Protein 8INH (pdb70)

Secondary structure (DSSP, 8-state):
--EEEEE--SSHHHHHHHHHHHHHHHTTT-EEEEE-BHHHHHHHHHHSS--SS--EEETTEEEEE--B--S--TT-GGGT-HHHHHHHHHHHHHHHHHHHHHHHHHTT--EEEEEE-TT-THHHHHHHHHT--EEEEE-S-HHHHHHHHHHHTT-SPPP-SS-TT--B--TTS--B-TTTS-GGGSTT-TTHHHHHHHHGGGGTGGG-SEEEESS-TTTSHHHHHHTTTT--EEE---TTS------HHHHHHTTS-TT-EEEEE-TTT----HHHHHHHHHHHHHHT-EEEEE-PPPPTTS-PPPP-PPTTHHHHS-TTEEEES---HHHHHHSTTEEEEEE---HHHHHHHHHHT--EEE---STTHHHHHHHHHHTSS-EEE----GGG--PPPHHHHHHHHHHHHSSHHHHHHHHHHHHHHHHHHHHHSTTSHHHHHHHHHHHHHHTT--/--EEEEE--SSHHHHHHHHHHHHHHHTTT-EEEEEEEHHHHHHHHHHTT-SSSPPEEETTEEEEEEEE--S--TT-GGGG-HHHHHHHHHHHHHTTHHHHHHHHHHTT--EEEEEE-TT-THHHHHHHHHT--EEEEE-S-HHHHHHHHHHHTTSS----SS--S--B--TTS--B-TTTS-GGGSTT-TTHHHHHHHHTTTTSGGG-SEEEESS-TTTSHHHHHHTTTT--EEE---SSS------HHHHHHTTSPTT-EEEEE-TTT----HHHHHHHHHHHHHHT-EEEEE-PPPPTTS-PPPP-PPTTHHHHS-TTEEEES---HHHHHT-TTEEEEEE---HHHHHHHHHHT--EEE---STTHHHHHHHHHHTSS-EEE----GGG--PPPHHHHHHHHHHTTSSHHHHHHHHHHHHHHHHHHHHHSTT-HHHHHHHHHHHHHHHH--

InterPro domains:
  IPR002213 UDP-glucuronosyl/UDP-glucosyltransferase [PF00201] (274-397)
  IPR002213 UDP-glucuronosyl/UDP-glucosyltransferase [cd03784] (8-465)
  IPR035595 UDP-glycosyltransferase family, conserved site [PS00375] (342-385)
  IPR058980 Glycosyltransferase, N-terminal domain [PF26168] (9-52)

CATH classification: 3.40.50.2000 (+1 more: 3.40.50.2000)

Sequence (908 aa):
PIHLFLVCFPAQGHINPMLRLAKRLAAKGLLITFSTTEHAGKDIRQANNIIDDQLTPVGNGFIRFEFFEDDCIEDDPKRRDLDFYVPQLELKGKEFLPETIKRHEKEGRPVFCFVNNPFIPWVCDVAEDLGIPCATLWIQSCAVFSCYYHYFHKTVPFPSELDPSVDVQLPNLPLLEYDEIPSFLHPSSPYKILGTAILGQFKNLSKSFCVLADTFDELEHEIIEGMSKFCKVKTVGPLFKNPKKADDCLDWLDSKSPGSVVYISFGTIAYIKQEQVEEIAYGLLNSGVSFLWVMKPPDVAFGYDLHVLPDGFMEKIGTRGKIVQWCPQEQVLAHPSVACFLTHCGWNSTVEALTSGVPVLAYPQWGDQVTNAKFLVDVYGVGVRLCRGEAENKVIPRDVIGKALVEATVGKRAVELKENATRWKKAAEEAVAEGGSSDRNIQDFVEEIRKRSGPIHLFLVCFPAQGHINPMLRLAKRLAAKGLLITFSTTEHAGKDIRQANNIIDDQLTPVGNGFIRFEFFEDDCIEDDPKRRDLDFYVPQLELKGKEFLPETIKRHEKEGRPVFCFVNNPFIPWVCDVAEDLGIPCATLWIQSCAVFSCYYHYFHKTVPFPSELDPSVDVQLPNLPLLEYDEIPSFLHPSSPYKILGTAILGQFKNLSKSFCVLADTFDELEHEIIEGMSKFCKVKTVGPLFKNPKKADDCLDWLDSKSPGSVVYISFGTIAYIKQEQVEEIAYGLLNSGVSFLWVMKPPDVAFGYDLHVLPDGFMEKIGTRGKIVQWCPQEQVLAHPSVACFLTHCGWNSTVEALTSGVPVLAYPQWGDQVTNAKFLVDVYGVGVRLCRGEAENKVIPRDVIGKALVEATVGKRAVELKENATRWKKAAEEAVAEGGSSDRNIQDFVEEIRKRSG

Foldseek 3Di:
DAEAEEEWELDPVTQVLVVLVQLLLFQVQYEYEYEYAPLSVVVVCVVDPHDAQDWDHRHNGTYGYDHWHLPAPNPHPVCVDLVPVLVSCLVRVLVPVVVVQVVCVVVVHHHLEYEYELLNLCVLVSCVVVVHAYEYEAAFDLVLVQLLLCLLVVVDDAQDPVRQFDWDDTFLDPIGTSLQHFQCPGPPHPNVVVSVSNSSNNVRVVSHQAYEYADFCVLRVRSQVVCVVVHHYAYQHPSVDAQVAADVLVVLLVPADFQFEEEEDADQADDDDLLLLALLLLLCLVLVTAYEHAQADHDVVDPDDRRDYDDCSVVSVDSRYHYHNDDPLLVNLLRRRYNAYAYLQDSNNLRSNLLNLHAYEHDHAGGNSLNSSCCSVPNLPQYHYQDNHNVVVDRRGNVSSNVRVCCCRDDDSVVVNSVSSVVSNVLRSQQSYDPHRNSVSSVVVVVVSVVSVD/DAEAEEEWEQDPVIQVLSVLVQLLLFLVQYEYEYEYADLSVVVVCVVDPDDAQDWDHRRNGTYGYDYHYLPDDSDDPCCVVLVPNLVSCVVRVLVPPVVVQVVCVVVVRHHLEYEYELLHLCVLVSCVVVVHAYEYEAEFDLVLVQLLLCVLVVVDDAQDPVRQFDWDDGPLDDIATSLQHFQCPGPPDPNVVVSVSNSVNVVRQVSHQAYEYADFCVQRVSSQVVCVVVGHYAYQDPSVDDLVDDDVLVVLLVPADFQFEEEEDEDQADDDDLLLLAQLLLLCLVLVTAYEYAQAAHDPVDPDDGRDYDPCSCVSVPPSYYYHNDDPVLVNLLRRRHNAYAYLQDRNNLRSQLQSLHAYEHNHAGGNSLNSQCCSPPPLNQYHYQDNHNVVVDRRGSNNSNVVVCVCRDDDSVVVSSVSSVVSNVLRSQQNHPPHRSNVSSVVVVVVSVVSVD

Radius of gyration: 33.77 Å; Cα contacts (8 Å, |Δi|>4): 1747; chains: 2; bounding box: 60×60×116 Å

Solvent-accessible surface area: 39544 Å² total; per-residue (Å²): 149,18,0,0,0,0,1,3,15,15,32,91,43,45,15,65,1,0,32,37,0,0,105,21,0,0,49,69,20,2,30,0,0,0,0,0,0,68,55,8,0,101,80,10,72,136,78,89,141,3,136,76,74,77,90,51,96,34,71,124,1,89,10,20,15,28,27,11,124,5,100,22,115,145,125,14,78,104,30,156,76,26,109,66,4,37,69,29,1,66,98,31,0,86,93,22,0,41,88,1,13,144,96,13,128,160,106,63,33,48,11,54,0,0,0,0,2,12,16,2,25,6,0,0,38,4,1,107,117,58,66,22,36,2,0,1,0,6,25,39,3,0,0,0,4,1,0,1,23,0,69,62,87,167,75,36,105,21,5,53,136,177,73,56,72,39,68,1,97,1,69,71,12,42,94,0,80,82,27,11,0,0,21,18,8,19,25,92,12,105,62,98,65,54,1,94,14,13,28,17,4,10,161,14,19,112,66,8,43,0,1,1,1,2,0,1,37,98,12,4,111,79,11,24,62,27,3,69,102,95,13,107,6,6,0,0,0,0,5,30,60,85,63,193,213,84,65,75,0,24,108,41,0,99,84,40,72,108,41,36,0,0,3,0,9,19,21,54,112,12,51,9,101,61,100,2,1,55,18,1,0,55,1,0,27,107,33,48,20,17,0,0,3,12,32,61,56,24,74,143,43,88,81,110,129,119,36,99,40,20,143,26,3,73,153,126,3,44,120,61,8,41,55,16,116,148,5,27,32,64,62,0,2,66,28,97,4,6,13,0,0,0,0,16,0,10,10,47,9,0,4,12,0,3,3,17,1,6,4,0,0,0,10,2,24,43,1,13,6,10,1,4,6,30,7,0,28,74,67,9,15,1,7,17,88,14,7,69,5,70,92,50,107,130,39,15,56,95,99,66,1,14,150,7,1,63,61,6,38,98,48,177,98,10,106,84,0,94,110,53,0,38,117,17,72,104,13,0,62,116,5,4,36,155,32,11,40,0,24,101,28,4,91,72,1,8,50,39,0,138,44,87,67,73,142,22,4,0,0,0,0,3,17,12,31,141,50,41,14,65,1,0,30,51,0,0,101,29,1,0,45,83,13,9,27,0,0,0,0,0,0,45,56,13,0,109,80,15,57,142,83,71,152,10,127,73,77,77,99,54,94,33,67,124,1,85,6,20,13,27,30,13,116,6,114,30,107,149,120,20,80,110,30,163,74,28,105,62,4,36,70,34,2,70,94,54,0,71,99,24,0,44,94,2,5,109,124,16,97,168,103,64,26,47,10,52,0,0,0,0,2,10,24,2,25,5,0,0,28,4,1,106,108,47,65,24,28,2,0,1,0,8,27,43,4,0,0,0,3,1,0,2,25,1,71,59,89,170,67,39,107,22,6,53,145,175,74,34,23,41,72,0,92,1,58,54,12,44,72,0,65,49,22,11,1,0,20,20,9,23,22,98,11,106,58,104,80,61,2,97,20,10,27,16,2,9,159,17,15,112,77,8,45,2,0,0,1,5,0,0,35,86,11,5,102,115,10,15,96,4,4,49,161,77,13,118,17,34,0,4,0,1,1,27,68,97,50,211,216,97,54,76,0,33,100,41,0,95,84,43,70,109,41,31,0,0,3,0,6,18,25,62,104,9,44,9,79,53,90,1,1,63,32,2,0,66,0,0,52,110,26,52,19,15,0,0,4,14,30,63,55,27,69,145,48,87,81,113,123,118,29,98,40,16,155,56,9,63,83,160,1,48,114,49,9,40,57,18,116,163,5,24,34,63,65,0,3,64,30,102,4,6,11,0,0,0,0,19,0,10,11,59,7,0,5,13,0,1,3,19,1,5,2,0,0,0,10,2,21,54,1,16,6,8,0,3,4,33,7,0,17,75,71,10,20,1,0,6,86,12,7,51,6,71,93,50,111,94,56,14,48,92,80,47,2,10,148,7,0,68,60,4,36,102,53,127,93,7,97,81,6,86,128,56,1,58,108,22,69,104,13,0,52,124,6,11,34,157,42,12,21,1,23,140,23,9,84,61,1,15,89,51,1,134,149,127,63,105

Nearest PDB structures (foldseek):
  8inh-assembly2_A  TM=9.993E-01  e=7.523E-83  Ziziphus jujuba var. spinosa
  8ie4-assembly1_A  TM=9.679E-01  e=2.941E-59  Gentiana crassicaulis
  8ie4-assembly3_C  TM=9.718E-01  e=1.087E-58  Gentiana crassicaulis
  8i90-assembly1_A  TM=9.571E-01  e=5.474E-56  Nemophila menziesii
  8i90-assembly2_B  TM=9.514E-01  e=1.406E-56  Nemophila menziesii

Structure (mmCIF, N/CA/C/O backbone):
data_8INH
#
_entry.id   8INH
#
_cell.length_a   61.730
_cell.length_b   84.810
_cell.length_c   103.630
_cell.angle_alpha   90.00
_cell.angle_beta   93.33
_cell.angle_gamma   90.00
#
_symmetry.space_group_name_H-M   'P 1 21 1'
#
loop_
_entity.id
_entity.type
_entity.pdbx_description
1 polymer Glycosyltransferase
2 non-polymer "URIDINE-5'-DIPHOSPHATE"
3 water water
#
loop_
_atom_site.group_PDB
_atom_site.id
_atom_site.type_symbol
_atom_site.label_atom_id
_atom_site.label_alt_id
_atom_site.label_comp_id
_atom_site.label_asym_id
_atom_site.label_entity_id
_atom_site.label_seq_id
_atom_site.pdbx_PDB_ins_code
_atom_site.Cartn_x
_atom_site.Cartn_y
_atom_site.Cartn_z
_atom_site.occupancy
_atom_site.B_iso_or_equiv
_atom_site.auth_seq_id
_atom_site.auth_comp_id
_atom_site.auth_asym_id
_atom_site.auth_atom_id
_atom_site.pdbx_PDB_model_num
ATOM 1 N N . PRO A 1 6 ? 29.379 -8.375 55.663 1.00 70.11 6 PRO B N 1
ATOM 2 C CA . PRO A 1 6 ? 29.333 -9.810 55.959 1.00 69.66 6 PRO B CA 1
ATOM 3 C C . PRO A 1 6 ? 27.904 -10.345 56.031 1.00 63.00 6 PRO B C 1
ATOM 4 O O . PRO A 1 6 ? 27.686 -11.548 55.879 1.00 58.63 6 PRO B O 1
ATOM 8 N N . ILE A 1 7 ? 26.944 -9.449 56.261 1.00 60.53 7 ILE B N 1
ATOM 9 C CA . ILE A 1 7 ? 25.544 -9.847 56.359 1.00 54.49 7 ILE B CA 1
ATOM 10 C C . ILE A 1 7 ? 25.013 -10.185 54.973 1.00 52.04 7 ILE B C 1
ATOM 11 O O . ILE A 1 7 ? 25.147 -9.395 54.029 1.00 48.81 7 ILE B O 1
ATOM 16 N N . HIS A 1 8 ? 24.400 -11.360 54.848 1.00 50.41 8 HIS B N 1
ATOM 17 C CA . HIS A 1 8 ? 23.906 -11.870 53.574 1.00 47.89 8 HIS B CA 1
ATOM 18 C C . HIS A 1 8 ? 22.385 -11.947 53.617 1.00 45.51 8 HIS B C 1
ATOM 19 O O . HIS A 1 8 ? 21.817 -12.593 54.504 1.00 43.29 8 HIS B O 1
ATOM 26 N N . LEU A 1 9 ? 21.733 -11.296 52.657 1.00 44.11 9 LEU B N 1
ATOM 27 C CA . LEU A 1 9 ? 20.281 -11.262 52.558 1.00 42.84 9 LEU B CA 1
ATOM 28 C C . LEU A 1 9 ? 19.838 -11.957 51.278 1.00 40.81 9 LEU B C 1
ATOM 29 O O . LEU A 1 9 ? 20.418 -11.740 50.210 1.00 40.50 9 LEU B O 1
ATOM 34 N N . PHE A 1 10 ? 18.804 -12.788 51.390 1.00 38.32 10 PHE B N 1
ATOM 35 C CA . PHE A 1 10 ? 18.286 -13.566 50.269 1.00 38.69 10 PHE B CA 1
ATOM 36 C C . PHE A 1 10 ? 16.939 -12.988 49.858 1.00 38.67 10 PHE B C 1
ATOM 37 O O . PHE A 1 10 ? 15.942 -13.148 50.572 1.00 38.00 10 PHE B O 1
ATOM 45 N N . LEU A 1 11 ? 16.910 -12.325 48.707 1.00 37.36 11 LEU B N 1
ATOM 46 C CA . LEU A 1 11 ? 15.706 -11.684 48.194 1.00 36.97 11 LEU B CA 1
ATOM 47 C C . LEU A 1 11 ? 15.078 -12.584 47.137 1.00 38.38 11 LEU B C 1
ATOM 48 O O . LEU A 1 11 ? 15.747 -12.977 46.174 1.00 36.40 11 LEU B O 1
ATOM 53 N N . VAL A 1 12 ? 13.802 -12.912 47.319 1.00 38.19 12 VAL B N 1
ATOM 54 C CA . VAL A 1 12 ? 13.052 -13.739 46.381 1.00 41.02 12 VAL B CA 1
ATOM 55 C C . VAL A 1 12 ? 11.936 -12.895 45.786 1.00 37.39 12 VAL B C 1
ATOM 56 O O . VAL A 1 12 ? 11.275 -12.129 46.496 1.00 35.65 12 VAL B O 1
ATOM 60 N N . CYS A 1 13 ? 11.719 -13.046 44.483 1.00 36.71 13 CYS B N 1
ATOM 61 C CA . CYS A 1 13 ? 10.841 -12.151 43.749 1.00 38.34 13 CYS B CA 1
ATOM 62 C C . CYS A 1 13 ? 9.961 -12.936 42.789 1.00 37.73 13 CYS B C 1
ATOM 63 O O . CYS A 1 13 ? 10.385 -13.935 42.203 1.00 38.01 13 CYS B O 1
ATOM 66 N N . PHE A 1 14 ? 8.728 -12.459 42.633 1.00 39.45 14 PHE B N 1
ATOM 67 C CA . PHE A 1 14 ? 7.812 -13.039 41.661 1.00 38.33 14 PHE B CA 1
ATOM 68 C C . PHE A 1 14 ? 8.280 -12.719 40.242 1.00 38.38 14 PHE B C 1
ATOM 69 O O . PHE A 1 14 ? 8.714 -11.596 39.968 1.00 40.16 14 PHE B O 1
ATOM 77 N N . PRO A 1 15 ? 8.203 -13.677 39.323 1.00 41.97 15 PRO B N 1
ATOM 78 C CA . PRO A 1 15 ? 8.701 -13.440 37.960 1.00 39.75 15 PRO B CA 1
ATOM 79 C C . PRO A 1 15 ? 7.816 -12.530 37.120 1.00 39.35 15 PRO B C 1
ATOM 80 O O . PRO A 1 15 ? 7.136 -12.992 36.199 1.00 41.73 15 PRO B O 1
ATOM 84 N N . ALA A 1 16 ? 7.830 -11.234 37.416 1.00 41.63 16 ALA B N 1
ATOM 85 C CA . ALA A 1 16 ? 7.144 -10.244 36.601 1.00 36.21 16 ALA B CA 1
ATOM 86 C C . ALA A 1 16 ? 7.978 -8.974 36.571 1.00 38.18 16 ALA B C 1
ATOM 87 O O . ALA A 1 16 ? 8.683 -8.657 37.533 1.00 40.28 16 ALA B O 1
ATOM 89 N N . GLN A 1 17 ? 7.897 -8.254 35.450 1.00 36.15 17 GLN B N 1
ATOM 90 C CA . GLN A 1 17 ? 8.671 -7.026 35.303 1.00 38.50 17 GLN B CA 1
ATOM 91 C C . GLN A 1 17 ? 8.307 -6.011 36.381 1.00 41.58 17 GLN B C 1
ATOM 92 O O . GLN A 1 17 ? 9.191 -5.408 37.001 1.00 41.67 17 GLN B O 1
ATOM 98 N N . GLY A 1 18 ? 7.009 -5.818 36.625 1.00 40.96 18 GLY B N 1
ATOM 99 C CA . GLY A 1 18 ? 6.574 -4.888 37.652 1.00 37.23 18 GLY B CA 1
ATOM 100 C C . GLY A 1 18 ? 6.972 -5.285 39.058 1.00 41.55 18 GLY B C 1
ATOM 101 O O . GLY A 1 18 ? 6.942 -4.440 39.960 1.00 42.02 18 GLY B O 1
ATOM 102 N N . HIS A 1 19 ? 7.334 -6.551 39.267 1.00 37.53 19 HIS B N 1
ATOM 103 C CA . HIS A 1 19 ? 7.823 -7.019 40.558 1.00 36.07 19 HIS B CA 1
ATOM 104 C C . HIS A 1 19 ? 9.340 -7.082 40.634 1.00 36.69 19 HIS B C 1
ATOM 105 O O . HIS A 1 19 ? 9.904 -6.883 41.716 1.00 33.38 19 HIS B O 1
ATOM 112 N N . ILE A 1 20 ? 10.010 -7.345 39.510 1.00 39.52 20 ILE B N 1
ATOM 113 C CA . ILE A 1 20 ? 11.458 -7.527 39.526 1.00 39.46 20 ILE B CA 1
ATOM 114 C C . ILE A 1 20 ? 12.171 -6.190 39.689 1.00 37.13 20 ILE B C 1
ATOM 115 O O . ILE A 1 20 ? 13.128 -6.073 40.465 1.00 37.97 20 ILE B O 1
ATOM 120 N N . ASN A 1 21 ? 11.725 -5.165 38.967 1.00 37.87 21 ASN B N 1
ATOM 121 C CA . ASN A 1 21 ? 12.416 -3.878 39.007 1.00 38.48 21 ASN B CA 1
ATOM 122 C C . ASN A 1 21 ? 12.379 -3.223 40.384 1.00 35.57 21 ASN B C 1
ATOM 123 O O . ASN A 1 21 ? 13.436 -2.758 40.845 1.00 36.02 21 ASN B O 1
ATOM 128 N N . PRO A 1 22 ? 11.243 -3.144 41.089 1.00 35.56 22 PRO B N 1
ATOM 129 C CA . PRO A 1 22 ? 11.290 -2.544 42.434 1.00 36.14 22 PRO B CA 1
ATOM 130 C C . PRO A 1 22 ? 12.121 -3.346 43.420 1.00 38.64 22 PRO B C 1
ATOM 131 O O . PRO A 1 22 ? 12.851 -2.756 44.227 1.00 40.68 22 PRO B O 1
ATOM 135 N N . MET A 1 23 ? 12.032 -4.679 43.383 1.00 34.77 23 MET B N 1
ATOM 136 C CA . MET A 1 23 ? 12.862 -5.493 44.266 1.00 37.00 23 MET B CA 1
ATOM 137 C C . MET A 1 23 ? 14.342 -5.335 43.936 1.00 38.68 23 MET B C 1
ATOM 138 O O . MET A 1 23 ? 15.189 -5.422 44.833 1.00 38.52 23 MET B O 1
ATOM 143 N N . LEU A 1 24 ? 14.669 -5.094 42.662 1.00 36.08 24 LEU B N 1
ATOM 144 C CA . LEU A 1 24 ? 16.046 -4.773 42.297 1.00 38.28 24 LEU B CA 1
ATOM 145 C C . LEU A 1 24 ? 16.499 -3.474 42.956 1.00 38.06 24 LEU B C 1
ATOM 146 O O . LEU A 1 24 ? 17.649 -3.358 43.398 1.00 36.60 24 LEU B O 1
ATOM 151 N N . ARG A 1 25 ? 15.607 -2.484 43.034 1.00 38.33 25 ARG B N 1
ATOM 152 C CA . ARG A 1 25 ? 15.950 -1.238 43.711 1.00 39.25 25 ARG B CA 1
ATOM 153 C C . ARG A 1 25 ? 16.172 -1.468 45.199 1.00 40.07 25 ARG B C 1
ATOM 154 O O . ARG A 1 25 ? 17.055 -0.846 45.803 1.00 43.04 25 ARG B O 1
ATOM 162 N N . LEU A 1 26 ? 15.385 -2.356 45.809 1.00 37.59 26 LEU B N 1
ATOM 163 C CA . LEU A 1 26 ? 15.635 -2.710 47.202 1.00 39.22 26 LEU B CA 1
ATOM 164 C C . LEU A 1 26 ? 16.994 -3.378 47.353 1.00 38.51 26 LEU B C 1
ATOM 165 O O . LEU A 1 26 ? 17.708 -3.138 48.334 1.00 38.46 26 LEU B O 1
ATOM 170 N N . ALA A 1 27 ? 17.373 -4.214 46.384 1.00 38.62 27 ALA B N 1
ATOM 171 C CA . ALA A 1 27 ? 18.678 -4.863 46.440 1.00 40.26 27 ALA B CA 1
ATOM 172 C C . ALA A 1 27 ? 19.805 -3.841 46.364 1.00 40.76 27 ALA B C 1
ATOM 173 O O . ALA A 1 27 ? 20.802 -3.956 47.088 1.00 40.36 27 ALA B O 1
ATOM 175 N N . LYS A 1 28 ? 19.659 -2.826 45.506 1.00 40.35 28 LYS B N 1
ATOM 176 C CA . LYS A 1 28 ? 20.702 -1.812 45.380 1.00 40.36 28 LYS B CA 1
ATOM 177 C C . LYS A 1 28 ? 20.793 -0.945 46.632 1.00 40.97 28 LYS B C 1
ATOM 178 O O . LYS A 1 28 ? 21.894 -0.583 47.065 1.00 40.48 28 LYS B O 1
ATOM 184 N N . ARG A 1 29 ? 19.649 -0.602 47.231 1.00 38.24 29 ARG B N 1
ATOM 185 C CA . ARG A 1 29 ? 19.672 0.198 48.451 1.00 43.41 29 ARG B CA 1
ATOM 186 C C . ARG A 1 29 ? 20.210 -0.596 49.635 1.00 42.60 29 ARG B C 1
ATOM 187 O O . ARG A 1 29 ? 20.863 -0.026 50.517 1.00 42.20 29 ARG B O 1
ATOM 195 N N . LEU A 1 30 ? 19.949 -1.905 49.672 1.00 43.77 30 LEU B N 1
ATOM 196 C CA . LEU A 1 30 ? 20.436 -2.733 50.770 1.00 42.94 30 LEU B CA 1
ATOM 197 C C . LEU A 1 30 ? 21.913 -3.069 50.607 1.00 42.89 30 LEU B C 1
ATOM 198 O O . LEU A 1 30 ? 22.659 -3.084 51.592 1.00 44.63 30 LEU B O 1
ATOM 203 N N . ALA A 1 31 ? 22.350 -3.343 49.376 1.00 43.82 31 ALA B N 1
ATOM 204 C CA . ALA A 1 31 ? 23.750 -3.687 49.152 1.00 46.18 31 ALA B CA 1
ATOM 205 C C . ALA A 1 31 ? 24.669 -2.505 49.420 1.00 45.59 31 ALA B C 1
ATOM 206 O O . ALA A 1 31 ? 25.810 -2.697 49.855 1.00 48.16 31 ALA B O 1
ATOM 208 N N . ALA A 1 32 ? 24.190 -1.281 49.185 1.00 43.62 32 ALA B N 1
ATOM 209 C CA . ALA A 1 32 ? 25.026 -0.101 49.371 1.00 43.11 32 ALA B CA 1
ATOM 210 C C . ALA A 1 32 ? 25.441 0.097 50.824 1.00 45.72 32 ALA B C 1
ATOM 211 O O . ALA A 1 32 ? 26.379 0.857 51.089 1.00 46.78 32 ALA B O 1
ATOM 213 N N . LYS A 1 33 ? 24.770 -0.566 51.767 1.00 42.82 33 LYS B N 1
ATOM 214 C CA . LYS A 1 33 ? 25.096 -0.462 53.181 1.00 43.21 33 LYS B CA 1
ATOM 215 C C . LYS A 1 33 ? 26.090 -1.527 53.635 1.00 46.49 33 LYS B C 1
ATOM 216 O O . LYS A 1 33 ? 26.152 -1.834 54.831 1.00 44.97 33 LYS B O 1
ATOM 222 N N . GLY A 1 34 ? 26.864 -2.094 52.714 1.00 48.48 34 GLY B N 1
ATOM 223 C CA . GLY A 1 34 ? 27.830 -3.116 53.074 1.00 49.37 34 GLY B CA 1
ATOM 224 C C . GLY A 1 34 ? 27.238 -4.494 53.272 1.00 50.33 34 GLY B C 1
ATOM 225 O O . GLY A 1 34 ? 27.657 -5.221 54.182 1.00 53.98 34 GLY B O 1
ATOM 226 N N . LEU A 1 35 ? 26.273 -4.877 52.441 1.00 48.87 35 LEU B N 1
ATOM 227 C CA . LEU A 1 35 ? 25.565 -6.139 52.575 1.00 47.26 35 LEU B CA 1
ATOM 228 C C . LEU A 1 35 ? 25.728 -6.969 51.309 1.00 48.49 35 LEU B C 1
ATOM 229 O O . LEU A 1 35 ? 25.869 -6.429 50.207 1.00 47.42 35 LEU B O 1
ATOM 234 N N . LEU A 1 36 ? 25.705 -8.290 51.474 1.00 46.41 36 LEU B N 1
ATOM 235 C CA . LEU A 1 36 ? 25.676 -9.209 50.342 1.00 46.49 36 LEU B CA 1
ATOM 236 C C . LEU A 1 36 ? 24.224 -9.565 50.051 1.00 43.94 36 LEU B C 1
ATOM 237 O O . LEU A 1 36 ? 23.542 -10.152 50.897 1.00 46.50 36 LEU B O 1
ATOM 242 N N . ILE A 1 37 ? 23.749 -9.201 48.865 1.00 44.11 37 ILE B N 1
ATOM 243 C CA . ILE A 1 37 ? 22.352 -9.377 48.489 1.00 42.87 37 ILE B CA 1
ATOM 244 C C . ILE A 1 37 ? 22.281 -10.399 47.366 1.00 42.11 37 ILE B C 1
ATOM 245 O O . ILE A 1 37 ? 22.902 -10.220 46.311 1.00 45.07 37 ILE B O 1
ATOM 250 N N . THR A 1 38 ? 21.528 -11.471 47.593 1.00 39.13 38 THR B N 1
ATOM 251 C CA . THR A 1 38 ? 21.232 -12.459 46.564 1.00 42.33 38 THR B CA 1
ATOM 252 C C . THR A 1 38 ? 19.823 -12.207 46.041 1.00 41.24 38 THR B C 1
ATOM 253 O O . THR A 1 38 ? 18.857 -12.235 46.813 1.00 39.79 38 THR B O 1
ATOM 257 N N . PHE A 1 39 ? 19.709 -11.952 44.740 1.00 39.97 39 PHE B N 1
ATOM 258 C CA . PHE A 1 39 ? 18.423 -11.743 44.088 1.00 39.05 39 PHE B CA 1
ATOM 259 C C . PHE A 1 39 ? 18.000 -13.037 43.408 1.00 37.65 39 PHE B C 1
ATOM 260 O O . PHE A 1 39 ? 18.745 -13.583 42.588 1.00 39.44 39 PHE B O 1
ATOM 268 N N . SER A 1 40 ? 16.805 -13.519 43.742 1.00 40.36 40 SER B N 1
ATOM 269 C CA . SER A 1 40 ? 16.338 -14.821 43.288 1.00 42.70 40 SER B CA 1
ATOM 270 C C . SER A 1 40 ? 14.979 -14.712 42.613 1.00 42.60 40 SER B C 1
ATOM 271 O O . SER A 1 40 ? 14.073 -14.040 43.114 1.00 42.10 40 SER B O 1
ATOM 274 N N . THR A 1 41 ? 14.851 -15.393 41.478 1.00 43.61 41 THR B N 1
ATOM 275 C CA . THR A 1 41 ? 13.591 -15.542 40.762 1.00 41.54 41 THR B CA 1
ATOM 276 C C . THR A 1 41 ? 13.751 -16.726 39.816 1.00 45.95 41 THR B C 1
ATOM 277 O O . THR A 1 41 ? 14.803 -17.369 39.776 1.00 46.71 41 THR B O 1
ATOM 281 N N . THR A 1 42 ? 12.699 -17.020 39.056 1.00 43.65 42 THR B N 1
ATOM 282 C CA . THR A 1 42 ? 12.758 -18.156 38.151 1.00 46.84 42 THR B CA 1
ATOM 283 C C . THR A 1 42 ? 13.726 -17.877 37.000 1.00 47.92 42 THR B C 1
ATOM 284 O O . THR A 1 42 ? 14.123 -16.737 36.742 1.00 43.24 42 THR B O 1
ATOM 288 N N . GLU A 1 43 ? 14.104 -18.949 36.298 1.00 47.95 43 GLU B N 1
ATOM 289 C CA . GLU A 1 43 ? 15.086 -18.824 35.226 1.00 48.96 43 GLU B CA 1
ATOM 290 C C . GLU A 1 43 ? 14.517 -18.076 34.027 1.00 45.08 43 GLU B C 1
ATOM 2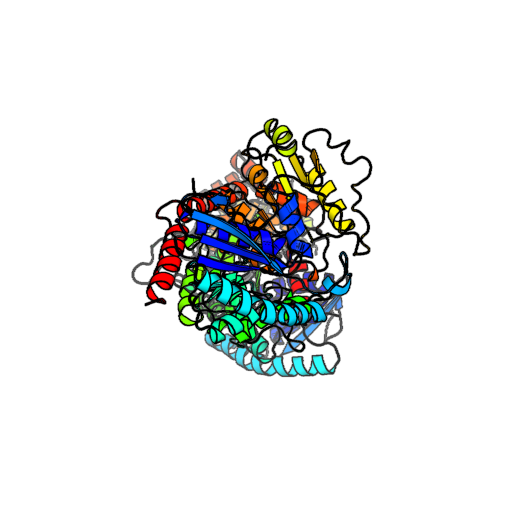91 O O . GLU A 1 43 ? 15.236 -17.320 33.365 1.00 48.67 43 GLU B O 1
ATOM 297 N N . HIS A 1 44 ? 13.231 -18.277 33.727 1.00 43.34 44 HIS B N 1
ATOM 298 C CA . HIS A 1 44 ? 12.637 -17.607 32.574 1.00 46.73 44 HIS B CA 1
ATOM 299 C C . HIS A 1 44 ? 12.596 -16.096 32.767 1.00 48.71 44 HIS B C 1
ATOM 300 O O . HIS A 1 44 ? 12.691 -15.346 31.790 1.00 50.20 44 HIS B O 1
ATOM 307 N N . ALA A 1 45 ? 12.475 -15.631 34.010 1.00 49.92 45 ALA B N 1
ATOM 308 C CA . ALA A 1 45 ? 12.545 -14.203 34.290 1.00 47.58 45 ALA B CA 1
ATOM 309 C C . ALA A 1 45 ? 13.961 -13.737 34.588 1.00 48.46 45 ALA B C 1
ATOM 310 O O . ALA A 1 45 ? 14.302 -12.587 34.290 1.00 54.46 45 ALA B O 1
ATOM 312 N N . GLY A 1 46 ? 14.794 -14.604 35.165 1.00 48.65 46 GLY B N 1
ATOM 313 C CA . GLY A 1 46 ? 16.152 -14.209 35.489 1.00 49.28 46 GLY B CA 1
ATOM 314 C C . GLY A 1 46 ? 17.038 -14.041 34.273 1.00 57.50 46 GLY B C 1
ATOM 315 O O . GLY A 1 46 ? 17.991 -13.256 34.303 1.00 59.50 46 GLY B O 1
ATOM 316 N N . LYS A 1 47 ? 16.747 -14.770 33.191 1.00 55.45 47 LYS B N 1
ATOM 317 C CA . LYS A 1 47 ? 17.543 -14.624 31.977 1.00 56.42 47 LYS B CA 1
ATOM 318 C C . LYS A 1 47 ? 17.399 -13.229 31.383 1.00 63.60 47 LYS B C 1
ATOM 319 O O . LYS A 1 47 ? 18.315 -12.749 30.704 1.00 68.47 47 LYS B O 1
ATOM 325 N N . ASP A 1 48 ? 16.268 -12.563 31.626 1.00 60.12 48 ASP B N 1
ATOM 326 C CA . ASP A 1 48 ? 16.126 -11.176 31.197 1.00 63.16 48 ASP B CA 1
ATOM 327 C C . ASP A 1 48 ? 17.110 -10.275 31.934 1.00 64.47 48 ASP B C 1
ATOM 328 O O . ASP A 1 48 ? 17.641 -9.320 31.355 1.00 65.48 48 ASP B O 1
ATOM 333 N N . ILE A 1 49 ? 17.367 -10.569 33.211 1.00 60.36 49 ILE B N 1
ATOM 334 C CA . ILE A 1 49 ? 18.323 -9.778 33.978 1.00 60.30 49 ILE B CA 1
ATOM 335 C C . ILE A 1 49 ? 19.749 -10.098 33.554 1.00 61.32 49 ILE B C 1
ATOM 336 O O . ILE A 1 49 ? 20.640 -9.245 33.653 1.00 61.78 49 ILE B O 1
ATOM 341 N N . ARG A 1 50 ? 19.992 -11.321 33.078 1.00 64.09 50 ARG B N 1
ATOM 342 C CA . ARG A 1 50 ? 21.339 -11.711 32.674 1.00 66.93 50 ARG B CA 1
ATOM 343 C C . ARG A 1 50 ? 21.796 -10.925 31.451 1.00 69.44 50 ARG B C 1
ATOM 344 O O . ARG A 1 50 ? 22.873 -10.317 31.457 1.00 71.79 50 ARG B O 1
ATOM 352 N N . GLN A 1 51 ? 20.986 -10.921 30.390 1.00 65.03 51 GLN B N 1
ATOM 353 C CA . GLN A 1 51 ? 21.342 -10.199 29.176 1.00 69.32 51 GLN B CA 1
ATOM 354 C C . GLN A 1 51 ? 21.160 -8.692 29.310 1.00 74.71 51 GLN B C 1
ATOM 355 O O . GLN A 1 51 ? 21.743 -7.941 28.520 1.00 76.98 51 GLN B O 1
ATOM 361 N N . ALA A 1 52 ? 20.370 -8.229 30.282 1.00 71.11 52 ALA B N 1
ATOM 362 C CA . ALA A 1 52 ? 20.271 -6.791 30.512 1.00 70.89 52 ALA B CA 1
ATOM 363 C C . ALA A 1 52 ? 21.588 -6.235 31.036 1.00 71.38 52 ALA B C 1
ATOM 364 O O . ALA A 1 52 ? 22.045 -5.177 30.589 1.00 75.69 52 ALA B O 1
ATOM 366 N N . ASN A 1 53 ? 22.212 -6.938 31.979 1.00 71.12 53 ASN B N 1
ATOM 367 C CA . ASN A 1 53 ? 23.528 -6.559 32.474 1.00 72.55 53 ASN B CA 1
ATOM 368 C C . ASN A 1 53 ? 24.592 -7.460 31.859 1.00 75.81 53 ASN B C 1
ATOM 369 O O . ASN A 1 53 ? 24.446 -7.907 30.717 1.00 76.33 53 ASN B O 1
ATOM 374 N N . ASN A 1 54 ? 25.657 -7.736 32.605 1.00 75.54 54 ASN B N 1
ATOM 375 C CA . ASN A 1 54 ? 26.757 -8.565 32.125 1.00 78.05 54 ASN B CA 1
ATOM 376 C C . ASN A 1 54 ? 27.050 -9.691 33.101 1.00 77.31 54 ASN B C 1
ATOM 377 O O . ASN A 1 54 ? 28.208 -10.003 33.391 1.00 77.59 54 ASN B O 1
ATOM 382 N N . ILE A 1 55 ? 26.004 -10.324 33.621 1.00 74.66 55 ILE B N 1
ATOM 383 C CA . ILE A 1 55 ? 26.140 -11.441 34.546 1.00 72.70 55 ILE B CA 1
ATOM 384 C C . ILE A 1 55 ? 25.550 -12.680 33.886 1.00 70.99 55 ILE B C 1
ATOM 385 O O . ILE A 1 55 ? 24.434 -12.637 33.356 1.00 72.22 55 ILE B O 1
ATOM 390 N N . ILE A 1 56 ? 26.313 -13.772 33.890 1.00 71.61 56 ILE B N 1
ATOM 391 C CA . ILE A 1 56 ? 25.868 -15.017 33.271 1.00 73.03 56 ILE B CA 1
ATOM 392 C C . ILE A 1 56 ? 25.954 -16.150 34.283 1.00 70.84 56 ILE B C 1
ATOM 393 O O . ILE A 1 56 ? 25.542 -17.281 34.002 1.00 71.56 56 ILE B O 1
ATOM 398 N N . ASP A 1 57 ? 26.495 -15.857 35.464 1.00 68.75 57 ASP B N 1
ATOM 399 C CA . ASP A 1 57 ? 26.530 -16.831 36.548 1.00 73.58 57 ASP B CA 1
ATOM 400 C C . ASP A 1 57 ? 26.182 -16.155 37.867 1.00 72.18 57 ASP B C 1
ATOM 401 O O . ASP A 1 57 ? 25.285 -15.307 37.917 1.00 69.61 57 ASP B O 1
ATOM 406 N N . ASP A 1 58 ? 26.880 -16.522 38.941 1.00 68.23 58 ASP B N 1
ATOM 407 C CA . ASP A 1 58 ? 26.681 -15.909 40.247 1.00 63.61 58 ASP B CA 1
ATOM 408 C C . ASP A 1 58 ? 27.852 -15.012 40.632 1.00 65.16 58 ASP B C 1
ATOM 409 O O . ASP A 1 58 ? 28.191 -14.894 41.812 1.00 64.98 58 ASP B O 1
ATOM 414 N N . GLN A 1 59 ? 28.486 -14.384 39.643 1.00 65.44 59 GLN B N 1
ATOM 415 C CA . GLN A 1 59 ? 29.606 -13.498 39.927 1.00 62.03 59 GLN B CA 1
ATOM 416 C C . GLN A 1 59 ? 29.133 -12.294 40.730 1.00 60.19 59 GLN B C 1
ATOM 417 O O . GLN A 1 59 ? 28.073 -11.722 40.462 1.00 60.20 59 GLN B O 1
ATOM 423 N N . LEU A 1 60 ? 29.922 -11.921 41.732 1.00 61.81 60 LEU B N 1
ATOM 424 C CA . LEU A 1 60 ? 29.562 -10.813 42.607 1.00 56.34 60 LEU B CA 1
ATOM 425 C C . LEU A 1 60 ? 29.663 -9.497 41.847 1.00 52.57 60 LEU B C 1
ATOM 426 O O . LEU A 1 60 ? 30.736 -9.136 41.353 1.00 55.11 60 LEU B O 1
ATOM 431 N N . THR A 1 61 ? 28.540 -8.786 41.745 1.00 52.91 61 THR B N 1
ATOM 432 C CA . THR A 1 61 ? 28.514 -7.466 41.134 1.00 50.88 61 THR B CA 1
ATOM 433 C C . THR A 1 61 ? 28.570 -6.419 42.233 1.00 50.93 61 THR B C 1
ATOM 434 O O . THR A 1 61 ? 27.641 -6.351 43.055 1.00 49.73 61 THR B O 1
ATOM 438 N N . PRO A 1 62 ? 29.620 -5.601 42.303 1.00 51.57 62 PRO B N 1
ATOM 439 C CA . PRO A 1 62 ? 29.744 -4.654 43.421 1.00 51.52 62 PRO B CA 1
ATOM 440 C C . PRO A 1 62 ? 28.744 -3.514 43.294 1.00 48.63 62 PRO B C 1
ATOM 441 O O . PRO A 1 62 ? 28.575 -2.931 42.220 1.00 46.59 62 PRO B O 1
ATOM 445 N N . VAL A 1 63 ? 28.076 -3.205 44.403 1.00 47.57 63 VAL B N 1
ATOM 446 C CA . VAL A 1 63 ? 27.117 -2.103 44.476 1.00 44.65 63 VAL B CA 1
ATOM 447 C C . VAL A 1 63 ? 27.467 -1.308 45.732 1.00 46.14 63 VAL B C 1
ATOM 448 O O . VAL A 1 63 ? 26.994 -1.611 46.833 1.00 45.57 63 VAL B O 1
ATOM 452 N N . GLY A 1 64 ? 28.306 -0.290 45.574 1.00 43.81 64 GLY B N 1
ATOM 453 C CA . GLY A 1 64 ? 28.678 0.536 46.712 1.00 44.25 64 GLY B CA 1
ATOM 454 C C . GLY A 1 64 ? 29.577 -0.225 47.663 1.00 44.73 64 GLY B C 1
ATOM 455 O O . GLY A 1 64 ? 30.586 -0.814 47.263 1.00 47.79 64 GLY B O 1
ATOM 456 N N . ASN A 1 65 ? 29.211 -0.216 48.943 1.00 45.77 65 ASN B N 1
ATOM 457 C CA . ASN A 1 65 ? 29.955 -0.940 49.964 1.00 47.54 65 ASN B CA 1
ATOM 458 C C . ASN A 1 65 ? 29.607 -2.423 50.013 1.00 50.26 65 ASN B C 1
ATOM 459 O O . ASN A 1 65 ? 30.139 -3.139 50.869 1.00 50.47 65 ASN B O 1
ATOM 464 N N . GLY A 1 66 ? 28.736 -2.898 49.126 1.00 49.05 66 GLY B N 1
ATOM 465 C CA . GLY A 1 66 ? 28.355 -4.296 49.119 1.00 47.15 66 GLY B CA 1
ATOM 466 C C . GLY A 1 66 ? 28.311 -4.896 47.731 1.00 45.61 66 GLY B C 1
ATOM 467 O O . GLY A 1 66 ? 28.858 -4.325 46.783 1.00 47.14 66 GLY B O 1
ATOM 468 N N . PHE A 1 67 ? 27.656 -6.048 47.598 1.00 48.10 67 PHE B N 1
ATOM 469 C CA . PHE A 1 67 ? 27.640 -6.790 46.346 1.00 52.64 67 PHE B CA 1
ATOM 470 C C . PHE A 1 67 ? 26.242 -7.330 46.085 1.00 48.63 67 PHE B C 1
ATOM 471 O O . PHE A 1 67 ? 25.410 -7.430 46.990 1.00 43.88 67 PHE B O 1
ATOM 479 N N . ILE A 1 68 ? 26.001 -7.694 44.827 1.00 49.68 68 ILE B N 1
ATOM 480 C CA . ILE A 1 68 ? 24.727 -8.264 44.408 1.00 48.64 68 ILE B CA 1
ATOM 481 C C . ILE A 1 68 ? 25.014 -9.439 43.485 1.00 48.41 68 ILE B C 1
ATOM 482 O O . ILE A 1 68 ? 25.689 -9.278 42.462 1.00 47.47 68 ILE B O 1
ATOM 487 N N . ARG A 1 69 ? 24.516 -10.618 43.851 1.00 50.17 69 ARG B N 1
ATOM 488 C CA . ARG A 1 69 ? 24.640 -11.822 43.046 1.00 47.60 69 ARG B CA 1
ATOM 489 C C . ARG A 1 69 ? 23.255 -12.388 42.764 1.00 45.16 69 ARG B C 1
ATOM 490 O O . ARG A 1 69 ? 22.296 -12.131 43.497 1.00 44.42 69 ARG B O 1
ATOM 498 N N . PHE A 1 70 ? 23.160 -13.170 41.691 1.00 48.32 70 PHE B N 1
ATOM 499 C CA . PHE A 1 70 ? 21.890 -13.695 41.214 1.00 46.03 70 PHE B CA 1
ATOM 500 C C . PHE A 1 70 ? 21.861 -15.215 41.313 1.00 48.99 70 PHE B C 1
ATOM 501 O O . PHE A 1 70 ? 22.893 -15.886 41.210 1.00 48.53 70 PHE B O 1
ATOM 509 N N . GLU A 1 71 ? 20.657 -15.751 41.502 1.00 46.54 71 GLU B N 1
ATOM 510 C CA . GLU A 1 71 ? 20.467 -17.185 41.707 1.00 46.98 71 GLU B CA 1
ATOM 511 C C . GLU A 1 71 ? 19.055 -17.531 41.253 1.00 47.24 71 GLU B C 1
ATOM 512 O O . GLU A 1 71 ? 18.083 -17.088 41.871 1.00 46.31 71 GLU B O 1
ATOM 518 N N . PHE A 1 72 ? 18.939 -18.319 40.186 1.00 47.90 72 PHE B N 1
ATOM 519 C CA . PHE A 1 72 ? 17.655 -18.602 39.562 1.00 47.43 72 PHE B CA 1
ATOM 520 C C . PHE A 1 72 ? 17.333 -20.089 39.634 1.00 52.35 72 PHE B C 1
ATOM 521 O O . PHE A 1 72 ? 18.214 -20.936 39.459 1.00 57.61 72 PHE B O 1
ATOM 529 N N . PHE A 1 73 ? 16.063 -20.395 39.892 1.00 47.98 73 PHE B N 1
ATOM 530 C CA . PHE A 1 73 ? 15.583 -21.763 40.008 1.00 45.29 73 PHE B CA 1
ATOM 531 C C . PHE A 1 73 ? 14.526 -22.031 38.946 1.00 46.90 73 PHE B C 1
ATOM 532 O O . PHE A 1 73 ? 13.732 -21.152 38.602 1.00 47.40 73 PHE B O 1
ATOM 540 N N . GLU A 1 74 ? 14.518 -23.257 38.431 1.00 48.03 74 GLU B N 1
ATOM 541 C CA . GLU A 1 74 ? 13.590 -23.620 37.373 1.00 48.86 74 GLU B CA 1
ATOM 542 C C . GLU A 1 74 ? 12.179 -23.808 37.925 1.00 47.32 74 GLU B C 1
ATOM 543 O O . GLU A 1 74 ? 11.973 -24.061 39.115 1.00 46.58 74 GLU B O 1
ATOM 549 N N . ASP A 1 75 ? 11.197 -23.677 37.032 1.00 48.44 75 ASP B N 1
ATOM 550 C CA . ASP A 1 75 ? 9.794 -23.870 37.382 1.00 47.49 75 ASP B CA 1
ATOM 551 C C . ASP A 1 75 ? 9.157 -25.024 36.619 1.00 48.03 75 ASP B C 1
ATOM 552 O O . ASP A 1 75 ? 7.928 -25.157 36.635 1.00 50.80 75 ASP B O 1
ATOM 557 N N . ASP A 1 76 ? 9.957 -25.847 35.942 1.00 48.16 76 ASP B N 1
ATOM 558 C CA . ASP A 1 76 ? 9.515 -27.021 35.193 1.00 49.95 76 ASP B CA 1
ATOM 559 C C . ASP A 1 76 ? 8.597 -26.680 34.023 1.00 47.62 76 ASP B C 1
ATOM 560 O O . ASP A 1 76 ? 7.955 -27.578 33.466 1.00 53.36 76 ASP B O 1
ATOM 565 N N . CYS A 1 77 ? 8.517 -25.415 33.631 1.00 47.42 77 CYS B N 1
ATOM 566 C CA . CYS A 1 77 ? 7.760 -25.013 32.455 1.00 45.52 77 CYS B CA 1
ATOM 567 C C . CYS A 1 77 ? 8.703 -24.843 31.270 1.00 44.23 77 CYS B C 1
ATOM 568 O O . CYS A 1 77 ? 9.903 -24.610 31.431 1.00 46.44 77 CYS B O 1
ATOM 571 N N . ILE A 1 78 ? 8.145 -24.966 30.065 1.00 44.27 78 ILE B N 1
ATOM 572 C CA . ILE A 1 78 ? 8.940 -24.808 28.851 1.00 48.74 78 ILE B CA 1
ATOM 573 C C . ILE A 1 78 ? 9.302 -23.335 28.708 1.00 51.55 78 ILE B C 1
ATOM 574 O O . ILE A 1 78 ? 8.820 -22.494 29.476 1.00 47.62 78 ILE B O 1
ATOM 579 N N . GLU A 1 79 ? 10.149 -23.014 27.724 1.00 50.48 79 GLU B N 1
ATOM 580 C CA . GLU A 1 79 ? 10.755 -21.685 27.664 1.00 54.41 79 GLU B CA 1
ATOM 581 C C . GLU A 1 79 ? 9.700 -20.585 27.581 1.00 54.26 79 GLU B C 1
ATOM 582 O O . GLU A 1 79 ? 9.731 -19.621 28.356 1.00 53.11 79 GLU B O 1
ATOM 588 N N . ASP A 1 80 ? 8.751 -20.713 26.655 1.00 52.61 80 ASP B N 1
ATOM 589 C CA . ASP A 1 80 ? 7.684 -19.724 26.552 1.00 50.26 80 ASP B CA 1
ATOM 590 C C . ASP A 1 80 ? 6.336 -20.359 26.862 1.00 47.16 80 ASP B C 1
ATOM 591 O O . ASP A 1 80 ? 5.411 -20.298 26.046 1.00 47.27 80 ASP B O 1
ATOM 596 N N . ASP A 1 81 ? 6.216 -20.956 28.040 1.00 49.90 81 ASP B N 1
ATOM 597 C CA . ASP A 1 81 ? 5.024 -21.719 28.396 1.00 46.28 81 ASP B CA 1
ATOM 598 C C . ASP A 1 81 ? 3.820 -20.808 28.588 1.00 45.27 81 ASP B C 1
ATOM 599 O O . ASP A 1 81 ? 3.867 -19.901 29.431 1.00 43.30 81 ASP B O 1
ATOM 604 N N . PRO A 1 82 ? 2.727 -21.008 27.844 1.00 46.08 82 PRO B N 1
ATOM 605 C CA . PRO A 1 82 ? 1.496 -20.253 28.125 1.00 44.37 82 PRO B CA 1
ATOM 606 C C . PRO A 1 82 ? 0.895 -20.560 29.486 1.00 44.28 82 PRO B C 1
ATOM 607 O O . PRO A 1 82 ? 0.012 -19.816 29.932 1.00 44.28 82 PRO B O 1
ATOM 611 N N . LYS A 1 83 ? 1.345 -21.624 30.157 1.00 39.11 83 LYS B N 1
ATOM 612 C CA . LYS A 1 83 ? 0.799 -21.960 31.467 1.00 39.89 83 LYS B CA 1
ATOM 613 C C . LYS A 1 83 ? 1.102 -20.878 32.494 1.00 38.41 83 LYS B C 1
ATOM 614 O O . LYS A 1 83 ? 0.339 -20.699 33.450 1.00 37.66 83 LYS B O 1
ATOM 620 N N . ARG A 1 84 ? 2.207 -20.148 32.315 1.00 39.51 84 ARG B N 1
ATOM 621 C CA . ARG A 1 84 ? 2.588 -19.110 33.266 1.00 41.52 84 ARG B CA 1
ATOM 622 C C . ARG A 1 84 ? 1.600 -17.951 33.296 1.00 40.22 84 ARG B C 1
ATOM 623 O O . ARG A 1 84 ? 1.559 -17.218 34.290 1.00 40.08 84 ARG B O 1
ATOM 631 N N . ARG A 1 85 ? 0.804 -17.771 32.239 1.00 40.90 85 ARG B N 1
ATOM 632 C CA . ARG A 1 85 ? -0.131 -16.651 32.188 1.00 38.42 85 ARG B CA 1
ATOM 633 C C . ARG A 1 85 ? -1.326 -16.844 33.114 1.00 40.34 85 ARG B C 1
ATOM 634 O O . ARG A 1 85 ? -2.023 -15.867 33.412 1.00 40.83 85 ARG B O 1
ATOM 642 N N . ASP A 1 86 ? -1.578 -18.069 33.573 1.00 39.03 86 ASP B N 1
ATOM 643 C CA . ASP A 1 86 ? -2.701 -18.370 34.452 1.00 41.77 86 ASP B CA 1
ATOM 644 C C . ASP A 1 86 ? -2.198 -18.493 35.886 1.00 42.75 86 ASP B C 1
ATOM 645 O O . ASP A 1 86 ? -1.448 -19.424 36.207 1.00 40.87 86 ASP B O 1
ATOM 650 N N . LEU A 1 87 ? -2.626 -17.564 36.747 1.00 39.80 87 LEU B N 1
ATOM 651 C CA . LEU A 1 87 ? -2.118 -17.535 38.115 1.00 40.11 87 LEU B CA 1
ATOM 652 C C . LEU A 1 87 ? -2.661 -18.684 38.953 1.00 40.85 87 LEU B C 1
ATOM 653 O O . LEU A 1 87 ? -1.996 -19.124 39.898 1.00 37.63 87 LEU B O 1
ATOM 658 N N . ASP A 1 88 ? -3.861 -19.176 38.633 1.00 43.30 88 ASP B N 1
ATOM 659 C CA . ASP A 1 88 ? -4.421 -20.299 39.379 1.00 42.43 88 ASP B CA 1
ATOM 660 C C . ASP A 1 88 ? -3.508 -21.517 39.325 1.00 41.41 88 ASP B C 1
ATOM 661 O O . ASP A 1 88 ? -3.492 -22.326 40.261 1.00 43.02 88 ASP B O 1
ATOM 666 N N . PHE A 1 89 ? -2.741 -21.663 38.246 1.00 40.85 89 PHE B N 1
ATOM 667 C CA . PHE A 1 89 ? -1.769 -22.742 38.163 1.00 39.45 89 PHE B CA 1
ATOM 668 C C . PHE A 1 89 ? -0.378 -22.300 38.608 1.00 39.39 89 PHE B C 1
ATOM 669 O O . PHE A 1 89 ? 0.292 -23.024 39.352 1.00 39.47 89 PHE B O 1
ATOM 677 N N . TYR A 1 90 ? 0.068 -21.120 38.167 1.00 39.94 90 TYR B N 1
ATOM 678 C CA . TYR A 1 90 ? 1.467 -20.749 38.340 1.00 39.52 90 TYR B CA 1
ATOM 679 C C . TYR A 1 90 ? 1.800 -20.361 39.775 1.00 40.10 90 TYR B C 1
ATOM 680 O O . TYR A 1 90 ? 2.941 -20.553 40.210 1.00 40.15 90 TYR B O 1
ATOM 689 N N . VAL A 1 91 ? 0.842 -19.820 40.521 1.00 37.50 91 VAL B N 1
ATOM 690 C CA . VAL A 1 91 ? 1.094 -19.439 41.909 1.00 37.42 91 VAL B CA 1
ATOM 691 C C . VAL A 1 91 ? 1.377 -20.692 42.738 1.00 39.35 91 VAL B C 1
ATOM 692 O O . VAL A 1 91 ? 2.380 -20.715 43.467 1.00 41.43 91 VAL B O 1
ATOM 696 N N . PRO A 1 92 ? 0.563 -21.756 42.671 1.00 39.36 92 PRO B N 1
ATOM 697 C CA . PRO A 1 92 ? 0.959 -22.988 43.375 1.00 39.34 92 PRO B CA 1
ATOM 698 C C . PRO A 1 92 ? 2.145 -23.689 42.735 1.00 38.28 92 PRO B C 1
ATOM 699 O O . PRO A 1 92 ? 2.893 -24.377 43.440 1.00 41.98 92 PRO B O 1
ATOM 703 N N . GLN A 1 93 ? 2.343 -23.538 41.423 1.00 38.80 93 GLN B N 1
ATOM 704 C CA . GLN A 1 93 ? 3.507 -24.137 40.776 1.00 38.08 93 GLN B CA 1
ATOM 705 C C . GLN A 1 93 ? 4.799 -23.505 41.277 1.00 40.12 93 GLN B C 1
ATOM 706 O O . GLN A 1 93 ? 5.804 -24.200 41.468 1.00 40.48 93 GLN B O 1
ATOM 712 N N . LEU A 1 94 ? 4.792 -22.187 41.489 1.00 41.45 94 LEU B N 1
ATOM 713 C CA . LEU A 1 94 ? 5.961 -21.521 42.054 1.00 38.84 94 LEU B CA 1
ATOM 714 C C . LEU A 1 94 ? 6.209 -21.980 43.483 1.00 39.53 94 LEU B C 1
ATOM 715 O O . LEU A 1 94 ? 7.359 -22.180 43.890 1.00 41.88 94 LEU B O 1
ATOM 720 N N . GLU A 1 95 ? 5.136 -22.143 44.260 1.00 38.61 95 GLU B N 1
ATOM 721 C CA . GLU A 1 95 ? 5.269 -22.662 45.616 1.00 39.25 95 GLU B CA 1
ATOM 722 C C . GLU A 1 95 ? 5.849 -24.070 45.607 1.00 41.64 95 GLU B C 1
ATOM 723 O O . GLU A 1 95 ? 6.664 -24.420 46.469 1.00 41.97 95 GLU B O 1
ATOM 729 N N . LEU A 1 96 ? 5.452 -24.890 44.631 1.00 42.70 96 LEU B N 1
ATOM 730 C CA . LEU A 1 96 ? 5.992 -26.242 44.536 1.00 43.94 96 LEU B CA 1
ATOM 731 C C . LEU A 1 96 ? 7.483 -26.209 44.216 1.00 45.17 96 LEU B C 1
ATOM 732 O O . LEU A 1 96 ? 8.287 -26.862 44.892 1.00 48.42 96 LEU B O 1
ATOM 737 N N . LYS A 1 97 ? 7.875 -25.436 43.203 1.00 42.78 97 LYS B N 1
ATOM 738 C CA . LYS A 1 97 ? 9.277 -25.382 42.807 1.00 44.76 97 LYS B CA 1
ATOM 739 C C . LYS A 1 97 ? 10.114 -24.479 43.703 1.00 45.52 97 LYS B C 1
ATOM 740 O O . LYS A 1 97 ? 11.344 -24.608 43.713 1.00 45.34 97 LYS B O 1
ATOM 746 N N . GLY A 1 98 ? 9.487 -23.574 44.449 1.00 44.07 98 GLY B N 1
ATOM 747 C CA . GLY A 1 98 ? 10.225 -22.695 45.334 1.00 41.30 98 GLY B CA 1
ATOM 748 C C . GLY A 1 98 ? 10.516 -23.330 46.676 1.00 41.97 98 GLY B C 1
ATOM 749 O O . GLY A 1 98 ? 11.586 -23.120 47.255 1.00 41.82 98 GLY B O 1
ATOM 750 N N . LYS A 1 99 ? 9.565 -24.121 47.178 1.00 43.32 99 LYS B N 1
ATOM 751 C CA . LYS A 1 99 ? 9.747 -24.788 48.461 1.00 42.14 99 LYS B CA 1
ATOM 752 C C . LYS A 1 99 ? 10.810 -25.879 48.408 1.00 46.15 99 LYS B C 1
ATOM 753 O O . LYS A 1 99 ? 11.319 -26.278 49.460 1.00 49.93 99 LYS B O 1
ATOM 759 N N . GLU A 1 100 ? 11.156 -26.370 47.220 1.00 42.18 100 GLU B N 1
ATOM 760 C CA . GLU A 1 100 ? 12.188 -27.388 47.082 1.00 44.86 100 GLU B CA 1
ATOM 761 C C . GLU A 1 100 ? 13.531 -26.818 46.644 1.00 46.67 100 GLU B C 1
ATOM 762 O O . GLU A 1 100 ? 14.513 -27.562 46.577 1.00 49.74 100 GLU B O 1
ATOM 768 N N . PHE A 1 101 ? 13.600 -25.522 46.351 1.00 50.32 101 PHE B N 1
ATOM 769 C CA . PHE A 1 101 ? 14.854 -24.868 46.000 1.00 47.91 101 PHE B CA 1
ATOM 770 C C . PHE A 1 101 ? 15.438 -24.058 47.147 1.00 46.21 101 PHE B C 1
ATOM 771 O O . PHE A 1 101 ? 16.662 -24.009 47.306 1.00 46.89 101 PHE B O 1
ATOM 779 N N . LEU A 1 102 ? 14.585 -23.422 47.956 1.00 46.39 102 LEU B N 1
ATOM 780 C CA . LEU A 1 102 ? 15.093 -22.548 49.013 1.00 43.76 102 LEU B CA 1
ATOM 781 C C . LEU A 1 102 ? 15.880 -23.306 50.075 1.00 47.00 102 LEU B C 1
ATOM 782 O O . LEU A 1 102 ? 17.011 -22.890 50.383 1.00 45.22 102 LEU B O 1
ATOM 787 N N . PRO A 1 103 ? 15.378 -24.395 50.672 1.00 45.36 103 PRO B N 1
ATOM 788 C CA . PRO A 1 103 ? 16.151 -25.042 51.746 1.00 45.07 103 PRO B CA 1
ATOM 789 C C . PRO A 1 103 ? 17.496 -25.588 51.296 1.00 49.91 103 PRO B C 1
ATOM 790 O O . PRO A 1 103 ? 18.450 -25.578 52.084 1.00 53.33 103 PRO B O 1
ATOM 794 N N . GLU A 1 104 ? 17.610 -26.066 50.056 1.00 48.80 104 GLU B N 1
ATOM 795 C CA . GLU A 1 104 ? 18.870 -26.652 49.620 1.00 52.92 104 GLU B CA 1
ATOM 796 C C . GLU A 1 104 ? 19.934 -25.599 49.342 1.00 49.01 104 GLU B C 1
ATOM 797 O O . GLU A 1 104 ? 21.126 -25.920 49.363 1.00 49.65 104 GLU B O 1
ATOM 803 N N . THR A 1 105 ? 19.539 -24.354 49.085 1.00 50.87 105 THR B N 1
ATOM 804 C CA . THR A 1 105 ? 20.524 -23.304 48.879 1.00 50.52 105 THR B CA 1
ATOM 805 C C . THR A 1 105 ? 20.855 -22.554 50.161 1.00 50.32 105 THR B C 1
ATOM 806 O O . THR A 1 105 ? 21.902 -21.902 50.227 1.00 51.54 105 THR B O 1
ATOM 810 N N . ILE A 1 106 ? 20.005 -22.645 51.186 1.00 47.54 106 ILE B N 1
ATOM 811 C CA . ILE A 1 106 ? 20.358 -22.065 52.476 1.00 50.86 106 ILE B CA 1
ATOM 812 C C . ILE A 1 106 ? 21.393 -22.930 53.180 1.00 52.76 106 ILE B C 1
ATOM 813 O O . ILE A 1 106 ? 22.360 -22.417 53.756 1.00 53.80 106 ILE B O 1
ATOM 818 N N . LYS A 1 107 ? 21.218 -24.253 53.132 1.00 55.11 107 LYS B N 1
ATOM 819 C CA . LYS A 1 107 ? 22.177 -25.154 53.762 1.00 52.73 107 LYS B CA 1
ATOM 820 C C . LYS A 1 107 ? 23.539 -25.091 53.084 1.00 54.06 107 LYS B C 1
ATOM 821 O O . LYS A 1 107 ? 24.570 -25.237 53.751 1.00 58.84 107 LYS B O 1
ATOM 827 N N . ARG A 1 108 ? 23.569 -24.872 51.769 1.00 53.03 108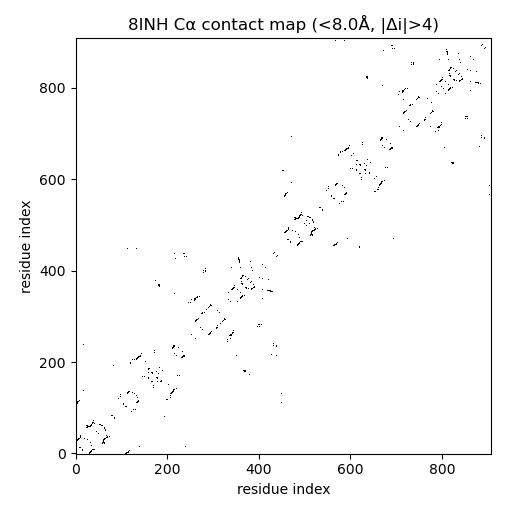 ARG B N 1
ATOM 828 C CA . ARG A 1 108 ? 24.846 -24.769 51.072 1.00 55.34 108 ARG B CA 1
ATOM 829 C C . ARG A 1 108 ? 25.526 -23.432 51.345 1.00 57.68 108 ARG B C 1
ATOM 830 O O . ARG A 1 108 ? 26.755 -23.370 51.455 1.00 59.92 108 ARG B O 1
ATOM 838 N N . HIS A 1 109 ? 24.747 -22.353 51.458 1.00 56.98 109 HIS B N 1
ATOM 839 C CA . HIS A 1 109 ? 25.337 -21.056 51.773 1.00 54.37 109 HIS B CA 1
ATOM 840 C C . HIS A 1 109 ? 25.941 -21.053 53.171 1.00 55.75 109 HIS B C 1
ATOM 841 O O . HIS A 1 109 ? 26.982 -20.429 53.403 1.00 56.57 109 HIS B O 1
ATOM 848 N N . GLU A 1 110 ? 25.301 -21.745 54.117 1.00 57.62 110 GLU B N 1
ATOM 849 C CA . GLU A 1 110 ? 25.905 -21.912 55.433 1.00 55.59 110 GLU B CA 1
ATOM 850 C C . GLU A 1 110 ? 27.150 -22.784 55.362 1.00 55.22 110 GLU B C 1
ATOM 851 O O . GLU A 1 110 ? 28.077 -22.606 56.158 1.00 57.09 110 GLU B O 1
ATOM 857 N N . LYS A 1 111 ? 27.189 -23.726 54.417 1.00 56.50 111 LYS B N 1
ATOM 858 C CA . LYS A 1 111 ? 28.375 -24.558 54.245 1.00 56.85 111 LYS B CA 1
ATOM 859 C C . LYS A 1 111 ? 29.543 -23.748 53.695 1.00 57.99 111 LYS B C 1
ATOM 860 O O . LYS A 1 111 ? 30.695 -23.966 54.086 1.00 56.83 111 LYS B O 1
ATOM 866 N N . GLU A 1 112 ? 29.265 -22.804 52.796 1.00 61.10 112 GLU B N 1
ATOM 867 C CA . GLU A 1 112 ? 30.310 -22.015 52.154 1.00 58.20 112 GLU B CA 1
ATOM 868 C C . GLU A 1 112 ? 30.743 -20.806 52.974 1.00 56.41 112 GLU B C 1
ATOM 869 O O . GLU A 1 112 ? 31.559 -20.013 52.491 1.00 53.55 112 GLU B O 1
ATOM 875 N N . GLY A 1 113 ? 30.222 -20.640 54.189 1.00 53.17 113 GLY B N 1
ATOM 876 C CA . GLY A 1 113 ? 30.649 -19.569 55.063 1.00 54.07 113 GLY B CA 1
ATOM 877 C C . GLY A 1 113 ? 29.889 -18.267 54.932 1.00 52.68 113 GLY B C 1
ATOM 878 O O . GLY A 1 113 ? 30.194 -17.318 55.665 1.00 47.80 113 GLY B O 1
ATOM 879 N N . ARG A 1 114 ? 28.911 -18.184 54.030 1.00 56.21 114 ARG B N 1
ATOM 880 C CA . ARG A 1 114 ? 28.101 -16.983 53.839 1.00 53.76 114 ARG B CA 1
ATOM 881 C C . ARG A 1 114 ? 26.634 -17.324 54.086 1.00 54.23 114 ARG B C 1
ATOM 882 O O . ARG A 1 114 ? 25.835 -17.403 53.142 1.00 54.52 114 ARG B O 1
ATOM 884 N N . PRO A 1 115 ? 26.245 -17.525 55.343 1.00 53.64 115 PRO B N 1
ATOM 885 C CA . PRO A 1 115 ? 24.859 -17.902 55.633 1.00 52.30 115 PRO B CA 1
ATOM 886 C C . PRO A 1 115 ? 23.912 -16.722 55.469 1.00 52.24 115 PRO B C 1
ATOM 887 O O . PRO A 1 115 ? 24.305 -15.555 55.523 1.00 53.42 115 PRO B O 1
ATOM 891 N N . VAL A 1 116 ? 22.640 -17.051 55.271 1.00 48.80 116 VAL B N 1
ATOM 892 C CA . VAL A 1 116 ? 21.602 -16.054 55.035 1.00 45.70 116 VAL B CA 1
ATOM 893 C C . VAL A 1 116 ? 21.080 -15.550 56.375 1.00 46.38 116 VAL B C 1
ATOM 894 O O . VAL A 1 116 ? 20.745 -16.344 57.262 1.00 51.43 116 VAL B O 1
ATOM 898 N N . PHE A 1 117 ? 21.008 -14.227 56.521 1.00 44.16 117 PHE B N 1
ATOM 899 C CA . PHE A 1 117 ? 20.562 -13.598 57.759 1.00 45.10 117 PHE B CA 1
ATOM 900 C C . PHE A 1 117 ? 19.089 -13.216 57.754 1.00 45.48 117 PHE B C 1
ATOM 901 O O . PHE A 1 117 ? 18.489 -13.099 58.827 1.00 44.51 117 PHE B O 1
ATOM 909 N N . CYS A 1 118 ? 18.492 -13.007 56.582 1.00 42.27 118 CYS B N 1
ATOM 910 C CA . CYS A 1 118 ? 17.105 -12.572 56.507 1.00 39.38 118 CYS B CA 1
ATOM 911 C C . CYS A 1 118 ? 16.569 -12.852 55.113 1.00 39.20 118 CYS B C 1
ATOM 912 O O . CYS A 1 118 ? 17.321 -12.869 54.135 1.00 39.92 118 CYS B O 1
ATOM 915 N N . PHE A 1 119 ? 15.261 -13.080 55.041 1.00 42.40 119 PHE B N 1
ATOM 916 C CA . PHE A 1 119 ? 14.554 -13.255 53.781 1.00 38.22 119 PHE B CA 1
ATOM 917 C C . PHE A 1 119 ? 13.744 -12.007 53.470 1.00 36.85 119 PHE B C 1
ATOM 918 O O . PHE A 1 119 ? 13.200 -11.365 54.373 1.00 39.18 119 PHE B O 1
ATOM 926 N N . VAL A 1 120 ? 13.672 -11.667 52.188 1.00 37.23 120 VAL B N 1
ATOM 927 C CA . VAL A 1 120 ? 12.787 -10.622 51.693 1.00 34.83 120 VAL B CA 1
ATOM 928 C C . VAL A 1 120 ? 12.047 -11.199 50.497 1.00 39.51 120 VAL B C 1
ATOM 929 O O . VAL A 1 120 ? 12.679 -11.647 49.533 1.00 41.92 120 VAL B O 1
ATOM 933 N N . ASN A 1 121 ? 10.721 -11.213 50.565 1.00 37.21 121 ASN B N 1
ATOM 934 C CA . ASN A 1 121 ? 9.906 -11.845 49.540 1.00 40.76 121 ASN B CA 1
ATOM 935 C C . ASN A 1 121 ? 8.937 -10.841 48.921 1.00 41.80 121 ASN B C 1
ATOM 936 O O . ASN A 1 121 ? 9.055 -9.628 49.093 1.00 41.10 121 ASN B O 1
ATOM 941 N N . ASN A 1 122 ? 7.957 -11.386 48.207 1.00 43.37 122 ASN B N 1
ATOM 942 C CA . ASN A 1 122 ? 6.911 -10.708 47.474 1.00 42.60 122 ASN B CA 1
ATOM 943 C C . ASN A 1 122 ? 5.556 -11.231 47.932 1.00 41.59 122 ASN B C 1
ATOM 944 O O . ASN A 1 122 ? 5.435 -12.412 48.272 1.00 42.14 122 ASN B O 1
ATOM 949 N N . PRO A 1 123 ? 4.522 -10.385 47.959 1.00 41.22 123 PRO B N 1
ATOM 950 C CA . PRO A 1 123 ? 3.198 -10.880 48.374 1.00 37.34 123 PRO B CA 1
ATOM 951 C C . PRO A 1 123 ? 2.664 -11.992 47.485 1.00 41.60 123 PRO B C 1
ATOM 952 O O . PRO A 1 123 ? 1.859 -12.810 47.948 1.00 42.93 123 PRO B O 1
ATOM 956 N N . PHE A 1 124 ? 3.094 -12.051 46.223 1.00 41.89 124 PHE B N 1
ATOM 957 C CA . PHE A 1 124 ? 2.660 -13.097 45.306 1.00 37.00 124 PHE B CA 1
ATOM 958 C C . PHE A 1 124 ? 3.345 -14.432 45.560 1.00 43.06 124 PHE B C 1
ATOM 959 O O . PHE A 1 124 ? 2.955 -15.435 44.949 1.00 43.35 124 PHE B O 1
ATOM 967 N N . ILE A 1 125 ? 4.353 -14.473 46.427 1.00 40.70 125 ILE B N 1
ATOM 968 C CA . ILE A 1 125 ? 5.015 -15.729 46.773 1.00 38.49 125 ILE B CA 1
ATOM 969 C C . ILE A 1 125 ? 5.127 -15.820 48.291 1.00 39.53 125 ILE B C 1
ATOM 970 O O . ILE A 1 125 ? 6.244 -15.823 48.832 1.00 37.63 125 ILE B O 1
ATOM 975 N N . PRO A 1 126 ? 4.009 -15.908 49.020 1.00 39.06 126 PRO B N 1
ATOM 976 C CA . PRO A 1 126 ? 4.087 -15.928 50.488 1.00 36.07 126 PRO B CA 1
ATOM 977 C C . PRO A 1 126 ? 4.675 -17.209 51.059 1.00 39.87 126 PRO B C 1
ATOM 978 O O . PRO A 1 126 ? 4.888 -17.275 52.277 1.00 40.20 126 PRO B O 1
ATOM 982 N N . TRP A 1 127 ? 4.936 -18.226 50.231 1.00 39.51 127 TRP B N 1
ATOM 983 C CA . TRP A 1 127 ? 5.558 -19.446 50.732 1.00 41.79 127 TRP B CA 1
ATOM 984 C C . TRP A 1 127 ? 6.980 -19.210 51.224 1.00 40.64 127 TRP B C 1
ATOM 985 O O . TRP A 1 127 ? 7.512 -20.046 51.962 1.00 43.03 127 TRP B O 1
ATOM 996 N N . VAL A 1 128 ? 7.606 -18.096 50.834 1.00 36.07 128 VAL B N 1
ATOM 997 C CA . VAL A 1 128 ? 8.935 -17.776 51.345 1.00 40.53 128 VAL B CA 1
ATOM 998 C C . VAL A 1 128 ? 8.884 -17.545 52.849 1.00 40.77 128 VAL B C 1
ATOM 999 O O . VAL A 1 128 ? 9.796 -17.943 53.584 1.00 43.95 128 VAL B O 1
ATOM 1003 N N . CYS A 1 129 ? 7.819 -16.899 53.334 1.00 39.35 129 CYS B N 1
ATOM 1004 C CA . CYS A 1 129 ? 7.654 -16.736 54.775 1.00 38.76 129 CYS B CA 1
ATOM 1005 C C . CYS A 1 129 ? 7.445 -18.078 55.461 1.00 42.91 129 CYS B C 1
ATOM 1006 O O . CYS A 1 129 ? 7.873 -18.264 56.607 1.00 41.64 129 CYS B O 1
ATOM 1009 N N . ASP A 1 130 ? 6.787 -19.020 54.780 1.00 44.03 130 ASP B N 1
ATOM 1010 C CA . ASP A 1 130 ? 6.624 -20.361 55.330 1.00 42.20 130 ASP B CA 1
ATOM 1011 C C . ASP A 1 130 ? 7.960 -21.089 55.401 1.00 42.92 130 ASP B C 1
ATOM 1012 O O . ASP A 1 130 ? 8.222 -21.827 56.359 1.00 43.75 130 ASP B O 1
ATOM 1017 N N . VAL A 1 131 ? 8.815 -20.896 54.396 1.00 41.36 131 VAL B N 1
ATOM 1018 C CA . VAL A 1 131 ? 10.125 -21.537 54.398 1.00 42.00 131 VAL B CA 1
ATOM 1019 C C . VAL A 1 131 ? 11.042 -20.869 55.414 1.00 43.78 131 VAL B C 1
ATOM 1020 O O . VAL A 1 131 ? 11.810 -21.541 56.115 1.00 43.15 131 VAL B O 1
ATOM 1024 N N . ALA A 1 132 ? 10.969 -19.539 55.518 1.00 43.14 132 ALA B N 1
ATOM 1025 C CA . ALA A 1 132 ? 11.805 -18.812 56.468 1.00 42.37 132 ALA B CA 1
ATOM 1026 C C . ALA A 1 132 ? 11.547 -19.267 57.899 1.00 44.19 132 ALA B C 1
ATOM 1027 O O . ALA A 1 132 ? 12.478 -19.354 58.709 1.00 43.97 132 ALA B O 1
ATOM 1029 N N . GLU A 1 133 ? 10.288 -19.557 58.231 1.00 44.54 133 GLU B N 1
ATOM 1030 C CA . GLU A 1 133 ? 9.974 -20.067 59.560 1.00 42.38 133 GLU B CA 1
ATOM 1031 C C . GLU A 1 133 ? 10.569 -21.452 59.776 1.00 47.55 133 GLU B C 1
ATOM 1032 O O . GLU A 1 133 ? 11.003 -21.774 60.887 1.00 52.19 133 GLU B O 1
ATOM 1038 N N . ASP A 1 134 ? 10.616 -22.273 58.727 1.00 45.19 134 ASP B N 1
ATOM 1039 C CA . ASP A 1 134 ? 11.155 -23.623 58.856 1.00 48.14 134 ASP B CA 1
ATOM 1040 C C . ASP A 1 134 ? 12.639 -23.595 59.197 1.00 48.82 134 ASP B C 1
ATOM 1041 O O . ASP A 1 134 ? 13.092 -24.300 60.107 1.00 46.41 134 ASP B O 1
ATOM 1046 N N . LEU A 1 135 ? 13.412 -22.783 58.478 1.00 46.24 135 LEU B N 1
ATOM 1047 C CA . LEU A 1 135 ? 14.851 -22.713 58.693 1.00 48.88 135 LEU B CA 1
ATOM 1048 C C . LEU A 1 135 ? 15.240 -21.819 59.864 1.00 47.59 135 LEU B C 1
ATOM 1049 O O . LEU A 1 135 ? 16.429 -21.736 60.188 1.00 47.65 135 LEU B O 1
ATOM 1054 N N . GLY A 1 136 ? 14.279 -21.157 60.504 1.00 44.47 136 GLY B N 1
ATOM 1055 C CA . GLY A 1 136 ? 14.599 -20.267 61.604 1.00 43.46 136 GLY B CA 1
ATOM 1056 C C . GLY A 1 136 ? 15.243 -18.963 61.187 1.00 42.12 136 GLY B C 1
ATOM 1057 O O . GLY A 1 136 ? 15.980 -18.364 61.976 1.00 40.03 136 GLY B O 1
ATOM 1058 N N . ILE A 1 137 ? 14.983 -18.507 59.971 1.00 42.44 137 ILE B N 1
ATOM 1059 C CA . ILE A 1 137 ? 15.555 -17.274 59.432 1.00 43.53 137 ILE B CA 1
ATOM 1060 C C . ILE A 1 137 ? 14.449 -16.230 59.359 1.00 42.47 137 ILE B C 1
ATOM 1061 O O . ILE A 1 137 ? 13.362 -16.533 58.855 1.00 42.30 137 ILE B O 1
ATOM 1066 N N . PRO A 1 138 ? 14.671 -15.010 59.852 1.00 41.46 138 PRO B N 1
ATOM 1067 C CA . PRO A 1 138 ? 13.618 -13.989 59.782 1.00 40.18 138 PRO B CA 1
ATOM 1068 C C . PRO A 1 138 ? 13.284 -13.629 58.341 1.00 40.32 138 PRO B C 1
ATOM 1069 O O . PRO A 1 138 ? 14.113 -13.754 57.436 1.00 40.06 138 PRO B O 1
ATOM 1073 N N . CYS A 1 139 ? 12.046 -13.182 58.135 1.00 36.82 139 CYS B N 1
ATOM 1074 C CA . CYS A 1 139 ? 11.556 -12.819 56.814 1.00 38.24 139 CYS B CA 1
ATOM 1075 C C . CYS A 1 139 ? 10.883 -11.454 56.858 1.00 39.68 139 CYS B C 1
ATOM 1076 O O . CYS A 1 139 ? 10.305 -11.057 57.873 1.00 40.29 139 CYS B O 1
ATOM 1079 N N . ALA A 1 140 ? 10.974 -10.736 55.741 1.00 36.34 140 ALA B N 1
ATOM 1080 C CA . ALA A 1 140 ? 10.276 -9.477 55.538 1.00 38.23 140 ALA B CA 1
ATOM 1081 C C . ALA A 1 140 ? 9.645 -9.495 54.153 1.00 37.14 140 ALA B C 1
ATOM 1082 O O . ALA A 1 140 ? 10.074 -10.239 53.268 1.00 36.81 140 ALA B O 1
ATOM 1084 N N . THR A 1 141 ? 8.611 -8.677 53.971 1.00 39.11 141 THR B N 1
ATOM 1085 C CA . THR A 1 141 ? 7.848 -8.647 52.728 1.00 41.31 141 THR B CA 1
ATOM 1086 C C . THR A 1 141 ? 7.944 -7.268 52.091 1.00 35.56 141 THR B C 1
ATOM 1087 O O . THR A 1 141 ? 7.701 -6.255 52.754 1.00 33.57 141 THR B O 1
ATOM 1091 N N . LEU A 1 142 ? 8.291 -7.235 50.807 1.00 36.60 142 LEU B N 1
ATOM 1092 C CA . LEU A 1 142 ? 8.332 -5.994 50.046 1.00 39.04 142 LEU B CA 1
ATOM 1093 C C . LEU A 1 142 ? 6.956 -5.713 49.455 1.00 37.74 142 LEU B C 1
ATOM 1094 O O . LEU A 1 142 ? 6.336 -6.599 48.860 1.00 41.02 142 LEU B O 1
ATOM 1099 N N . TRP A 1 143 ? 6.487 -4.478 49.617 1.00 37.51 143 TRP B N 1
ATOM 1100 C CA . TRP A 1 143 ? 5.149 -4.070 49.197 1.00 38.11 143 TRP B CA 1
ATOM 1101 C C . TRP A 1 143 ? 5.284 -2.837 48.313 1.00 40.05 143 TRP B C 1
ATOM 1102 O O . TRP A 1 143 ? 5.565 -1.741 48.812 1.00 43.59 143 TRP B O 1
ATOM 1113 N N . ILE A 1 144 ? 5.086 -3.010 47.005 1.00 44.78 144 ILE B N 1
ATOM 1114 C CA . ILE A 1 144 ? 5.247 -1.916 46.049 1.00 45.43 144 ILE B CA 1
ATOM 1115 C C . ILE A 1 144 ? 3.887 -1.312 45.729 1.00 41.67 144 ILE B C 1
ATOM 1116 O O . ILE A 1 144 ? 3.538 -1.100 44.563 1.00 45.42 144 ILE B O 1
ATOM 1121 N N . GLN A 1 145 ? 3.098 -1.057 46.767 1.00 41.03 145 GLN B N 1
ATOM 1122 C CA . GLN A 1 145 ? 1.899 -0.244 46.658 1.00 39.87 145 GLN B CA 1
ATOM 1123 C C . GLN A 1 145 ? 1.891 0.709 47.843 1.00 39.46 145 GLN B C 1
ATOM 1124 O O . GLN A 1 145 ? 2.709 0.594 48.760 1.00 40.60 145 GLN B O 1
ATOM 1130 N N . SER A 1 146 ? 0.977 1.672 47.816 1.00 38.34 146 SER B N 1
ATOM 1131 C CA . SER A 1 146 ? 0.885 2.607 48.925 1.00 37.31 146 SER B CA 1
ATOM 1132 C C . SER A 1 146 ? 0.462 1.880 50.195 1.00 38.44 146 SER B C 1
ATOM 1133 O O . SER A 1 146 ? -0.177 0.825 50.153 1.00 35.88 146 SER B O 1
ATOM 1136 N N . CYS A 1 147 ? 0.847 2.447 51.339 1.00 40.15 147 CYS B N 1
ATOM 1137 C CA . CYS A 1 147 ? 0.383 1.906 52.610 1.00 37.16 147 CYS B CA 1
ATOM 1138 C C . CYS A 1 147 ? -1.121 2.073 52.756 1.00 36.22 147 CYS B C 1
ATOM 1139 O O . CYS A 1 147 ? -1.772 1.281 53.448 1.00 38.09 147 CYS B O 1
ATOM 1142 N N . ALA A 1 148 ? -1.687 3.098 52.114 1.00 34.73 148 ALA B N 1
ATOM 1143 C CA . ALA A 1 148 ? -3.136 3.256 52.084 1.00 35.03 148 ALA B CA 1
ATOM 1144 C C . ALA A 1 148 ? -3.802 2.076 51.389 1.00 35.24 148 ALA B C 1
ATOM 1145 O O . ALA A 1 148 ? -4.886 1.640 51.793 1.00 34.53 148 ALA B O 1
ATOM 1147 N N . VAL A 1 149 ? -3.171 1.548 50.339 1.00 32.12 149 VAL B N 1
ATOM 1148 C CA . VAL A 1 149 ? -3.702 0.359 49.681 1.00 36.71 149 VAL B CA 1
ATOM 1149 C C . VAL A 1 149 ? -3.423 -0.886 50.515 1.00 36.11 149 VAL B C 1
ATOM 1150 O O . VAL A 1 149 ? -4.249 -1.805 50.573 1.00 36.62 149 VAL B O 1
ATOM 1154 N N . PHE A 1 150 ? -2.262 -0.935 51.176 1.00 36.91 150 PHE B N 1
ATOM 1155 C CA . PHE A 1 150 ? -1.985 -2.026 52.106 1.00 34.84 150 PHE B CA 1
ATOM 1156 C C . PHE A 1 150 ? -3.043 -2.089 53.199 1.00 36.65 150 PHE B C 1
ATOM 1157 O O . PHE A 1 150 ? -3.487 -3.177 53.585 1.00 38.96 150 PHE B O 1
ATOM 1165 N N . SER A 1 151 ? -3.465 -0.927 53.703 1.00 36.57 151 SER B N 1
ATOM 1166 C CA . SER A 1 151 ? -4.555 -0.880 54.670 1.00 35.72 151 SER B CA 1
ATOM 1167 C C . SER A 1 151 ? -5.860 -1.391 54.071 1.00 37.16 151 SER B C 1
ATOM 1168 O O . SER A 1 151 ? -6.649 -2.036 54.770 1.00 40.43 151 SER B O 1
ATOM 1171 N N . CYS A 1 152 ? -6.103 -1.119 52.788 1.00 36.63 152 CYS B N 1
ATOM 1172 C CA . CYS A 1 152 ? -7.326 -1.593 52.149 1.00 36.55 152 CYS B CA 1
ATOM 1173 C C . CYS A 1 152 ? -7.379 -3.115 52.131 1.00 38.35 152 CYS B C 1
ATOM 1174 O O . CYS A 1 152 ? -8.380 -3.718 52.534 1.00 38.74 152 CYS B O 1
ATOM 1177 N N . TYR A 1 153 ? -6.301 -3.754 51.669 1.00 36.69 153 TYR B N 1
ATOM 1178 C CA . TYR A 1 153 ? -6.281 -5.211 51.585 1.00 37.50 153 TYR B CA 1
ATOM 1179 C C . TYR A 1 153 ? -6.321 -5.847 52.969 1.00 36.61 153 TYR B C 1
ATOM 1180 O O . TYR A 1 153 ? -6.993 -6.865 53.170 1.00 36.86 153 TYR B O 1
ATOM 1189 N N . TYR A 1 154 ? -5.609 -5.262 53.935 1.00 37.17 154 TYR B N 1
ATOM 1190 C CA . TYR A 1 154 ? -5.578 -5.824 55.281 1.00 37.42 154 TYR B CA 1
ATOM 1191 C C . TYR A 1 154 ? -6.966 -5.826 55.909 1.00 38.38 154 TYR B C 1
ATOM 1192 O O . TYR A 1 154 ? -7.414 -6.842 56.453 1.00 38.64 154 TYR B O 1
ATOM 1201 N N . HIS A 1 155 ? -7.665 -4.692 55.844 1.00 35.16 155 HIS B N 1
ATOM 1202 C CA . HIS A 1 155 ? -8.984 -4.615 56.458 1.00 39.91 155 HIS B CA 1
ATOM 1203 C C . HIS A 1 155 ? -10.031 -5.390 55.672 1.00 38.97 155 HIS B C 1
ATOM 1204 O O . HIS A 1 155 ? -11.044 -5.797 56.252 1.00 38.91 155 HIS B O 1
ATOM 1211 N N . TYR A 1 156 ? -9.810 -5.608 54.374 1.00 38.27 156 TYR B N 1
ATOM 1212 C CA . TYR A 1 156 ? -10.703 -6.480 53.619 1.00 40.29 156 TYR B CA 1
ATOM 1213 C C . TYR A 1 156 ? -10.533 -7.934 54.044 1.00 38.87 156 TYR B C 1
ATOM 1214 O O . TYR A 1 156 ? -11.521 -8.663 54.195 1.00 38.85 156 TYR B O 1
ATOM 1223 N N . PHE A 1 157 ? -9.287 -8.370 54.242 1.00 36.61 157 PHE B N 1
ATOM 1224 C CA . PHE A 1 157 ? -9.036 -9.755 54.627 1.00 40.99 157 PHE B CA 1
ATOM 1225 C C . PHE A 1 157 ? -9.539 -10.039 56.038 1.00 41.49 157 PHE B C 1
ATOM 1226 O O . PHE A 1 157 ? -10.027 -11.140 56.317 1.00 44.14 157 PHE B O 1
ATOM 1234 N N . HIS A 1 158 ? -9.433 -9.061 56.935 1.00 39.77 158 HIS B N 1
ATOM 1235 C CA . HIS A 1 158 ? -9.838 -9.229 58.324 1.00 36.90 158 HIS B CA 1
ATOM 1236 C C . HIS A 1 158 ? -11.258 -8.752 58.595 1.00 40.02 158 HIS B C 1
ATOM 1237 O O . HIS A 1 158 ? -11.713 -8.836 59.741 1.00 46.14 158 HIS B O 1
ATOM 1244 N N . LYS A 1 159 ? -11.960 -8.250 57.576 1.00 39.00 159 LYS B N 1
ATOM 1245 C CA . LYS A 1 159 ? -13.371 -7.876 57.689 1.00 38.19 159 LYS B CA 1
ATOM 1246 C C . LYS A 1 159 ? -13.592 -6.833 58.784 1.00 38.91 159 LYS B C 1
ATOM 1247 O O . LYS A 1 159 ? -14.587 -6.870 59.510 1.00 37.68 159 LYS B O 1
ATOM 1253 N N . THR A 1 160 ? -12.653 -5.891 58.901 1.00 39.35 160 THR B N 1
ATOM 1254 C CA . THR A 1 160 ? -12.771 -4.845 59.913 1.00 39.30 160 THR B CA 1
ATOM 1255 C C . THR A 1 160 ? -14.021 -4.000 59.693 1.00 41.74 160 THR B C 1
ATOM 1256 O O . THR A 1 160 ? -14.719 -3.649 60.652 1.00 44.64 160 THR B O 1
ATOM 1260 N N . VAL A 1 161 ? -14.314 -3.662 58.442 1.00 40.97 161 VAL B N 1
ATOM 1261 C CA . VAL A 1 161 ? -15.518 -2.907 58.097 1.00 38.25 161 VAL B CA 1
ATOM 1262 C C . VAL A 1 161 ? -16.201 -3.610 56.931 1.00 37.94 161 VAL B C 1
ATOM 1263 O O . VAL A 1 161 ? -15.576 -4.413 56.219 1.00 38.21 161 VAL B O 1
ATOM 1267 N N . PRO A 1 162 ? -17.491 -3.348 56.722 1.00 35.75 162 PRO B N 1
ATOM 1268 C CA . PRO A 1 162 ? -18.168 -3.907 55.543 1.00 34.38 162 PRO B CA 1
ATOM 1269 C C . PRO A 1 162 ? -17.573 -3.360 54.253 1.00 36.10 162 PRO B C 1
ATOM 1270 O O . PRO A 1 162 ? -17.337 -2.157 54.115 1.00 39.13 162 PRO B O 1
ATOM 1274 N N . PHE A 1 163 ? -17.325 -4.258 53.311 1.00 37.53 163 PHE B N 1
ATOM 1275 C CA . PHE A 1 163 ? -16.777 -3.940 52.003 1.00 37.99 163 PHE B CA 1
ATOM 1276 C C . PHE A 1 163 ? -17.811 -4.212 50.917 1.00 37.66 163 PHE B C 1
ATOM 1277 O O . PHE A 1 163 ? -18.816 -4.889 51.162 1.00 37.85 163 PHE B O 1
ATOM 1285 N N . PRO A 1 164 ? -17.616 -3.672 49.701 1.00 43.55 164 PRO B N 1
ATOM 1286 C CA . PRO A 1 164 ? -18.551 -3.981 48.609 1.00 42.33 164 PRO B CA 1
ATOM 1287 C C . PRO A 1 164 ? -18.713 -5.478 48.396 1.00 45.79 164 PRO B C 1
ATOM 1288 O O . PRO A 1 164 ? -17.745 -6.184 48.096 1.00 45.06 164 PRO B O 1
ATOM 1292 N N . SER A 1 165 ? -19.934 -5.969 48.579 1.00 45.56 165 SER B N 1
ATOM 1293 C CA . SER A 1 165 ? -20.278 -7.371 48.404 1.00 43.46 165 SER B CA 1
ATOM 1294 C C . SER A 1 165 ? -21.250 -7.515 47.237 1.00 44.86 165 SER B C 1
ATOM 1295 O O . SER A 1 165 ? -21.689 -6.531 46.636 1.00 45.68 165 SER B O 1
ATOM 1298 N N . GLU A 1 166 ? -21.581 -8.768 46.912 1.00 46.25 166 GLU B N 1
ATOM 1299 C CA . GLU A 1 166 ? -22.501 -9.024 45.808 1.00 43.97 166 GLU B CA 1
ATOM 1300 C C . GLU A 1 166 ? -23.883 -8.447 46.087 1.00 46.96 166 GLU B C 1
ATOM 1301 O O . GLU A 1 166 ? -24.565 -7.991 45.162 1.00 45.70 166 GLU B O 1
ATOM 1307 N N . LEU A 1 167 ? -24.310 -8.446 47.351 1.00 48.05 167 LEU B N 1
ATOM 1308 C CA . LEU A 1 167 ? -25.609 -7.879 47.692 1.00 45.99 167 LEU B CA 1
ATOM 1309 C C . LEU A 1 167 ? -25.529 -6.370 47.876 1.00 46.93 167 LEU B C 1
ATOM 1310 O O . LEU A 1 167 ? -26.450 -5.646 47.482 1.00 51.76 167 LEU B O 1
ATOM 1315 N N . ASP A 1 168 ? -24.441 -5.874 48.469 1.00 45.62 168 ASP B N 1
ATOM 1316 C CA . ASP A 1 168 ? -24.230 -4.444 48.688 1.00 46.02 168 ASP B CA 1
ATOM 1317 C C . ASP A 1 168 ? -22.965 -4.025 47.946 1.00 45.46 168 ASP B C 1
ATOM 1318 O O . ASP A 1 168 ? -21.884 -3.929 48.546 1.00 47.42 168 ASP B O 1
ATOM 1323 N N . PRO A 1 169 ? -23.059 -3.766 46.639 1.00 43.44 169 PRO B N 1
ATOM 1324 C CA . PRO A 1 169 ? -21.867 -3.412 45.862 1.00 41.32 169 PRO B CA 1
ATOM 1325 C C . PRO A 1 169 ? -21.530 -1.930 45.825 1.00 40.23 169 PRO B C 1
ATOM 1326 O O . PRO A 1 169 ? -20.464 -1.581 45.299 1.00 38.75 169 PRO B O 1
ATOM 1330 N N . SER A 1 170 ? -22.387 -1.056 46.354 1.00 43.47 170 SER B N 1
ATOM 1331 C CA . SER A 1 170 ? -22.183 0.386 46.276 1.00 38.88 170 SER B CA 1
ATOM 1332 C C . SER A 1 170 ? -21.855 1.015 47.623 1.00 39.95 170 SER B C 1
ATOM 1333 O O . SER A 1 170 ? -21.842 2.245 47.732 1.00 43.13 170 SER B O 1
ATOM 1336 N N . VAL A 1 171 ? -21.589 0.208 48.649 1.00 42.04 171 VAL B N 1
ATOM 1337 C CA . VAL A 1 171 ? -21.357 0.753 49.980 1.00 44.48 171 VAL B CA 1
ATOM 1338 C C . VAL A 1 171 ? -19.997 1.440 50.032 1.00 44.92 171 VAL B C 1
ATOM 1339 O O . VAL A 1 171 ? -19.038 1.024 49.365 1.00 44.28 171 VAL B O 1
ATOM 1343 N N . ASP A 1 172 ? -19.915 2.517 50.808 1.00 40.91 172 ASP B N 1
ATOM 1344 C CA . ASP A 1 172 ? -18.639 3.174 51.033 1.00 43.77 172 ASP B CA 1
ATOM 1345 C C . ASP A 1 172 ? -17.779 2.345 51.982 1.00 42.72 172 ASP B C 1
ATOM 1346 O O . ASP A 1 172 ? -18.252 1.425 52.658 1.00 37.58 172 ASP B O 1
ATOM 1351 N N . VAL A 1 173 ? -16.493 2.679 52.023 1.00 42.75 173 VAL B N 1
ATOM 1352 C CA . VAL A 1 173 ? -15.540 2.037 52.921 1.00 42.14 173 VAL B CA 1
ATOM 1353 C C . VAL A 1 173 ? -14.794 3.133 53.666 1.00 42.72 173 VAL B C 1
ATOM 1354 O O . VAL A 1 173 ? -14.105 3.952 53.045 1.00 40.22 173 VAL B O 1
ATOM 1358 N N . GLN A 1 174 ? -14.935 3.154 54.989 1.00 43.63 174 GLN B N 1
ATOM 1359 C CA . GLN A 1 174 ? -14.253 4.118 55.844 1.00 41.63 174 GLN B CA 1
ATOM 1360 C C . GLN A 1 174 ? -13.220 3.370 56.675 1.00 41.41 174 GLN B C 1
ATOM 1361 O O . GLN A 1 174 ? -13.574 2.628 57.598 1.00 42.12 174 GLN B O 1
ATOM 1367 N N . LEU A 1 175 ? -11.950 3.558 56.341 1.00 40.51 175 LEU B N 1
ATOM 1368 C CA . LEU A 1 175 ? -10.845 2.947 57.055 1.00 39.93 175 LEU B CA 1
ATOM 1369 C C . LEU A 1 175 ? -10.110 3.999 57.883 1.00 41.80 175 LEU B C 1
ATOM 1370 O O . LEU A 1 175 ? -10.144 5.189 57.551 1.00 41.64 175 LEU B O 1
ATOM 1375 N N . PRO A 1 176 ? -9.446 3.602 58.969 1.00 37.82 176 PRO B N 1
ATOM 1376 C CA . PRO A 1 176 ? -8.785 4.598 59.823 1.00 38.16 176 PRO B CA 1
ATOM 1377 C C . PRO A 1 176 ? -7.664 5.322 59.089 1.00 39.51 176 PRO B C 1
ATOM 1378 O O . PRO A 1 176 ? -6.896 4.719 58.338 1.00 44.63 176 PRO B O 1
ATOM 1382 N N . ASN A 1 177 ? -7.587 6.634 59.314 1.00 41.41 177 ASN B N 1
ATOM 1383 C CA . ASN A 1 177 ? -6.555 7.503 58.748 1.00 44.40 177 ASN B CA 1
ATOM 1384 C C . ASN A 1 177 ? -6.620 7.581 57.227 1.00 42.45 177 ASN B C 1
ATOM 1385 O O . ASN A 1 177 ? -5.636 7.947 56.578 1.00 41.91 177 ASN B O 1
ATOM 1390 N N . LEU A 1 178 ? -7.769 7.257 56.646 1.00 45.77 178 LEU B N 1
ATOM 1391 C CA . LEU A 1 178 ? -7.980 7.333 55.211 1.00 40.21 178 LEU B CA 1
ATOM 1392 C C . LEU A 1 178 ? -9.224 8.151 54.903 1.00 39.00 178 LEU B C 1
ATOM 1393 O O . LEU A 1 178 ? -10.162 8.196 55.706 1.00 40.55 178 LEU B O 1
ATOM 1398 N N . PRO A 1 179 ? -9.250 8.825 53.757 1.00 37.44 179 PRO B N 1
ATOM 1399 C CA . PRO A 1 179 ? -10.479 9.495 53.330 1.00 37.06 179 PRO B CA 1
ATOM 1400 C C . PRO A 1 179 ? -11.564 8.480 53.014 1.00 38.80 179 PRO B C 1
ATOM 1401 O O . PRO A 1 179 ? -11.312 7.286 52.842 1.00 40.58 179 PRO B O 1
ATOM 1405 N N . LEU A 1 180 ? -12.796 8.975 52.959 1.00 43.98 180 LEU B N 1
ATOM 1406 C CA . LEU A 1 180 ? -13.932 8.125 52.632 1.00 41.41 180 LEU B CA 1
ATOM 1407 C C . LEU A 1 180 ? -13.810 7.645 51.193 1.00 43.58 180 LEU B C 1
ATOM 1408 O O . LEU A 1 180 ? -13.730 8.456 50.263 1.00 40.20 180 LEU B O 1
ATOM 1413 N N . LEU A 1 181 ? -13.788 6.329 51.012 1.00 41.27 181 LEU B N 1
ATOM 1414 C CA . LEU A 1 181 ? -13.641 5.718 49.701 1.00 41.13 181 LEU B CA 1
ATOM 1415 C C . LEU A 1 181 ? -14.984 5.173 49.239 1.00 40.77 181 LEU B C 1
ATOM 1416 O O . LEU A 1 181 ? -15.652 4.443 49.979 1.00 43.53 181 LEU B O 1
ATOM 1421 N N . GLU A 1 182 ? -15.377 5.535 48.022 1.00 39.80 182 GLU B N 1
ATOM 1422 C CA . GLU A 1 182 ? -16.569 4.968 47.417 1.00 42.94 182 GLU B CA 1
ATOM 1423 C C . GLU A 1 182 ? -16.271 3.550 46.935 1.00 38.19 182 GLU B C 1
ATOM 1424 O O . GLU A 1 182 ? -15.135 3.070 46.995 1.00 35.65 182 GLU B O 1
ATOM 1430 N N . TYR A 1 183 ? -17.309 2.868 46.446 1.00 38.40 183 TYR B N 1
ATOM 1431 C CA . TYR A 1 183 ? -17.164 1.463 46.077 1.00 37.49 183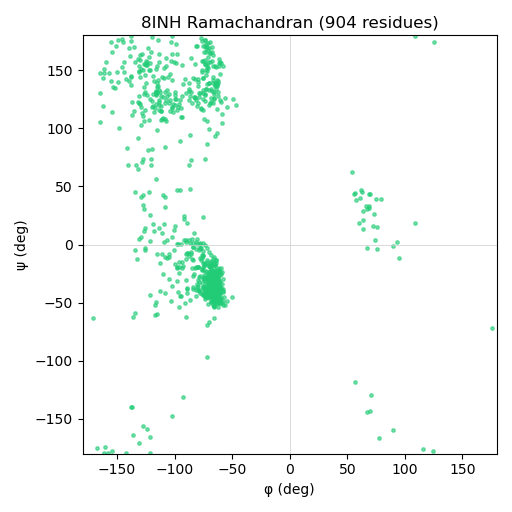 TYR B CA 1
ATOM 1432 C C . TYR A 1 183 ? -16.144 1.268 44.961 1.00 38.46 183 TYR B C 1
ATOM 1433 O O . TYR A 1 183 ? -15.456 0.241 44.926 1.00 34.13 183 TYR B O 1
ATOM 1442 N N . ASP A 1 184 ? -16.028 2.227 44.048 1.00 37.02 184 ASP B N 1
ATOM 1443 C CA . ASP A 1 184 ? -15.083 2.115 42.946 1.00 33.87 184 ASP B CA 1
ATOM 1444 C C . ASP A 1 184 ? -13.732 2.742 43.258 1.00 33.78 184 ASP B C 1
ATOM 1445 O O . ASP A 1 184 ? -12.860 2.766 42.385 1.00 34.97 184 ASP B O 1
ATOM 1450 N N . GLU A 1 185 ? -13.532 3.236 44.479 1.00 35.00 185 GLU B N 1
ATOM 1451 C CA . GLU A 1 185 ? -12.269 3.852 44.856 1.00 35.52 185 GLU B CA 1
ATOM 1452 C C . GLU A 1 185 ? -11.340 2.909 45.612 1.00 35.66 185 GLU B C 1
ATOM 1453 O O . GLU A 1 185 ? -10.130 3.157 45.651 1.00 35.81 185 GLU B O 1
ATOM 1459 N N . ILE A 1 186 ? -11.866 1.839 46.201 1.00 31.43 186 ILE B N 1
ATOM 1460 C CA . ILE A 1 186 ? -11.032 0.813 46.823 1.00 35.73 186 ILE B CA 1
ATOM 1461 C C . ILE A 1 186 ? -10.341 0.053 45.697 1.00 36.90 186 ILE B C 1
ATOM 1462 O O . ILE A 1 186 ? -10.779 0.153 44.541 1.00 38.34 186 ILE B O 1
ATOM 1467 N N . PRO A 1 187 ? -9.244 -0.688 45.963 1.00 34.59 187 PRO B N 1
ATOM 1468 C CA . PRO A 1 187 ? -8.595 -1.454 44.887 1.00 35.14 187 PRO B CA 1
ATOM 1469 C C . PRO A 1 187 ? -9.586 -2.286 44.087 1.00 32.87 187 PRO B C 1
ATOM 1470 O O . PRO A 1 187 ? -10.345 -3.078 44.654 1.00 34.29 187 PRO B O 1
ATOM 1474 N N . SER A 1 188 ? -9.594 -2.092 42.764 1.00 34.10 188 SER B N 1
ATOM 1475 C CA . SER A 1 188 ? -10.668 -2.639 41.940 1.00 32.99 188 SER B CA 1
ATOM 1476 C C . SER A 1 188 ? -10.709 -4.159 41.994 1.00 34.59 188 SER B C 1
ATOM 1477 O O . SER A 1 188 ? -11.781 -4.753 41.838 1.00 35.28 188 SER B O 1
ATOM 1480 N N . PHE A 1 189 ? -9.566 -4.805 42.235 1.00 33.80 189 PHE B N 1
ATOM 1481 C CA . PHE A 1 189 ? -9.538 -6.261 42.320 1.00 36.87 189 PHE B CA 1
ATOM 1482 C C . PHE A 1 189 ? -10.392 -6.789 43.466 1.00 34.75 189 PHE B C 1
ATOM 1483 O O . PHE A 1 189 ? -10.778 -7.963 43.448 1.00 34.76 189 PHE B O 1
ATOM 1491 N N . LEU A 1 190 ? -10.705 -5.951 44.453 1.00 35.51 190 LEU B N 1
ATOM 1492 C CA . LEU A 1 190 ? -11.533 -6.345 45.584 1.00 37.12 190 LEU B CA 1
ATOM 1493 C C . LEU A 1 190 ? -13.019 -6.105 45.350 1.00 37.46 190 LEU B C 1
ATOM 1494 O O . LEU A 1 190 ? -13.822 -6.362 46.254 1.00 39.13 190 LEU B O 1
ATOM 1499 N N . HIS A 1 191 ? -13.405 -5.615 44.171 1.00 36.50 191 HIS B N 1
ATOM 1500 C CA . HIS A 1 191 ? -14.837 -5.438 43.968 1.00 37.72 191 HIS B CA 1
ATOM 1501 C C . HIS A 1 191 ? -15.457 -6.724 43.422 1.00 35.81 191 HIS B C 1
ATOM 1502 O O . HIS A 1 191 ? -14.862 -7.383 42.563 1.00 33.92 191 HIS B O 1
ATOM 1509 N N . PRO A 1 192 ? -16.643 -7.101 43.910 1.00 37.77 192 PRO B N 1
ATOM 1510 C CA . PRO A 1 192 ? -17.244 -8.375 43.473 1.00 41.86 192 PRO B CA 1
ATOM 1511 C C . PRO A 1 192 ? -17.622 -8.414 42.002 1.00 40.91 192 PRO B C 1
ATOM 1512 O O . PRO A 1 192 ? -17.850 -9.510 41.477 1.00 45.93 192 PRO B O 1
ATOM 1516 N N . SER A 1 193 ? -17.704 -7.274 41.319 1.00 35.66 193 SER B N 1
ATOM 1517 C CA . SER A 1 193 ? -17.990 -7.258 39.891 1.00 38.68 193 SER B CA 1
ATOM 1518 C C . SER A 1 193 ? -16.738 -7.065 39.046 1.00 37.44 193 SER B C 1
ATOM 1519 O O . SER A 1 193 ? -16.847 -6.794 37.847 1.00 39.35 193 SER B O 1
ATOM 1522 N N . SER A 1 194 ? -15.558 -7.198 39.643 1.00 34.12 194 SER B N 1
ATOM 1523 C CA . SER A 1 194 ? -14.310 -7.003 38.922 1.00 30.39 194 SER B CA 1
ATOM 1524 C C . SER A 1 194 ? -13.969 -8.242 38.101 1.00 35.74 194 SER B C 1
ATOM 1525 O O . SER A 1 194 ? -14.199 -9.368 38.550 1.00 39.79 194 SER B O 1
ATOM 1528 N N . PRO A 1 195 ? -13.408 -8.064 36.903 1.00 33.09 195 PRO B N 1
ATOM 1529 C CA . PRO A 1 195 ? -12.964 -9.216 36.113 1.00 33.20 195 PRO B CA 1
ATOM 1530 C C . PRO A 1 195 ? -11.578 -9.723 36.477 1.00 32.34 195 PRO B C 1
ATOM 1531 O O . PRO A 1 195 ? -11.104 -10.673 35.844 1.00 36.16 195 PRO B O 1
ATOM 1535 N N . TYR A 1 196 ? -10.914 -9.126 37.466 1.00 32.71 196 TYR B N 1
ATOM 1536 C CA . TYR A 1 196 ? -9.590 -9.583 37.871 1.00 32.02 196 TYR B CA 1
ATOM 1537 C C . TYR A 1 196 ? -9.569 -9.972 39.344 1.00 32.03 196 TYR B C 1
ATOM 1538 O O . TYR A 1 196 ? -8.646 -9.601 40.075 1.00 34.74 196 TYR B O 1
ATOM 1547 N N . LYS A 1 197 ? -10.584 -10.717 39.787 1.00 34.81 197 LYS B N 1
ATOM 1548 C CA . LYS A 1 197 ? -10.622 -11.172 41.174 1.00 33.32 197 LYS B CA 1
ATOM 1549 C C . LYS A 1 197 ? -9.418 -12.040 41.514 1.00 36.34 197 LYS B C 1
ATOM 1550 O O . LYS A 1 197 ? -8.943 -12.022 42.655 1.00 38.80 197 LYS B O 1
ATOM 1556 N N . ILE A 1 198 ? -8.910 -12.800 40.540 1.00 38.92 198 ILE B N 1
ATOM 1557 C CA . ILE A 1 198 ? -7.790 -13.700 40.802 1.00 40.27 198 ILE B CA 1
ATOM 1558 C C . ILE A 1 198 ? -6.554 -12.921 41.232 1.00 38.14 198 ILE B C 1
ATOM 1559 O O . ILE A 1 198 ? -5.771 -13.395 42.065 1.00 37.82 198 ILE B O 1
ATOM 1564 N N . LEU A 1 199 ? -6.367 -11.711 40.699 1.00 38.44 199 LEU B N 1
ATOM 1565 C CA . LEU A 1 199 ? -5.254 -10.879 41.140 1.00 38.00 199 LEU B CA 1
ATOM 1566 C C . LEU A 1 199 ? -5.439 -10.447 42.589 1.00 38.53 199 LEU B C 1
ATOM 1567 O O . LEU A 1 199 ? -4.464 -10.361 43.347 1.00 37.39 199 LEU B O 1
ATOM 1572 N N . GLY A 1 200 ? -6.680 -10.171 42.993 1.00 34.74 200 GLY B N 1
ATOM 1573 C CA . GLY A 1 200 ? -6.934 -9.851 44.388 1.00 35.17 200 GLY B CA 1
ATOM 1574 C C . GLY A 1 200 ? -6.672 -11.033 45.301 1.00 37.27 200 GLY B C 1
ATOM 1575 O O . GLY A 1 200 ? -6.067 -10.885 46.367 1.00 36.82 200 GLY B O 1
ATOM 1576 N N . THR A 1 201 ? -7.114 -12.224 44.892 1.00 34.50 201 THR B N 1
ATOM 1577 C CA . THR A 1 201 ? -6.842 -13.428 45.666 1.00 35.13 201 THR B CA 1
ATOM 1578 C C . THR A 1 201 ? -5.345 -13.696 45.773 1.00 36.94 201 THR B C 1
ATOM 1579 O O . THR A 1 201 ? -4.878 -14.215 46.794 1.00 34.73 201 THR B O 1
ATOM 1583 N N . ALA A 1 202 ? -4.577 -13.333 44.742 1.00 35.63 202 ALA B N 1
ATOM 1584 C CA . ALA A 1 202 ? -3.133 -13.541 44.785 1.00 34.83 202 ALA B CA 1
ATOM 1585 C C . ALA A 1 202 ? -2.470 -12.621 45.802 1.00 39.03 202 ALA B C 1
ATOM 1586 O O . ALA A 1 202 ? -1.528 -13.028 46.492 1.00 43.11 202 ALA B O 1
ATOM 1588 N N . ILE A 1 203 ? -2.943 -11.379 45.907 1.00 36.05 203 ILE B N 1
ATOM 1589 C CA . ILE A 1 203 ? -2.387 -10.465 46.898 1.00 37.98 203 ILE B CA 1
ATOM 1590 C C . ILE A 1 203 ? -2.833 -10.864 48.299 1.00 37.77 203 ILE B C 1
ATOM 1591 O O . ILE A 1 203 ? -2.049 -10.807 49.255 1.00 38.53 203 ILE B O 1
ATOM 1596 N N . LEU A 1 204 ? -4.091 -11.288 48.444 1.00 40.42 204 LEU B N 1
ATOM 1597 C CA . LEU A 1 204 ? -4.630 -11.631 49.756 1.00 38.39 204 LEU B CA 1
ATOM 1598 C C . LEU A 1 204 ? -3.995 -12.881 50.353 1.00 37.05 204 LEU B C 1
ATOM 1599 O O . LEU A 1 204 ? -4.160 -13.123 51.553 1.00 38.37 204 LEU B O 1
ATOM 1604 N N . GLY A 1 205 ? -3.279 -13.676 49.554 1.00 37.85 205 GLY B N 1
ATOM 1605 C CA . GLY A 1 205 ? -2.601 -14.839 50.098 1.00 37.51 205 GLY B CA 1
ATOM 1606 C C . GLY A 1 205 ? -1.498 -14.486 51.075 1.00 35.62 205 GLY B C 1
ATOM 1607 O O . GLY A 1 205 ? -1.184 -15.273 51.972 1.00 38.44 205 GLY B O 1
ATOM 1608 N N . GLN A 1 206 ? -0.898 -13.304 50.922 1.00 36.94 206 GLN B N 1
ATOM 1609 C CA . GLN A 1 206 ? 0.138 -12.867 51.851 1.00 37.04 206 GLN B CA 1
ATOM 1610 C C . GLN A 1 206 ? -0.428 -12.529 53.225 1.00 37.32 206 GLN B C 1
ATOM 1611 O O . GLN A 1 206 ? 0.308 -12.584 54.216 1.00 39.03 206 GLN B O 1
ATOM 1617 N N . PHE A 1 207 ? -1.717 -12.200 53.311 1.00 36.90 207 PHE B N 1
ATOM 1618 C CA . PHE A 1 207 ? -2.313 -11.832 54.588 1.00 37.43 207 PHE B CA 1
ATOM 1619 C C . PHE A 1 207 ? -2.694 -13.041 55.431 1.00 42.03 207 PHE B C 1
ATOM 1620 O O . PHE A 1 207 ? -2.861 -12.903 56.648 1.00 42.19 207 PHE B O 1
ATOM 1628 N N . LYS A 1 208 ? -2.835 -14.218 54.820 1.00 39.61 208 LYS B N 1
ATOM 1629 C CA . LYS A 1 208 ? -2.931 -15.440 55.607 1.00 39.76 208 LYS B CA 1
ATOM 1630 C C . LYS A 1 208 ? -1.609 -15.778 56.276 1.00 39.23 208 LYS B C 1
ATOM 1631 O O . LYS A 1 208 ? -1.585 -16.585 57.211 1.00 38.44 208 LYS B O 1
ATOM 1637 N N . ASN A 1 209 ? -0.518 -15.162 55.828 1.00 42.25 209 ASN B N 1
ATOM 1638 C CA . ASN A 1 209 ? 0.828 -15.528 56.246 1.00 40.62 209 ASN B CA 1
ATOM 1639 C C . ASN A 1 209 ? 1.586 -14.380 56.893 1.00 40.43 209 ASN B C 1
ATOM 1640 O O . ASN A 1 209 ? 2.759 -14.551 57.244 1.00 39.73 209 ASN B O 1
ATOM 1645 N N . LEU A 1 210 ? 0.946 -13.222 57.066 1.00 39.60 210 LEU B N 1
ATOM 1646 C CA . LEU A 1 210 ? 1.662 -12.002 57.416 1.00 37.03 210 LEU B CA 1
ATOM 1647 C C . LEU A 1 210 ? 2.389 -12.096 58.750 1.00 38.23 210 LEU B C 1
ATOM 1648 O O . LEU A 1 210 ? 3.351 -11.351 58.967 1.00 39.78 210 LEU B O 1
ATOM 1653 N N . SER A 1 211 ? 1.960 -12.989 59.645 1.00 40.43 211 SER B N 1
ATOM 1654 C CA . SER A 1 211 ? 2.597 -13.069 60.956 1.00 36.79 211 SER B CA 1
ATOM 1655 C C . SER A 1 211 ? 4.043 -13.537 60.853 1.00 37.68 211 SER B C 1
ATOM 1656 O O . SER A 1 211 ? 4.863 -13.199 61.713 1.00 39.78 211 SER B O 1
ATOM 1659 N N . LYS A 1 212 ? 4.378 -14.294 59.810 1.00 36.38 212 LYS B N 1
ATOM 1660 C CA . LYS A 1 212 ? 5.721 -14.835 59.651 1.00 38.88 212 LYS B CA 1
ATOM 1661 C C . LYS A 1 212 ? 6.710 -13.823 59.079 1.00 40.38 212 LYS B C 1
ATOM 1662 O O . LYS A 1 212 ? 7.861 -14.185 58.811 1.00 40.37 212 LYS B O 1
ATOM 1668 N N . SER A 1 213 ? 6.296 -12.573 58.888 1.00 40.38 213 SER B N 1
ATOM 1669 C CA . SER A 1 213 ? 7.188 -11.502 58.465 1.00 39.99 213 SER B CA 1
ATOM 1670 C C . SER A 1 213 ? 7.182 -10.429 59.543 1.00 39.16 213 SER B C 1
ATOM 1671 O O . SER A 1 213 ? 6.131 -9.847 59.834 1.00 40.62 213 SER B O 1
ATOM 1674 N N . PHE A 1 214 ? 8.351 -10.177 60.140 1.00 41.05 214 PHE B N 1
ATOM 1675 C CA . PHE A 1 214 ? 8.418 -9.247 61.262 1.00 42.68 214 PHE B CA 1
ATOM 1676 C C . PHE A 1 214 ? 8.201 -7.803 60.836 1.00 42.08 214 PHE B C 1
ATOM 1677 O O . PHE A 1 214 ? 7.907 -6.957 61.688 1.00 46.75 214 PHE B O 1
ATOM 1685 N N . CYS A 1 215 ? 8.333 -7.499 59.548 1.00 38.61 215 CYS B N 1
ATOM 1686 C CA . CYS A 1 215 ? 8.057 -6.154 59.068 1.00 41.86 215 CYS B CA 1
ATOM 1687 C C . CYS A 1 215 ? 7.798 -6.206 57.571 1.00 41.40 215 CYS B C 1
ATOM 1688 O O . CYS A 1 215 ? 8.222 -7.134 56.877 1.00 42.69 215 CYS B O 1
ATOM 1691 N N . VAL A 1 216 ? 7.090 -5.191 57.088 1.00 40.09 216 VAL B N 1
ATOM 1692 C CA . VAL A 1 216 ? 6.786 -5.031 55.673 1.00 38.35 216 VAL B CA 1
ATOM 1693 C C . VAL A 1 216 ? 7.468 -3.759 55.190 1.00 36.02 216 VAL B C 1
ATOM 1694 O O . VAL A 1 216 ? 7.335 -2.703 55.820 1.00 39.13 216 VAL B O 1
ATOM 1698 N N . LEU A 1 217 ? 8.216 -3.869 54.096 1.00 33.71 217 LEU B N 1
ATOM 1699 C CA . LEU A 1 217 ? 8.895 -2.727 53.499 1.00 35.77 217 LEU B CA 1
ATOM 1700 C C . LEU A 1 217 ? 8.022 -2.163 52.386 1.00 37.11 217 LEU B C 1
ATOM 1701 O O . LEU A 1 217 ? 7.638 -2.890 51.465 1.00 37.95 217 LEU B O 1
ATOM 1706 N N . ALA A 1 218 ? 7.703 -0.876 52.472 1.00 38.24 218 ALA B N 1
ATOM 1707 C CA . ALA A 1 218 ? 6.809 -0.228 51.524 1.00 36.62 218 ALA B CA 1
ATOM 1708 C C . ALA A 1 218 ? 7.558 0.828 50.724 1.00 38.12 218 ALA B C 1
ATOM 1709 O O . ALA A 1 218 ? 8.405 1.548 51.265 1.00 36.10 218 ALA B O 1
ATOM 1711 N N . ASP A 1 219 ? 7.234 0.917 49.433 1.00 37.42 219 ASP B N 1
ATOM 1712 C CA . ASP A 1 219 ? 7.858 1.890 48.536 1.00 36.42 219 ASP B CA 1
ATOM 1713 C C . ASP A 1 219 ? 7.110 3.220 48.631 1.00 38.54 219 ASP B C 1
ATOM 1714 O O . ASP A 1 219 ? 6.374 3.636 47.734 1.00 38.01 219 ASP B O 1
ATOM 1719 N N . THR A 1 220 ? 7.319 3.886 49.761 1.00 37.76 220 THR B N 1
ATOM 1720 C CA . THR A 1 220 ? 6.746 5.199 50.022 1.00 35.77 220 THR B CA 1
ATOM 1721 C C . THR A 1 220 ? 7.607 5.870 51.083 1.00 36.96 220 THR B C 1
ATOM 1722 O O . THR A 1 220 ? 8.604 5.307 51.544 1.00 39.88 220 THR B O 1
ATOM 1726 N N . PHE A 1 221 ? 7.221 7.083 51.468 1.00 35.54 221 PHE B N 1
ATOM 1727 C CA . PHE A 1 221 ? 7.939 7.820 52.495 1.00 37.16 221 PHE B CA 1
ATOM 1728 C C . PHE A 1 221 ? 6.957 8.337 53.536 1.00 39.41 221 PHE B C 1
ATOM 1729 O O . PHE A 1 221 ? 5.746 8.396 53.306 1.00 39.57 221 PHE B O 1
ATOM 1737 N N . ASP A 1 222 ? 7.504 8.710 54.697 1.00 40.40 222 ASP B N 1
ATOM 1738 C CA . ASP A 1 222 ? 6.668 9.018 55.853 1.00 41.38 222 ASP B CA 1
ATOM 1739 C C . ASP A 1 222 ? 5.804 10.251 55.616 1.00 37.86 222 ASP B C 1
ATOM 1740 O O . ASP A 1 222 ? 4.622 10.262 55.976 1.00 35.79 222 ASP B O 1
ATOM 1745 N N . GLU A 1 223 ? 6.370 11.298 55.012 1.00 36.02 223 GLU B N 1
ATOM 1746 C CA . GLU A 1 223 ? 5.625 12.539 54.832 1.00 37.52 223 GLU B CA 1
ATOM 1747 C C . GLU A 1 223 ? 4.390 12.352 53.958 1.00 39.63 223 GLU B C 1
ATOM 1748 O O . GLU A 1 223 ? 3.439 13.134 54.071 1.00 35.33 223 GLU B O 1
ATOM 1754 N N . LEU A 1 224 ? 4.370 11.321 53.111 1.00 39.59 224 LEU B N 1
ATOM 1755 C CA . LEU A 1 224 ? 3.249 11.130 52.196 1.00 37.06 224 LEU B CA 1
ATOM 1756 C C . LEU A 1 224 ? 2.061 10.459 52.878 1.00 36.64 224 LEU B C 1
ATOM 1757 O O . LEU A 1 224 ? 0.908 10.819 52.612 1.00 34.91 224 LEU B O 1
ATOM 1762 N N . GLU A 1 225 ? 2.310 9.480 53.744 1.00 35.42 225 GLU B N 1
ATOM 1763 C CA . GLU A 1 225 ? 1.245 8.705 54.372 1.00 40.85 225 GLU B CA 1
ATOM 1764 C C . GLU A 1 225 ? 1.488 8.554 55.866 1.00 43.77 225 GLU B C 1
ATOM 1765 O O . GLU A 1 225 ? 1.324 7.468 56.429 1.00 42.61 225 GLU B O 1
ATOM 1771 N N . HIS A 1 226 ? 1.861 9.650 56.534 1.00 43.25 226 HIS B N 1
ATOM 1772 C CA . HIS A 1 226 ? 2.237 9.582 57.945 1.00 45.67 226 HIS B CA 1
ATOM 1773 C C . HIS A 1 226 ? 1.109 9.015 58.798 1.00 46.01 226 HIS B C 1
ATOM 1774 O O . HIS A 1 226 ? 1.324 8.105 59.609 1.00 41.24 226 HIS B O 1
ATOM 1781 N N . GLU A 1 227 ? -0.107 9.537 58.622 1.00 48.21 227 GLU B N 1
ATOM 1782 C CA . GLU A 1 227 ? -1.238 9.073 59.419 1.00 45.97 227 GLU B CA 1
ATOM 1783 C C . GLU A 1 227 ? -1.553 7.604 59.160 1.00 46.47 227 GLU B C 1
ATOM 1784 O O . GLU A 1 227 ? -2.039 6.910 60.061 1.00 45.79 227 GLU B O 1
ATOM 1790 N N . ILE A 1 228 ? -1.283 7.113 57.949 1.00 43.66 228 ILE B N 1
ATOM 1791 C CA . ILE A 1 228 ? -1.638 5.738 57.611 1.00 40.75 228 ILE B CA 1
ATOM 1792 C C . ILE A 1 228 ? -0.613 4.758 58.167 1.00 43.58 228 ILE B C 1
ATOM 1793 O O . ILE A 1 228 ? -0.972 3.679 58.654 1.00 44.23 228 ILE B O 1
ATOM 1798 N N . ILE A 1 229 ? 0.673 5.115 58.112 1.00 44.03 229 ILE B N 1
ATOM 1799 C CA . ILE A 1 229 ? 1.716 4.228 58.622 1.00 43.67 229 ILE B CA 1
ATOM 1800 C C . ILE A 1 229 ? 1.552 4.015 60.121 1.00 42.50 229 ILE B C 1
ATOM 1801 O O . ILE A 1 229 ? 1.698 2.895 60.623 1.00 45.97 229 ILE B O 1
ATOM 1806 N N . GLU A 1 230 ? 1.246 5.084 60.860 1.00 45.62 230 GLU B N 1
ATOM 1807 C CA . GLU A 1 230 ? 1.069 4.950 62.301 1.00 45.44 230 GLU B CA 1
ATOM 1808 C C . GLU A 1 230 ? -0.195 4.173 62.643 1.00 46.90 230 GLU B C 1
ATOM 1809 O O . GLU A 1 230 ? -0.236 3.481 63.667 1.00 48.82 230 GLU B O 1
ATOM 1811 N N . GLY A 1 231 ? -1.228 4.265 61.803 1.00 44.19 231 GLY B N 1
ATOM 1812 C CA . GLY A 1 231 ? -2.463 3.551 62.078 1.00 43.84 231 GLY B CA 1
ATOM 1813 C C . GLY A 1 231 ? -2.349 2.053 61.884 1.00 50.24 231 GLY B C 1
ATOM 1814 O O . GLY A 1 231 ? -3.070 1.284 62.527 1.00 54.46 231 GLY B O 1
ATOM 1815 N N . MET A 1 232 ? -1.454 1.616 61.002 1.00 49.18 232 MET B N 1
ATOM 1816 C CA . MET A 1 232 ? -1.228 0.198 60.758 1.00 47.90 232 MET B CA 1
ATOM 1817 C C . MET A 1 232 ? -0.219 -0.416 61.719 1.00 50.82 232 MET B C 1
ATOM 1818 O O . MET A 1 232 ? 0.072 -1.611 61.603 1.00 51.20 232 MET B O 1
ATOM 1823 N N . SER A 1 233 ? 0.314 0.364 62.663 1.00 51.05 233 SER B N 1
ATOM 1824 C CA . SER A 1 233 ? 1.412 -0.116 63.499 1.00 53.13 233 SER B CA 1
ATOM 1825 C C . SER A 1 233 ? 0.994 -1.327 64.326 1.00 51.92 233 SER B C 1
ATOM 1826 O O . SER A 1 233 ? 1.681 -2.355 64.330 1.00 53.22 233 SER B O 1
ATOM 1829 N N . LYS A 1 234 ? -0.136 -1.225 65.030 1.00 55.13 234 LYS B N 1
ATOM 1830 C CA . LYS A 1 234 ? -0.608 -2.331 65.858 1.00 53.30 234 LYS B CA 1
ATOM 1831 C C . LYS A 1 234 ? -0.967 -3.563 65.038 1.00 50.67 234 LYS B C 1
ATOM 1832 O O . LYS A 1 234 ? -0.962 -4.674 65.578 1.00 53.27 234 LYS B O 1
ATOM 1834 N N . PHE A 1 235 ? -1.278 -3.393 63.754 1.00 51.77 235 PHE B N 1
ATOM 1835 C CA . PHE A 1 235 ? -1.609 -4.516 62.887 1.00 51.85 235 PHE B CA 1
ATOM 1836 C C . PHE A 1 235 ? -0.379 -5.102 62.203 1.00 51.18 235 PHE B C 1
ATOM 1837 O O . PHE A 1 235 ? -0.287 -6.323 62.037 1.00 48.43 235 PHE B O 1
ATOM 1845 N N . CYS A 1 236 ? 0.572 -4.253 61.810 1.00 53.33 236 CYS B N 1
ATOM 1846 C CA . CYS A 1 236 ? 1.748 -4.697 61.072 1.00 48.74 236 CYS B CA 1
ATOM 1847 C C . CYS A 1 236 ? 2.830 -3.624 61.071 1.00 47.96 236 CYS B C 1
ATOM 1848 O O . CYS A 1 236 ? 2.558 -2.462 60.754 1.00 51.93 236 CYS B O 1
ATOM 1851 N N . LYS A 1 237 ? 4.059 -3.998 61.417 1.00 45.61 237 LYS B N 1
ATOM 1852 C CA . LYS A 1 237 ? 5.173 -3.055 61.397 1.00 44.75 237 LYS B CA 1
ATOM 1853 C C . LYS A 1 237 ? 5.541 -2.751 59.949 1.00 40.99 237 LYS B C 1
ATOM 1854 O O . LYS A 1 237 ? 6.121 -3.594 59.258 1.00 43.18 237 LYS B O 1
ATOM 1860 N N . VAL A 1 238 ? 5.192 -1.555 59.480 1.00 41.81 238 VAL B N 1
ATOM 1861 C CA . VAL A 1 238 ? 5.442 -1.131 58.107 1.00 39.15 238 VAL B CA 1
ATOM 1862 C C . VAL A 1 238 ? 6.574 -0.113 58.114 1.00 41.55 238 VAL B C 1
ATOM 1863 O O . VAL A 1 238 ? 6.521 0.879 58.851 1.00 41.76 238 VAL B O 1
ATOM 1867 N N . LYS A 1 239 ? 7.591 -0.355 57.288 1.00 39.65 239 LYS B N 1
ATOM 1868 C CA . LYS A 1 239 ? 8.776 0.492 57.210 1.00 38.53 239 LYS B CA 1
ATOM 1869 C C . LYS A 1 239 ? 8.860 1.117 55.826 1.00 38.41 239 LYS B C 1
ATOM 1870 O O . LYS A 1 239 ? 8.945 0.400 54.823 1.00 36.90 239 LYS B O 1
ATOM 1876 N N . THR A 1 240 ? 8.857 2.446 55.777 1.00 35.68 240 THR B N 1
ATOM 1877 C CA . THR A 1 240 ? 8.919 3.167 54.514 1.00 34.33 240 THR B CA 1
ATOM 1878 C C . THR A 1 240 ? 10.363 3.284 54.042 1.00 36.66 240 THR B C 1
ATOM 1879 O O . THR A 1 240 ? 11.234 3.741 54.788 1.00 36.77 240 THR B O 1
ATOM 1883 N N . VAL A 1 241 ? 10.615 2.868 52.802 1.00 34.48 241 VAL B N 1
ATOM 1884 C CA . VAL A 1 241 ? 11.973 2.829 52.270 1.00 36.33 241 VAL B CA 1
ATOM 1885 C C . VAL A 1 241 ? 12.022 3.528 50.919 1.00 38.84 241 VAL B C 1
ATOM 1886 O O . VAL A 1 241 ? 13.052 3.506 50.233 1.00 39.56 241 VAL B O 1
ATOM 1890 N N . GLY A 1 242 ? 10.915 4.155 50.528 1.00 37.39 242 GLY B N 1
ATOM 1891 C CA . GLY A 1 242 ? 10.810 4.765 49.224 1.00 39.67 242 GLY B CA 1
ATOM 1892 C C . GLY A 1 242 ? 10.942 6.275 49.263 1.00 38.47 242 GLY B C 1
ATOM 1893 O O . GLY A 1 242 ? 11.013 6.885 50.333 1.00 35.23 242 GLY B O 1
ATOM 1894 N N . PRO A 1 243 ? 10.974 6.918 48.082 1.00 40.77 243 PRO B N 1
ATOM 1895 C CA . PRO A 1 243 ? 10.932 6.317 46.739 1.00 36.39 243 PRO B CA 1
ATOM 1896 C C . PRO A 1 243 ? 12.188 5.525 46.379 1.00 38.92 243 PRO B C 1
ATOM 1897 O O . PRO A 1 243 ? 13.293 6.068 46.395 1.00 40.38 243 PRO B O 1
ATOM 1901 N N . LEU A 1 244 ? 12.004 4.241 46.057 1.00 39.92 244 LEU B N 1
ATOM 1902 C CA . LEU A 1 244 ? 13.143 3.373 45.780 1.00 41.69 244 LEU B CA 1
ATOM 1903 C C . LEU A 1 244 ? 13.827 3.733 44.468 1.00 41.41 244 LEU B C 1
ATOM 1904 O O . LEU A 1 244 ? 15.039 3.532 44.329 1.00 43.52 244 LEU B O 1
ATOM 1909 N N . PHE A 1 245 ? 13.077 4.261 43.498 1.00 40.56 245 PHE B N 1
ATOM 1910 C CA . PHE A 1 245 ? 13.672 4.590 42.207 1.00 41.12 245 PHE B CA 1
ATOM 1911 C C . PHE A 1 245 ? 14.634 5.768 42.308 1.00 41.41 245 PHE B C 1
ATOM 1912 O O . PHE A 1 245 ? 15.604 5.837 41.546 1.00 44.24 245 PHE B O 1
ATOM 1920 N N . LYS A 1 246 ? 14.388 6.696 43.230 1.00 37.50 246 LYS B N 1
ATOM 1921 C CA . LYS A 1 246 ? 15.201 7.902 43.336 1.00 41.64 246 LYS B CA 1
ATOM 1922 C C . LYS A 1 246 ? 16.520 7.574 44.022 1.00 47.77 246 LYS B C 1
ATOM 1923 O O . LYS A 1 246 ? 16.534 7.167 45.188 1.00 48.58 246 LYS B O 1
ATOM 1929 N N . ASN A 1 247 ? 17.625 7.756 43.305 1.00 53.12 247 ASN B N 1
ATOM 1930 C CA . ASN A 1 247 ? 18.930 7.468 43.879 1.00 57.77 247 ASN B CA 1
ATOM 1931 C C . ASN A 1 247 ? 19.229 8.443 45.017 1.00 60.08 247 ASN B C 1
ATOM 1932 O O . ASN A 1 247 ? 18.882 9.626 44.932 1.00 57.73 247 ASN B O 1
ATOM 1937 N N . PRO A 1 248 ? 19.851 7.974 46.102 1.00 63.54 248 PRO B N 1
ATOM 1938 C CA . PRO A 1 248 ? 20.095 8.877 47.240 1.00 61.61 248 PRO B CA 1
ATOM 1939 C C . PRO A 1 248 ? 21.130 9.946 46.944 1.00 67.34 248 PRO B C 1
ATOM 1940 O O . PRO A 1 248 ? 20.955 11.099 47.359 1.00 67.30 248 PRO B O 1
ATOM 1944 N N . LYS A 1 249 ? 22.201 9.601 46.238 1.00 67.71 249 LYS B N 1
ATOM 1945 C CA . LYS A 1 249 ? 23.268 10.553 45.951 1.00 69.91 249 LYS B CA 1
ATOM 1946 C C . LYS A 1 249 ? 22.814 11.619 44.959 1.00 70.30 249 LYS B C 1
ATOM 1947 O O . LYS A 1 249 ? 23.055 11.504 43.757 1.00 73.07 249 LYS B O 1
ATOM 1953 N N . LYS A 1 261 ? 19.801 5.042 29.823 1.00 73.04 261 LYS B N 1
ATOM 1954 C CA . LYS A 1 261 ? 19.794 6.304 30.554 1.00 72.95 261 LYS B CA 1
ATOM 1955 C C . LYS A 1 261 ? 19.165 7.417 29.721 1.00 72.52 261 LYS B C 1
ATOM 1956 O O . LYS A 1 261 ? 18.132 7.973 30.092 1.00 73.56 261 LYS B O 1
ATOM 1962 N N . ALA A 1 262 ? 19.797 7.739 28.598 1.00 77.07 262 ALA B N 1
ATOM 1963 C CA . ALA A 1 262 ? 19.292 8.738 27.669 1.00 74.68 262 ALA B CA 1
ATOM 1964 C C . ALA A 1 262 ? 18.572 8.062 26.506 1.00 77.87 262 ALA B C 1
ATOM 1965 O O . ALA A 1 262 ? 18.584 6.836 26.358 1.00 78.15 262 ALA B O 1
ATOM 1967 N N . ASP A 1 263 ? 17.942 8.883 25.673 1.00 72.79 263 ASP B N 1
ATOM 1968 C CA . ASP A 1 263 ? 17.194 8.409 24.512 1.00 69.84 263 ASP B CA 1
ATOM 1969 C C . ASP A 1 263 ? 16.887 9.616 23.634 1.00 66.66 263 ASP B C 1
ATOM 1970 O O . ASP A 1 263 ? 17.333 10.735 23.906 1.00 62.43 263 ASP B O 1
ATOM 1975 N N . ASP A 1 264 ? 16.122 9.377 22.568 1.00 64.14 264 ASP B N 1
ATOM 1976 C CA . ASP A 1 264 ? 15.632 10.468 21.738 1.00 60.66 264 ASP B CA 1
ATOM 1977 C C . ASP A 1 264 ? 14.493 11.235 22.396 1.00 56.41 264 ASP B C 1
ATOM 1978 O O . ASP A 1 264 ? 14.102 12.290 21.883 1.00 53.89 264 ASP B O 1
ATOM 1983 N N . CYS A 1 265 ? 13.955 10.735 23.512 1.00 57.47 265 CYS B N 1
ATOM 1984 C CA . CYS A 1 265 ? 12.957 11.494 24.259 1.00 54.24 265 CYS B CA 1
ATOM 1985 C C . CYS A 1 265 ? 13.573 12.755 24.851 1.00 52.98 265 CYS B C 1
ATOM 1986 O O . CYS A 1 265 ? 13.068 13.865 24.642 1.00 44.17 265 CYS B O 1
ATOM 1989 N N . LEU A 1 266 ? 14.672 12.603 25.592 1.00 52.73 266 LEU B N 1
ATOM 1990 C CA . LEU A 1 266 ? 15.307 13.759 26.215 1.00 50.96 266 LEU B CA 1
ATOM 1991 C C . LEU A 1 266 ? 15.843 14.726 25.167 1.00 52.02 266 LEU B C 1
ATOM 1992 O O . LEU A 1 266 ? 15.760 15.948 25.343 1.00 48.17 266 LEU B O 1
ATOM 1997 N N . ASP A 1 267 ? 16.395 14.200 24.070 1.00 54.26 267 ASP B N 1
ATOM 1998 C CA . ASP A 1 267 ? 16.890 15.069 23.006 1.00 54.72 267 ASP B CA 1
ATOM 1999 C C . ASP A 1 267 ? 15.766 15.915 22.423 1.00 50.21 267 ASP B C 1
ATOM 2000 O O . ASP A 1 267 ? 15.976 17.079 22.064 1.00 49.12 267 ASP B O 1
ATOM 2005 N N . TRP A 1 268 ? 14.562 15.347 22.334 1.00 49.22 268 TRP B N 1
ATOM 2006 C CA . TRP A 1 268 ? 13.417 16.096 21.826 1.00 44.18 268 TRP B CA 1
ATOM 2007 C C . TRP A 1 268 ? 12.916 17.104 22.853 1.00 43.45 268 TRP B C 1
ATOM 2008 O O . TRP A 1 268 ? 12.545 18.230 22.499 1.00 43.12 268 TRP B O 1
ATOM 2019 N N . LEU A 1 269 ? 12.897 16.722 24.131 1.00 43.36 269 LEU B N 1
ATOM 2020 C CA . LEU A 1 269 ? 12.439 17.634 25.171 1.00 44.47 269 LEU B CA 1
ATOM 2021 C C . LEU A 1 269 ? 13.382 18.812 25.369 1.00 44.24 269 LEU B C 1
ATOM 2022 O O . LEU A 1 269 ? 12.944 19.866 25.841 1.00 41.72 269 LEU B O 1
ATOM 2027 N N . ASP A 1 270 ? 14.662 18.660 25.017 1.00 46.02 270 ASP B N 1
ATOM 2028 C CA . ASP A 1 270 ? 15.608 19.761 25.149 1.00 43.32 270 ASP B CA 1
ATOM 2029 C C . ASP A 1 270 ? 15.248 20.938 24.255 1.00 44.59 270 ASP B C 1
ATOM 2030 O O . ASP A 1 270 ? 15.679 22.064 24.527 1.00 47.78 270 ASP B O 1
ATOM 2035 N N . SER A 1 271 ? 14.469 20.705 23.201 1.00 46.10 271 SER B N 1
ATOM 2036 C CA . SER A 1 271 ? 14.094 21.750 22.261 1.00 45.11 271 SER B CA 1
ATOM 2037 C C . SER A 1 271 ? 12.818 22.484 22.653 1.00 43.16 271 SER B C 1
ATOM 2038 O O . SER A 1 271 ? 12.478 23.485 22.012 1.00 42.66 271 SER B O 1
ATOM 2041 N N . LYS A 1 272 ? 12.114 22.029 23.684 1.00 42.34 272 LYS B N 1
ATOM 2042 C CA . LYS A 1 272 ? 10.837 22.608 24.068 1.00 43.09 272 LYS B CA 1
ATOM 2043 C C . LYS A 1 272 ? 10.996 23.556 25.252 1.00 42.41 272 LYS B C 1
ATOM 2044 O O . LYS A 1 272 ? 11.946 23.465 26.033 1.00 43.50 272 LYS B O 1
ATOM 2050 N N . SER A 1 273 ? 10.039 24.475 25.373 1.00 44.28 273 SER B N 1
ATOM 2051 C CA . SER A 1 273 ? 10.057 25.448 26.452 1.00 40.73 273 SER B CA 1
ATOM 2052 C C . SER A 1 273 ? 9.741 24.772 27.786 1.00 41.84 273 SER B C 1
ATOM 2053 O O . SER A 1 273 ? 9.035 23.762 27.827 1.00 43.01 273 SER B O 1
ATOM 2056 N N . PRO A 1 274 ? 10.254 25.310 28.893 1.00 41.35 274 PRO B N 1
ATOM 2057 C CA . PRO A 1 274 ? 10.036 24.664 30.194 1.00 42.99 274 PRO B CA 1
ATOM 2058 C C . PRO A 1 274 ? 8.570 24.675 30.602 1.00 43.53 274 PRO B C 1
ATOM 2059 O O . PRO A 1 274 ? 7.869 25.679 30.457 1.00 39.62 274 PRO B O 1
ATOM 2063 N N . GLY A 1 275 ? 8.114 23.535 31.116 1.00 40.94 275 GLY B N 1
ATOM 2064 C CA . GLY A 1 275 ? 6.730 23.392 31.544 1.00 38.18 275 GLY B CA 1
ATOM 2065 C C . GLY A 1 275 ? 5.717 23.551 30.432 1.00 41.04 275 GLY B C 1
ATOM 2066 O O . GLY A 1 275 ? 4.705 24.239 30.613 1.00 42.41 275 GLY B O 1
ATOM 2067 N N . SER A 1 276 ? 5.959 22.922 29.279 1.00 40.83 276 SER B N 1
ATOM 2068 C CA . SER A 1 276 ? 5.068 23.056 28.136 1.00 40.45 276 SER B CA 1
ATOM 2069 C C . SER A 1 276 ? 4.735 21.736 27.457 1.00 37.77 276 SER B C 1
ATOM 2070 O O . SER A 1 276 ? 3.922 21.730 26.525 1.00 39.82 276 SER B O 1
ATOM 2073 N N . VAL A 1 277 ? 5.331 20.627 27.884 1.00 35.67 277 VAL B N 1
ATOM 2074 C CA . VAL A 1 277 ? 5.120 19.325 27.264 1.00 34.28 277 VAL B CA 1
ATOM 2075 C C . VAL A 1 277 ? 4.248 18.486 28.186 1.00 32.12 277 VAL B C 1
ATOM 2076 O O . VAL A 1 277 ? 4.492 18.425 29.397 1.00 34.28 277 VAL B O 1
ATOM 2080 N N . VAL A 1 278 ? 3.234 17.845 27.614 1.00 30.66 278 VAL B N 1
ATOM 2081 C CA . VAL A 1 278 ? 2.362 16.928 28.338 1.00 32.07 278 VAL B CA 1
ATOM 2082 C C . VAL A 1 278 ? 2.880 15.511 28.120 1.00 31.03 278 VAL B C 1
ATOM 2083 O O . VAL A 1 278 ? 2.979 15.049 26.977 1.00 29.72 278 VAL B O 1
ATOM 2087 N N . TYR A 1 279 ? 3.217 14.819 29.208 1.00 29.12 279 TYR B N 1
ATOM 2088 C CA . TYR A 1 279 ? 3.676 13.437 29.130 1.00 28.81 279 TYR B CA 1
ATOM 2089 C C . TYR A 1 279 ? 2.494 12.495 29.316 1.00 30.38 279 TYR B C 1
ATOM 2090 O O . TYR A 1 279 ? 1.740 12.623 30.286 1.00 29.35 279 TYR B O 1
ATOM 2099 N N . ILE A 1 280 ? 2.335 11.553 28.386 1.00 29.57 280 ILE B N 1
ATOM 2100 C CA . ILE A 1 280 ? 1.222 10.608 28.396 1.00 30.49 280 ILE B CA 1
ATOM 2101 C C . ILE A 1 280 ? 1.783 9.197 28.491 1.00 32.04 280 ILE B C 1
ATOM 2102 O O . ILE A 1 280 ? 2.577 8.782 27.637 1.00 31.89 280 ILE B O 1
ATOM 2107 N N . SER A 1 281 ? 1.357 8.456 29.512 1.00 32.54 281 SER B N 1
ATOM 2108 C CA . SER A 1 281 ? 1.756 7.063 29.661 1.00 31.86 281 SER B CA 1
ATOM 2109 C C . SER A 1 281 ? 0.709 6.332 30.488 1.00 31.39 281 SER B C 1
ATOM 2110 O O . SER A 1 281 ? 0.185 6.882 31.459 1.00 30.16 281 SER B O 1
ATOM 2113 N N . PHE A 1 282 ? 0.415 5.090 30.099 1.00 31.10 282 PHE B N 1
ATOM 2114 C CA . PHE A 1 282 ? -0.584 4.277 30.781 1.00 29.36 282 PHE B CA 1
ATOM 2115 C C . PHE A 1 282 ? 0.020 3.009 31.375 1.00 31.31 282 PHE B C 1
ATOM 2116 O O . PHE A 1 282 ? -0.711 2.064 31.690 1.00 31.40 282 PHE B O 1
ATOM 2124 N N . GLY A 1 283 ? 1.336 2.972 31.535 1.00 28.30 283 GLY B N 1
ATOM 2125 C CA . GLY A 1 283 ? 1.984 1.841 32.160 1.00 32.91 283 GLY B CA 1
ATOM 2126 C C . GLY A 1 283 ? 2.371 0.758 31.172 1.00 32.11 283 GLY B C 1
ATOM 2127 O O . GLY A 1 283 ? 2.484 0.968 29.961 1.00 32.12 283 GLY B O 1
ATOM 2128 N N . THR A 1 284 ? 2.569 -0.437 31.721 1.00 32.27 284 THR B N 1
ATOM 2129 C CA . THR A 1 284 ? 3.029 -1.581 30.955 1.00 30.63 284 THR B CA 1
ATOM 2130 C C . THR A 1 284 ? 1.937 -2.599 30.669 1.00 30.46 284 THR B C 1
ATOM 2131 O O . THR A 1 284 ? 2.161 -3.506 29.858 1.00 34.99 284 THR B O 1
ATOM 2135 N N . ILE A 1 285 ? 0.769 -2.482 31.304 1.00 30.13 285 ILE B N 1
ATOM 2136 C CA . ILE A 1 285 ? -0.299 -3.459 31.166 1.00 32.33 285 ILE B CA 1
ATOM 2137 C C . ILE A 1 285 ? -1.584 -2.835 30.641 1.00 29.40 285 ILE B C 1
ATOM 2138 O O . ILE A 1 285 ? -2.244 -3.411 29.768 1.00 34.14 285 ILE B O 1
ATOM 2143 N N . ALA A 1 286 ? -1.959 -1.667 31.154 1.00 29.53 286 ALA B N 1
ATOM 2144 C CA . ALA A 1 286 ? -3.259 -1.095 30.831 1.00 27.77 286 ALA B CA 1
ATOM 2145 C C . ALA A 1 286 ? -3.328 -0.697 29.361 1.00 29.16 286 ALA B C 1
ATOM 2146 O O . ALA A 1 286 ? -2.418 -0.049 28.836 1.00 28.70 286 ALA B O 1
ATOM 2148 N N . TYR A 1 287 ? -4.411 -1.099 28.697 1.00 29.17 287 TYR B N 1
ATOM 2149 C CA . TYR A 1 287 ? -4.659 -0.771 27.296 1.00 30.14 287 TYR B CA 1
ATOM 2150 C C . TYR A 1 287 ? -6.051 -0.163 27.192 1.00 31.13 287 TYR B C 1
ATOM 2151 O O . TYR A 1 287 ? -7.052 -0.866 27.363 1.00 28.60 287 TYR B O 1
ATOM 2160 N N . ILE A 1 288 ? -6.113 1.137 26.906 1.00 30.96 288 ILE B N 1
ATOM 2161 C CA . ILE A 1 288 ? -7.380 1.859 26.898 1.00 30.18 288 ILE B CA 1
ATOM 2162 C C . ILE A 1 288 ? -8.105 1.618 25.581 1.00 30.16 288 ILE B C 1
ATOM 2163 O O . ILE A 1 288 ? -7.542 1.043 24.642 1.00 27.33 288 ILE B O 1
ATOM 2168 N N . LYS A 1 289 ? -9.360 2.055 25.510 1.00 29.36 289 LYS B N 1
ATOM 2169 C CA . LYS A 1 289 ? -10.176 1.810 24.331 1.00 27.69 289 LYS B CA 1
ATOM 2170 C C . LYS A 1 289 ? -9.719 2.668 23.157 1.00 31.26 289 LYS B C 1
ATOM 2171 O O . LYS A 1 289 ? -9.158 3.754 23.329 1.00 31.46 289 LYS B O 1
ATOM 2177 N N . GLN A 1 290 ? -9.974 2.162 21.946 1.00 31.60 290 GLN B N 1
ATOM 2178 C CA . GLN A 1 290 ? -9.629 2.909 20.741 1.00 32.07 290 GLN B CA 1
ATOM 2179 C C . GLN A 1 290 ? -10.375 4.236 20.681 1.00 32.63 290 GLN B C 1
ATOM 2180 O O . GLN A 1 290 ? -9.795 5.265 20.317 1.00 30.54 290 GLN B O 1
ATOM 2186 N N . GLU A 1 291 ? -11.664 4.231 21.035 1.00 30.82 291 GLU B N 1
ATOM 2187 C CA . GLU A 1 291 ? -12.440 5.465 21.015 1.00 33.47 291 GLU B CA 1
ATOM 2188 C C . GLU A 1 291 ? -11.874 6.495 21.983 1.00 37.82 291 GLU B C 1
ATOM 2189 O O . GLU A 1 291 ? -11.932 7.701 21.712 1.00 33.97 291 GLU B O 1
ATOM 2195 N N . GLN A 1 292 ? -11.318 6.041 23.111 1.00 34.15 292 GLN B N 1
ATOM 2196 C CA . GLN A 1 292 ? -10.681 6.963 24.042 1.00 33.24 292 GLN B CA 1
ATOM 2197 C C . GLN A 1 292 ? -9.370 7.505 23.489 1.00 30.40 292 GLN B C 1
ATOM 2198 O O . GLN A 1 292 ? -9.008 8.652 23.771 1.00 30.93 292 GLN B O 1
ATOM 2204 N N . VAL A 1 293 ? -8.642 6.699 22.712 1.00 30.04 293 VAL B N 1
ATOM 2205 C CA . VAL A 1 293 ? -7.439 7.197 22.050 1.00 32.12 293 VAL B CA 1
ATOM 2206 C C . VAL A 1 293 ? -7.803 8.295 21.059 1.00 34.58 293 VAL B C 1
ATOM 2207 O O . VAL A 1 293 ? -7.093 9.302 20.932 1.00 30.34 293 VAL B O 1
ATOM 2211 N N . GLU A 1 294 ? -8.920 8.123 20.349 1.00 33.65 294 GLU B N 1
ATOM 2212 C CA . GLU A 1 294 ? -9.369 9.150 19.417 1.00 36.32 294 GLU B CA 1
ATOM 2213 C C . GLU A 1 294 ? -9.676 10.451 20.145 1.00 33.04 294 GLU B C 1
ATOM 2214 O O . GLU A 1 294 ? -9.283 11.533 19.693 1.00 32.49 294 GLU B O 1
ATOM 2220 N N . GLU A 1 295 ? -10.364 10.363 21.287 1.00 30.52 295 GLU B N 1
ATOM 2221 C CA . GLU A 1 295 ? -10.721 11.568 22.026 1.00 31.98 295 GLU B CA 1
ATOM 2222 C C . GLU A 1 295 ? -9.500 12.235 22.646 1.00 33.80 295 GLU B C 1
ATOM 2223 O O . GLU A 1 295 ? -9.457 13.466 22.754 1.00 33.31 295 GLU B O 1
ATOM 2229 N N . ILE A 1 296 ? -8.501 11.450 23.055 1.00 32.79 296 ILE B N 1
ATOM 2230 C CA . ILE A 1 296 ? -7.282 12.041 23.595 1.00 31.87 296 ILE B CA 1
ATOM 2231 C C . ILE A 1 296 ? -6.502 12.744 22.492 1.00 30.14 296 ILE B C 1
ATOM 2232 O O . ILE A 1 296 ? -5.960 13.838 22.695 1.00 32.47 296 ILE B O 1
ATOM 2237 N N . ALA A 1 297 ? -6.441 12.136 21.305 1.00 34.07 297 ALA B N 1
ATOM 2238 C CA . ALA A 1 297 ? -5.713 12.743 20.195 1.00 31.49 297 ALA B CA 1
ATOM 2239 C C . ALA A 1 297 ? -6.328 14.081 19.806 1.00 29.57 297 ALA B C 1
ATOM 2240 O O . ALA A 1 297 ? -5.622 15.087 19.668 1.00 28.70 297 ALA B O 1
ATOM 2242 N N . TYR A 1 298 ? -7.652 14.114 19.633 1.00 30.73 298 TYR B N 1
ATOM 2243 C CA . TYR A 1 298 ? -8.324 15.371 19.326 1.00 31.99 298 TYR B CA 1
ATOM 2244 C C . TYR A 1 298 ? -8.196 16.364 20.474 1.00 31.82 298 TYR B C 1
ATOM 2245 O O . TYR A 1 298 ? -8.156 17.578 20.239 1.00 33.26 298 TYR B O 1
ATOM 2254 N N . GLY A 1 299 ? -8.123 15.872 21.711 1.00 32.09 299 GLY B N 1
ATOM 2255 C CA . GLY A 1 299 ? -7.875 16.760 22.834 1.00 29.93 299 GLY B CA 1
ATOM 2256 C C . GLY A 1 299 ? -6.537 17.464 22.728 1.00 31.84 299 GLY B C 1
ATOM 2257 O O . GLY A 1 299 ? -6.446 18.682 22.892 1.00 37.86 299 GLY B O 1
ATOM 2258 N N . LEU A 1 300 ? -5.478 16.705 22.441 1.00 31.03 300 LEU B N 1
ATOM 2259 C CA . LEU A 1 300 ? -4.163 17.317 22.276 1.00 30.33 300 LEU B CA 1
ATOM 2260 C C . LEU A 1 300 ? -4.103 18.181 21.024 1.00 34.17 300 LEU B C 1
ATOM 2261 O O . LEU A 1 300 ? -3.418 19.211 21.014 1.00 33.55 300 LEU B O 1
ATOM 2266 N N . LEU A 1 301 ? -4.813 17.785 19.967 1.00 35.47 301 LEU B N 1
ATOM 2267 C CA . LEU A 1 301 ? -4.751 18.527 18.713 1.00 33.83 301 LEU B CA 1
ATOM 2268 C C . LEU A 1 301 ? -5.392 19.902 18.852 1.00 33.56 301 LEU B C 1
ATOM 2269 O O . LEU A 1 301 ? -4.793 20.917 18.477 1.00 36.43 301 LEU B O 1
ATOM 2274 N N . ASN A 1 302 ? -6.607 19.958 19.400 1.00 32.67 302 ASN B N 1
ATOM 2275 C CA . ASN A 1 302 ? -7.333 21.221 19.472 1.00 32.74 302 ASN B CA 1
ATOM 2276 C C . ASN A 1 302 ? -6.831 22.122 20.595 1.00 34.09 302 ASN B C 1
ATOM 2277 O O . ASN A 1 302 ? -6.954 23.348 20.497 1.00 40.69 302 ASN B O 1
ATOM 2282 N N . SER A 1 303 ? -6.271 21.549 21.662 1.00 33.17 303 SER B N 1
ATOM 2283 C CA . SER A 1 303 ? -5.750 22.371 22.750 1.00 33.60 303 SER B CA 1
ATOM 2284 C C . SER A 1 303 ? -4.439 23.056 22.384 1.00 34.04 303 SER B C 1
ATOM 2285 O O . SER A 1 303 ? -4.030 23.992 23.080 1.00 32.78 303 SER B O 1
ATOM 2288 N N . GLY A 1 304 ? -3.772 22.612 21.321 1.00 34.28 304 GLY B N 1
ATOM 2289 C CA . GLY A 1 304 ? -2.544 23.250 20.889 1.00 33.33 304 GLY B CA 1
ATOM 2290 C C . GLY A 1 304 ? -1.346 23.013 21.779 1.00 37.02 304 GLY B C 1
ATOM 2291 O O . GLY A 1 304 ? -0.351 23.735 21.663 1.00 38.91 304 GLY B O 1
ATOM 2292 N N . VAL A 1 305 ? -1.403 22.017 22.662 1.00 32.76 305 VAL B N 1
ATOM 2293 C CA . VAL A 1 305 ? -0.319 21.756 23.598 1.00 31.46 305 VAL B CA 1
ATOM 2294 C C . VAL A 1 305 ? 0.729 20.868 22.939 1.00 31.12 305 VAL B C 1
ATOM 2295 O O . VAL A 1 305 ? 0.472 20.182 21.946 1.00 32.81 305 VAL B O 1
ATOM 2299 N N . SER A 1 306 ? 1.933 20.887 23.504 1.00 31.83 306 SER B N 1
ATOM 2300 C CA . SER A 1 306 ? 2.985 19.952 23.133 1.00 35.28 306 SER B CA 1
ATOM 2301 C C . SER A 1 306 ? 2.913 18.721 24.029 1.00 34.73 306 SER B C 1
ATOM 2302 O O . SER A 1 306 ? 2.629 18.828 25.225 1.00 32.05 306 SER B O 1
ATOM 2305 N N . PHE A 1 307 ? 3.175 17.551 23.446 1.00 31.31 307 PHE B N 1
ATOM 2306 C CA . PHE A 1 307 ? 2.989 16.306 24.176 1.00 32.07 307 PHE B CA 1
ATOM 2307 C C . PHE A 1 307 ? 4.036 15.278 23.770 1.00 31.56 307 PHE B C 1
ATOM 2308 O O . PHE A 1 307 ? 4.551 15.295 22.649 1.00 31.79 307 PHE B O 1
ATOM 2316 N N . LEU A 1 308 ? 4.328 14.372 24.702 1.00 29.38 308 LEU B N 1
ATOM 2317 C CA . LEU A 1 308 ? 5.123 13.173 24.455 1.00 29.02 308 LEU B CA 1
ATOM 2318 C C . LEU A 1 308 ? 4.264 11.977 24.847 1.00 29.67 308 LEU B C 1
ATOM 2319 O O . LEU A 1 308 ? 4.039 11.730 26.036 1.00 2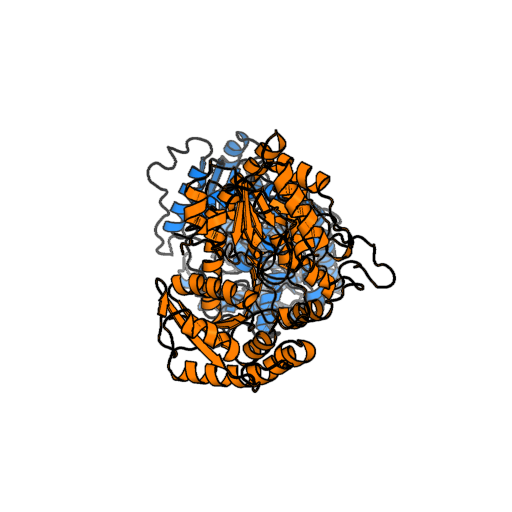9.38 308 LEU B O 1
ATOM 2324 N N . TRP A 1 309 ? 3.781 11.243 23.851 1.00 30.28 309 TRP B N 1
ATOM 2325 C CA . TRP A 1 309 ? 2.812 10.174 24.051 1.00 30.82 309 TRP B CA 1
ATOM 2326 C C . TRP A 1 309 ? 3.510 8.824 23.923 1.00 32.20 309 TRP B C 1
ATOM 2327 O O . TRP A 1 309 ? 4.102 8.521 22.881 1.00 28.04 309 TRP B O 1
ATOM 2338 N N . VAL A 1 310 ? 3.438 8.020 24.981 1.00 31.48 310 VAL B N 1
ATOM 2339 C CA . VAL A 1 310 ? 3.975 6.664 24.973 1.00 30.95 310 VAL B CA 1
ATOM 2340 C C . VAL A 1 310 ? 2.839 5.721 24.596 1.00 32.68 310 VAL B C 1
ATOM 2341 O O . VAL A 1 310 ? 1.902 5.520 25.373 1.00 32.68 310 VAL B O 1
ATOM 2345 N N . MET A 1 311 ? 2.914 5.147 23.399 1.00 34.01 311 MET B N 1
ATOM 2346 C CA . MET A 1 311 ? 1.914 4.200 22.913 1.00 33.83 311 MET B CA 1
ATOM 2347 C C . MET A 1 311 ? 2.562 2.818 22.910 1.00 35.69 311 MET B C 1
ATOM 2348 O O . MET A 1 311 ? 3.070 2.342 21.892 1.00 34.81 311 MET B O 1
ATOM 2353 N N . LYS A 1 312 ? 2.543 2.178 24.076 1.00 36.46 312 LYS B N 1
ATOM 2354 C CA . LYS A 1 312 ? 3.225 0.900 24.253 1.00 36.70 312 LYS B CA 1
ATOM 2355 C C . LYS A 1 312 ? 2.427 -0.217 23.592 1.00 32.46 312 LYS B C 1
ATOM 2356 O O . LYS A 1 312 ? 1.236 -0.379 23.887 1.00 28.39 312 LYS B O 1
ATOM 2362 N N . PRO A 1 313 ? 3.031 -0.992 22.697 1.00 33.87 313 PRO B N 1
ATOM 2363 C CA . PRO A 1 313 ? 2.324 -2.125 22.091 1.00 37.54 313 PRO B CA 1
ATOM 2364 C C . PRO A 1 313 ? 1.950 -3.150 23.145 1.00 33.34 313 PRO B C 1
ATOM 2365 O O . PRO A 1 313 ? 2.761 -3.478 24.024 1.00 31.67 313 PRO B O 1
ATOM 2369 N N . PRO A 1 314 ? 0.730 -3.674 23.095 1.00 35.55 314 PRO B N 1
ATOM 2370 C CA . PRO A 1 314 ? 0.317 -4.667 24.089 1.00 33.95 314 PRO B CA 1
ATOM 2371 C C . PRO A 1 314 ? 0.977 -6.010 23.831 1.00 40.42 314 PRO B C 1
ATOM 2372 O O . PRO A 1 314 ? 1.388 -6.332 22.715 1.00 41.73 314 PRO B O 1
ATOM 2376 N N . ASP A 1 315 ? 1.087 -6.793 24.900 1.00 44.66 315 ASP B N 1
ATOM 2377 C CA . ASP A 1 315 ? 1.589 -8.152 24.770 1.00 42.99 315 ASP B CA 1
ATOM 2378 C C . ASP A 1 315 ? 0.655 -8.958 23.874 1.00 45.55 315 ASP B C 1
ATOM 2379 O O . ASP A 1 315 ? -0.570 -8.823 23.944 1.00 45.34 315 ASP B O 1
ATOM 2384 N N . VAL A 1 316 ? 1.244 -9.786 23.008 1.00 50.78 316 VAL B N 1
ATOM 2385 C CA . VAL A 1 316 ? 0.474 -10.463 21.970 1.00 51.09 316 VAL B CA 1
ATOM 2386 C C . VAL A 1 316 ? -0.488 -11.509 22.512 1.00 50.70 316 VAL B C 1
ATOM 2387 O O . VAL A 1 316 ? -1.313 -12.023 21.748 1.00 54.88 316 VAL B O 1
ATOM 2391 N N . ALA A 1 317 ? -0.414 -11.839 23.805 1.00 48.94 317 ALA B N 1
ATOM 2392 C CA . ALA A 1 317 ? -1.319 -12.844 24.357 1.00 52.45 317 ALA B CA 1
ATOM 2393 C C . ALA A 1 317 ? -2.772 -12.403 24.240 1.00 50.13 317 ALA B C 1
ATOM 2394 O O . ALA A 1 317 ? -3.644 -13.204 23.884 1.00 50.05 317 ALA B O 1
ATOM 2396 N N . PHE A 1 318 ? -3.055 -11.138 24.535 1.00 47.42 318 PHE B N 1
ATOM 2397 C CA . PHE A 1 318 ? -4.402 -10.620 24.364 1.00 46.36 318 PHE B CA 1
ATOM 2398 C C . PHE A 1 318 ? -4.675 -10.357 22.889 1.00 51.76 318 PHE B C 1
ATOM 2399 O O . PHE A 1 318 ? -3.769 -10.048 22.110 1.00 56.14 318 PHE B O 1
ATOM 2407 N N . GLY A 1 319 ? -5.940 -10.489 22.505 1.00 47.85 319 GLY B N 1
ATOM 2408 C CA . GLY A 1 319 ? -6.329 -10.197 21.142 1.00 45.42 319 GLY B CA 1
ATOM 2409 C C . GLY A 1 319 ? -6.649 -8.729 20.961 1.00 50.97 319 GLY B C 1
ATOM 2410 O O . GLY A 1 319 ? -7.685 -8.378 20.388 1.00 54.69 319 GLY B O 1
ATOM 2411 N N . TYR A 1 320 ? -5.768 -7.860 21.453 1.00 47.94 320 TYR B N 1
ATOM 2412 C CA . TYR A 1 320 ? -6.014 -6.426 21.421 1.00 48.41 320 TYR B CA 1
ATOM 2413 C C . TYR A 1 320 ? -5.749 -5.874 20.028 1.00 41.45 320 TYR B C 1
ATOM 2414 O O . TYR A 1 320 ? -4.699 -6.138 19.435 1.00 43.13 320 TYR B O 1
ATOM 2423 N N . ASP A 1 321 ? -6.701 -5.107 19.508 1.00 45.84 321 ASP B N 1
ATOM 2424 C CA . ASP A 1 321 ? -6.464 -4.363 18.280 1.00 44.23 321 ASP B CA 1
ATOM 2425 C C . ASP A 1 321 ? -5.522 -3.202 18.566 1.00 39.68 321 ASP B C 1
ATOM 2426 O O . ASP A 1 321 ? -5.694 -2.479 19.552 1.00 39.11 321 ASP B O 1
ATOM 2431 N N . LEU A 1 322 ? -4.516 -3.035 17.711 1.00 39.79 322 LEU B N 1
ATOM 2432 C CA . LEU A 1 322 ? -3.543 -1.969 17.904 1.00 36.79 322 LEU B CA 1
ATOM 2433 C C . LEU A 1 322 ? -4.215 -0.605 17.814 1.00 37.22 322 LEU B C 1
ATOM 2434 O O . LEU A 1 322 ? -5.062 -0.366 16.948 1.00 37.61 322 LEU B O 1
ATOM 2439 N N . HIS A 1 323 ? -3.834 0.289 18.725 1.00 36.38 323 HIS B N 1
ATOM 2440 C CA . HIS A 1 323 ? -4.385 1.638 18.745 1.00 34.04 323 HIS B CA 1
ATOM 2441 C C . HIS A 1 323 ? -4.033 2.384 17.466 1.00 32.26 323 HIS B C 1
ATOM 2442 O O . HIS A 1 323 ? -2.872 2.414 17.048 1.00 33.85 323 HIS B O 1
ATOM 2449 N N . VAL A 1 324 ? -5.039 2.999 16.851 1.00 33.80 324 VAL B N 1
ATOM 2450 C CA . VAL A 1 324 ? -4.871 3.765 15.622 1.00 35.44 324 VAL B CA 1
ATOM 2451 C C . VAL A 1 324 ? -5.144 5.232 15.922 1.00 35.27 324 VAL B C 1
ATOM 2452 O O . VAL A 1 324 ? -6.136 5.565 16.584 1.00 31.07 324 VAL B O 1
ATOM 2456 N N . LEU A 1 325 ? -4.261 6.104 15.445 1.00 34.92 325 LEU B N 1
ATOM 2457 C CA . LEU A 1 325 ? -4.459 7.536 15.578 1.00 33.41 325 LEU B CA 1
ATOM 2458 C C . LEU A 1 325 ? -5.388 8.040 14.477 1.00 34.57 325 LEU B C 1
ATOM 2459 O O . LEU A 1 325 ? -5.519 7.410 13.425 1.00 32.45 325 LEU B O 1
ATOM 2464 N N . PRO A 1 326 ? -6.066 9.165 14.707 1.00 34.26 326 PRO B N 1
ATOM 2465 C CA . PRO A 1 326 ? -6.975 9.700 13.687 1.00 32.57 326 PRO B CA 1
ATOM 2466 C C . PRO A 1 326 ? -6.246 10.055 12.398 1.00 34.01 326 PRO B C 1
ATOM 2467 O O . PRO A 1 326 ? -5.029 10.252 12.366 1.00 33.52 326 PRO B O 1
ATOM 2471 N N . ASP A 1 327 ? -7.025 10.128 11.320 1.00 33.78 327 ASP B N 1
ATOM 2472 C CA . ASP A 1 327 ? -6.476 10.391 9.996 1.00 38.69 327 ASP B CA 1
ATOM 2473 C C . ASP A 1 327 ? -5.829 11.768 9.946 1.00 35.97 327 ASP B C 1
ATOM 2474 O O . ASP A 1 327 ? -6.506 12.789 10.102 1.00 33.19 327 ASP B O 1
ATOM 2479 N N . GLY A 1 328 ? -4.519 11.795 9.716 1.00 35.42 328 GLY B N 1
ATOM 2480 C CA . GLY A 1 328 ? -3.816 13.057 9.622 1.00 33.14 328 GLY B CA 1
ATOM 2481 C C . GLY A 1 328 ? -3.574 13.739 10.944 1.00 37.44 328 GLY B C 1
ATOM 2482 O O . GLY A 1 328 ? -3.258 14.932 10.968 1.00 39.71 328 GLY B O 1
ATOM 2483 N N . PHE A 1 329 ? -3.723 13.016 12.054 1.00 33.04 329 PHE B N 1
ATOM 2484 C CA . PHE A 1 329 ? -3.453 13.607 13.359 1.00 34.66 329 PHE B CA 1
ATOM 2485 C C . PHE A 1 329 ? -1.978 13.958 13.503 1.00 35.22 329 PHE B C 1
ATOM 2486 O O . PHE A 1 329 ? -1.629 15.102 13.819 1.00 34.67 329 PHE B O 1
ATOM 2494 N N . MET A 1 330 ? -1.094 12.987 13.269 1.00 37.49 330 MET B N 1
ATOM 2495 C CA . MET A 1 330 ? 0.337 13.246 13.361 1.00 39.21 330 MET B CA 1
ATOM 2496 C C . MET A 1 330 ? 0.836 14.195 12.280 1.00 38.31 330 MET B C 1
ATOM 2497 O O . MET A 1 330 ? 1.973 14.668 12.376 1.00 42.35 330 MET B O 1
ATOM 2502 N N . GLU A 1 331 ? 0.027 14.482 11.260 1.00 37.77 331 GLU B N 1
ATOM 2503 C CA . GLU A 1 331 ? 0.401 15.469 10.255 1.00 39.36 331 GLU B CA 1
ATOM 2504 C C . GLU A 1 331 ? 0.003 16.880 10.680 1.00 40.68 331 GLU B C 1
ATOM 2505 O O . GLU A 1 331 ? 0.812 17.808 10.589 1.00 35.36 331 GLU B O 1
ATOM 2511 N N . LYS A 1 332 ? -1.239 17.053 11.143 1.00 37.91 332 LYS B N 1
ATOM 2512 C CA . LYS A 1 332 ? -1.646 18.334 11.711 1.00 32.00 332 LYS B CA 1
ATOM 2513 C C . LYS A 1 332 ? -0.788 18.685 12.920 1.00 35.11 332 LYS B C 1
ATOM 2514 O O . LYS A 1 332 ? -0.390 19.843 13.096 1.00 35.62 332 LYS B O 1
ATOM 2520 N N . ILE A 1 333 ? -0.498 17.698 13.765 1.00 37.29 333 ILE B N 1
ATOM 2521 C CA . ILE A 1 333 ? 0.509 17.862 14.807 1.00 34.91 333 ILE B CA 1
ATOM 2522 C C . ILE A 1 333 ? 1.866 18.024 14.135 1.00 35.47 333 ILE B C 1
ATOM 2523 O O . ILE A 1 333 ? 2.268 17.199 13.308 1.00 42.26 333 ILE B O 1
ATOM 2528 N N . GLY A 1 334 ? 2.574 19.089 14.473 1.00 30.52 334 GLY B N 1
ATOM 2529 C CA . GLY A 1 334 ? 3.849 19.321 13.830 1.00 34.75 334 GLY B CA 1
ATOM 2530 C C . GLY A 1 334 ? 5.000 18.732 14.610 1.00 35.36 334 GLY B C 1
ATOM 2531 O O . GLY A 1 334 ? 4.960 17.569 15.024 1.00 37.21 334 GLY B O 1
ATOM 2532 N N . THR A 1 335 ? 6.037 19.536 14.817 1.00 35.68 335 THR B N 1
ATOM 2533 C CA . THR A 1 335 ? 7.144 19.142 15.670 1.00 31.80 335 THR B CA 1
ATOM 2534 C C . THR A 1 335 ? 6.786 19.181 17.147 1.00 33.76 335 THR B C 1
ATOM 2535 O O . THR A 1 335 ? 7.644 18.866 17.978 1.00 34.52 335 THR B O 1
ATOM 2539 N N . ARG A 1 336 ? 5.558 19.556 17.497 1.00 31.75 336 ARG B N 1
ATOM 2540 C CA . ARG A 1 336 ? 5.163 19.714 18.890 1.00 37.83 336 ARG B CA 1
ATOM 2541 C C . ARG A 1 336 ? 4.608 18.434 19.505 1.00 37.98 336 ARG B C 1
ATOM 2542 O O . ARG A 1 336 ? 4.187 18.456 20.666 1.00 34.53 336 ARG B O 1
ATOM 2550 N N . GLY A 1 337 ? 4.610 17.324 18.770 1.00 38.47 337 GLY B N 1
ATOM 2551 C CA . GLY A 1 337 ? 4.137 16.061 19.304 1.00 33.77 337 GLY B CA 1
ATOM 2552 C C . GLY A 1 337 ? 5.026 14.897 18.919 1.00 34.43 337 GLY B C 1
ATOM 2553 O O . GLY A 1 337 ? 5.467 14.801 17.769 1.00 36.26 337 GLY B O 1
ATOM 2554 N N . LYS A 1 338 ? 5.295 14.002 19.867 1.00 29.98 338 LYS B N 1
ATOM 2555 C CA . LYS A 1 338 ? 6.209 12.888 19.651 1.00 29.03 338 LYS B CA 1
ATOM 2556 C C . LYS A 1 338 ? 5.560 11.601 20.132 1.00 31.58 338 LYS B C 1
ATOM 2557 O O . LYS A 1 338 ? 5.183 11.494 21.304 1.00 27.74 338 LYS B O 1
ATOM 2563 N N . ILE A 1 339 ? 5.435 10.632 19.230 1.00 32.13 339 ILE B N 1
ATOM 2564 C CA . ILE A 1 339 ? 4.933 9.304 19.556 1.00 30.96 339 ILE B CA 1
ATOM 2565 C C . ILE A 1 339 ? 6.125 8.371 19.714 1.00 30.52 339 ILE B C 1
ATOM 2566 O O . ILE A 1 339 ? 7.033 8.363 18.873 1.00 30.21 339 ILE B O 1
ATOM 2571 N N . VAL A 1 340 ? 6.139 7.606 20.807 1.00 33.24 340 VAL B N 1
ATOM 2572 C CA . VAL A 1 340 ? 7.172 6.614 21.086 1.00 32.17 340 VAL B CA 1
ATOM 2573 C C . VAL A 1 340 ? 6.504 5.375 21.665 1.00 32.50 340 VAL B C 1
ATOM 2574 O O . VAL A 1 340 ? 5.327 5.384 22.028 1.00 34.79 340 VAL B O 1
ATOM 2578 N N . GLN A 1 341 ? 7.286 4.302 21.766 1.00 36.02 341 GLN B N 1
ATOM 2579 C CA . GLN A 1 341 ? 6.840 3.078 22.413 1.00 37.80 341 GLN B CA 1
ATOM 2580 C C . GLN A 1 341 ? 7.480 2.861 23.775 1.00 34.42 341 GLN B C 1
ATOM 2581 O O . GLN A 1 341 ? 7.028 1.986 24.521 1.00 38.60 341 GLN B O 1
ATOM 2587 N N . TRP A 1 342 ? 8.509 3.633 24.119 1.00 39.54 342 TRP B N 1
ATOM 2588 C CA . TRP A 1 342 ? 9.162 3.561 25.418 1.00 41.12 342 TRP B CA 1
ATOM 2589 C C . TRP A 1 342 ? 10.017 4.806 25.599 1.00 43.49 342 TRP B C 1
ATOM 2590 O O . TRP A 1 342 ? 10.554 5.349 24.627 1.00 46.17 342 TRP B O 1
ATOM 2601 N N . CYS A 1 343 ? 10.127 5.254 26.847 1.00 43.73 343 CYS B N 1
ATOM 2602 C CA . CYS A 1 343 ? 10.971 6.381 27.217 1.00 44.48 343 CYS B CA 1
ATOM 2603 C C . CYS A 1 343 ? 11.446 6.169 28.643 1.00 44.29 343 CYS B C 1
ATOM 2604 O O . CYS A 1 343 ? 10.726 5.566 29.449 1.00 43.68 343 CYS B O 1
ATOM 2607 N N . PRO A 1 344 ? 12.647 6.636 28.985 1.00 45.37 344 PRO B N 1
ATOM 2608 C CA . PRO A 1 344 ? 13.062 6.627 30.393 1.00 44.09 344 PRO B CA 1
ATOM 2609 C C . PRO A 1 344 ? 12.183 7.551 31.219 1.00 44.65 344 PRO B C 1
ATOM 2610 O O . PRO A 1 344 ? 12.446 8.754 31.322 1.00 42.97 344 PRO B O 1
ATOM 2614 N N . GLN A 1 345 ? 11.126 6.985 31.806 1.00 43.03 345 GLN B N 1
ATOM 2615 C CA . GLN A 1 345 ? 10.105 7.801 32.456 1.00 41.02 345 GLN B CA 1
ATOM 2616 C C . GLN A 1 345 ? 10.686 8.614 33.606 1.00 41.62 345 GLN B C 1
ATOM 2617 O O . GLN A 1 345 ? 10.272 9.756 33.838 1.00 41.06 345 GLN B O 1
ATOM 2623 N N . GLU A 1 346 ? 11.653 8.048 34.333 1.00 44.50 346 GLU B N 1
ATOM 2624 C CA . GLU A 1 346 ? 12.266 8.780 35.437 1.00 42.70 346 GLU B CA 1
ATOM 2625 C C . GLU A 1 346 ? 13.020 10.005 34.936 1.00 43.26 346 GLU B C 1
ATOM 2626 O O . GLU A 1 346 ? 13.002 11.061 35.579 1.00 39.18 346 GLU B O 1
ATOM 2632 N N . GLN A 1 347 ? 13.682 9.889 33.784 1.00 46.82 347 GLN B N 1
ATOM 2633 C CA . GLN A 1 347 ? 14.392 11.032 33.224 1.00 43.11 347 GLN B CA 1
ATOM 2634 C C . GLN A 1 347 ? 13.448 12.002 32.524 1.00 41.32 347 GLN B C 1
ATOM 2635 O O . GLN A 1 347 ? 13.698 13.212 32.528 1.00 41.49 347 GLN B O 1
ATOM 2641 N N . VAL A 1 348 ? 12.365 11.500 31.927 1.00 39.79 348 VAL B N 1
ATOM 2642 C CA . VAL A 1 348 ? 11.399 12.391 31.293 1.00 39.61 348 VAL B CA 1
ATOM 2643 C C . VAL A 1 348 ? 10.640 13.188 32.346 1.00 38.07 348 VAL B C 1
ATOM 2644 O O . VAL A 1 348 ? 10.438 14.400 32.201 1.00 39.24 348 VAL B O 1
ATOM 2648 N N . LEU A 1 349 ? 10.219 12.527 33.429 1.00 38.49 349 LEU B N 1
ATOM 2649 C CA . LEU A 1 349 ? 9.494 13.226 34.485 1.00 36.78 349 LEU B CA 1
ATOM 2650 C C . LEU A 1 349 ? 10.358 14.284 35.161 1.00 35.80 349 LEU B C 1
ATOM 2651 O O . LEU A 1 349 ? 9.828 15.274 35.677 1.00 35.62 349 LEU B O 1
ATOM 2656 N N . ALA A 1 350 ? 11.679 14.103 35.162 1.00 35.09 350 ALA B N 1
ATOM 2657 C CA . ALA A 1 350 ? 12.575 15.089 35.751 1.00 36.94 350 ALA B CA 1
ATOM 2658 C C . ALA A 1 350 ? 12.953 16.205 34.785 1.00 39.57 350 ALA B C 1
ATOM 2659 O O . ALA A 1 350 ? 13.607 17.167 35.204 1.00 38.14 350 ALA B O 1
ATOM 2661 N N . HIS A 1 351 ? 12.561 16.105 33.517 1.00 39.35 351 HIS B N 1
ATOM 2662 C CA . HIS A 1 351 ? 12.904 17.134 32.545 1.00 35.37 351 HIS B CA 1
ATOM 2663 C C . HIS A 1 351 ? 12.122 18.414 32.833 1.00 38.16 351 HIS B C 1
ATOM 2664 O O . HIS A 1 351 ? 10.935 18.354 33.171 1.00 38.50 351 HIS B O 1
ATOM 2671 N N . PRO A 1 352 ? 12.756 19.586 32.711 1.00 40.43 352 PRO B N 1
ATOM 2672 C CA . PRO A 1 352 ? 12.039 20.844 32.980 1.00 36.71 352 PRO B CA 1
ATOM 2673 C C . PRO A 1 352 ? 11.012 21.206 31.920 1.00 35.72 352 PRO B C 1
ATOM 2674 O O . PRO A 1 352 ? 10.188 22.097 32.166 1.00 39.07 352 PRO B O 1
ATOM 2678 N N . SER A 1 353 ? 11.031 20.558 30.756 1.00 36.57 353 SER B N 1
ATOM 2679 C CA . SER A 1 353 ? 10.064 20.863 29.711 1.00 38.10 353 SER B CA 1
ATOM 2680 C C . SER A 1 353 ? 8.696 20.247 29.969 1.00 37.88 353 SER B C 1
ATOM 2681 O O . SER A 1 353 ? 7.735 20.612 29.284 1.00 40.26 353 SER B O 1
ATOM 2684 N N . VAL A 1 354 ? 8.583 19.344 30.939 1.00 34.76 354 VAL B N 1
ATOM 2685 C CA . VAL A 1 354 ? 7.332 18.637 31.195 1.00 36.10 354 VAL B CA 1
ATOM 2686 C C . VAL A 1 354 ? 6.418 19.516 32.038 1.00 35.02 354 VAL B C 1
ATOM 2687 O O . VAL A 1 354 ? 6.811 20.000 33.105 1.00 36.64 354 VAL B O 1
ATOM 2691 N N . ALA A 1 355 ? 5.190 19.720 31.561 1.00 36.46 355 ALA B N 1
ATOM 2692 C CA . ALA A 1 355 ? 4.186 20.474 32.307 1.00 34.70 355 ALA B CA 1
ATOM 2693 C C . ALA A 1 355 ? 3.368 19.558 33.215 1.00 33.55 355 ALA B C 1
ATOM 2694 O O . ALA A 1 355 ? 3.391 19.707 34.440 1.00 33.02 355 ALA B O 1
ATOM 2696 N N . CYS A 1 356 ? 2.640 18.610 32.626 1.00 29.92 356 CYS B N 1
ATOM 2697 C CA . CYS A 1 356 ? 1.857 17.664 33.411 1.00 32.07 356 CYS B CA 1
ATOM 2698 C C . CYS A 1 356 ? 2.107 16.231 32.954 1.00 32.73 356 CYS B C 1
ATOM 2699 O O . CYS A 1 356 ? 3.001 15.977 32.139 1.00 32.60 356 CYS B O 1
ATOM 2702 N N . PHE A 1 357 ? 1.315 15.289 33.470 1.00 32.55 357 PHE B N 1
ATOM 2703 C CA . PHE A 1 357 ? 1.574 13.866 33.254 1.00 31.40 357 PHE B CA 1
ATOM 2704 C C . PHE A 1 357 ? 0.229 13.146 33.229 1.00 28.54 357 PHE B C 1
ATOM 2705 O O . PHE A 1 357 ? -0.349 12.870 34.284 1.00 29.88 357 PHE B O 1
ATOM 2713 N N . LEU A 1 358 ? -0.259 12.848 32.029 1.00 27.04 358 LEU B N 1
ATOM 2714 C CA . LEU A 1 358 ? -1.441 12.007 31.880 1.00 29.11 358 LEU B CA 1
ATOM 2715 C C . LEU A 1 358 ? -1.052 10.563 32.173 1.00 28.78 358 LEU B C 1
ATOM 2716 O O . LEU A 1 358 ? -0.353 9.928 31.377 1.00 26.29 358 LEU B O 1
ATOM 2721 N N . THR A 1 359 ? -1.500 10.042 33.312 1.00 28.35 359 THR B N 1
ATOM 2722 C CA . THR A 1 359 ? -1.065 8.737 33.785 1.00 29.46 359 THR B CA 1
ATOM 2723 C C . THR A 1 359 ? -2.254 7.880 34.188 1.00 28.56 359 THR B C 1
ATOM 2724 O O . THR A 1 359 ? -3.311 8.389 34.573 1.00 29.26 359 THR B O 1
ATOM 2728 N N . HIS A 1 360 ? -2.058 6.565 34.106 1.00 28.60 360 HIS B N 1
ATOM 2729 C CA . HIS A 1 360 ? -3.035 5.599 34.590 1.00 29.30 360 HIS B CA 1
ATOM 2730 C C . HIS A 1 360 ? -3.006 5.444 36.105 1.00 30.53 360 HIS B C 1
ATOM 2731 O O . HIS A 1 360 ? -3.760 4.623 36.639 1.00 26.78 360 HIS B O 1
ATOM 2738 N N . CYS A 1 361 ? -2.150 6.203 36.795 1.00 30.81 361 CYS B N 1
ATOM 2739 C CA . CYS A 1 361 ? -2.056 6.228 38.255 1.00 31.36 361 CYS B CA 1
ATOM 2740 C C . CYS A 1 361 ? -1.537 4.914 38.829 1.00 31.92 361 CYS B C 1
ATOM 2741 O O . CYS A 1 361 ? -1.895 4.533 39.947 1.00 30.97 361 CYS B O 1
ATOM 2744 N N . GLY A 1 362 ? -0.695 4.208 38.078 1.00 31.59 362 GLY B N 1
ATOM 2745 C CA . GLY A 1 362 ? 0.077 3.136 38.676 1.00 32.49 362 GLY B CA 1
ATOM 2746 C C . GLY A 1 362 ? 0.969 3.669 39.781 1.00 35.68 362 GLY B C 1
ATOM 2747 O O . GLY A 1 362 ? 1.455 4.801 39.723 1.00 37.14 362 GLY B O 1
ATOM 2748 N N . TRP A 1 363 ? 1.172 2.844 40.813 1.00 35.14 363 TRP B N 1
ATOM 2749 C CA . TRP A 1 363 ? 1.875 3.325 42.000 1.00 34.98 363 TRP B CA 1
ATOM 2750 C C . TRP A 1 363 ? 3.293 3.770 41.669 1.00 32.25 363 TRP B C 1
ATOM 2751 O O . TRP A 1 363 ? 3.795 4.742 42.243 1.00 36.77 363 TRP B O 1
ATOM 2762 N N . ASN A 1 364 ? 3.955 3.076 40.745 1.00 31.45 364 ASN B N 1
ATOM 2763 C CA . ASN A 1 364 ? 5.298 3.489 40.358 1.00 32.68 364 ASN B CA 1
ATOM 2764 C C . ASN A 1 364 ? 5.273 4.840 39.657 1.00 31.30 364 ASN B C 1
ATOM 2765 O O . ASN A 1 364 ? 6.108 5.706 39.942 1.00 33.95 364 ASN B O 1
ATOM 2770 N N . SER A 1 365 ? 4.317 5.045 38.746 1.00 31.64 365 SER B N 1
ATOM 2771 C CA . SER A 1 365 ? 4.169 6.352 38.112 1.00 32.05 365 SER B CA 1
ATOM 2772 C C . SER A 1 365 ? 3.689 7.402 39.105 1.00 32.11 365 SER B C 1
ATOM 2773 O O . SER A 1 365 ? 4.020 8.585 38.962 1.00 31.79 365 SER B O 1
ATOM 2776 N N . THR A 1 366 ? 2.902 6.994 40.102 1.00 31.03 366 THR B N 1
ATOM 2777 C CA . THR A 1 366 ? 2.440 7.929 41.122 1.00 32.20 366 THR B CA 1
ATOM 2778 C C . THR A 1 366 ? 3.605 8.431 41.968 1.00 33.47 366 THR B C 1
ATOM 2779 O O . THR A 1 366 ? 3.757 9.640 42.181 1.00 30.80 366 THR B O 1
ATOM 2783 N N . VAL A 1 367 ? 4.439 7.509 42.455 1.00 33.34 367 VAL B N 1
ATOM 2784 C CA . VAL A 1 367 ? 5.604 7.889 43.248 1.00 30.57 367 VAL B CA 1
ATOM 2785 C C . VAL A 1 367 ? 6.600 8.670 42.403 1.00 33.14 367 VAL B C 1
ATOM 2786 O O . VAL A 1 367 ? 7.181 9.661 42.863 1.00 33.14 367 VAL B O 1
ATOM 2790 N N . GLU A 1 368 ? 6.816 8.239 41.157 1.00 31.99 368 GLU B N 1
ATOM 2791 C CA . GLU A 1 368 ? 7.765 8.930 40.291 1.00 32.97 368 GLU B CA 1
ATOM 2792 C C . GLU A 1 368 ? 7.304 10.353 39.995 1.00 30.07 368 GLU B C 1
ATOM 2793 O O . GLU A 1 368 ? 8.121 11.281 39.946 1.00 30.10 368 GLU B O 1
ATOM 2799 N N . ALA A 1 369 ? 5.996 10.549 39.812 1.00 28.16 369 ALA B N 1
ATOM 2800 C CA . ALA A 1 369 ? 5.482 11.889 39.549 1.00 30.79 369 ALA B CA 1
ATOM 2801 C C . ALA A 1 369 ? 5.641 12.791 40.768 1.00 33.74 369 ALA B C 1
ATOM 2802 O O . ALA A 1 369 ? 6.073 13.943 40.640 1.00 30.85 369 ALA B O 1
ATOM 2804 N N . LEU A 1 370 ? 5.302 12.283 41.957 1.00 30.32 370 LEU B N 1
ATOM 2805 C CA . LEU A 1 370 ? 5.416 13.090 43.168 1.00 32.09 370 LEU B CA 1
ATOM 2806 C C . LEU A 1 370 ? 6.870 13.434 43.471 1.00 34.87 370 LEU B C 1
ATOM 2807 O O . LEU A 1 370 ? 7.178 14.564 43.870 1.00 37.40 370 LEU B O 1
ATOM 2812 N N . THR A 1 371 ? 7.775 12.471 43.289 1.00 31.12 371 THR B N 1
ATOM 2813 C CA . THR A 1 371 ? 9.193 12.728 43.514 1.00 30.31 371 THR B CA 1
ATOM 2814 C C . THR A 1 371 ? 9.754 13.714 42.496 1.00 32.85 371 THR B C 1
ATOM 2815 O O . THR A 1 371 ? 10.706 14.443 42.800 1.00 34.29 371 THR B O 1
ATOM 2819 N N . SER A 1 372 ? 9.176 13.764 41.297 1.00 33.43 372 SER B N 1
ATOM 2820 C CA . SER A 1 372 ? 9.651 14.661 40.252 1.00 32.82 372 SER B CA 1
ATOM 2821 C C . SER A 1 372 ? 8.978 16.027 40.281 1.00 35.30 372 SER B C 1
ATOM 2822 O O . SER A 1 372 ? 9.459 16.949 39.615 1.00 36.48 372 SER B O 1
ATOM 2825 N N . GLY A 1 373 ? 7.893 16.182 41.032 1.00 35.82 373 GLY B N 1
ATOM 2826 C CA . GLY A 1 373 ? 7.190 17.451 41.098 1.00 32.46 373 GLY B CA 1
ATOM 2827 C C . GLY A 1 373 ? 6.362 17.772 39.872 1.00 36.35 373 GLY B C 1
ATOM 2828 O O . GLY A 1 373 ? 6.312 18.935 39.450 1.00 36.91 373 GLY B O 1
ATOM 2829 N N . VAL A 1 374 ? 5.704 16.775 39.294 1.00 32.95 374 VAL B N 1
ATOM 2830 C CA . VAL A 1 374 ? 4.921 16.935 38.073 1.00 35.20 374 VAL B CA 1
ATOM 2831 C C . VAL A 1 374 ? 3.450 16.714 38.410 1.00 34.65 374 VAL B C 1
ATOM 2832 O O . VAL A 1 374 ? 3.074 15.605 38.811 1.00 34.73 374 VAL B O 1
ATOM 2836 N N . PRO A 1 375 ? 2.590 17.724 38.268 1.00 33.30 375 PRO B N 1
ATOM 2837 C CA . PRO A 1 375 ? 1.149 17.488 38.414 1.00 32.60 375 PRO B CA 1
ATOM 2838 C C . PRO A 1 375 ? 0.657 16.496 37.369 1.00 33.08 375 PRO B C 1
ATOM 2839 O O . PRO A 1 375 ? 1.230 16.368 36.285 1.00 33.07 375 PRO B O 1
ATOM 2843 N N . VAL A 1 376 ? -0.422 15.791 37.703 1.00 29.15 376 VAL B N 1
ATOM 2844 C CA . VAL A 1 376 ? -0.868 14.655 36.908 1.00 31.53 376 VAL B CA 1
ATOM 2845 C C . VAL A 1 376 ? -2.320 14.844 36.485 1.00 29.31 376 VAL B C 1
ATOM 2846 O O . VAL A 1 376 ? -3.085 15.597 37.092 1.00 25.78 376 VAL B O 1
ATOM 2850 N N . LEU A 1 377 ? -2.690 14.137 35.418 1.00 31.04 377 LEU B N 1
ATOM 2851 C CA . LEU A 1 377 ? -4.075 13.997 34.976 1.00 30.07 377 LEU B CA 1
ATOM 2852 C C . LEU A 1 377 ? -4.485 12.547 35.213 1.00 28.54 377 LEU B C 1
ATOM 2853 O O . LEU A 1 377 ? -4.040 11.647 34.493 1.00 28.54 377 LEU B O 1
ATOM 2858 N N . ALA A 1 378 ? -5.333 12.327 36.214 1.00 29.94 378 ALA B N 1
ATOM 2859 C CA . ALA A 1 378 ? -5.637 10.974 36.664 1.00 30.94 378 ALA B CA 1
ATOM 2860 C C . ALA A 1 378 ? -6.575 10.278 35.687 1.00 30.94 378 ALA B C 1
ATOM 2861 O O . ALA A 1 378 ? -7.724 10.693 35.514 1.00 31.37 378 ALA B O 1
ATOM 2863 N N . TYR A 1 379 ? -6.090 9.210 35.056 1.00 29.93 379 TYR B N 1
ATOM 2864 C CA . TYR A 1 379 ? -6.914 8.333 34.225 1.00 31.06 379 TYR B CA 1
ATOM 2865 C C . TYR A 1 379 ? -6.714 6.889 34.678 1.00 31.38 379 TYR B C 1
ATOM 2866 O O . TYR A 1 379 ? -6.095 6.081 33.975 1.00 27.85 379 TYR B O 1
ATOM 2875 N N . PRO A 1 380 ? -7.235 6.530 35.849 1.00 29.50 380 PRO B N 1
ATOM 2876 C CA . PRO A 1 380 ? -7.070 5.158 36.341 1.00 31.31 380 PRO B CA 1
ATOM 2877 C C . PRO A 1 380 ? -7.928 4.184 35.549 1.00 30.80 380 PRO B C 1
ATOM 2878 O O . PRO A 1 380 ? -8.796 4.564 34.762 1.00 29.20 380 PRO B O 1
ATOM 2882 N N . GLN A 1 381 ? -7.678 2.895 35.782 1.00 32.49 381 GLN B N 1
ATOM 2883 C CA . GLN A 1 381 ? -8.453 1.852 35.120 1.00 30.45 381 GLN B CA 1
ATOM 2884 C C . GLN A 1 381 ? -8.849 0.749 36.094 1.00 31.98 381 GLN B C 1
ATOM 2885 O O . GLN A 1 381 ? -10.041 0.529 36.334 1.00 34.21 381 GLN B O 1
ATOM 2891 N N . TRP A 1 382 ? -7.866 0.053 36.667 1.00 29.82 382 TRP B N 1
ATOM 2892 C CA . TRP A 1 382 ? -8.142 -1.091 37.526 1.00 28.43 382 TRP B CA 1
ATOM 2893 C C . TRP A 1 382 ? -7.101 -1.153 38.637 1.00 33.04 382 TRP B C 1
ATOM 2894 O O . TRP A 1 382 ? -6.163 -0.353 38.686 1.00 30.71 382 TRP B O 1
ATOM 2905 N N . GLY A 1 383 ? -7.276 -2.122 39.536 1.00 32.48 383 GLY B N 1
ATOM 2906 C CA . GLY A 1 383 ? -6.296 -2.344 40.588 1.00 31.55 383 GLY B CA 1
ATOM 2907 C C . GLY A 1 383 ? -6.239 -1.191 41.572 1.00 33.82 383 GLY B C 1
ATOM 2908 O O . GLY A 1 383 ? -7.253 -0.571 41.908 1.00 32.70 383 GLY B O 1
ATOM 2909 N N . ASP A 1 384 ? -5.029 -0.907 42.053 1.00 32.59 384 ASP B N 1
ATOM 2910 C CA . ASP A 1 384 ? -4.799 0.209 42.960 1.00 32.22 384 ASP B CA 1
ATOM 2911 C C . ASP A 1 384 ? -4.748 1.550 42.240 1.00 32.55 384 ASP B C 1
ATOM 2912 O O . ASP A 1 384 ? -4.546 2.578 42.895 1.00 32.74 384 ASP B O 1
ATOM 2917 N N . GLN A 1 385 ? -4.929 1.564 40.918 1.00 28.59 385 GLN B N 1
ATOM 2918 C CA . GLN A 1 385 ? -4.936 2.825 40.186 1.00 31.82 385 GLN B CA 1
ATOM 2919 C C . GLN A 1 385 ? -6.101 3.707 40.616 1.00 31.43 385 GLN B C 1
ATOM 2920 O O . GLN A 1 385 ? -5.961 4.934 40.693 1.00 31.69 385 GLN B O 1
ATOM 2926 N N . VAL A 1 386 ? -7.257 3.105 40.906 1.00 29.31 386 VAL B N 1
ATOM 2927 C CA . VAL A 1 386 ? -8.400 3.911 41.323 1.00 31.72 386 VAL B CA 1
ATOM 2928 C C . VAL A 1 386 ? -8.187 4.464 42.726 1.00 29.78 386 VAL B C 1
ATOM 2929 O O . VAL A 1 386 ? -8.711 5.531 43.064 1.00 31.66 386 VAL B O 1
ATOM 2933 N N . THR A 1 387 ? -7.416 3.765 43.560 1.00 31.73 387 THR B N 1
ATOM 2934 C CA . THR A 1 387 ? -7.104 4.283 44.888 1.00 33.57 387 THR B CA 1
ATOM 2935 C C . THR A 1 387 ? -5.999 5.330 44.828 1.00 33.46 387 THR B C 1
ATOM 2936 O O . THR A 1 387 ? -6.021 6.305 45.588 1.00 31.47 387 THR B O 1
ATOM 2940 N N . ASN A 1 388 ? -5.028 5.146 43.931 1.00 31.15 388 ASN B N 1
ATOM 2941 C CA . ASN A 1 388 ? -3.984 6.150 43.763 1.00 30.44 388 ASN B CA 1
ATOM 2942 C C . ASN A 1 388 ? -4.549 7.433 43.168 1.00 34.66 388 ASN B C 1
ATOM 2943 O O . ASN A 1 388 ? -4.167 8.536 43.579 1.00 34.72 388 ASN B O 1
ATOM 2948 N N . ALA A 1 389 ? -5.464 7.312 42.202 1.00 32.75 389 ALA B N 1
ATOM 2949 C CA . ALA A 1 389 ? -6.056 8.501 41.601 1.00 33.64 389 ALA B CA 1
ATOM 2950 C C . ALA A 1 389 ? -6.863 9.299 42.615 1.00 31.58 389 ALA B C 1
ATOM 2951 O O . ALA A 1 389 ? -6.950 10.528 42.509 1.00 35.59 389 ALA B O 1
ATOM 2953 N N . LYS A 1 390 ? -7.456 8.626 43.602 1.00 30.64 390 LYS B N 1
ATOM 2954 C CA . LYS A 1 390 ? -8.202 9.337 44.634 1.00 34.33 390 LYS B CA 1
ATOM 2955 C C . LYS A 1 390 ? -7.272 10.205 45.474 1.00 33.68 390 LYS B C 1
ATOM 2956 O O . LYS A 1 390 ? -7.543 11.390 45.696 1.00 34.37 390 LYS B O 1
ATOM 2962 N N . PHE A 1 391 ? -6.155 9.634 45.930 1.00 33.44 391 PHE B N 1
ATOM 2963 C CA . PHE A 1 391 ? -5.212 10.397 46.741 1.00 32.95 391 PHE B CA 1
ATOM 2964 C C . PHE A 1 391 ? -4.524 11.491 45.932 1.00 33.35 391 PHE B C 1
ATOM 2965 O O . PHE A 1 391 ? -4.219 12.560 46.475 1.00 32.57 391 PHE B O 1
ATOM 2973 N N . LEU A 1 392 ? -4.273 11.249 44.643 1.00 33.84 392 LEU B N 1
ATOM 2974 C CA . LEU A 1 392 ? -3.625 12.263 43.816 1.00 33.49 392 LEU B CA 1
ATOM 2975 C C . LEU A 1 392 ? -4.505 13.497 43.664 1.00 34.70 392 LEU B C 1
ATOM 2976 O O . LEU A 1 392 ? -4.009 14.629 43.704 1.00 33.01 392 LEU B O 1
ATOM 2981 N N . VAL A 1 393 ? -5.811 13.299 43.507 1.00 34.19 393 VAL B N 1
ATOM 2982 C CA . VAL A 1 393 ? -6.728 14.405 43.252 1.00 31.66 393 VAL B CA 1
ATOM 2983 C C . VAL A 1 393 ? -7.271 15.003 44.546 1.00 32.89 393 VAL B C 1
ATOM 2984 O O . VAL A 1 393 ? -7.362 16.226 44.677 1.00 34.20 393 VAL B O 1
ATOM 2988 N N . ASP A 1 394 ? -7.622 14.169 45.528 1.00 33.65 394 ASP B N 1
ATOM 2989 C CA . ASP A 1 394 ? -8.339 14.636 46.706 1.00 34.74 394 ASP B CA 1
ATOM 2990 C C . ASP A 1 394 ? -7.507 14.667 47.981 1.00 34.11 394 ASP B C 1
ATOM 2991 O O . ASP A 1 394 ? -7.963 15.239 48.978 1.00 32.31 394 ASP B O 1
ATOM 2996 N N . VAL A 1 395 ? -6.313 14.078 47.988 1.00 33.56 395 VAL B N 1
ATOM 2997 C CA . VAL A 1 395 ? -5.491 14.066 49.195 1.00 34.53 395 VAL B CA 1
ATOM 2998 C C . VAL A 1 395 ? -4.191 14.823 48.951 1.00 37.93 395 VAL B C 1
ATOM 2999 O O . VAL A 1 395 ? -3.906 15.817 49.628 1.00 38.99 395 VAL B O 1
ATOM 3003 N N . TYR A 1 396 ? -3.393 14.361 47.983 1.00 34.54 396 TYR B N 1
ATOM 3004 C CA . TYR A 1 396 ? -2.103 14.992 47.720 1.00 33.24 396 TYR B CA 1
ATOM 3005 C C . TYR A 1 396 ? -2.245 16.324 46.992 1.00 34.43 396 TYR B C 1
ATOM 3006 O O . TYR A 1 396 ? -1.282 17.098 46.953 1.00 36.45 396 TYR B O 1
ATOM 3015 N N . GLY A 1 397 ? -3.410 16.600 46.414 1.00 34.37 397 GLY B N 1
ATOM 3016 C CA . GLY A 1 397 ? -3.662 17.883 45.775 1.00 32.05 397 GLY B CA 1
ATOM 3017 C C . GLY A 1 397 ? -2.739 18.209 44.622 1.00 32.00 397 GLY B C 1
ATOM 3018 O O . GLY A 1 397 ? -2.309 19.361 44.480 1.00 35.53 397 GLY B O 1
ATOM 3019 N N . VAL A 1 398 ? -2.426 17.218 43.785 1.00 32.42 398 VAL B N 1
ATOM 3020 C CA . VAL A 1 398 ? -1.521 17.411 42.659 1.00 32.33 398 VAL B CA 1
ATOM 3021 C C . VAL A 1 398 ? -2.128 16.986 41.331 1.00 32.09 398 VAL B C 1
ATOM 3022 O O . VAL A 1 398 ? -1.489 17.160 40.292 1.00 32.30 398 VAL B O 1
ATOM 3026 N N . GLY A 1 399 ? -3.350 16.445 41.319 1.00 25.60 399 GLY B N 1
ATOM 3027 C CA . GLY A 1 399 ? -3.915 15.846 40.132 1.00 31.74 399 GLY B CA 1
ATOM 3028 C C . GLY A 1 399 ? -5.215 16.496 39.679 1.00 29.95 399 GLY B C 1
ATOM 3029 O O . GLY A 1 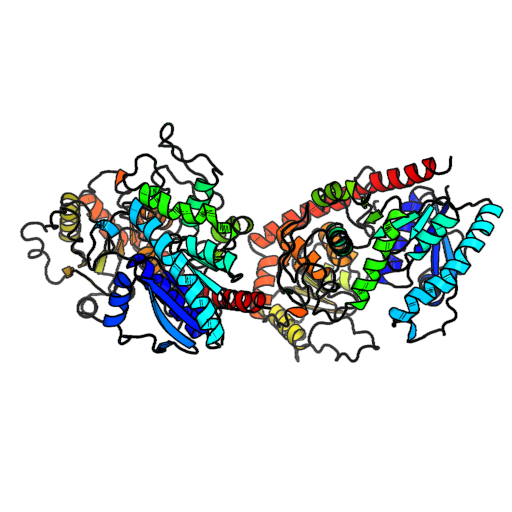399 ? -5.851 17.266 40.409 1.00 31.31 399 GLY B O 1
ATOM 3030 N N . VAL A 1 400 ? -5.595 16.175 38.442 1.00 28.55 400 VAL B N 1
ATOM 3031 C CA . VAL A 1 400 ? -6.877 16.564 37.863 1.00 30.75 400 VAL B CA 1
ATOM 3032 C C . VAL A 1 400 ? -7.557 15.297 37.365 1.00 29.57 400 VAL B C 1
ATOM 3033 O O . VAL A 1 400 ? -7.051 14.638 36.449 1.00 31.52 400 VAL B O 1
ATOM 3037 N N . ARG A 1 401 ? -8.699 14.962 37.958 1.00 29.72 401 ARG B N 1
ATOM 3038 C CA . ARG A 1 401 ? -9.381 13.719 37.627 1.00 29.31 401 ARG B CA 1
ATOM 3039 C C . ARG A 1 401 ? -9.932 13.763 36.206 1.00 33.03 401 ARG B C 1
ATOM 3040 O O . ARG A 1 401 ? -10.552 14.751 35.799 1.00 32.28 401 ARG B O 1
ATOM 3048 N N . LEU A 1 402 ? -9.698 12.689 35.452 1.00 34.07 402 LEU B N 1
ATOM 3049 C CA . LEU A 1 402 ? -10.260 12.506 34.117 1.00 30.58 402 LEU B CA 1
ATOM 3050 C C . LEU A 1 402 ? -11.349 11.448 34.068 1.00 30.14 402 LEU B C 1
ATOM 3051 O O . LEU A 1 402 ? -12.368 11.649 33.404 1.00 31.28 402 LEU B O 1
ATOM 3056 N N . CYS A 1 403 ? -11.161 10.324 34.756 1.00 31.07 403 CYS B N 1
ATOM 3057 C CA . CYS A 1 403 ? -12.148 9.254 34.778 1.00 30.88 403 CYS B CA 1
ATOM 3058 C C . CYS A 1 403 ? -12.058 8.537 36.118 1.00 33.44 403 CYS B C 1
ATOM 3059 O O . CYS A 1 403 ? -11.193 8.832 36.948 1.00 36.76 403 CYS B O 1
ATOM 3062 N N . ARG A 1 404 ? -12.966 7.584 36.327 1.00 33.61 404 ARG B N 1
ATOM 3063 C CA . ARG A 1 404 ? -13.040 6.845 37.578 1.00 32.91 404 ARG B CA 1
ATOM 3064 C C . ARG A 1 404 ? -12.597 5.395 37.448 1.00 31.43 404 ARG B C 1
ATOM 3065 O O . ARG A 1 404 ? -12.662 4.654 38.432 1.00 30.53 404 ARG B O 1
ATOM 3073 N N . GLY A 1 405 ? -12.156 4.969 36.274 1.00 35.41 405 GLY B N 1
ATOM 3074 C CA . GLY A 1 405 ? -11.620 3.638 36.084 1.00 30.68 405 GLY B CA 1
ATOM 3075 C C . GLY A 1 405 ? -12.345 2.875 34.993 1.00 33.66 405 GLY B C 1
ATOM 3076 O O . GLY A 1 405 ? -13.254 3.379 34.335 1.00 30.65 405 GLY B O 1
ATOM 3077 N N . GLU A 1 406 ? -11.918 1.621 34.821 1.00 37.19 406 GLU B N 1
ATOM 3078 C CA . GLU A 1 406 ? -12.480 0.776 33.773 1.00 32.27 406 GLU B CA 1
ATOM 3079 C C . GLU A 1 406 ? -13.928 0.402 34.062 1.00 35.04 406 GLU B C 1
ATOM 3080 O O . GLU A 1 406 ? -14.722 0.244 33.128 1.00 38.45 406 GLU B O 1
ATOM 3086 N N . ALA A 1 407 ? -14.294 0.266 35.338 1.00 35.46 407 ALA B N 1
ATOM 3087 C CA . ALA A 1 407 ? -15.668 -0.074 35.686 1.00 34.94 407 ALA B CA 1
ATOM 3088 C C . ALA A 1 407 ? -16.645 1.042 35.343 1.00 36.18 407 ALA B C 1
ATOM 3089 O O . ALA A 1 407 ? -17.842 0.774 35.191 1.00 37.95 407 ALA B O 1
ATOM 3091 N N . GLU A 1 408 ? -16.169 2.283 35.226 1.00 37.28 408 GLU B N 1
ATOM 3092 C CA . GLU A 1 408 ? -17.047 3.365 34.797 1.00 36.44 408 GLU B CA 1
ATOM 3093 C C . GLU A 1 408 ? -17.552 3.137 33.379 1.00 36.49 408 GLU B C 1
ATOM 3094 O O . GLU A 1 408 ? -18.692 3.495 33.062 1.00 40.43 408 GLU B O 1
ATOM 3100 N N . ASN A 1 409 ? -16.723 2.536 32.522 1.00 38.01 409 ASN B N 1
ATOM 3101 C CA . ASN A 1 409 ? -17.096 2.202 31.145 1.00 38.33 409 ASN B CA 1
ATOM 3102 C C . ASN A 1 409 ? -17.552 3.437 30.370 1.00 41.18 409 ASN B C 1
ATOM 3103 O O . ASN A 1 409 ? -18.550 3.404 29.647 1.00 42.65 409 ASN B O 1
ATOM 3108 N N . LYS A 1 410 ? -16.813 4.535 30.516 1.00 40.62 410 LYS B N 1
ATOM 3109 C CA . LYS A 1 410 ? -17.161 5.797 29.875 1.00 39.87 410 LYS B CA 1
ATOM 3110 C C . LYS A 1 410 ? -15.975 6.317 29.080 1.00 36.37 410 LYS B C 1
ATOM 3111 O O . LYS A 1 410 ? -14.859 6.398 29.602 1.00 36.27 410 LYS B O 1
ATOM 3117 N N . VAL A 1 411 ? -16.217 6.673 27.824 1.00 35.15 411 VAL B N 1
ATOM 3118 C CA . VAL A 1 411 ? -15.213 7.373 27.033 1.00 35.45 411 VAL B CA 1
ATOM 3119 C C . VAL A 1 411 ? -15.275 8.853 27.384 1.00 34.67 411 VAL B C 1
ATOM 3120 O O . VAL A 1 411 ? -16.346 9.469 27.338 1.00 34.24 411 VAL B O 1
ATOM 3124 N N . ILE A 1 412 ? -14.133 9.420 27.760 1.00 32.14 412 ILE B N 1
ATOM 3125 C CA . ILE A 1 412 ? -14.051 10.843 28.079 1.00 34.06 412 ILE B CA 1
ATOM 3126 C C . ILE A 1 412 ? -13.951 11.622 26.772 1.00 29.14 412 ILE B C 1
ATOM 3127 O O . ILE A 1 412 ? -12.993 11.426 26.011 1.00 29.06 412 ILE B O 1
ATOM 3132 N N . PRO A 1 413 ? -14.898 12.508 26.475 1.00 29.80 413 PRO B N 1
ATOM 3133 C CA . PRO A 1 413 ? -14.896 13.200 25.178 1.00 33.49 413 PRO B CA 1
ATOM 3134 C C . PRO A 1 413 ? -13.722 14.161 25.042 1.00 31.52 413 PRO B C 1
ATOM 3135 O O . PRO A 1 413 ? -13.001 14.465 25.995 1.00 33.83 413 PRO B O 1
ATOM 3139 N N . ARG A 1 414 ? -13.555 14.660 23.812 1.00 31.18 414 ARG B N 1
ATOM 3140 C CA . ARG A 1 414 ? -12.418 15.522 23.501 1.00 31.16 414 ARG B CA 1
ATOM 3141 C C . ARG A 1 414 ? -12.488 16.847 24.255 1.00 33.10 414 ARG B C 1
ATOM 3142 O O . ARG A 1 414 ? -11.460 17.354 24.721 1.00 32.03 414 ARG B O 1
ATOM 3150 N N . ASP A 1 415 ? -13.686 17.424 24.388 1.00 29.81 415 ASP B N 1
ATOM 3151 C CA . ASP A 1 415 ? -13.792 18.738 25.016 1.00 32.29 415 ASP B CA 1
ATOM 3152 C C . ASP A 1 415 ? -13.443 18.671 26.498 1.00 33.52 415 ASP B C 1
ATOM 3153 O O . ASP A 1 415 ? -12.784 19.576 27.026 1.00 33.65 415 ASP B O 1
ATOM 3158 N N . VAL A 1 416 ? -13.855 17.600 27.180 1.00 32.24 416 VAL B N 1
ATOM 3159 C CA . VAL A 1 416 ? -13.497 17.426 28.584 1.00 30.17 416 VAL B CA 1
ATOM 3160 C C . VAL A 1 416 ? -11.998 17.193 28.730 1.00 30.77 416 VAL B C 1
ATOM 3161 O O . VAL A 1 416 ? -11.360 17.714 29.653 1.00 30.51 416 VAL B O 1
ATOM 3165 N N . ILE A 1 417 ? -11.411 16.406 27.826 1.00 33.72 417 ILE B N 1
ATOM 3166 C CA . ILE A 1 417 ? -9.960 16.235 27.827 1.00 32.58 417 ILE B CA 1
ATOM 3167 C C . ILE A 1 417 ? -9.276 17.562 27.532 1.00 34.39 417 ILE B C 1
ATOM 3168 O O . ILE A 1 417 ? -8.246 17.897 28.132 1.00 30.28 417 ILE B O 1
ATOM 3173 N N . GLY A 1 418 ? -9.846 18.343 26.610 1.00 35.14 418 GLY B N 1
ATOM 3174 C CA . GLY A 1 418 ? -9.271 19.640 26.297 1.00 35.25 418 GLY B CA 1
ATOM 3175 C C . GLY A 1 418 ? -9.278 20.584 27.483 1.00 33.94 418 GLY B C 1
ATOM 3176 O O . GLY A 1 418 ? -8.280 21.256 27.758 1.00 34.43 418 GLY B O 1
ATOM 3177 N N . LYS A 1 419 ? -10.398 20.642 28.208 1.00 32.45 419 LYS B N 1
ATOM 3178 C CA . LYS A 1 419 ? -10.485 21.532 29.362 1.00 37.00 419 LYS B CA 1
ATOM 3179 C C . LYS A 1 419 ? -9.504 21.131 30.455 1.00 40.50 419 LYS B C 1
ATOM 3180 O O . LYS A 1 419 ? -8.972 21.998 31.158 1.00 42.73 419 LYS B O 1
ATOM 3186 N N . ALA A 1 420 ? -9.240 19.831 30.607 1.00 35.11 420 ALA B N 1
ATOM 3187 C CA . ALA A 1 420 ? -8.312 19.385 31.639 1.00 37.13 420 ALA B CA 1
ATOM 3188 C C . ALA A 1 420 ? -6.859 19.627 31.249 1.00 38.39 420 ALA B C 1
ATOM 3189 O O . ALA A 1 420 ? -6.025 19.891 32.123 1.00 40.98 420 ALA B O 1
ATOM 3191 N N . LEU A 1 421 ? -6.534 19.533 29.958 1.00 39.85 421 LEU B N 1
ATOM 3192 C CA . LEU A 1 421 ? -5.176 19.837 29.521 1.00 39.15 421 LEU B CA 1
ATOM 3193 C C . LEU A 1 421 ? -4.846 21.303 29.760 1.00 46.30 421 LEU B C 1
ATOM 3194 O O . LEU A 1 421 ? -3.740 21.635 30.204 1.00 46.16 421 LEU B O 1
ATOM 3199 N N . VAL A 1 422 ? -5.799 22.195 29.479 1.00 42.80 422 VAL B N 1
ATOM 3200 C CA . VAL A 1 422 ? -5.585 23.615 29.734 1.00 43.88 422 VAL B CA 1
ATOM 3201 C C . VAL A 1 422 ? -5.621 23.909 31.230 1.00 44.49 422 VAL B C 1
ATOM 3202 O O . VAL A 1 422 ? -4.903 24.794 31.712 1.00 45.93 422 VAL B O 1
ATOM 3206 N N . GLU A 1 423 ? -6.433 23.171 31.992 1.00 44.26 423 GLU B N 1
ATOM 3207 C CA . GLU A 1 423 ? -6.512 23.399 33.431 1.00 43.16 423 GLU B CA 1
ATOM 3208 C C . GLU A 1 423 ? -5.201 23.058 34.132 1.00 46.44 423 GLU B C 1
ATOM 3209 O O . GLU A 1 423 ? -4.892 23.632 35.184 1.00 44.62 423 GLU B O 1
ATOM 3215 N N . ALA A 1 424 ? -4.417 22.142 33.570 1.00 46.07 424 ALA B N 1
ATOM 3216 C CA . ALA A 1 424 ? -3.155 21.734 34.168 1.00 46.54 424 ALA B CA 1
ATOM 3217 C C . ALA A 1 424 ? -1.947 22.446 33.571 1.00 47.70 424 ALA B C 1
ATOM 3218 O O . ALA A 1 424 ? -0.821 22.177 33.998 1.00 49.51 424 ALA B O 1
ATOM 3220 N N . THR A 1 425 ? -2.146 23.344 32.606 1.00 44.11 425 THR B N 1
ATOM 3221 C CA . THR A 1 425 ? -1.034 24.040 31.968 1.00 48.61 425 THR B CA 1
ATOM 3222 C C . THR A 1 425 ? -1.064 25.542 32.199 1.00 50.57 425 THR B C 1
ATOM 3223 O O . THR A 1 425 ? -0.053 26.118 32.620 1.00 56.30 425 THR B O 1
ATOM 3227 N N . VAL A 1 426 ? -2.186 26.203 31.926 1.00 46.27 426 VAL B N 1
ATOM 3228 C CA . VAL A 1 426 ? -2.309 27.637 32.143 1.00 48.87 426 VAL B CA 1
ATOM 3229 C C . VAL A 1 426 ? -3.463 27.889 33.104 1.00 44.15 426 VAL B C 1
ATOM 3230 O O . VAL A 1 426 ? -4.379 27.076 33.246 1.00 48.40 426 VAL B O 1
ATOM 3234 N N . GLY A 1 427 ? -3.404 29.029 33.774 1.00 44.78 427 GLY B N 1
ATOM 3235 C CA . GLY A 1 427 ? -4.431 29.430 34.714 1.00 44.94 427 GLY B CA 1
ATOM 3236 C C . GLY A 1 427 ? -3.941 29.364 36.151 1.00 40.07 427 GLY B C 1
ATOM 3237 O O . GLY A 1 427 ? -2.804 28.992 36.444 1.00 41.70 427 GLY B O 1
ATOM 3238 N N . LYS A 1 428 ? -4.850 29.731 37.054 1.00 37.96 428 LYS B N 1
ATOM 3239 C CA . LYS A 1 428 ? -4.504 29.786 38.470 1.00 43.22 428 LYS B CA 1
ATOM 3240 C C . LYS A 1 428 ? -4.352 28.389 39.063 1.00 38.63 428 LYS B C 1
ATOM 3241 O O . LYS A 1 428 ? -3.468 28.156 39.897 1.00 39.23 428 LYS B O 1
ATOM 3247 N N . ARG A 1 429 ? -5.198 27.444 38.644 1.00 40.15 429 ARG B N 1
ATOM 3248 C CA . ARG A 1 429 ? -5.128 26.096 39.201 1.00 40.06 429 ARG B CA 1
ATOM 3249 C C . ARG A 1 429 ? -3.825 25.396 38.830 1.00 37.83 429 ARG B C 1
ATOM 3250 O O . ARG A 1 429 ? -3.318 24.583 39.611 1.00 37.28 429 ARG B O 1
ATOM 3258 N N . ALA A 1 430 ? -3.265 25.703 37.656 1.00 39.44 430 ALA B N 1
ATOM 3259 C CA . ALA A 1 430 ? -2.000 25.092 37.260 1.00 38.28 430 ALA B CA 1
ATOM 3260 C C . ALA A 1 430 ? -0.874 25.483 38.210 1.00 38.46 430 ALA B C 1
ATOM 3261 O O . ALA A 1 430 ? -0.017 24.656 38.543 1.00 40.54 430 ALA B O 1
ATOM 3263 N N . VAL A 1 431 ? -0.859 26.741 38.658 1.00 39.59 431 VAL B N 1
ATOM 3264 C CA . VAL A 1 431 ? 0.184 27.195 39.573 1.00 35.77 431 VAL B CA 1
ATOM 3265 C C . VAL A 1 431 ? 0.029 26.536 40.936 1.00 37.19 431 VAL B C 1
ATOM 3266 O O . VAL A 1 431 ? 1.025 26.240 41.610 1.00 33.54 431 VAL B O 1
ATOM 3270 N N . GLU A 1 432 ? -1.213 26.290 41.362 1.00 38.63 432 GLU B N 1
ATOM 3271 C CA . GLU A 1 432 ? -1.441 25.634 42.645 1.00 35.23 432 GLU B CA 1
ATOM 3272 C C . GLU A 1 432 ? -1.015 24.173 42.603 1.00 38.06 432 GLU B C 1
ATOM 3273 O O . GLU A 1 432 ? -0.390 23.675 43.549 1.00 37.78 432 GLU B O 1
ATOM 3279 N N . LEU A 1 433 ? -1.349 23.467 41.520 1.00 39.99 433 LEU B N 1
ATOM 3280 C CA . LEU A 1 433 ? -0.948 22.068 41.403 1.00 35.67 433 LEU B CA 1
ATOM 3281 C C . LEU A 1 433 ? 0.567 21.938 41.316 1.00 36.66 433 LEU B C 1
ATOM 3282 O O . LEU A 1 433 ? 1.152 21.013 41.893 1.00 38.04 433 LEU B O 1
ATOM 3287 N N . LYS A 1 434 ? 1.221 22.866 40.613 1.00 34.65 434 LYS B N 1
ATOM 3288 C CA . LYS A 1 434 ? 2.677 22.830 40.514 1.00 35.43 434 LYS B CA 1
ATOM 3289 C C . LYS A 1 434 ? 3.336 23.146 41.852 1.00 38.32 434 LYS B C 1
ATOM 3290 O O . LYS A 1 434 ? 4.376 22.569 42.188 1.00 38.87 434 LYS B O 1
ATOM 3296 N N . GLU A 1 435 ? 2.745 24.053 42.634 1.00 41.31 435 GLU B N 1
ATOM 3297 C CA . GLU A 1 435 ? 3.317 24.385 43.935 1.00 39.47 435 GLU B CA 1
ATOM 3298 C C . GLU A 1 435 ? 3.156 23.234 44.923 1.00 38.06 435 GLU B C 1
ATOM 3299 O O . GLU A 1 435 ? 4.049 22.985 45.741 1.00 39.19 435 GLU B O 1
ATOM 3305 N N . ASN A 1 436 ? 2.032 22.514 44.861 1.00 37.03 436 ASN B N 1
ATOM 3306 C CA . ASN A 1 436 ? 1.877 21.341 45.718 1.00 40.36 436 ASN B CA 1
ATOM 3307 C C . ASN A 1 436 ? 2.807 20.215 45.282 1.00 38.97 436 ASN B C 1
ATOM 3308 O O . ASN A 1 436 ? 3.367 19.502 46.124 1.00 33.76 436 ASN B O 1
ATOM 3313 N N . ALA A 1 437 ? 2.988 20.046 43.970 1.00 38.27 437 ALA B N 1
ATOM 3314 C CA . ALA A 1 437 ? 3.902 19.025 43.470 1.00 38.20 437 ALA B CA 1
ATOM 3315 C C . ALA A 1 437 ? 5.347 19.347 43.824 1.00 37.75 437 ALA B C 1
ATOM 3316 O O . ALA A 1 437 ? 6.142 18.433 44.074 1.00 37.78 437 ALA B O 1
ATOM 3318 N N . THR A 1 438 ? 5.707 20.632 43.846 1.00 39.06 438 THR B N 1
ATOM 3319 C CA . THR A 1 438 ? 7.063 21.011 44.230 1.00 37.26 438 THR B CA 1
ATOM 3320 C C . THR A 1 438 ? 7.322 20.692 45.696 1.00 40.20 438 THR B C 1
ATOM 3321 O O . THR A 1 438 ? 8.410 20.225 46.057 1.00 39.90 438 THR B O 1
ATOM 3325 N N . ARG A 1 439 ? 6.325 20.922 46.552 1.00 38.35 439 ARG B N 1
ATOM 3326 C CA . ARG A 1 439 ? 6.480 20.624 47.970 1.00 37.72 439 ARG B CA 1
ATOM 3327 C C . ARG A 1 439 ? 6.609 19.125 48.212 1.00 37.33 439 ARG B C 1
ATOM 3328 O O . ARG A 1 439 ? 7.360 18.703 49.099 1.00 38.77 439 ARG B O 1
ATOM 3336 N N . TRP A 1 440 ? 5.899 18.305 47.432 1.00 39.17 440 TRP B N 1
ATOM 3337 C CA . TRP A 1 440 ? 6.054 16.858 47.554 1.00 38.45 440 TRP B CA 1
ATOM 3338 C C . TRP A 1 440 ? 7.401 16.394 47.019 1.00 38.68 440 TRP B C 1
ATOM 3339 O O . TRP A 1 440 ? 7.904 15.345 47.440 1.00 37.35 440 TRP B O 1
ATOM 3350 N N . LYS A 1 441 ? 7.997 17.153 46.096 1.00 36.57 441 LYS B N 1
ATOM 3351 C CA . LYS A 1 441 ? 9.317 16.794 45.589 1.00 35.54 441 LYS B CA 1
ATOM 3352 C C . LYS A 1 441 ? 10.388 16.996 46.656 1.00 38.67 441 LYS B C 1
ATOM 3353 O O . LYS A 1 441 ? 11.316 16.186 46.772 1.00 41.41 441 LYS B O 1
ATOM 3359 N N . LYS A 1 442 ? 10.275 18.064 47.450 1.00 40.28 442 LYS B N 1
ATOM 3360 C CA . LYS A 1 442 ? 11.227 18.280 48.535 1.00 39.76 442 LYS B CA 1
ATOM 3361 C C . LYS A 1 442 ? 11.092 17.220 49.619 1.00 38.42 442 LYS B C 1
ATOM 3362 O O . LYS A 1 442 ? 12.093 16.826 50.227 1.00 40.17 442 LYS B O 1
ATOM 3368 N N . ALA A 1 443 ? 9.871 16.748 49.876 1.00 37.08 443 ALA B N 1
ATOM 3369 C CA . ALA A 1 443 ? 9.680 15.717 50.890 1.00 37.84 443 ALA B CA 1
ATOM 3370 C C . ALA A 1 443 ? 10.236 14.377 50.425 1.00 37.35 443 ALA B C 1
ATOM 3371 O O . ALA A 1 443 ? 10.898 13.671 51.194 1.00 36.82 443 ALA B O 1
ATOM 3373 N N . ALA A 1 444 ? 9.986 14.015 49.165 1.00 38.34 444 ALA B N 1
ATOM 3374 C CA . ALA A 1 444 ? 10.465 12.737 48.650 1.00 38.46 444 ALA B CA 1
ATOM 3375 C C . ALA A 1 444 ? 11.986 12.695 48.587 1.00 40.61 444 ALA B C 1
ATOM 3376 O O . ALA A 1 444 ? 12.599 11.683 48.950 1.00 40.15 444 ALA B O 1
ATOM 3378 N N . GLU A 1 445 ? 12.615 13.779 48.130 1.00 40.48 445 GLU B N 1
ATOM 3379 C CA . GLU A 1 445 ? 14.070 13.789 48.022 1.00 40.39 445 GLU B CA 1
ATOM 3380 C C . GLU A 1 445 ? 14.732 13.802 49.392 1.00 44.49 445 GLU B C 1
ATOM 3381 O O . GLU A 1 445 ? 15.799 13.201 49.569 1.00 42.65 445 GLU B O 1
ATOM 3387 N N . GLU A 1 446 ? 14.114 14.470 50.370 1.00 42.93 446 GLU B N 1
ATOM 3388 C CA . GLU A 1 446 ? 14.662 14.478 51.721 1.00 38.92 446 GLU B CA 1
ATOM 3389 C C . GLU A 1 446 ? 14.597 13.100 52.364 1.00 42.83 446 GLU B C 1
ATOM 3390 O O . GLU A 1 446 ? 15.458 12.761 53.183 1.00 45.22 446 GLU B O 1
ATOM 3396 N N . ALA A 1 447 ? 13.594 12.295 52.004 1.00 43.02 447 ALA B N 1
ATOM 3397 C CA . ALA A 1 447 ? 13.395 11.007 52.662 1.00 42.59 447 ALA B CA 1
ATOM 3398 C C . ALA A 1 447 ? 14.483 10.009 52.288 1.00 43.58 447 ALA B C 1
ATOM 3399 O O . ALA A 1 447 ? 14.917 9.212 53.129 1.00 42.91 447 ALA B O 1
ATOM 3401 N N . VAL A 1 448 ? 14.927 10.026 51.028 1.00 43.73 448 VAL B N 1
ATOM 3402 C CA . VAL A 1 448 ? 15.962 9.097 50.583 1.00 44.02 448 VAL B CA 1
ATOM 3403 C C . VAL A 1 448 ? 17.365 9.657 50.757 1.00 45.67 448 VAL B C 1
ATOM 3404 O O . VAL A 1 448 ? 18.344 8.919 50.560 1.00 52.25 448 VAL B O 1
ATOM 3408 N N . ALA A 1 449 ? 17.498 10.929 51.121 1.00 39.74 449 ALA B N 1
ATOM 3409 C CA . ALA A 1 449 ? 18.810 11.507 51.352 1.00 45.53 449 ALA B CA 1
ATOM 3410 C C . ALA A 1 449 ? 19.431 10.921 52.618 1.00 43.45 449 ALA B C 1
ATOM 3411 O O . ALA A 1 449 ? 18.778 10.233 53.408 1.00 44.01 449 ALA B O 1
ATOM 3413 N N . GLU A 1 450 ? 20.720 11.202 52.802 1.00 45.77 450 GLU B N 1
ATOM 3414 C CA . GLU A 1 450 ? 21.437 10.749 53.986 1.00 43.45 450 GLU B CA 1
ATOM 3415 C C . GLU A 1 450 ? 20.772 11.285 55.247 1.00 44.50 450 GLU B C 1
ATOM 3416 O O . GLU A 1 450 ? 20.776 12.496 55.493 1.00 49.29 450 GLU B O 1
ATOM 3422 N N . GLY A 1 451 ? 20.183 10.391 56.040 1.00 40.74 451 GLY B N 1
ATOM 3423 C CA . GLY A 1 451 ? 19.497 10.771 57.256 1.00 40.38 451 GLY B CA 1
ATOM 3424 C C . GLY A 1 451 ? 18.011 11.014 57.114 1.00 41.93 451 GLY B C 1
ATOM 3425 O O . GLY A 1 451 ? 17.363 11.383 58.103 1.00 37.71 451 GLY B O 1
ATOM 3426 N N . GLY A 1 452 ? 17.449 10.824 55.923 1.00 42.21 452 GLY B N 1
ATOM 3427 C CA . GLY A 1 452 ? 16.028 11.015 55.731 1.00 38.96 452 GLY B CA 1
ATOM 3428 C C . GLY A 1 452 ? 15.207 9.913 56.370 1.00 39.42 452 GLY B C 1
ATOM 3429 O O . GLY A 1 452 ? 15.721 8.905 56.856 1.00 42.81 452 GLY B O 1
ATOM 3430 N N . SER A 1 453 ? 13.888 10.114 56.355 1.00 37.74 453 SER B N 1
ATOM 3431 C CA . SER A 1 453 ? 12.988 9.178 57.022 1.00 37.55 453 SER B CA 1
ATOM 3432 C C . SER A 1 453 ? 13.091 7.781 56.421 1.00 42.23 453 SER B C 1
ATOM 3433 O O . SER A 1 453 ? 13.071 6.781 57.149 1.00 38.45 453 SER B O 1
ATOM 3436 N N . SER A 1 454 ? 13.211 7.690 55.096 1.00 43.33 454 SER B N 1
ATOM 3437 C CA . SER A 1 454 ? 13.277 6.382 54.454 1.00 40.80 454 SER B CA 1
ATOM 3438 C C . SER A 1 454 ? 14.663 5.762 54.580 1.00 40.97 454 SER B C 1
ATOM 3439 O O . SER A 1 454 ? 14.784 4.553 54.808 1.00 42.12 454 SER B O 1
ATOM 3442 N N . ASP A 1 455 ? 15.717 6.569 54.436 1.00 44.34 455 ASP B N 1
ATOM 3443 C CA . ASP A 1 455 ? 17.072 6.046 54.582 1.00 41.90 455 ASP B CA 1
ATOM 3444 C C . ASP A 1 455 ? 17.328 5.555 56.003 1.00 43.01 455 ASP B C 1
ATOM 3445 O O . ASP A 1 455 ? 17.987 4.527 56.202 1.00 41.15 455 ASP B O 1
ATOM 3450 N N . ARG A 1 456 ? 16.822 6.279 57.005 1.00 41.84 456 ARG B N 1
ATOM 3451 C CA . ARG A 1 456 ? 16.959 5.821 58.384 1.00 40.43 456 ARG B CA 1
ATOM 3452 C C . ARG A 1 456 ? 16.205 4.516 58.610 1.00 44.09 456 ARG B C 1
ATOM 3453 O O . ARG A 1 456 ? 16.664 3.649 59.362 1.00 45.83 456 ARG B O 1
ATOM 3461 N N . ASN A 1 457 ? 15.041 4.361 57.975 1.00 40.60 457 ASN B N 1
ATOM 3462 C CA . ASN A 1 457 ? 14.299 3.112 58.104 1.00 40.44 457 ASN B CA 1
ATOM 3463 C C . ASN A 1 457 ? 15.066 1.948 57.495 1.00 40.57 457 ASN B C 1
ATOM 3464 O O . ASN A 1 457 ? 15.003 0.827 58.016 1.00 43.03 457 ASN B O 1
ATOM 3469 N N . ILE A 1 458 ? 15.786 2.189 56.397 1.00 40.62 458 ILE B N 1
ATOM 3470 C CA . ILE A 1 458 ? 16.640 1.151 55.828 1.00 44.60 458 ILE B CA 1
ATOM 3471 C C . ILE A 1 458 ? 17.739 0.781 56.813 1.00 43.40 458 ILE B C 1
ATOM 3472 O O . ILE A 1 458 ? 18.066 -0.399 56.991 1.00 40.91 458 ILE B O 1
ATOM 3477 N N . GLN A 1 459 ? 18.320 1.784 57.478 1.00 44.99 459 GLN B N 1
ATOM 3478 C CA . GLN A 1 459 ? 19.331 1.512 58.493 1.00 46.45 459 GLN B CA 1
ATOM 3479 C C . GLN A 1 459 ? 18.739 0.734 59.660 1.00 45.42 459 GLN B C 1
ATOM 3480 O O . GLN A 1 459 ? 19.387 -0.164 60.211 1.00 45.35 459 GLN B O 1
ATOM 3486 N N . ASP A 1 460 ? 17.505 1.062 60.051 1.00 42.36 460 ASP B N 1
ATOM 3487 C CA . ASP A 1 460 ? 16.851 0.330 61.129 1.00 43.02 460 ASP B CA 1
ATOM 3488 C C . ASP A 1 460 ? 16.524 -1.096 60.716 1.00 47.17 460 ASP B C 1
ATOM 3489 O O . ASP A 1 460 ? 16.466 -1.990 61.567 1.00 48.44 460 ASP B O 1
ATOM 3494 N N . PHE A 1 461 ? 16.304 -1.324 59.419 1.00 48.82 461 PHE B N 1
ATOM 3495 C CA . PHE A 1 461 ? 16.031 -2.672 58.934 1.00 44.13 461 PHE B CA 1
ATOM 3496 C C . PHE A 1 461 ? 17.266 -3.556 59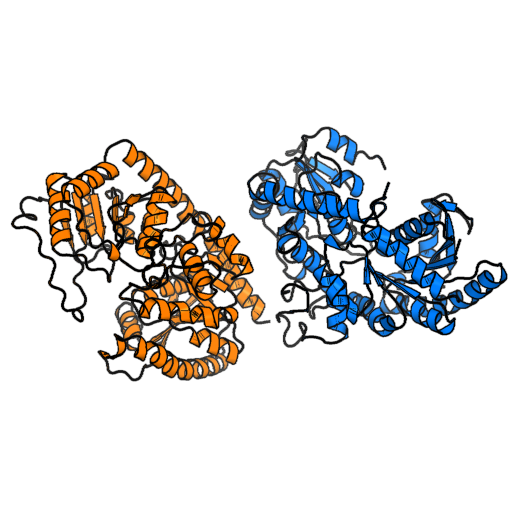.052 1.00 43.98 461 PHE B C 1
ATOM 3497 O O . PHE A 1 461 ? 17.193 -4.672 59.579 1.00 47.58 461 PHE B O 1
ATOM 3505 N N . VAL A 1 462 ? 18.412 -3.069 58.569 1.00 42.58 462 VAL B N 1
ATOM 3506 C CA . VAL A 1 462 ? 19.655 -3.827 58.690 1.00 45.01 462 VAL B CA 1
ATOM 3507 C C . VAL A 1 462 ? 20.001 -4.055 60.154 1.00 49.60 462 VAL B C 1
ATOM 3508 O O . VAL A 1 462 ? 20.607 -5.074 60.510 1.00 49.59 462 VAL B O 1
ATOM 3512 N N . GLU A 1 463 ? 19.608 -3.126 61.027 1.00 49.51 463 GLU B N 1
ATOM 3513 C CA . GLU A 1 463 ? 19.898 -3.264 62.450 1.00 51.46 463 GLU B CA 1
ATOM 3514 C C . GLU A 1 463 ? 19.123 -4.424 63.064 1.00 51.97 463 GLU B C 1
ATOM 3515 O O . GLU A 1 463 ? 19.688 -5.234 63.810 1.00 51.40 463 GLU B O 1
ATOM 3521 N N . GLU A 1 464 ? 17.825 -4.521 62.764 1.00 49.74 464 GLU B N 1
ATOM 3522 C CA . GLU A 1 464 ? 17.020 -5.602 63.323 1.00 51.40 464 GLU B CA 1
ATOM 3523 C C . GLU A 1 464 ? 17.444 -6.961 62.780 1.00 51.47 464 GLU B C 1
ATOM 3524 O O . GLU A 1 464 ? 17.306 -7.974 63.475 1.00 50.84 464 GLU B O 1
ATOM 3530 N N . ILE A 1 465 ? 17.950 -7.008 61.546 1.00 48.25 465 ILE B N 1
ATOM 3531 C CA . ILE A 1 465 ? 18.504 -8.254 61.028 1.00 49.72 465 ILE B CA 1
ATOM 3532 C C . ILE A 1 465 ? 19.740 -8.654 61.823 1.00 50.43 465 ILE B C 1
ATOM 3533 O O . ILE A 1 465 ? 19.928 -9.830 62.157 1.00 53.10 465 ILE B O 1
ATOM 3538 N N . ARG A 1 466 ? 20.602 -7.684 62.138 1.00 52.60 466 ARG B N 1
ATOM 3539 C CA . ARG A 1 466 ? 21.772 -7.976 62.959 1.00 51.63 466 ARG B CA 1
ATOM 3540 C C . ARG A 1 466 ? 21.377 -8.334 64.385 1.00 49.96 466 ARG B C 1
ATOM 3541 O O . ARG A 1 466 ? 22.045 -9.154 65.024 1.00 51.15 466 ARG B O 1
ATOM 3549 N N . LYS A 1 467 ? 20.295 -7.741 64.894 1.00 51.71 467 LYS B N 1
ATOM 3550 C CA . LYS A 1 467 ? 19.847 -8.017 66.254 1.00 51.70 467 LYS B CA 1
ATOM 3551 C C . LYS A 1 467 ? 19.186 -9.383 66.379 1.00 51.58 467 LYS B C 1
ATOM 3552 O O . LYS A 1 467 ? 19.220 -9.985 67.458 1.00 50.61 467 LYS B O 1
ATOM 3558 N N . ARG A 1 468 ? 18.585 -9.885 65.301 1.00 51.17 468 ARG B N 1
ATOM 3559 C CA . ARG A 1 468 ? 17.859 -11.147 65.350 1.00 51.55 468 ARG B CA 1
ATOM 3560 C C . ARG A 1 468 ? 18.755 -12.363 65.161 1.00 55.74 468 ARG B C 1
ATOM 3561 O O . ARG A 1 468 ? 18.308 -13.486 65.420 1.00 54.02 468 ARG B O 1
ATOM 3569 N N . SER A 1 469 ? 20.000 -12.175 64.722 1.00 55.61 469 SER B N 1
ATOM 3570 C CA . SER A 1 469 ? 20.900 -13.305 64.524 1.00 57.64 469 SER B CA 1
ATOM 3571 C C . SER A 1 469 ? 21.521 -13.801 65.823 1.00 61.65 469 SER B C 1
ATOM 3572 O O . SER A 1 469 ? 21.995 -14.941 65.870 1.00 66.09 469 SER B O 1
ATOM 3575 N N . GLY A 1 470 ? 21.529 -12.981 66.871 1.00 58.04 470 GLY B N 1
ATOM 3576 C CA . GLY A 1 470 ? 22.112 -13.373 68.141 1.00 57.76 470 GLY B CA 1
ATOM 3577 C C . GLY A 1 470 ? 23.449 -12.713 68.418 1.00 61.39 470 GLY B C 1
ATOM 3578 O O . GLY A 1 470 ? 24.385 -12.822 67.625 1.00 59.38 470 GLY B O 1
ATOM 3579 N N . PRO B 1 6 ? -7.215 -0.360 115.086 1.00 39.57 6 PRO A N 1
ATOM 3580 C CA . PRO B 1 6 ? -6.159 -0.256 116.100 1.00 41.78 6 PRO A CA 1
ATOM 3581 C C . PRO B 1 6 ? -5.281 -1.504 116.093 1.00 46.35 6 PRO A C 1
ATOM 3582 O O . PRO B 1 6 ? -4.591 -1.794 117.070 1.00 46.83 6 PRO A O 1
ATOM 3586 N N . ILE B 1 7 ? -5.313 -2.224 114.974 1.00 42.24 7 ILE A N 1
ATOM 3587 C CA . ILE B 1 7 ? -4.598 -3.486 114.825 1.00 43.25 7 ILE A CA 1
ATOM 3588 C C . ILE B 1 7 ? -3.144 -3.220 114.460 1.00 43.95 7 ILE A C 1
ATOM 3589 O O . ILE B 1 7 ? -2.834 -2.297 113.696 1.00 44.84 7 ILE A O 1
ATOM 3594 N N . HIS B 1 8 ? -2.243 -4.032 115.015 1.00 38.85 8 HIS A N 1
ATOM 3595 C CA . HIS B 1 8 ? -0.807 -3.859 114.836 1.00 38.12 8 HIS A CA 1
ATOM 3596 C C . HIS B 1 8 ? -0.350 -4.588 113.578 1.00 39.63 8 HIS A C 1
ATOM 3597 O O . HIS B 1 8 ? -0.574 -5.796 113.438 1.00 43.20 8 HIS A O 1
ATOM 3604 N N . LEU B 1 9 ? 0.290 -3.855 112.668 1.00 38.73 9 LEU A N 1
ATOM 3605 C CA . LEU B 1 9 ? 0.905 -4.419 111.472 1.00 35.11 9 LEU A CA 1
ATOM 3606 C C . LEU B 1 9 ? 2.409 -4.200 111.535 1.00 34.84 9 LEU A C 1
ATOM 3607 O O . LEU B 1 9 ? 2.867 -3.085 111.809 1.00 37.00 9 LEU A O 1
ATOM 3612 N N . PHE B 1 10 ? 3.171 -5.256 111.271 1.00 35.20 10 PHE A N 1
ATOM 3613 C CA . PHE B 1 10 ? 4.627 -5.208 111.321 1.00 35.70 10 PHE A CA 1
ATOM 3614 C C . PHE B 1 10 ? 5.161 -5.172 109.895 1.00 36.12 10 PHE A C 1
ATOM 3615 O O . PHE B 1 10 ? 4.994 -6.133 109.138 1.00 39.94 10 PHE A O 1
ATOM 3623 N N . LEU B 1 11 ? 5.805 -4.068 109.534 1.00 35.36 11 LEU A N 1
ATOM 3624 C CA . LEU B 1 11 ? 6.364 -3.875 108.203 1.00 32.84 11 LEU A CA 1
ATOM 3625 C C . LEU B 1 11 ? 7.882 -3.961 108.293 1.00 35.13 11 LEU A C 1
ATOM 3626 O O . LEU B 1 11 ? 8.508 -3.197 109.038 1.00 34.83 11 LEU A O 1
ATOM 3631 N N . VAL B 1 12 ? 8.466 -4.890 107.543 1.00 33.36 12 VAL A N 1
ATOM 3632 C CA . VAL B 1 12 ? 9.911 -5.073 107.485 1.00 38.70 12 VAL A CA 1
ATOM 3633 C C . VAL B 1 12 ? 10.375 -4.742 106.075 1.00 40.40 12 VAL A C 1
ATOM 3634 O O . VAL B 1 12 ? 9.751 -5.154 105.091 1.00 41.11 12 VAL A O 1
ATOM 3638 N N . CYS B 1 13 ? 11.477 -4.004 105.977 1.00 38.45 13 CYS A N 1
ATOM 3639 C CA . CYS B 1 13 ? 11.915 -3.443 104.710 1.00 40.90 13 CYS A CA 1
ATOM 3640 C C . CYS B 1 13 ? 13.421 -3.601 104.558 1.00 42.78 13 CYS A C 1
ATOM 3641 O O . CYS B 1 13 ? 14.174 -3.506 105.528 1.00 43.85 13 CYS A O 1
ATOM 3644 N N . PHE B 1 14 ? 13.846 -3.836 103.320 1.00 44.46 14 PHE A N 1
ATOM 3645 C CA . PHE B 1 14 ? 15.267 -3.906 103.017 1.00 44.57 14 PHE A CA 1
ATOM 3646 C C . PHE B 1 14 ? 15.915 -2.535 103.212 1.00 46.59 14 PHE A C 1
ATOM 3647 O O . PHE B 1 14 ? 15.334 -1.513 102.833 1.00 47.93 14 PHE A O 1
ATOM 3655 N N . PRO B 1 15 ? 17.118 -2.479 103.792 1.00 46.89 15 PRO A N 1
ATOM 3656 C CA . PRO B 1 15 ? 17.764 -1.179 104.028 1.00 47.09 15 PRO A CA 1
ATOM 3657 C C . PRO B 1 15 ? 18.271 -0.512 102.760 1.00 47.09 15 PRO A C 1
ATOM 3658 O O . PRO B 1 15 ? 19.440 -0.670 102.393 1.00 50.99 15 PRO A O 1
ATOM 3662 N N . ALA B 1 16 ? 17.407 0.246 102.091 1.00 48.38 16 ALA A N 1
ATOM 3663 C CA . ALA B 1 16 ? 17.806 0.986 100.903 1.00 47.55 16 ALA A CA 1
ATOM 3664 C C . ALA B 1 16 ? 16.844 2.146 100.708 1.00 45.71 16 ALA A C 1
ATOM 3665 O O . ALA B 1 16 ? 15.664 2.052 101.052 1.00 48.12 16 ALA A O 1
ATOM 3667 N N . GLN B 1 17 ? 17.369 3.243 100.157 1.00 48.08 17 GLN A N 1
ATOM 3668 C CA . GLN B 1 17 ? 16.546 4.425 99.918 1.00 45.33 17 GLN A CA 1
ATOM 3669 C C . GLN B 1 17 ? 15.338 4.087 99.052 1.00 43.66 17 GLN A C 1
ATOM 3670 O O . GLN B 1 17 ? 14.195 4.389 99.415 1.00 45.34 17 GLN A O 1
ATOM 3676 N N . GLY B 1 18 ? 15.571 3.441 97.908 1.00 44.71 18 GLY A N 1
ATOM 3677 C CA . GLY B 1 18 ? 14.494 3.092 96.996 1.00 41.01 18 GLY A CA 1
ATOM 3678 C C . GLY B 1 18 ? 13.486 2.114 97.561 1.00 42.90 18 GLY A C 1
ATOM 3679 O O . GLY B 1 18 ? 12.412 1.948 96.970 1.00 43.50 18 GLY A O 1
ATOM 3680 N N . HIS B 1 19 ? 13.800 1.464 98.680 1.00 44.71 19 HIS A N 1
ATOM 3681 C CA . HIS B 1 19 ? 12.886 0.533 99.326 1.00 46.49 19 HIS A CA 1
ATOM 3682 C C . HIS B 1 19 ? 12.234 1.095 100.578 1.00 45.22 19 HIS A C 1
ATOM 3683 O O . HIS B 1 19 ? 11.103 0.720 100.893 1.00 45.31 19 HIS A O 1
ATOM 3690 N N . ILE B 1 20 ? 12.913 1.998 101.288 1.00 44.83 20 ILE A N 1
ATOM 3691 C CA . ILE B 1 20 ? 12.372 2.520 102.539 1.00 44.09 20 ILE A CA 1
ATOM 3692 C C . ILE B 1 20 ? 11.260 3.526 102.268 1.00 43.61 20 ILE A C 1
ATOM 3693 O O . ILE B 1 20 ? 10.214 3.506 102.929 1.00 43.27 20 ILE A O 1
ATOM 3698 N N . ASN B 1 21 ? 11.464 4.417 101.296 1.00 40.06 21 ASN A N 1
ATOM 3699 C CA . ASN B 1 21 ? 10.455 5.431 100.993 1.00 41.26 21 ASN A CA 1
ATOM 3700 C C . ASN B 1 21 ? 9.116 4.832 100.572 1.00 37.44 21 ASN A C 1
ATOM 3701 O O . ASN B 1 21 ? 8.083 5.239 101.133 1.00 34.78 21 ASN A O 1
ATOM 3706 N N . PRO B 1 22 ? 9.041 3.892 99.621 1.00 39.72 22 PRO A N 1
ATOM 3707 C CA . PRO B 1 22 ? 7.724 3.326 99.287 1.00 40.38 22 PRO A CA 1
ATOM 3708 C C . PRO B 1 22 ? 7.125 2.512 100.416 1.00 37.44 22 PRO A C 1
ATOM 3709 O O . PRO B 1 22 ? 5.895 2.451 100.536 1.00 39.46 22 PRO A O 1
ATOM 3713 N N . MET B 1 23 ? 7.954 1.879 101.246 1.00 38.74 23 MET A N 1
ATOM 3714 C CA . MET B 1 23 ? 7.429 1.178 102.412 1.00 40.07 23 MET A CA 1
ATOM 3715 C C . MET B 1 23 ? 6.899 2.163 103.447 1.00 36.54 23 MET A C 1
ATOM 3716 O O . MET B 1 23 ? 5.883 1.898 104.101 1.00 35.17 23 MET A O 1
ATOM 3721 N N . LEU B 1 24 ? 7.567 3.309 103.601 1.00 35.62 24 LEU A N 1
ATOM 3722 C CA . LEU B 1 24 ? 7.067 4.337 104.509 1.00 36.98 24 LEU A CA 1
ATOM 3723 C C . LEU B 1 24 ? 5.720 4.875 104.043 1.00 36.74 24 LEU A C 1
ATOM 3724 O O . LEU B 1 24 ? 4.839 5.156 104.864 1.00 36.42 24 LEU A O 1
ATOM 3729 N N . ARG B 1 25 ? 5.543 5.031 102.729 1.00 36.53 25 ARG A N 1
ATOM 3730 C CA . ARG B 1 25 ? 4.275 5.534 102.210 1.00 36.04 25 ARG A CA 1
ATOM 3731 C C . ARG B 1 25 ? 3.151 4.541 102.466 1.00 33.74 25 ARG A C 1
ATOM 3732 O O . ARG B 1 25 ? 2.061 4.918 102.911 1.00 33.65 25 ARG A O 1
ATOM 3740 N N . LEU B 1 26 ? 3.400 3.259 102.190 1.00 36.97 26 LEU A N 1
ATOM 3741 C CA . LEU B 1 26 ? 2.431 2.228 102.544 1.00 35.81 26 LEU A CA 1
ATOM 3742 C C . LEU B 1 26 ? 2.143 2.242 104.040 1.00 32.67 26 LEU A C 1
ATOM 3743 O O . LEU B 1 26 ? 0.994 2.059 104.461 1.00 31.87 26 LEU A O 1
ATOM 3748 N N . ALA B 1 27 ? 3.175 2.471 104.858 1.00 28.93 27 ALA A N 1
ATOM 3749 C CA . ALA B 1 27 ? 2.973 2.551 106.302 1.00 36.66 27 ALA A CA 1
ATOM 3750 C C . ALA B 1 27 ? 2.061 3.715 106.667 1.00 36.47 27 ALA A C 1
ATOM 3751 O O . ALA B 1 27 ? 1.210 3.594 107.556 1.00 35.46 27 ALA A O 1
ATOM 3753 N N . LYS B 1 28 ? 2.221 4.851 105.987 1.00 34.53 28 LYS A N 1
ATOM 3754 C CA . LYS B 1 28 ? 1.370 6.002 106.264 1.00 33.65 28 LYS A CA 1
ATOM 3755 C C . LYS B 1 28 ? -0.058 5.765 105.783 1.00 35.73 28 LYS A C 1
ATOM 3756 O O . LYS B 1 28 ? -1.015 6.074 106.500 1.00 36.66 28 LYS A O 1
ATOM 3762 N N . ARG B 1 29 ? -0.225 5.212 104.576 1.00 33.72 29 ARG A N 1
ATOM 3763 C CA . ARG B 1 29 ? -1.573 4.956 104.072 1.00 36.97 29 ARG A CA 1
ATOM 3764 C C . ARG B 1 29 ? -2.311 3.940 104.933 1.00 38.44 29 ARG A C 1
ATOM 3765 O O . ARG B 1 29 ? -3.537 4.018 105.070 1.00 41.29 29 ARG A O 1
ATOM 3773 N N . LEU B 1 30 ? -1.590 2.983 105.518 1.00 36.39 30 LEU A N 1
ATOM 3774 C CA . LEU B 1 30 ? -2.231 2.010 106.395 1.00 38.72 30 LEU A CA 1
ATOM 3775 C C . LEU B 1 30 ? -2.548 2.613 107.758 1.00 36.19 30 LEU A C 1
ATOM 3776 O O . LEU B 1 30 ? -3.631 2.378 108.306 1.00 35.66 30 LEU A O 1
ATOM 3781 N N . ALA B 1 31 ? -1.617 3.390 108.316 1.00 31.78 31 ALA A N 1
ATOM 3782 C CA . ALA B 1 31 ? -1.836 3.971 109.636 1.00 37.20 31 ALA A CA 1
ATOM 3783 C C . ALA B 1 31 ? -3.001 4.952 109.623 1.00 37.41 31 ALA A C 1
ATOM 3784 O O . ALA B 1 31 ? -3.761 5.033 110.593 1.00 36.32 31 ALA A O 1
ATOM 3786 N N . ALA B 1 32 ? -3.166 5.694 108.524 1.00 38.67 32 ALA A N 1
ATOM 3787 C CA . ALA B 1 32 ? -4.242 6.676 108.440 1.00 38.66 32 ALA A CA 1
ATOM 3788 C C . ALA B 1 32 ? -5.621 6.045 108.584 1.00 38.82 32 ALA A C 1
ATOM 3789 O O . ALA B 1 32 ? -6.567 6.736 108.976 1.00 40.06 32 ALA A O 1
ATOM 3791 N N . LYS B 1 33 ? -5.758 4.753 108.282 1.00 35.82 33 LYS A N 1
ATOM 3792 C CA . LYS B 1 33 ? -7.027 4.059 108.465 1.00 38.57 33 LYS A CA 1
ATOM 3793 C C . LYS B 1 33 ? -7.330 3.747 109.925 1.00 37.55 33 LYS A C 1
ATOM 3794 O O . LYS B 1 33 ? -8.426 3.257 110.220 1.00 35.97 33 LYS A O 1
ATOM 3800 N N . GLY B 1 34 ? -6.404 4.013 110.834 1.00 38.43 34 GLY A N 1
ATOM 3801 C CA . GLY B 1 34 ? -6.607 3.788 112.243 1.00 36.48 34 GLY A CA 1
ATOM 3802 C C . GLY B 1 34 ? -5.832 2.631 112.841 1.00 43.21 34 GLY A C 1
ATOM 3803 O O . GLY B 1 34 ? -6.200 2.163 113.926 1.00 45.39 34 GLY A O 1
ATOM 3804 N N . LEU B 1 35 ? -4.780 2.163 112.181 1.00 40.55 35 LEU A N 1
ATOM 3805 C CA . LEU B 1 35 ? -4.019 1.009 112.629 1.00 39.03 35 LEU A CA 1
ATOM 3806 C C . LEU B 1 35 ? -2.723 1.448 113.299 1.00 40.34 35 LEU A C 1
ATOM 3807 O O . LEU B 1 35 ? -2.279 2.591 113.167 1.00 46.09 35 LEU A O 1
ATOM 3812 N N . LEU B 1 36 ? -2.121 0.515 114.027 1.00 37.79 36 LEU A N 1
ATOM 3813 C CA . LEU B 1 36 ? -0.792 0.694 114.595 1.00 41.07 36 LEU A CA 1
ATOM 3814 C C . LEU B 1 36 ? 0.214 0.031 113.662 1.00 40.15 36 LEU A C 1
ATOM 3815 O O . LEU B 1 36 ? 0.151 -1.182 113.441 1.00 38.76 36 LEU A O 1
ATOM 3820 N N . ILE B 1 37 ? 1.129 0.822 113.106 1.00 38.25 37 ILE A N 1
ATOM 3821 C CA . ILE B 1 37 ? 2.075 0.349 112.102 1.00 35.72 37 ILE A CA 1
ATOM 3822 C C . ILE B 1 37 ? 3.483 0.445 112.665 1.00 37.24 37 ILE A C 1
ATOM 3823 O O . ILE B 1 37 ? 3.886 1.496 113.180 1.00 38.17 37 ILE A O 1
ATOM 3828 N N . THR B 1 38 ? 4.235 -0.645 112.551 1.00 37.65 38 THR A N 1
ATOM 3829 C CA . THR B 1 38 ? 5.635 -0.686 112.944 1.00 38.43 38 THR A CA 1
ATOM 3830 C C . THR B 1 38 ? 6.505 -0.795 111.700 1.00 38.78 38 THR A C 1
ATOM 3831 O O . THR B 1 38 ? 6.295 -1.682 110.865 1.00 36.67 38 THR A O 1
ATOM 3835 N N . PHE B 1 39 ? 7.470 0.111 111.578 1.00 40.18 39 PHE A N 1
ATOM 3836 C CA . PHE B 1 39 ? 8.428 0.102 110.482 1.00 39.11 39 PHE A CA 1
ATOM 3837 C C . PHE B 1 39 ? 9.755 -0.431 111.007 1.00 38.89 39 PHE A C 1
ATOM 3838 O O . PHE B 1 39 ? 10.305 0.108 111.973 1.00 39.20 39 PHE A O 1
ATOM 3846 N N . SER B 1 40 ? 10.261 -1.484 110.371 1.00 41.20 40 SER A N 1
ATOM 3847 C CA . SER B 1 40 ? 11.503 -2.127 110.769 1.00 40.75 40 SER A CA 1
ATOM 3848 C C . SER B 1 40 ? 12.473 -2.183 109.602 1.00 40.68 40 SER A C 1
ATOM 3849 O O . SER B 1 40 ? 12.083 -2.459 108.463 1.00 43.73 40 SER A O 1
ATOM 3852 N N . THR B 1 41 ? 13.736 -1.921 109.905 1.00 42.01 41 THR A N 1
ATOM 3853 C CA . THR B 1 41 ? 14.833 -2.099 108.970 1.00 45.54 41 THR A CA 1
ATOM 3854 C C . THR B 1 41 ? 16.110 -2.185 109.794 1.00 52.60 41 THR A C 1
ATOM 3855 O O . THR B 1 41 ? 16.069 -2.218 111.028 1.00 55.45 41 THR A O 1
ATOM 3859 N N . THR B 1 42 ? 17.248 -2.225 109.116 1.00 52.44 42 THR A N 1
ATOM 3860 C CA . THR B 1 42 ? 18.511 -2.326 109.823 1.00 57.97 42 THR A CA 1
ATOM 3861 C C . THR B 1 42 ? 18.859 -0.994 110.489 1.00 64.73 42 THR A C 1
ATOM 3862 O O . THR B 1 42 ? 18.218 0.037 110.262 1.00 64.19 42 THR A O 1
ATOM 3866 N N . GLU B 1 43 ? 19.900 -1.024 111.326 1.00 66.00 43 GLU A N 1
ATOM 3867 C CA . GLU B 1 43 ? 20.273 0.167 112.078 1.00 65.54 43 GLU A CA 1
ATOM 3868 C C . GLU B 1 43 ? 21.101 1.149 111.255 1.00 67.76 43 GLU A C 1
ATOM 3869 O O . GLU B 1 43 ? 20.971 2.363 111.450 1.00 69.08 43 GLU A O 1
ATOM 3875 N N . HIS B 1 44 ? 21.949 0.663 110.340 1.00 67.42 44 HIS A N 1
ATOM 3876 C CA . HIS B 1 44 ? 22.771 1.589 109.563 1.00 69.53 44 HIS A CA 1
ATOM 3877 C C . HIS B 1 44 ? 21.920 2.426 108.617 1.00 72.28 44 HIS A C 1
ATOM 3878 O O . HIS B 1 44 ? 22.314 3.539 108.252 1.00 76.81 44 HIS A O 1
ATOM 3885 N N . ALA B 1 45 ? 20.751 1.918 108.224 1.00 70.51 45 ALA A N 1
ATOM 3886 C CA . ALA B 1 45 ? 19.783 2.698 107.468 1.00 71.28 45 ALA A CA 1
ATOM 3887 C C . ALA B 1 45 ? 18.689 3.291 108.342 1.00 70.84 45 ALA A C 1
ATOM 3888 O O . ALA B 1 45 ? 18.025 4.242 107.916 1.00 73.50 45 ALA A O 1
ATOM 3890 N N . GLY B 1 46 ? 18.484 2.753 109.546 1.00 68.08 46 GLY A N 1
ATOM 3891 C CA . GLY B 1 46 ? 17.493 3.307 110.449 1.00 65.50 46 GLY A CA 1
ATOM 3892 C C . GLY B 1 46 ? 17.898 4.625 111.073 1.00 69.68 46 GLY A C 1
ATOM 3893 O O . GLY B 1 46 ? 17.027 5.391 111.497 1.00 70.24 46 GLY A O 1
ATOM 3894 N N . LYS B 1 47 ? 19.202 4.907 111.142 1.00 71.82 47 LYS A N 1
ATOM 3895 C CA . LYS B 1 47 ? 19.643 6.180 111.702 1.00 71.69 47 LYS A CA 1
ATOM 3896 C C . LYS B 1 47 ? 19.363 7.335 110.750 1.00 70.70 47 LYS A C 1
ATOM 3897 O O . LYS B 1 47 ? 19.153 8.467 111.200 1.00 75.37 47 LYS A O 1
ATOM 3903 N N . ASP B 1 48 ? 19.358 7.076 109.440 1.00 71.75 48 ASP A N 1
ATOM 3904 C CA . ASP B 1 48 ? 19.036 8.131 108.484 1.00 73.89 48 ASP A CA 1
ATOM 3905 C C . ASP B 1 48 ? 17.567 8.526 108.575 1.00 73.29 48 ASP A C 1
ATOM 3906 O O . ASP B 1 48 ? 17.225 9.705 108.424 1.00 72.02 48 ASP A O 1
ATOM 3911 N N . ILE B 1 49 ? 16.684 7.552 108.811 1.00 73.03 49 ILE A N 1
ATOM 3912 C CA . ILE B 1 49 ? 15.284 7.866 109.072 1.00 72.10 49 ILE A CA 1
ATOM 3913 C C . ILE B 1 49 ? 15.157 8.630 110.379 1.00 73.00 49 ILE A C 1
ATOM 3914 O O . ILE B 1 49 ? 14.203 9.394 110.577 1.00 71.77 49 ILE A O 1
ATOM 3919 N N . ARG B 1 50 ? 16.115 8.437 111.286 1.00 72.37 50 ARG A N 1
ATOM 3920 C CA . ARG B 1 50 ? 16.067 9.092 112.585 1.00 75.58 50 ARG A CA 1
ATOM 3921 C C . ARG B 1 50 ? 16.404 10.572 112.468 1.00 79.03 50 ARG A C 1
ATOM 3922 O O . ARG B 1 50 ? 15.813 11.407 113.164 1.00 78.18 50 ARG A O 1
ATOM 3930 N N . GLN B 1 51 ? 17.352 10.916 111.593 1.00 78.65 51 GLN A N 1
ATOM 3931 C CA . GLN B 1 51 ? 17.799 12.301 111.496 1.00 79.92 51 GLN A CA 1
ATOM 3932 C C . GLN B 1 51 ? 16.901 13.136 110.593 1.00 81.85 51 GLN A C 1
ATOM 3933 O O . GLN B 1 51 ? 16.800 14.353 110.786 1.00 86.01 51 GLN A O 1
ATOM 3939 N N . ALA B 1 52 ? 16.240 12.512 109.617 1.00 80.09 52 ALA A N 1
ATOM 3940 C CA . ALA B 1 52 ? 15.342 13.254 108.741 1.00 83.49 52 ALA A CA 1
ATOM 3941 C C . ALA B 1 52 ? 14.064 13.678 109.455 1.00 86.32 52 ALA A C 1
ATOM 3942 O O . ALA B 1 52 ? 13.342 14.544 108.949 1.00 88.90 52 ALA A O 1
ATOM 3944 N N . ASN B 1 53 ? 13.777 13.099 110.620 1.00 82.66 53 ASN A N 1
ATOM 3945 C CA . ASN B 1 53 ? 12.563 13.414 111.361 1.00 81.18 53 ASN A CA 1
ATOM 3946 C C . ASN B 1 53 ? 12.906 13.873 112.770 1.00 82.75 53 ASN A C 1
ATOM 3947 O O . ASN B 1 53 ? 14.032 14.310 113.028 1.00 83.92 53 ASN A O 1
ATOM 3952 N N . ASN B 1 54 ? 11.946 13.777 113.690 1.00 81.47 54 ASN A N 1
ATOM 3953 C CA . ASN B 1 54 ? 12.184 14.112 115.088 1.00 79.87 54 ASN A CA 1
ATOM 3954 C C . ASN B 1 54 ? 11.770 12.968 116.006 1.00 81.20 54 ASN A C 1
ATOM 3955 O O . ASN B 1 54 ? 11.354 13.195 117.145 1.00 79.69 54 ASN A O 1
ATOM 3960 N N . ILE B 1 55 ? 11.875 11.734 115.519 1.00 80.35 55 ILE A N 1
ATOM 3961 C CA . ILE B 1 55 ? 11.749 10.541 116.346 1.00 79.08 55 ILE A CA 1
ATOM 3962 C C . ILE B 1 55 ? 13.152 10.037 116.654 1.00 84.21 55 ILE A C 1
ATOM 3963 O O . ILE B 1 55 ? 13.977 9.887 115.744 1.00 86.57 55 ILE A O 1
ATOM 3968 N N . ILE B 1 56 ? 13.438 9.806 117.934 1.00 84.76 56 ILE A N 1
ATOM 3969 C CA . ILE B 1 56 ? 14.744 9.311 118.360 1.00 88.12 56 ILE A CA 1
ATOM 3970 C C . ILE B 1 56 ? 14.672 7.923 118.978 1.00 89.76 56 ILE A C 1
ATOM 3971 O O . ILE B 1 56 ? 15.725 7.313 119.220 1.00 91.42 56 ILE A O 1
ATOM 3976 N N . ASP B 1 57 ? 13.475 7.392 119.224 1.00 86.18 57 ASP A N 1
ATOM 3977 C CA . ASP B 1 57 ? 13.324 6.074 119.828 1.00 81.46 57 ASP A CA 1
ATOM 3978 C C . ASP B 1 57 ? 12.233 5.289 119.113 1.00 75.57 57 ASP A C 1
ATOM 3979 O O . ASP B 1 57 ? 12.126 5.347 117.884 1.00 74.65 57 ASP A O 1
ATOM 3984 N N . ASP B 1 58 ? 11.422 4.552 119.870 1.00 69.70 58 ASP A N 1
ATOM 3985 C CA . ASP B 1 58 ? 10.266 3.839 119.336 1.00 65.56 58 ASP A CA 1
ATOM 3986 C C . ASP B 1 58 ? 8.962 4.476 119.812 1.00 66.97 58 ASP A C 1
ATOM 3987 O O . ASP B 1 58 ? 8.010 3.785 120.182 1.00 60.36 58 ASP A O 1
ATOM 3992 N N . GLN B 1 59 ? 8.908 5.807 119.797 1.00 68.82 59 GLN A N 1
ATOM 3993 C CA . GLN B 1 59 ? 7.727 6.527 120.244 1.00 60.95 59 GLN A CA 1
ATOM 3994 C C . GLN B 1 59 ? 6.592 6.390 119.229 1.00 55.78 59 GLN A C 1
ATOM 3995 O O . GLN B 1 59 ? 6.785 5.977 118.081 1.00 51.88 59 GLN A O 1
ATOM 4001 N N . LEU B 1 60 ? 5.391 6.758 119.670 1.00 53.26 60 LEU A N 1
ATOM 4002 C CA . LEU B 1 60 ? 4.189 6.678 118.845 1.00 49.39 60 LEU A CA 1
ATOM 4003 C C . LEU B 1 60 ? 3.951 8.029 118.176 1.00 47.05 60 LEU A C 1
ATOM 4004 O O . LEU B 1 60 ? 3.590 9.005 118.842 1.00 45.06 60 LEU A O 1
ATOM 4009 N N . THR B 1 61 ? 4.144 8.082 116.858 1.00 44.12 61 THR A N 1
ATOM 4010 C CA . THR B 1 61 ? 3.911 9.300 116.096 1.00 42.43 61 THR A CA 1
ATOM 4011 C C . THR B 1 61 ? 2.587 9.182 115.360 1.00 38.38 61 THR A C 1
ATOM 4012 O O . THR B 1 61 ? 2.448 8.300 114.499 1.00 39.36 61 THR A O 1
ATOM 4016 N N . PRO B 1 62 ? 1.601 10.029 115.651 1.00 38.55 62 PRO A N 1
ATOM 4017 C CA . PRO B 1 62 ? 0.271 9.836 115.060 1.00 36.17 62 PRO A CA 1
ATOM 4018 C C . PRO B 1 62 ? 0.257 10.181 113.579 1.00 34.11 62 PRO A C 1
ATOM 4019 O O . PRO B 1 62 ? 0.860 11.163 113.144 1.00 36.91 62 PRO A O 1
ATOM 4023 N N . VAL B 1 63 ? -0.432 9.349 112.803 1.00 36.73 63 VAL A N 1
ATOM 4024 C CA . VAL B 1 63 ? -0.603 9.543 111.368 1.00 33.14 63 VAL A CA 1
ATOM 4025 C C . VAL B 1 63 ? -2.072 9.277 111.067 1.00 34.12 63 VAL A C 1
ATOM 4026 O O . VAL B 1 63 ? -2.553 8.147 111.242 1.00 36.32 63 VAL A O 1
ATOM 4030 N N . GLY B 1 64 ? -2.789 10.316 110.632 1.00 30.75 64 GLY A N 1
ATOM 4031 C CA . GLY B 1 64 ? -4.215 10.207 110.399 1.00 33.94 64 GLY A CA 1
ATOM 4032 C C . GLY B 1 64 ? -4.997 9.748 111.614 1.00 37.74 64 GLY A C 1
ATOM 4033 O O . GLY B 1 64 ? -5.014 10.425 112.645 1.00 42.84 64 GLY A O 1
ATOM 4034 N N . ASN B 1 65 ? -5.658 8.602 111.499 1.00 36.96 65 ASN A N 1
ATOM 4035 C CA . ASN B 1 65 ? -6.406 8.025 112.605 1.00 35.29 65 ASN A CA 1
ATOM 4036 C C . ASN B 1 65 ? -5.625 6.948 113.343 1.00 37.41 65 ASN A C 1
ATOM 4037 O O . ASN B 1 65 ? -6.147 6.370 114.301 1.00 38.31 65 ASN A O 1
ATOM 4042 N N . GLY B 1 66 ? -4.393 6.666 112.927 1.00 35.95 66 GLY A N 1
ATOM 4043 C CA . GLY B 1 66 ? -3.583 5.654 113.576 1.00 34.76 66 GLY A CA 1
ATOM 4044 C C . GLY B 1 66 ? -2.217 6.169 113.973 1.00 38.35 66 GLY A C 1
ATOM 4045 O O . GLY B 1 66 ? -2.031 7.376 114.149 1.00 38.77 66 GLY A O 1
ATOM 4046 N N . PHE B 1 67 ? -1.247 5.268 114.112 1.00 38.65 67 PHE A N 1
ATOM 4047 C CA . PHE B 1 67 ? 0.061 5.638 114.627 1.00 36.68 67 PHE A CA 1
ATOM 4048 C C . PHE B 1 67 ? 1.137 4.835 113.911 1.00 37.89 67 PHE A C 1
ATOM 4049 O O . PHE B 1 67 ? 0.880 3.759 113.364 1.00 39.67 67 PHE A O 1
ATOM 4057 N N . ILE B 1 68 ? 2.353 5.377 113.923 1.00 38.98 68 ILE A N 1
ATOM 4058 C CA . ILE B 1 68 ? 3.515 4.742 113.314 1.00 41.42 68 ILE A CA 1
ATOM 4059 C C . ILE B 1 68 ? 4.657 4.764 114.323 1.00 43.28 68 ILE A C 1
ATOM 4060 O O . ILE B 1 68 ? 4.989 5.823 114.868 1.00 47.11 68 ILE A O 1
ATOM 4065 N N . ARG B 1 69 ? 5.248 3.597 114.572 1.00 41.52 69 ARG A N 1
ATOM 4066 C CA . ARG B 1 69 ? 6.404 3.455 115.442 1.00 43.19 69 ARG A CA 1
ATOM 4067 C C . ARG B 1 69 ? 7.531 2.775 114.677 1.00 45.38 69 ARG A C 1
ATOM 4068 O O . ARG B 1 69 ? 7.294 2.039 113.713 1.00 49.19 69 ARG A O 1
ATOM 4076 N N . PHE B 1 70 ? 8.760 3.034 115.108 1.00 46.35 70 PHE A N 1
ATOM 4077 C CA . PHE B 1 70 ? 9.942 2.513 114.441 1.00 45.98 70 PHE A CA 1
ATOM 4078 C C . PHE B 1 70 ? 10.691 1.555 115.352 1.00 50.64 70 PHE A C 1
ATOM 4079 O O . PHE B 1 70 ? 10.615 1.652 116.577 1.00 54.23 70 PHE A O 1
ATOM 4087 N N . GLU B 1 71 ? 11.419 0.627 114.725 1.00 49.69 71 GLU A N 1
ATOM 4088 C CA . GLU B 1 71 ? 12.072 -0.457 115.459 1.00 52.86 71 GLU A CA 1
ATOM 4089 C C . GLU B 1 71 ? 13.106 -1.085 114.534 1.00 53.48 71 GLU A C 1
ATOM 4090 O O . GLU B 1 71 ? 12.741 -1.815 113.608 1.00 50.30 71 GLU A O 1
ATOM 4096 N N . PHE B 1 72 ? 14.378 -0.795 114.789 1.00 56.98 72 PHE A N 1
ATOM 4097 C CA . PHE B 1 72 ? 15.475 -1.258 113.960 1.00 56.92 72 PHE A CA 1
ATOM 4098 C C . PHE B 1 72 ? 16.282 -2.323 114.688 1.00 58.98 72 PHE A C 1
ATOM 4099 O O . PHE B 1 72 ? 16.343 -2.342 115.920 1.00 57.67 72 PHE A O 1
ATOM 4107 N N . PHE B 1 73 ? 16.899 -3.210 113.910 1.00 60.13 73 PHE A N 1
ATOM 4108 C CA . PHE B 1 73 ? 17.773 -4.261 114.415 1.00 60.42 73 PHE A CA 1
ATOM 4109 C C . PHE B 1 73 ? 19.148 -4.134 113.769 1.00 64.64 73 PHE A C 1
ATOM 4110 O O . PHE B 1 73 ? 19.343 -3.379 112.814 1.00 61.77 73 PHE A O 1
ATOM 4118 N N . GLU B 1 74 ? 20.106 -4.890 114.299 1.00 64.69 74 GLU A N 1
ATOM 4119 C CA . GLU B 1 74 ? 21.502 -4.789 113.897 1.00 70.21 74 GLU A CA 1
ATOM 4120 C C . GLU B 1 74 ? 21.901 -5.935 112.975 1.00 67.01 74 GLU A C 1
ATOM 4121 O O . GLU B 1 74 ? 21.287 -7.004 112.962 1.00 60.83 74 GLU A O 1
ATOM 4127 N N . ASP B 1 75 ? 22.965 -5.696 112.203 1.00 73.75 75 ASP A N 1
ATOM 4128 C CA . ASP B 1 75 ? 23.498 -6.684 111.276 1.00 73.27 75 ASP A CA 1
ATOM 4129 C C . ASP B 1 75 ? 24.984 -6.953 111.490 1.00 76.37 75 ASP A C 1
ATOM 4130 O O . ASP B 1 75 ? 25.626 -7.535 110.606 1.00 79.08 75 ASP A O 1
ATOM 4135 N N . ASP B 1 76 ? 25.551 -6.519 112.618 1.00 75.11 76 ASP A N 1
ATOM 4136 C CA . ASP B 1 76 ? 26.911 -6.806 113.077 1.00 79.27 76 ASP A CA 1
ATOM 4137 C C . ASP B 1 76 ? 28.004 -6.189 112.207 1.00 81.53 76 ASP A C 1
ATOM 4138 O O . ASP B 1 76 ? 29.186 -6.318 112.546 1.00 85.40 76 ASP A O 1
ATOM 4143 N N . CYS B 1 77 ? 27.661 -5.513 111.115 1.00 77.56 77 CYS A N 1
ATOM 4144 C CA . CYS B 1 77 ? 28.673 -4.933 110.253 1.00 82.01 77 CYS A CA 1
ATOM 4145 C C . CYS B 1 77 ? 29.174 -3.615 110.839 1.00 85.35 77 CYS A C 1
ATOM 4146 O O . CYS B 1 77 ? 28.616 -3.080 111.800 1.00 85.31 77 CYS A O 1
ATOM 4149 N N . ILE B 1 78 ? 30.241 -3.081 110.242 1.00 86.82 78 ILE A N 1
ATOM 4150 C CA . ILE B 1 78 ? 30.788 -1.800 110.682 1.00 92.95 78 ILE A CA 1
ATOM 4151 C C . ILE B 1 78 ? 29.877 -0.681 110.189 1.00 93.17 78 ILE A C 1
ATOM 4152 O O . ILE B 1 78 ? 28.958 -0.922 109.397 1.00 91.37 78 ILE A O 1
ATOM 4157 N N . GLU B 1 79 ? 30.122 0.549 110.651 1.00 94.46 79 GLU A N 1
ATOM 4158 C CA . GLU B 1 79 ? 29.184 1.637 110.383 1.00 97.23 79 GLU A CA 1
ATOM 4159 C C . GLU B 1 79 ? 29.145 2.018 108.908 1.00 100.25 79 GLU A C 1
ATOM 4160 O O . GLU B 1 79 ? 28.135 2.553 108.437 1.00 103.14 79 GLU A O 1
ATOM 4166 N N . ASP B 1 80 ? 30.227 1.756 108.160 1.00 99.59 80 ASP A N 1
ATOM 4167 C CA . ASP B 1 80 ? 30.282 2.040 106.728 1.00 100.77 80 ASP A CA 1
ATOM 4168 C C . ASP B 1 80 ? 31.010 0.884 106.036 1.00 100.95 80 ASP A C 1
ATOM 4169 O O . ASP B 1 80 ? 32.115 1.020 105.513 1.00 104.26 80 ASP A O 1
ATOM 4174 N N . ASP B 1 81 ? 30.368 -0.277 106.028 1.00 98.41 81 ASP A N 1
ATOM 4175 C CA . ASP B 1 81 ? 30.977 -1.478 105.473 1.00 97.20 81 ASP A CA 1
ATOM 4176 C C . ASP B 1 81 ? 30.824 -1.495 103.956 1.00 99.88 81 ASP A C 1
ATOM 4177 O O . ASP B 1 81 ? 29.700 -1.381 103.457 1.00 101.29 81 ASP A O 1
ATOM 4182 N N . PRO B 1 82 ? 31.914 -1.618 103.193 1.00 99.70 82 PRO A N 1
ATOM 4183 C CA . PRO B 1 82 ? 31.765 -1.847 101.747 1.00 98.10 82 PRO A CA 1
ATOM 4184 C C . PRO B 1 82 ? 31.114 -3.179 101.419 1.00 94.76 82 PRO A C 1
ATOM 4185 O O . PRO B 1 82 ? 30.639 -3.356 100.290 1.00 92.20 82 PRO A O 1
ATOM 4189 N N . LYS B 1 83 ? 31.076 -4.115 102.371 1.00 95.48 83 LYS A N 1
ATOM 4190 C CA . LYS B 1 83 ? 30.430 -5.403 102.154 1.00 92.41 83 LYS A CA 1
ATOM 4191 C C . LYS B 1 83 ? 28.918 -5.278 102.013 1.00 89.63 83 LYS A C 1
ATOM 4192 O O . LYS B 1 83 ? 28.274 -6.218 101.532 1.00 84.94 83 LYS A O 1
ATOM 4198 N N . ARG B 1 84 ? 28.340 -4.146 102.431 1.00 90.29 84 ARG A N 1
ATOM 4199 C CA . ARG B 1 84 ? 26.903 -3.935 102.288 1.00 85.93 84 ARG A CA 1
ATOM 4200 C C . ARG B 1 84 ? 26.485 -3.880 100.825 1.00 86.94 84 ARG A C 1
ATOM 4201 O O . ARG B 1 84 ? 25.369 -4.289 100.484 1.00 83.08 84 ARG A O 1
ATOM 4209 N N . ARG B 1 85 ? 27.362 -3.381 99.949 1.00 90.59 85 ARG A N 1
ATOM 4210 C CA . ARG B 1 85 ? 27.056 -3.361 98.523 1.00 86.08 85 ARG A CA 1
ATOM 4211 C C . ARG B 1 85 ? 27.030 -4.767 97.938 1.00 84.31 85 ARG A C 1
ATOM 4212 O O . ARG B 1 85 ? 26.312 -5.019 96.964 1.00 84.57 85 ARG A O 1
ATOM 4220 N N . ASP B 1 86 ? 27.796 -5.690 98.516 1.00 84.80 86 ASP A N 1
ATOM 4221 C CA . ASP B 1 86 ? 27.856 -7.071 98.042 1.00 81.29 86 ASP A CA 1
ATOM 4222 C C . ASP B 1 86 ? 26.535 -7.760 98.360 1.00 78.85 86 ASP A C 1
ATOM 4223 O O . ASP B 1 86 ? 26.306 -8.207 99.486 1.00 76.84 86 ASP A O 1
ATOM 4228 N N . LEU B 1 87 ? 25.655 -7.849 97.359 1.00 77.26 87 LEU A N 1
ATOM 4229 C CA . LEU B 1 87 ? 24.365 -8.500 97.552 1.00 73.71 87 LEU A CA 1
ATOM 4230 C C . LEU B 1 87 ? 24.499 -10.002 97.770 1.00 74.40 87 LEU A C 1
ATOM 4231 O O . LEU B 1 87 ? 23.564 -10.627 98.284 1.00 73.47 87 LEU A O 1
ATOM 4236 N N . ASP B 1 88 ? 25.636 -10.595 97.397 1.00 73.27 88 ASP A N 1
ATOM 4237 C CA . ASP B 1 88 ? 25.815 -12.032 97.575 1.00 74.71 88 ASP A CA 1
ATOM 4238 C C . ASP B 1 88 ? 25.960 -12.406 99.045 1.00 77.01 88 ASP A C 1
ATOM 4239 O O . ASP B 1 88 ? 25.542 -13.499 99.449 1.00 79.22 88 ASP A O 1
ATOM 4244 N N . PHE B 1 89 ? 26.541 -11.521 99.852 1.00 74.35 89 PHE A N 1
ATOM 4245 C CA . PHE B 1 89 ? 26.719 -11.746 101.281 1.00 73.55 89 PHE A CA 1
ATOM 4246 C C . PHE B 1 89 ? 25.627 -11.089 102.115 1.00 75.55 89 PHE A C 1
ATOM 4247 O O . PHE B 1 89 ? 25.134 -11.696 103.070 1.00 73.44 89 PHE A O 1
ATOM 4255 N N . TYR B 1 90 ? 25.219 -9.866 101.758 1.00 76.22 90 TYR A N 1
ATOM 4256 C CA . TYR B 1 90 ? 24.329 -9.089 102.617 1.00 70.78 90 TYR A CA 1
ATOM 4257 C C . TYR B 1 90 ? 22.948 -9.726 102.725 1.00 69.10 90 TYR A C 1
ATOM 4258 O O . TYR B 1 90 ? 22.346 -9.730 103.806 1.00 68.10 90 TYR A O 1
ATOM 4267 N N . VAL B 1 91 ? 22.432 -10.285 101.627 1.00 70.10 91 VAL A N 1
ATOM 4268 C CA . VAL B 1 91 ? 21.092 -10.877 101.665 1.00 66.96 91 VAL A CA 1
ATOM 4269 C C . VAL B 1 91 ? 21.009 -12.052 102.614 1.00 68.10 91 VAL A C 1
ATOM 4270 O O . VAL B 1 91 ? 20.089 -12.100 103.452 1.00 67.28 91 VAL A O 1
ATOM 4274 N N . PRO B 1 92 ? 21.919 -13.049 102.577 1.00 70.80 92 PRO A N 1
ATOM 4275 C CA . PRO B 1 92 ? 21.882 -14.090 103.613 1.00 69.35 92 PRO A CA 1
ATOM 4276 C C . PRO B 1 92 ? 22.250 -13.571 104.992 1.00 64.94 92 PRO A C 1
ATOM 4277 O O . PRO B 1 92 ? 21.770 -14.116 105.994 1.00 59.61 92 PRO A O 1
ATOM 4281 N N . GLN B 1 93 ? 23.087 -12.533 105.072 1.00 67.32 93 GLN A N 1
ATOM 4282 C CA . GLN B 1 93 ? 23.399 -11.930 106.364 1.00 68.03 93 GLN A CA 1
ATOM 4283 C C . GLN B 1 93 ? 22.158 -11.323 107.009 1.00 66.12 93 GLN A C 1
ATOM 4284 O O . GLN B 1 93 ? 21.951 -11.461 108.220 1.00 62.11 93 GLN A O 1
ATOM 4290 N N . LEU B 1 94 ? 21.326 -10.639 106.221 1.00 61.68 94 LEU A N 1
ATOM 4291 C CA . LEU B 1 94 ? 20.077 -10.103 106.753 1.00 58.76 94 LEU A CA 1
ATOM 4292 C C . LEU B 1 94 ? 19.107 -11.217 107.114 1.00 57.95 94 LEU A C 1
ATOM 4293 O O . LEU B 1 94 ? 18.315 -11.074 108.051 1.00 52.81 94 LEU A O 1
ATOM 4298 N N . GLU B 1 95 ? 19.161 -12.335 106.388 1.00 59.47 95 GLU A N 1
ATOM 4299 C CA . GLU B 1 95 ? 18.402 -13.509 106.793 1.00 55.55 95 GLU A CA 1
ATOM 4300 C C . GLU B 1 95 ? 18.893 -14.044 108.131 1.00 54.06 95 GLU A C 1
ATOM 4301 O O . GLU B 1 95 ? 18.091 -14.523 108.939 1.00 50.64 95 GLU A O 1
ATOM 4307 N N . LEU B 1 96 ? 20.198 -13.950 108.390 1.00 56.94 96 LEU A N 1
ATOM 4308 C CA . LEU B 1 96 ? 20.739 -14.426 109.658 1.00 57.69 96 LEU A CA 1
ATOM 4309 C C . LEU B 1 96 ? 20.211 -13.594 110.822 1.00 59.10 96 LEU A C 1
ATOM 4310 O O . LEU B 1 96 ? 19.494 -14.104 111.691 1.00 54.07 96 LEU A O 1
ATOM 4315 N N . LYS B 1 97 ? 20.543 -12.299 110.845 1.00 59.34 97 LYS A N 1
ATOM 4316 C CA . LYS B 1 97 ? 20.130 -11.447 111.955 1.00 56.39 97 LYS A CA 1
ATOM 4317 C C . LYS B 1 97 ? 18.627 -11.189 111.949 1.00 56.28 97 LYS A C 1
ATOM 4318 O O . LYS B 1 97 ? 18.025 -11.025 113.017 1.00 55.65 97 LYS A O 1
ATOM 4324 N N . GLY B 1 98 ? 18.006 -11.151 110.769 1.00 55.83 98 GLY A N 1
ATOM 4325 C CA . GLY B 1 98 ? 16.580 -10.878 110.704 1.00 50.18 98 GLY A CA 1
ATOM 4326 C C . GLY B 1 98 ? 15.731 -12.021 111.229 1.00 49.97 98 GLY A C 1
ATOM 4327 O O . GLY B 1 98 ? 14.734 -11.797 111.920 1.00 47.38 98 GLY A O 1
ATOM 4328 N N . LYS B 1 99 ? 16.109 -13.261 110.908 1.00 52.57 99 LYS A N 1
ATOM 4329 C CA . LYS B 1 99 ? 15.366 -14.410 111.413 1.00 53.37 99 LYS A CA 1
ATOM 4330 C C . LYS B 1 99 ? 15.524 -14.582 112.917 1.00 54.10 99 LYS A C 1
ATOM 4331 O O . LYS B 1 99 ? 14.708 -15.270 113.537 1.00 52.98 99 LYS A O 1
ATOM 4337 N N . GLU B 1 100 ? 16.552 -13.980 113.513 1.00 55.98 100 GLU A N 1
ATOM 4338 C CA . GLU B 1 100 ? 16.739 -14.037 114.955 1.00 54.55 100 GLU A CA 1
ATOM 4339 C C . GLU B 1 100 ? 16.122 -12.851 115.681 1.00 56.94 100 GLU A C 1
ATOM 4340 O O . GLU B 1 100 ? 15.873 -12.946 116.887 1.00 58.47 100 GLU A O 1
ATOM 4346 N N . PHE B 1 101 ? 15.870 -11.744 114.983 1.00 54.36 101 PHE A N 1
ATOM 4347 C CA . PHE B 1 101 ? 15.280 -10.564 115.602 1.00 52.97 101 PHE A CA 1
ATOM 4348 C C . PHE B 1 101 ? 13.757 -10.592 115.570 1.00 51.65 101 PHE A C 1
ATOM 4349 O O . PHE B 1 101 ? 13.111 -10.165 116.532 1.00 51.38 101 PHE A O 1
ATOM 4357 N N . LEU B 1 102 ? 13.173 -11.085 114.480 1.00 51.18 102 LEU A N 1
ATOM 4358 C CA . LEU B 1 102 ? 11.719 -11.038 114.333 1.00 49.20 102 LEU A CA 1
ATOM 4359 C C . LEU B 1 102 ? 10.977 -11.833 115.400 1.00 49.92 102 LEU A C 1
ATOM 4360 O O . LEU B 1 102 ? 10.098 -11.254 116.059 1.00 51.43 102 LEU A O 1
ATOM 4365 N N . PRO B 1 103 ? 11.261 -13.121 115.637 1.00 48.37 103 PRO A N 1
ATOM 4366 C CA . PRO B 1 103 ? 10.400 -13.883 116.558 1.00 49.44 103 PRO A CA 1
ATOM 4367 C C . PRO B 1 103 ? 10.417 -13.370 117.989 1.00 51.47 103 PRO A C 1
ATOM 4368 O O . PRO B 1 103 ? 9.409 -13.513 118.693 1.00 49.38 103 PRO A O 1
ATOM 4372 N N . GLU B 1 104 ? 11.523 -12.775 118.445 1.00 50.45 104 GLU A N 1
ATOM 4373 C CA . GLU B 1 104 ? 11.580 -12.311 119.828 1.00 51.07 104 GLU A CA 1
ATOM 4374 C C . GLU B 1 104 ? 10.734 -11.057 120.023 1.00 54.53 104 GLU A C 1
ATOM 4375 O O . GLU B 1 104 ? 9.948 -10.970 120.974 1.00 55.87 104 GLU A O 1
ATOM 4381 N N . THR B 1 105 ? 10.875 -10.074 119.127 1.00 52.34 105 THR A N 1
ATOM 4382 C CA . THR B 1 105 ? 10.091 -8.851 119.256 1.00 48.65 105 THR A CA 1
ATOM 4383 C C . THR B 1 105 ? 8.610 -9.083 118.981 1.00 47.65 105 THR A C 1
ATOM 4384 O O . THR B 1 105 ? 7.778 -8.303 119.456 1.00 48.72 105 THR A O 1
ATOM 4388 N N . ILE B 1 106 ? 8.259 -10.134 118.236 1.00 46.15 106 ILE A N 1
ATOM 4389 C CA . ILE B 1 106 ? 6.848 -10.450 118.038 1.00 47.50 106 ILE A CA 1
ATOM 4390 C C . ILE B 1 106 ? 6.240 -10.975 119.331 1.00 50.22 106 ILE A C 1
ATOM 4391 O O . ILE B 1 106 ? 5.086 -10.674 119.659 1.00 51.20 106 ILE A O 1
ATOM 4396 N N . LYS B 1 107 ? 7.006 -11.760 120.090 1.00 52.95 107 LYS A N 1
ATOM 4397 C CA . LYS B 1 107 ? 6.503 -12.252 121.367 1.00 52.13 107 LYS A CA 1
ATOM 4398 C C . LYS B 1 107 ? 6.442 -11.136 122.401 1.00 51.67 107 LYS A C 1
ATOM 4399 O O . LYS B 1 107 ? 5.507 -11.083 123.209 1.00 49.79 107 LYS A O 1
ATOM 4405 N N . ARG B 1 108 ? 7.427 -10.234 122.390 1.00 49.30 108 ARG A N 1
ATOM 4406 C CA . ARG B 1 108 ? 7.374 -9.073 123.273 1.00 48.67 108 ARG A CA 1
ATOM 4407 C C . ARG B 1 108 ? 6.144 -8.222 122.985 1.00 51.01 108 ARG A C 1
ATOM 4408 O O . ARG B 1 108 ? 5.487 -7.732 123.912 1.00 53.53 108 ARG A O 1
ATOM 4416 N N . HIS B 1 109 ? 5.808 -8.045 121.704 1.00 48.40 109 HIS A N 1
ATOM 4417 C CA . HIS B 1 109 ? 4.652 -7.229 121.346 1.00 45.76 109 HIS A CA 1
ATOM 4418 C C . HIS B 1 109 ? 3.349 -7.897 121.765 1.00 48.44 109 HIS A C 1
ATOM 4419 O O . HIS B 1 109 ? 2.406 -7.220 122.190 1.00 47.71 109 HIS A O 1
ATOM 4426 N N . GLU B 1 110 ? 3.275 -9.225 121.651 1.00 49.09 110 GLU A N 1
ATOM 4427 C CA . GLU B 1 110 ? 2.075 -9.930 122.083 1.00 47.95 110 GLU A CA 1
ATOM 4428 C C . GLU B 1 110 ? 1.916 -9.887 123.597 1.00 48.62 110 GLU A C 1
ATOM 4429 O O . GLU B 1 110 ? 0.786 -9.868 124.099 1.00 47.08 110 GLU A O 1
ATOM 4435 N N . LYS B 1 111 ? 3.028 -9.881 124.336 1.00 50.81 111 LYS A N 1
ATOM 4436 C CA . LYS B 1 111 ? 2.956 -9.720 125.784 1.00 51.65 111 LYS A CA 1
ATOM 4437 C C . LYS B 1 111 ? 2.422 -8.341 126.147 1.00 54.39 111 LYS A C 1
ATOM 4438 O O . LYS B 1 111 ? 1.504 -8.213 126.966 1.00 53.83 111 LYS A O 1
ATOM 4444 N N . GLU B 1 112 ? 2.985 -7.297 125.540 1.00 50.74 112 GLU A N 1
ATOM 4445 C CA . GLU B 1 112 ? 2.604 -5.919 125.816 1.00 48.70 112 GLU A CA 1
ATOM 4446 C C . GLU B 1 112 ? 1.271 -5.526 125.179 1.00 45.04 112 GLU A C 1
ATOM 4447 O O . GLU B 1 112 ? 1.041 -4.337 124.944 1.00 46.59 112 GLU A O 1
ATOM 4453 N N . GLY B 1 113 ? 0.395 -6.486 124.889 1.00 45.73 113 GLY A N 1
ATOM 4454 C CA . GLY B 1 113 ? -0.947 -6.161 124.447 1.00 44.72 113 GLY A CA 1
ATOM 4455 C C . GLY B 1 113 ? -1.077 -5.650 123.032 1.00 46.70 113 GLY A C 1
ATOM 4456 O O . GLY B 1 113 ? -2.184 -5.293 122.621 1.00 46.92 113 GLY A O 1
ATOM 4457 N N . ARG B 1 114 ? 0.013 -5.611 122.267 1.00 48.32 114 ARG A N 1
ATOM 4458 C CA . ARG B 1 114 ? 0.012 -5.112 120.892 1.00 46.19 114 ARG A CA 1
ATOM 4459 C C . ARG B 1 114 ? 0.469 -6.224 119.951 1.00 45.71 114 ARG A C 1
ATOM 4460 O O . ARG B 1 114 ? 1.549 -6.141 119.350 1.00 46.65 114 ARG A O 1
ATOM 4462 N N . PRO B 1 115 ? -0.336 -7.274 119.787 1.00 44.99 115 PRO A N 1
ATOM 4463 C CA . PRO B 1 115 ? 0.098 -8.410 118.967 1.00 45.72 115 PRO A CA 1
ATOM 4464 C C . PRO B 1 115 ? 0.029 -8.093 117.482 1.00 44.21 115 PRO A C 1
ATOM 4465 O O . PRO B 1 115 ? -0.879 -7.404 117.011 1.00 44.77 115 PRO A O 1
ATOM 4469 N N . VAL B 1 116 ? 1.005 -8.611 116.743 1.00 41.38 116 VAL A N 1
ATOM 4470 C CA . VAL B 1 116 ? 1.095 -8.368 115.308 1.00 41.42 116 VAL A CA 1
ATOM 4471 C C . VAL B 1 116 ? 0.104 -9.269 114.582 1.00 40.34 116 VAL A C 1
ATOM 4472 O O . VAL B 1 116 ? 0.100 -10.490 114.773 1.00 41.59 116 VAL A O 1
ATOM 4476 N N . PHE B 1 117 ? -0.740 -8.666 113.740 1.00 41.39 117 PHE A N 1
ATOM 4477 C CA . PHE B 1 117 ? -1.754 -9.409 113.000 1.00 39.57 117 PHE A CA 1
ATOM 4478 C C . PHE B 1 117 ? -1.359 -9.706 111.561 1.00 38.24 117 PHE A C 1
ATOM 4479 O O . PHE B 1 117 ? -1.990 -10.558 110.929 1.00 37.52 117 PHE A O 1
ATOM 4487 N N . CYS B 1 118 ? -0.358 -9.017 111.022 1.00 40.53 118 CYS A N 1
ATOM 4488 C CA . CYS B 1 118 ? 0.068 -9.268 109.653 1.00 38.74 118 CYS A CA 1
ATOM 4489 C C . CYS B 1 118 ? 1.468 -8.716 109.450 1.00 37.58 118 CYS A C 1
ATOM 4490 O O . CYS B 1 118 ? 1.851 -7.708 110.051 1.00 34.70 118 CYS A O 1
ATOM 4493 N N . PHE B 1 119 ? 2.219 -9.393 108.592 1.00 36.94 119 PHE A N 1
ATOM 4494 C CA . PHE B 1 119 ? 3.540 -8.952 108.180 1.00 37.92 119 PHE A CA 1
ATOM 4495 C C . PHE B 1 119 ? 3.471 -8.359 106.780 1.00 37.68 119 PHE A C 1
ATOM 4496 O O . PHE B 1 119 ? 2.677 -8.790 105.940 1.00 37.16 119 PHE A O 1
ATOM 4504 N N . VAL B 1 120 ? 4.307 -7.354 106.541 1.00 37.44 120 VAL A N 1
ATOM 4505 C CA . VAL B 1 120 ? 4.510 -6.795 105.212 1.00 34.44 120 VAL A CA 1
ATOM 4506 C C . VAL B 1 120 ? 6.011 -6.731 104.980 1.00 34.63 120 VAL A C 1
ATOM 4507 O O . VAL B 1 120 ? 6.733 -6.087 105.750 1.00 36.17 120 VAL A O 1
ATOM 4511 N N . ASN B 1 121 ? 6.480 -7.410 103.942 1.00 36.48 121 ASN A N 1
ATOM 4512 C CA . ASN B 1 121 ? 7.903 -7.550 103.676 1.00 34.72 121 ASN A CA 1
ATOM 4513 C C . ASN B 1 121 ? 8.252 -6.945 102.320 1.00 37.82 121 ASN A C 1
ATOM 4514 O O . ASN B 1 121 ? 7.394 -6.457 101.581 1.00 34.30 121 ASN A O 1
ATOM 4519 N N . ASN B 1 122 ? 9.538 -7.000 102.009 1.00 43.38 122 ASN A N 1
ATOM 4520 C CA . ASN B 1 122 ? 10.224 -6.562 100.810 1.00 43.58 122 ASN A CA 1
ATOM 4521 C C . ASN B 1 122 ? 10.706 -7.769 100.012 1.00 42.84 122 ASN A C 1
ATOM 4522 O O . ASN B 1 122 ? 11.111 -8.774 100.607 1.00 41.94 122 ASN A O 1
ATOM 4527 N N . PRO B 1 123 ? 10.668 -7.715 98.677 1.00 42.25 123 PRO A N 1
ATOM 4528 C CA . PRO B 1 123 ? 11.120 -8.875 97.889 1.00 42.47 123 PRO A CA 1
ATOM 4529 C C . PRO B 1 123 ? 12.581 -9.224 98.103 1.00 42.18 123 PRO A C 1
ATOM 4530 O O . PRO B 1 123 ? 12.973 -10.365 97.829 1.00 44.05 123 PRO A O 1
ATOM 4534 N N . PHE B 1 124 ? 13.397 -8.289 98.585 1.00 42.79 124 PHE A N 1
ATOM 4535 C CA . PHE B 1 124 ? 14.809 -8.556 98.826 1.00 43.08 124 PHE A CA 1
ATOM 4536 C C . PHE B 1 124 ? 15.070 -9.207 100.178 1.00 44.20 124 PHE A C 1
ATOM 4537 O O . PHE B 1 124 ? 16.228 -9.511 100.485 1.00 44.15 124 PHE A O 1
ATOM 4545 N N . ILE B 1 125 ? 14.037 -9.419 100.987 1.00 42.89 125 ILE A N 1
ATOM 4546 C CA . ILE B 1 125 ? 14.166 -10.143 102.250 1.00 41.55 125 ILE A CA 1
ATOM 4547 C C . ILE B 1 125 ? 13.032 -11.158 102.345 1.00 43.25 125 ILE A C 1
ATOM 4548 O O . ILE B 1 125 ? 12.141 -11.015 103.195 1.00 42.30 125 ILE A O 1
ATOM 4553 N N . PRO B 1 126 ? 13.023 -12.202 101.508 1.00 44.49 126 PRO A N 1
ATOM 4554 C CA . PRO B 1 126 ? 11.899 -13.149 101.523 1.00 42.95 126 PRO A CA 1
ATOM 4555 C C . PRO B 1 126 ? 11.857 -14.043 102.750 1.00 42.55 126 PRO A C 1
ATOM 4556 O O . PRO B 1 126 ? 10.919 -14.839 102.881 1.00 40.53 126 PRO A O 1
ATOM 4560 N N . TRP B 1 127 ? 12.835 -13.943 103.653 1.00 42.86 127 TRP A N 1
ATOM 4561 C CA . TRP B 1 127 ? 12.802 -14.743 104.870 1.00 41.36 127 TRP A CA 1
ATOM 4562 C C . TRP B 1 127 ? 11.691 -14.307 105.816 1.00 43.82 127 TRP A C 1
ATOM 4563 O O . TRP B 1 127 ? 11.315 -15.079 106.705 1.00 46.75 127 TRP A O 1
ATOM 4574 N N . VAL B 1 128 ? 11.159 -13.092 105.647 1.00 41.87 128 VAL A N 1
ATOM 4575 C CA . VAL B 1 128 ? 10.047 -12.641 106.481 1.00 41.08 128 VAL A CA 1
ATOM 4576 C C . VAL B 1 128 ? 8.833 -13.536 106.275 1.00 42.48 128 VAL A C 1
ATOM 4577 O O . VAL B 1 128 ? 8.066 -13.795 107.212 1.00 41.39 128 VAL A O 1
ATOM 4581 N N . CYS B 1 129 ? 8.640 -14.027 105.048 1.00 43.08 129 CYS A N 1
ATOM 4582 C CA . CYS B 1 129 ? 7.528 -14.933 104.782 1.00 43.33 129 CYS A CA 1
ATOM 4583 C C . CYS B 1 129 ? 7.731 -16.280 105.463 1.00 42.05 129 CYS A C 1
ATOM 4584 O O . CYS B 1 129 ? 6.755 -16.919 105.872 1.00 41.38 129 CYS A O 1
ATOM 4587 N N . ASP B 1 130 ? 8.982 -16.725 105.595 1.00 46.83 130 ASP A N 1
ATOM 4588 C CA . ASP B 1 130 ? 9.258 -17.965 106.313 1.00 46.09 130 ASP A CA 1
ATOM 4589 C C . ASP B 1 130 ? 9.007 -17.798 107.807 1.00 48.37 130 ASP A C 1
ATOM 4590 O O . ASP B 1 130 ? 8.378 -18.655 108.440 1.00 49.36 130 ASP A O 1
ATOM 4595 N N . VAL B 1 131 ? 9.493 -16.696 108.389 1.00 45.82 131 VAL A N 1
ATOM 4596 C CA . VAL B 1 131 ? 9.275 -16.438 109.812 1.00 45.37 131 VAL A CA 1
ATOM 4597 C C . VAL B 1 131 ? 7.792 -16.251 110.097 1.00 45.32 131 VAL A C 1
ATOM 4598 O O . VAL B 1 131 ? 7.288 -16.668 111.147 1.00 43.12 131 VAL A O 1
ATOM 4602 N N . ALA B 1 132 ? 7.069 -15.618 109.169 1.00 45.04 132 ALA A N 1
ATOM 4603 C CA . ALA B 1 132 ? 5.631 -15.446 109.345 1.00 43.61 132 ALA A CA 1
ATOM 4604 C C . ALA B 1 132 ? 4.915 -16.790 109.358 1.00 43.09 132 ALA A C 1
ATOM 4605 O O . ALA B 1 132 ? 3.969 -16.991 110.129 1.00 42.85 132 ALA A O 1
ATOM 4607 N N . GLU B 1 133 ? 5.353 -17.725 108.511 1.00 44.23 133 GLU A N 1
ATOM 4608 C CA . GLU B 1 133 ? 4.743 -19.051 108.495 1.00 44.64 133 GLU A CA 1
ATOM 4609 C C . GLU B 1 133 ? 5.004 -19.789 109.802 1.00 46.28 133 GLU A C 1
ATOM 4610 O O . GLU B 1 133 ? 4.114 -20.471 110.325 1.00 42.26 133 GLU A O 1
ATOM 4616 N N . ASP B 1 134 ? 6.211 -19.647 110.355 1.00 47.80 134 ASP A N 1
ATOM 4617 C CA . ASP B 1 134 ? 6.536 -20.303 111.618 1.00 48.67 134 ASP A CA 1
ATOM 4618 C C . ASP B 1 134 ? 5.697 -19.751 112.766 1.00 50.66 134 ASP A C 1
ATOM 4619 O O . ASP B 1 134 ? 5.232 -20.511 113.624 1.00 48.84 134 ASP A O 1
ATOM 4624 N N . LEU B 1 135 ? 5.495 -18.433 112.801 1.00 47.21 135 LEU A N 1
ATOM 4625 C CA . LEU B 1 135 ? 4.743 -17.801 113.878 1.00 43.58 135 LEU A CA 1
ATOM 4626 C C . LEU B 1 135 ? 3.237 -17.823 113.651 1.00 44.17 135 LEU A C 1
ATOM 4627 O O . LEU B 1 135 ? 2.493 -17.348 114.516 1.00 46.13 135 LEU A O 1
ATOM 4632 N N . GLY B 1 136 ? 2.772 -18.354 112.524 1.00 45.37 136 GLY A N 1
ATOM 4633 C CA . GLY B 1 136 ? 1.347 -18.390 112.249 1.00 41.37 136 GLY A CA 1
ATOM 4634 C C . GLY B 1 136 ? 0.706 -17.033 112.057 1.00 43.31 136 GLY A C 1
ATOM 4635 O O . GLY B 1 136 ? -0.461 -16.852 112.416 1.00 47.33 136 GLY A O 1
ATOM 4636 N N . ILE B 1 137 ? 1.435 -16.075 111.505 1.00 44.02 137 ILE A N 1
ATOM 4637 C CA . ILE B 1 137 ? 0.934 -14.724 111.257 1.00 42.73 137 ILE A CA 1
ATOM 4638 C C . ILE B 1 137 ? 0.849 -14.517 109.751 1.00 41.17 137 ILE A C 1
ATOM 4639 O O . ILE B 1 137 ? 1.814 -14.823 109.041 1.00 40.72 137 ILE A O 1
ATOM 4644 N N . PRO B 1 138 ? -0.271 -14.018 109.226 1.00 39.01 138 PRO A N 1
ATOM 4645 C CA . PRO B 1 138 ? -0.352 -13.736 107.788 1.00 39.97 138 PRO A CA 1
ATOM 4646 C C . PRO B 1 138 ? 0.700 -12.723 107.358 1.00 38.46 138 PRO A C 1
ATOM 4647 O O . PRO B 1 138 ? 1.197 -11.922 108.153 1.00 36.46 138 PRO A O 1
ATOM 4651 N N . CYS B 1 139 ? 1.041 -12.771 106.072 1.00 39.68 139 CYS A N 1
ATOM 4652 C CA . CYS B 1 139 ? 2.094 -11.932 105.520 1.00 38.29 139 CYS A CA 1
ATOM 4653 C C . CYS B 1 139 ? 1.707 -11.462 104.126 1.00 40.30 139 CYS A C 1
ATOM 4654 O O . CYS B 1 139 ? 1.095 -12.208 103.358 1.00 40.09 139 CYS A O 1
ATOM 4657 N N . ALA B 1 140 ? 2.065 -10.221 103.810 1.00 36.17 140 ALA A N 1
ATOM 4658 C CA . ALA B 1 140 ? 1.900 -9.661 102.479 1.00 35.00 140 ALA A CA 1
ATOM 4659 C C . ALA B 1 140 ? 3.243 -9.140 101.988 1.00 35.65 140 ALA A C 1
ATOM 4660 O O . ALA B 1 140 ? 4.124 -8.808 102.786 1.00 38.71 140 ALA A O 1
ATOM 4662 N N . THR B 1 141 ? 3.401 -9.082 100.670 1.00 37.12 141 THR A N 1
ATOM 4663 C CA . THR B 1 141 ? 4.648 -8.650 100.056 1.00 38.75 141 THR A CA 1
ATOM 4664 C C . THR B 1 141 ? 4.403 -7.371 99.271 1.00 34.40 141 THR A C 1
ATOM 4665 O O . THR B 1 141 ? 3.449 -7.286 98.489 1.00 32.80 141 THR A O 1
ATOM 4669 N N . LEU B 1 142 ? 5.255 -6.376 99.497 1.00 34.93 142 LEU A N 1
ATOM 4670 C CA . LEU B 1 142 ? 5.146 -5.091 98.825 1.00 33.98 142 LEU A CA 1
ATOM 4671 C C . LEU B 1 142 ? 5.959 -5.116 97.536 1.00 35.89 142 LEU A C 1
ATOM 4672 O O . LEU B 1 142 ? 7.128 -5.514 97.540 1.00 34.67 142 LEU A O 1
ATOM 4677 N N . TRP B 1 143 ? 5.335 -4.691 96.439 1.00 37.73 143 TRP A N 1
ATOM 4678 C CA . TRP B 1 143 ? 5.955 -4.674 95.119 1.00 36.39 143 TRP A CA 1
ATOM 4679 C C . TRP B 1 143 ? 5.991 -3.236 94.623 1.00 37.05 143 TRP A C 1
ATOM 4680 O O . TRP B 1 143 ? 4.938 -2.604 94.477 1.00 38.03 143 TRP A O 1
ATOM 4691 N N . ILE B 1 144 ? 7.195 -2.717 94.370 1.00 39.97 144 ILE A N 1
ATOM 4692 C CA . ILE B 1 144 ? 7.350 -1.317 93.973 1.00 43.05 144 ILE A CA 1
ATOM 4693 C C . ILE B 1 144 ? 7.723 -1.224 92.500 1.00 35.98 144 ILE A C 1
ATOM 4694 O O . ILE B 1 144 ? 8.583 -0.425 92.111 1.00 37.13 144 ILE A O 1
ATOM 4699 N N . GLN B 1 145 ? 7.090 -2.048 91.671 1.00 37.48 145 GLN A N 1
ATOM 4700 C CA . GLN B 1 145 ? 7.214 -1.949 90.225 1.00 34.29 145 GLN A CA 1
ATOM 4701 C C . GLN B 1 145 ? 5.824 -2.147 89.634 1.00 32.06 145 GLN A C 1
ATOM 4702 O O . GLN B 1 145 ? 4.845 -2.346 90.361 1.00 31.93 145 GLN A O 1
ATOM 4708 N N . SER B 1 146 ? 5.725 -2.071 88.312 1.00 32.44 146 SER A N 1
ATOM 4709 C CA . SER B 1 146 ? 4.435 -2.279 87.675 1.00 31.87 146 SER A CA 1
ATOM 4710 C C . SER B 1 146 ? 3.988 -3.727 87.842 1.00 34.93 146 SER A C 1
ATOM 4711 O O . SER B 1 146 ? 4.793 -4.634 88.071 1.00 33.86 146 SER A O 1
ATOM 4714 N N . CYS B 1 147 ? 2.675 -3.937 87.730 1.00 35.21 147 CYS A N 1
ATOM 4715 C CA . CYS B 1 147 ? 2.154 -5.296 87.704 1.00 33.37 147 CYS A CA 1
ATOM 4716 C C . CYS B 1 147 ? 2.588 -6.046 86.453 1.00 34.64 147 CYS A C 1
ATOM 4717 O O . CYS B 1 147 ? 2.607 -7.282 86.461 1.00 36.47 147 CYS A O 1
ATOM 4720 N N . ALA B 1 148 ? 2.930 -5.330 85.381 1.00 32.45 148 ALA A N 1
ATOM 4721 C CA . ALA B 1 148 ? 3.454 -5.990 84.192 1.00 32.75 148 ALA A CA 1
ATOM 4722 C C . ALA B 1 148 ? 4.836 -6.570 84.456 1.00 33.82 148 ALA A C 1
ATOM 4723 O O . ALA B 1 148 ? 5.139 -7.691 84.030 1.00 32.62 148 ALA A O 1
ATOM 4725 N N . VAL B 1 149 ? 5.686 -5.822 85.160 1.00 35.27 149 VAL A N 1
ATOM 4726 C CA . VAL B 1 149 ? 7.011 -6.332 85.494 1.00 36.03 149 VAL A CA 1
ATOM 4727 C C . VAL B 1 149 ? 6.906 -7.469 86.505 1.00 33.79 149 VAL A C 1
ATOM 4728 O O . VAL B 1 149 ? 7.664 -8.446 86.442 1.00 31.13 149 VAL A O 1
ATOM 4732 N N . PHE B 1 150 ? 5.962 -7.366 87.448 1.00 32.53 150 PHE A N 1
ATOM 4733 C CA . PHE B 1 150 ? 5.702 -8.481 88.353 1.00 34.55 150 PHE A CA 1
ATOM 4734 C C . PHE B 1 150 ? 5.300 -9.726 87.582 1.00 32.68 150 PHE A C 1
ATOM 4735 O O . PHE B 1 150 ? 5.622 -10.847 87.993 1.00 31.53 150 PHE A O 1
ATOM 4743 N N . SER B 1 151 ? 4.596 -9.546 86.466 1.00 30.31 151 SER A N 1
ATOM 4744 C CA . SER B 1 151 ? 4.251 -10.673 85.613 1.00 32.75 151 SER A CA 1
ATOM 4745 C C . SER B 1 151 ? 5.474 -11.215 84.885 1.00 33.57 151 SER A C 1
ATOM 4746 O O . SER B 1 151 ? 5.587 -12.430 84.692 1.00 34.16 151 SER A O 1
ATOM 4749 N N . CYS B 1 152 ? 6.401 -10.337 84.486 1.00 35.83 152 CYS A N 1
ATOM 4750 C CA . CYS B 1 152 ? 7.598 -10.790 83.782 1.00 34.17 152 CYS A CA 1
ATOM 4751 C C . CYS B 1 152 ? 8.473 -11.658 84.677 1.00 33.74 152 CYS A C 1
ATOM 4752 O O . CYS B 1 152 ? 8.962 -12.709 84.244 1.00 34.75 152 CYS A O 1
ATOM 4755 N N . TYR B 1 153 ? 8.685 -11.237 85.925 1.00 34.20 153 TYR A N 1
ATOM 4756 C CA . TYR B 1 153 ? 9.490 -12.037 86.841 1.00 34.55 153 TYR A CA 1
ATOM 4757 C C . TYR B 1 153 ? 8.784 -13.328 87.228 1.00 33.38 153 TYR A C 1
ATOM 4758 O O . TYR B 1 153 ? 9.442 -14.355 87.428 1.00 34.56 153 TYR A O 1
ATOM 4767 N N . TYR B 1 154 ? 7.453 -13.298 87.333 1.00 33.09 154 TYR A N 1
ATOM 4768 C CA . TYR B 1 154 ? 6.706 -14.499 87.689 1.00 32.75 154 TYR A CA 1
ATOM 4769 C C . TYR B 1 154 ? 6.822 -15.559 86.601 1.00 36.70 154 TYR A C 1
ATOM 4770 O O . TYR B 1 154 ? 7.192 -16.707 86.874 1.00 36.12 154 TYR A O 1
ATOM 4779 N N . HIS B 1 155 ? 6.510 -15.190 85.357 1.00 33.51 155 HIS A N 1
ATOM 4780 C CA . HIS B 1 155 ? 6.554 -16.157 84.269 1.00 36.25 155 HIS A CA 1
ATOM 4781 C C . HIS B 1 155 ? 7.977 -16.573 83.921 1.00 36.18 155 HIS A C 1
ATOM 4782 O O . HIS B 1 155 ? 8.168 -17.618 83.288 1.00 36.25 155 HIS A O 1
ATOM 4789 N N . TYR B 1 156 ? 8.976 -15.786 84.322 1.00 34.94 156 TYR A N 1
ATOM 4790 C CA . TYR B 1 156 ? 10.359 -16.220 84.167 1.00 32.81 156 TYR A CA 1
ATOM 4791 C C . TYR B 1 156 ? 10.707 -17.301 85.183 1.00 37.32 156 TYR A C 1
ATOM 4792 O O . TYR B 1 156 ? 11.344 -18.304 84.840 1.00 37.76 156 TYR A O 1
ATOM 4801 N N . PHE B 1 157 ? 10.294 -17.114 86.439 1.00 36.08 157 PHE A N 1
ATOM 4802 C CA . PHE B 1 157 ? 10.598 -18.094 87.476 1.00 36.89 157 PHE A CA 1
ATOM 4803 C C . PHE B 1 157 ? 9.892 -19.420 87.213 1.00 40.06 157 PHE A C 1
ATOM 4804 O O . PHE B 1 157 ? 10.491 -20.491 87.374 1.00 39.60 157 PHE A O 1
ATOM 4812 N N . HIS B 1 158 ? 8.626 -19.370 86.806 1.00 38.91 158 HIS A N 1
ATOM 4813 C CA . HIS B 1 158 ? 7.830 -20.565 86.568 1.00 32.04 158 HIS A CA 1
ATOM 4814 C C . HIS B 1 158 ? 7.969 -21.105 85.150 1.00 33.57 158 HIS A C 1
ATOM 4815 O O . HIS B 1 158 ? 7.284 -22.074 84.806 1.00 38.10 158 HIS A O 1
ATOM 4822 N N . LYS B 1 159 ? 8.827 -20.503 84.324 1.00 33.85 159 LYS A N 1
ATOM 4823 C CA . LYS B 1 159 ? 9.118 -20.999 82.977 1.00 32.64 159 LYS A CA 1
ATOM 4824 C C . LYS B 1 159 ? 7.847 -21.148 82.140 1.00 34.92 159 LYS A C 1
ATOM 4825 O O . LYS B 1 159 ? 7.664 -22.142 81.433 1.00 34.91 159 LYS A O 1
ATOM 4831 N N . THR B 1 160 ? 6.963 -20.151 82.221 1.00 32.64 160 THR A N 1
ATOM 4832 C CA . THR B 1 160 ? 5.715 -20.194 81.463 1.00 30.50 160 THR A CA 1
ATOM 4833 C C . THR B 1 160 ? 5.985 -20.324 79.970 1.00 32.49 160 THR A C 1
ATOM 4834 O O . THR B 1 160 ? 5.441 -21.211 79.301 1.00 32.15 160 THR A O 1
ATOM 4838 N N . VAL B 1 161 ? 6.819 -19.441 79.433 1.00 31.51 161 VAL A N 1
ATOM 4839 C CA . VAL B 1 161 ? 7.213 -19.477 78.026 1.00 31.27 161 VAL A CA 1
ATOM 4840 C C . VAL B 1 161 ? 8.734 -19.425 77.967 1.00 30.83 161 VAL A C 1
ATOM 4841 O O . VAL B 1 161 ? 9.396 -19.104 78.967 1.00 29.87 161 VAL A O 1
ATOM 4845 N N . PRO B 1 162 ? 9.323 -19.766 76.818 1.00 32.82 162 PRO A N 1
ATOM 4846 C CA . PRO B 1 162 ? 10.782 -19.636 76.679 1.00 34.06 162 PRO A CA 1
ATOM 4847 C C . PRO B 1 162 ? 11.210 -18.173 76.672 1.00 37.02 162 PRO A C 1
ATOM 4848 O O . PRO B 1 162 ? 10.710 -17.366 75.885 1.00 38.07 162 PRO A O 1
ATOM 4852 N N . PHE B 1 163 ? 12.138 -17.840 77.564 1.00 35.68 163 PHE A N 1
ATOM 4853 C CA . PHE B 1 163 ? 12.720 -16.513 77.697 1.00 35.79 163 PHE A CA 1
ATOM 4854 C C . PHE B 1 163 ? 14.061 -16.450 76.978 1.00 34.25 163 PHE A C 1
ATOM 4855 O O . PHE B 1 163 ? 14.634 -17.486 76.628 1.00 39.14 163 PHE A O 1
ATOM 4863 N N . PRO B 1 164 ? 14.583 -15.250 76.715 1.00 35.56 164 PRO A N 1
ATOM 4864 C CA . PRO B 1 164 ? 15.901 -15.154 76.069 1.00 38.47 164 PRO A CA 1
ATOM 4865 C C . PRO B 1 164 ? 16.965 -15.890 76.870 1.00 42.51 164 PRO A C 1
ATOM 4866 O O . PRO B 1 164 ? 17.148 -15.645 78.064 1.00 41.82 164 PRO A O 1
ATOM 4870 N N . SER B 1 165 ? 17.662 -16.801 76.199 1.00 44.01 165 SER A N 1
ATOM 4871 C CA . SER B 1 165 ? 18.677 -17.650 76.808 1.00 46.89 165 SER A CA 1
ATOM 4872 C C . SER B 1 165 ? 20.015 -17.440 76.104 1.00 45.37 165 SER A C 1
ATOM 4873 O O . SER B 1 165 ? 20.137 -16.642 75.173 1.00 44.52 165 SER A O 1
ATOM 4876 N N . GLU B 1 166 ? 21.028 -18.178 76.567 1.00 53.58 166 GLU A N 1
ATOM 4877 C CA . GLU B 1 166 ? 22.356 -18.080 75.968 1.00 53.19 166 GLU A CA 1
ATOM 4878 C C . GLU B 1 166 ? 22.345 -18.533 74.514 1.00 52.83 166 GLU A C 1
ATOM 4879 O O . GLU B 1 166 ? 23.033 -17.949 73.669 1.00 52.41 166 GLU A O 1
ATOM 4885 N N . LEU B 1 167 ? 21.572 -19.574 74.202 1.00 50.73 167 LEU A N 1
ATOM 4886 C CA . LEU B 1 167 ? 21.516 -20.081 72.838 1.00 52.32 167 LEU A CA 1
ATOM 4887 C C . LEU B 1 167 ? 20.520 -19.324 71.971 1.00 51.74 167 LEU A C 1
ATOM 4888 O O . LEU B 1 167 ? 20.627 -19.377 70.740 1.00 50.92 167 LEU A O 1
ATOM 4893 N N . ASP B 1 168 ? 19.563 -18.624 72.578 1.00 51.11 168 ASP A N 1
ATOM 4894 C CA . ASP B 1 168 ? 18.569 -17.841 71.843 1.00 51.97 168 ASP A CA 1
ATOM 4895 C C . ASP B 1 168 ? 18.302 -16.550 72.603 1.00 46.62 168 ASP A C 1
ATOM 4896 O O . ASP B 1 168 ? 17.332 -16.437 73.360 1.00 44.40 168 ASP A O 1
ATOM 4901 N N . PRO B 1 169 ? 19.152 -15.538 72.407 1.00 45.43 169 PRO A N 1
ATOM 4902 C CA . PRO B 1 169 ? 19.016 -14.289 73.164 1.00 44.66 169 PRO A CA 1
ATOM 4903 C C . PRO B 1 169 ? 18.022 -13.283 72.606 1.00 40.52 169 PRO A C 1
ATOM 4904 O O . PRO B 1 169 ? 17.680 -12.329 73.320 1.00 40.31 169 PRO A O 1
ATOM 4908 N N . SER B 1 170 ? 17.550 -13.458 71.371 1.00 40.67 170 SER A N 1
ATOM 4909 C CA . SER B 1 170 ? 16.705 -12.470 70.711 1.00 39.37 170 SER A CA 1
ATOM 4910 C C . SER B 1 170 ? 15.260 -12.932 70.565 1.00 38.34 170 SER A C 1
ATOM 4911 O O . SER B 1 170 ? 14.511 -12.368 69.763 1.00 44.96 170 SER A O 1
ATOM 4914 N N . VAL B 1 171 ? 14.849 -13.942 71.330 1.00 41.55 171 VAL A N 1
ATOM 4915 C CA . VAL B 1 171 ? 13.516 -14.507 71.163 1.00 44.57 171 VAL A CA 1
ATOM 4916 C C . VAL B 1 171 ? 12.461 -13.538 71.691 1.00 40.84 171 VAL A C 1
ATOM 4917 O O . VAL B 1 171 ? 12.705 -12.749 72.616 1.00 39.02 171 VAL A O 1
ATOM 4921 N N . ASP B 1 172 ? 11.282 -13.580 71.078 1.00 40.57 172 ASP A N 1
ATOM 4922 C CA . ASP B 1 172 ? 10.133 -12.839 71.567 1.00 37.84 172 ASP A CA 1
ATOM 4923 C C . ASP B 1 172 ? 9.590 -13.476 72.841 1.00 39.53 172 ASP A C 1
ATOM 4924 O O . ASP B 1 172 ? 9.753 -14.674 73.090 1.00 45.26 172 ASP A O 1
ATOM 4929 N N . VAL B 1 173 ? 8.922 -12.657 73.649 1.00 36.56 173 VAL A N 1
ATOM 4930 C CA . VAL B 1 173 ? 8.285 -13.110 74.880 1.00 35.56 173 VAL A CA 1
ATOM 4931 C C . VAL B 1 173 ? 6.845 -12.619 74.858 1.00 35.71 173 VAL A C 1
ATOM 4932 O O . VAL B 1 173 ? 6.595 -11.408 74.924 1.00 35.42 173 VAL A O 1
ATOM 4936 N N . GLN B 1 174 ? 5.901 -13.554 74.758 1.00 30.84 174 GLN A N 1
ATOM 4937 C CA . GLN B 1 174 ? 4.471 -13.256 74.747 1.00 29.57 174 GLN A CA 1
ATOM 4938 C C . GLN B 1 174 ? 3.849 -13.879 75.994 1.00 33.07 174 GLN A C 1
ATOM 4939 O O . GLN B 1 174 ? 3.562 -15.080 76.019 1.00 35.69 174 GLN A O 1
ATOM 4945 N N . LEU B 1 175 ? 3.643 -13.054 77.035 1.00 31.56 175 LEU A N 1
ATOM 4946 C CA . LEU B 1 175 ? 3.028 -13.452 78.292 1.00 28.60 175 LEU A CA 1
ATOM 4947 C C . LEU B 1 175 ? 1.527 -13.180 78.259 1.00 31.15 175 LEU A C 1
ATOM 4948 O O . LEU B 1 175 ? 1.065 -12.309 77.515 1.00 36.77 175 LEU A O 1
ATOM 4953 N N . PRO B 1 176 ? 0.734 -13.913 79.041 1.00 30.67 176 PRO A N 1
ATOM 4954 C CA . PRO B 1 176 ? -0.715 -13.676 79.036 1.00 34.42 176 PRO A CA 1
ATOM 4955 C C . PRO B 1 176 ? -1.060 -12.310 79.611 1.00 34.33 176 PRO A C 1
ATOM 4956 O O . PRO B 1 176 ? -0.413 -11.825 80.542 1.00 36.76 176 PRO A O 1
ATOM 4960 N N . ASN B 1 177 ? -2.085 -11.688 79.029 1.00 35.93 177 ASN A N 1
ATOM 4961 C CA . ASN B 1 177 ? -2.587 -10.372 79.429 1.00 44.97 177 ASN A CA 1
ATOM 4962 C C . ASN B 1 177 ? -1.535 -9.272 79.297 1.00 40.20 177 ASN A C 1
ATOM 4963 O O . ASN B 1 177 ? -1.678 -8.202 79.894 1.00 43.93 177 ASN A O 1
ATOM 4968 N N . LEU B 1 178 ? -0.480 -9.508 78.522 1.00 37.34 178 LEU A N 1
ATOM 4969 C CA . LEU B 1 178 ? 0.570 -8.530 78.293 1.00 38.06 178 LEU A CA 1
ATOM 4970 C C . LEU B 1 178 ? 0.825 -8.386 76.801 1.00 39.41 178 LEU A C 1
ATOM 4971 O O . LEU B 1 178 ? 0.618 -9.336 76.037 1.00 40.21 178 LEU A O 1
ATOM 4976 N N . PRO B 1 179 ? 1.267 -7.214 76.355 1.00 35.97 179 PRO A N 1
ATOM 4977 C CA . PRO B 1 179 ? 1.626 -7.052 74.942 1.00 38.68 179 PRO A CA 1
ATOM 4978 C C . PRO B 1 179 ? 2.884 -7.837 74.603 1.00 37.37 179 PRO A C 1
ATOM 4979 O O . PRO B 1 179 ? 3.637 -8.280 75.473 1.00 38.60 179 PRO A O 1
ATOM 4983 N N . LEU B 1 180 ? 3.101 -8.011 73.301 1.00 37.79 180 LEU A N 1
ATOM 4984 C CA . LEU B 1 180 ? 4.318 -8.651 72.820 1.00 36.48 180 LEU A CA 1
ATOM 4985 C C . LEU B 1 180 ? 5.532 -7.842 73.258 1.00 36.83 180 LEU A C 1
ATOM 4986 O O . LEU B 1 180 ? 5.627 -6.643 72.973 1.00 35.25 180 LEU A O 1
ATOM 4991 N N . LEU B 1 181 ? 6.454 -8.498 73.955 1.00 34.88 181 LEU A N 1
ATOM 4992 C CA . LEU B 1 181 ? 7.677 -7.871 74.434 1.00 36.05 181 LEU A CA 1
ATOM 4993 C C . LEU B 1 181 ? 8.868 -8.458 73.693 1.00 34.95 181 LEU A C 1
ATOM 4994 O O . LEU B 1 181 ? 9.028 -9.681 73.637 1.00 37.28 181 LEU A O 1
ATOM 4999 N N . GLU B 1 182 ? 9.697 -7.586 73.127 1.00 36.65 182 GLU A N 1
ATOM 5000 C CA . GLU B 1 182 ? 10.909 -8.019 72.451 1.00 39.16 182 GLU A CA 1
ATOM 5001 C C . GLU B 1 182 ? 11.983 -8.367 73.482 1.00 38.96 182 GLU A C 1
ATOM 5002 O O . GLU B 1 182 ? 11.791 -8.228 74.694 1.00 37.55 182 GLU A O 1
ATOM 5008 N N . TYR B 1 183 ? 13.137 -8.830 72.994 1.00 40.47 183 TYR A N 1
ATOM 5009 C CA . TYR B 1 183 ? 14.161 -9.350 73.895 1.00 38.69 183 TYR A CA 1
ATOM 5010 C C . TYR B 1 183 ? 14.729 -8.265 74.806 1.00 36.83 183 TYR A C 1
ATOM 5011 O O . TYR B 1 183 ? 15.169 -8.567 75.922 1.00 31.65 183 TYR A O 1
ATOM 5020 N N . ASP B 1 184 ? 14.733 -7.008 74.361 1.00 38.19 184 ASP A N 1
ATOM 5021 C CA . ASP B 1 184 ? 15.268 -5.912 75.158 1.00 37.48 184 ASP A CA 1
ATOM 5022 C C . ASP B 1 184 ? 14.176 -5.115 75.865 1.00 35.02 184 ASP A C 1
ATOM 5023 O O . ASP B 1 184 ? 14.436 -4.002 76.336 1.00 35.24 184 ASP A O 1
ATOM 5028 N N . GLU B 1 185 ? 12.962 -5.664 75.955 1.00 35.28 185 GLU A N 1
ATOM 5029 C CA . GLU B 1 185 ? 11.852 -4.981 76.602 1.00 35.74 185 GLU A CA 1
ATOM 5030 C C . GLU B 1 185 ? 11.394 -5.646 77.893 1.00 34.17 185 GLU A C 1
ATOM 5031 O O . GLU B 1 185 ? 10.680 -5.008 78.674 1.00 34.16 185 GLU A O 1
ATOM 5037 N N . ILE B 1 186 ? 11.778 -6.895 78.137 1.00 32.68 186 ILE A N 1
ATOM 5038 C CA . ILE B 1 186 ? 11.586 -7.522 79.442 1.00 30.89 186 ILE A CA 1
ATOM 5039 C C . ILE B 1 186 ? 12.614 -6.898 80.378 1.00 32.21 186 ILE A C 1
ATOM 5040 O O . ILE B 1 186 ? 13.639 -6.390 79.898 1.00 34.26 186 ILE A O 1
ATOM 5045 N N . PRO B 1 187 ? 12.383 -6.889 81.707 1.00 29.69 187 PRO A N 1
ATOM 5046 C CA . PRO B 1 187 ? 13.378 -6.320 82.631 1.00 32.53 187 PRO A CA 1
ATOM 5047 C C . PRO B 1 187 ? 14.794 -6.794 82.337 1.00 37.00 187 PRO A C 1
ATOM 5048 O O . PRO B 1 187 ? 15.078 -7.997 82.365 1.00 33.92 187 PRO A O 1
ATOM 5052 N N . SER B 1 188 ? 15.683 -5.839 82.042 1.00 34.36 188 SER A N 1
ATOM 5053 C CA . SER B 1 188 ? 16.997 -6.164 81.498 1.00 35.46 188 SER A CA 1
ATOM 5054 C C . SER B 1 188 ? 17.811 -7.063 82.418 1.00 38.46 188 SER A C 1
ATOM 5055 O O . SER B 1 188 ? 18.701 -7.771 81.934 1.00 34.60 188 SER A O 1
ATOM 5058 N N . PHE B 1 189 ? 17.518 -7.061 83.723 1.00 34.84 189 PHE A N 1
ATOM 5059 C CA . PHE B 1 189 ? 18.242 -7.927 84.651 1.00 37.36 189 PHE A CA 1
ATOM 5060 C C . PHE B 1 189 ? 18.097 -9.401 84.280 1.00 39.50 189 PHE A C 1
ATOM 5061 O O . PHE B 1 189 ? 18.964 -10.214 84.622 1.00 40.75 189 PHE A O 1
ATOM 5069 N N . LEU B 1 190 ? 17.019 -9.765 83.582 1.00 36.07 190 LEU A N 1
ATOM 5070 C CA . LEU B 1 190 ? 16.750 -11.154 83.235 1.00 37.81 190 LEU A CA 1
ATOM 5071 C C . LEU B 1 190 ? 17.407 -11.591 81.934 1.00 36.36 190 LEU A C 1
ATOM 5072 O O . LEU B 1 190 ? 17.398 -12.790 81.629 1.00 36.66 190 LEU A O 1
ATOM 5077 N N . HIS B 1 191 ? 17.967 -10.658 81.163 1.00 36.13 191 HIS A N 1
ATOM 5078 C CA . HIS B 1 191 ? 18.579 -11.004 79.892 1.00 36.93 191 HIS A CA 1
ATOM 5079 C C . HIS B 1 191 ? 19.934 -11.674 80.109 1.00 38.80 191 HIS A C 1
ATOM 5080 O O . HIS B 1 191 ? 20.676 -11.310 81.025 1.00 41.80 191 HIS A O 1
ATOM 5087 N N . PRO B 1 192 ? 20.273 -12.660 79.276 1.00 40.32 192 PRO A N 1
ATOM 5088 C CA . PRO B 1 192 ? 21.548 -13.374 79.463 1.00 42.77 192 PRO A CA 1
ATOM 5089 C C . PRO B 1 192 ? 22.777 -12.489 79.346 1.00 43.96 192 PRO A C 1
ATOM 5090 O O . PRO B 1 192 ? 23.781 -12.752 80.018 1.00 47.98 192 PRO A O 1
ATOM 5094 N N . SER B 1 193 ? 22.743 -11.459 78.502 1.00 43.63 193 SER A N 1
ATOM 5095 C CA . SER B 1 193 ? 23.895 -10.590 78.299 1.00 46.69 193 SER A CA 1
ATOM 5096 C C . SER B 1 193 ? 23.890 -9.376 79.220 1.00 47.18 193 SER A C 1
ATOM 5097 O O . SER B 1 193 ? 24.516 -8.361 78.894 1.00 50.40 193 SER A O 1
ATOM 5100 N N . SER B 1 194 ? 23.214 -9.460 80.363 1.00 43.76 194 SER A N 1
ATOM 5101 C CA . SER B 1 194 ? 23.101 -8.322 81.267 1.00 44.40 194 SER A CA 1
ATOM 5102 C C . SER B 1 194 ? 24.213 -8.350 82.312 1.00 47.99 194 SER A C 1
ATOM 5103 O O . SER B 1 194 ? 24.530 -9.413 82.854 1.00 50.37 194 SER A O 1
ATOM 5106 N N . PRO B 1 195 ? 24.813 -7.198 82.615 1.00 47.68 195 PRO A N 1
ATOM 5107 C CA . PRO B 1 195 ? 25.825 -7.131 83.674 1.00 41.24 195 PRO A CA 1
ATOM 5108 C C . PRO B 1 195 ? 25.262 -6.998 85.080 1.00 42.19 195 PRO A C 1
ATOM 5109 O O . PRO B 1 195 ? 26.035 -6.762 86.014 1.00 45.64 195 PRO A O 1
ATOM 5113 N N . TYR B 1 196 ? 23.954 -7.147 85.263 1.00 42.13 196 TYR A N 1
ATOM 5114 C CA . TYR B 1 196 ? 23.313 -6.986 86.562 1.00 41.40 196 TYR A CA 1
ATOM 5115 C C . TYR B 1 196 ? 22.469 -8.202 86.905 1.00 42.91 196 TYR A C 1
ATOM 5116 O O . TYR B 1 196 ? 21.426 -8.093 87.554 1.00 42.55 196 TYR A O 1
ATOM 5125 N N . LYS B 1 197 ? 22.913 -9.388 86.479 1.00 46.45 197 LYS A N 1
ATOM 5126 C CA . LYS B 1 197 ? 22.148 -10.604 86.732 1.00 43.65 197 LYS A CA 1
ATOM 5127 C C . LYS B 1 197 ? 22.011 -10.910 88.218 1.00 45.42 197 LYS A C 1
ATOM 5128 O O . LYS B 1 197 ? 21.058 -11.592 88.611 1.00 46.56 197 LYS A O 1
ATOM 5134 N N . ILE B 1 198 ? 22.931 -10.419 89.053 1.00 46.62 198 ILE A N 1
ATOM 5135 C CA . ILE B 1 198 ? 22.805 -10.641 90.490 1.00 44.14 198 ILE A CA 1
ATOM 5136 C C . ILE B 1 198 ? 21.556 -9.958 91.034 1.00 42.47 198 ILE A C 1
ATOM 5137 O O . ILE B 1 198 ? 20.921 -10.463 91.968 1.00 42.83 198 ILE A O 1
ATOM 5142 N N . LEU B 1 199 ? 21.164 -8.820 90.453 1.00 46.07 199 LEU A N 1
ATOM 5143 C CA . LEU B 1 199 ? 19.926 -8.170 90.873 1.00 43.55 199 LEU A CA 1
ATOM 5144 C C . LEU B 1 199 ? 18.708 -8.988 90.463 1.00 41.31 199 LEU A C 1
ATOM 5145 O O . LEU B 1 199 ? 17.745 -9.102 91.229 1.00 39.86 199 LEU A O 1
ATOM 5150 N N . GLY B 1 200 ? 18.733 -9.564 89.258 1.00 41.57 200 GLY A N 1
ATOM 5151 C CA . GLY B 1 200 ? 17.630 -10.408 88.832 1.00 40.15 200 GLY A CA 1
ATOM 5152 C C . GLY B 1 200 ? 17.471 -11.639 89.702 1.00 39.84 200 GLY A C 1
ATOM 5153 O O . GLY B 1 200 ? 16.350 -12.046 90.021 1.00 38.50 200 GLY A O 1
ATOM 5154 N N . THR B 1 201 ? 18.591 -12.249 90.100 1.00 39.20 201 THR A N 1
ATOM 5155 C CA . THR B 1 201 ? 18.532 -13.383 91.017 1.00 39.09 201 THR A CA 1
ATOM 5156 C C . THR B 1 201 ? 17.986 -12.970 92.377 1.00 40.14 201 THR A C 1
ATOM 5157 O O . THR B 1 201 ? 17.345 -13.776 93.063 1.00 36.31 201 THR A O 1
ATOM 5161 N N . ALA B 1 202 ? 18.220 -11.718 92.780 1.00 39.71 202 ALA A N 1
ATOM 5162 C CA . ALA B 1 202 ? 17.721 -11.253 94.069 1.00 39.03 202 ALA A CA 1
ATOM 5163 C C . ALA B 1 202 ? 16.203 -11.119 94.059 1.00 41.55 202 ALA A C 1
ATOM 5164 O O . ALA B 1 202 ? 15.532 -11.538 95.010 1.00 40.76 202 ALA A O 1
ATOM 5166 N N . ILE B 1 203 ? 15.643 -10.543 92.992 1.00 39.05 203 ILE A N 1
ATOM 5167 C CA . ILE B 1 203 ? 14.194 -10.388 92.922 1.00 39.87 203 ILE A CA 1
ATOM 5168 C C . ILE B 1 203 ? 13.511 -11.740 92.778 1.00 39.39 203 ILE A C 1
ATOM 5169 O O . ILE B 1 203 ? 12.416 -11.948 93.315 1.00 40.16 203 ILE A O 1
ATOM 5174 N N . LEU B 1 204 ? 14.138 -12.684 92.071 1.00 37.95 204 LEU A N 1
ATOM 5175 C CA . LEU B 1 204 ? 13.519 -13.987 91.863 1.00 38.52 204 LEU A CA 1
ATOM 5176 C C . LEU B 1 204 ? 13.450 -14.810 93.146 1.00 41.06 204 LEU A C 1
ATOM 5177 O O . LEU B 1 204 ? 12.642 -15.741 93.225 1.00 41.32 204 LEU A O 1
ATOM 5182 N N . GLY B 1 205 ? 14.265 -14.481 94.153 1.00 43.65 205 GLY A N 1
ATOM 5183 C CA . GLY B 1 205 ? 14.242 -15.238 95.394 1.00 39.47 205 GLY A CA 1
ATOM 5184 C C . GLY B 1 205 ? 12.910 -15.178 96.116 1.00 41.65 205 GLY A C 1
ATOM 5185 O O . GLY B 1 205 ? 12.542 -16.118 96.824 1.00 44.05 205 GLY A O 1
ATOM 5186 N N . GLN B 1 206 ? 12.168 -14.079 95.949 1.00 41.90 206 GLN A N 1
ATOM 5187 C CA . GLN B 1 206 ? 10.855 -13.969 96.578 1.00 41.67 206 GLN A CA 1
ATOM 5188 C C . GLN B 1 206 ? 9.842 -14.912 95.941 1.00 40.31 206 GLN A C 1
ATOM 5189 O O . GLN B 1 206 ? 8.875 -15.316 96.596 1.00 40.16 206 GLN A O 1
ATOM 5195 N N . PHE B 1 207 ? 10.045 -15.281 94.677 1.00 40.27 207 PHE A N 1
ATOM 5196 C CA . PHE B 1 207 ? 9.099 -16.162 94.007 1.00 41.12 207 PHE A CA 1
ATOM 5197 C C . PHE B 1 207 ? 9.243 -17.614 94.438 1.00 38.08 207 PHE A C 1
ATOM 5198 O O . PHE B 1 207 ? 8.294 -18.390 94.279 1.00 38.05 207 PHE A O 1
ATOM 5206 N N . LYS B 1 208 ? 10.400 -17.998 94.980 1.00 41.24 208 LYS A N 1
ATOM 5207 C CA . LYS B 1 208 ? 10.495 -19.273 95.680 1.00 42.02 208 LYS A CA 1
ATOM 5208 C C . LYS B 1 208 ? 9.609 -19.297 96.915 1.00 42.07 208 LYS A C 1
ATOM 5209 O O . LYS B 1 208 ? 9.199 -20.376 97.354 1.00 41.57 208 LYS A O 1
ATOM 5215 N N . ASN B 1 209 ? 9.291 -18.125 97.466 1.00 44.04 209 ASN A N 1
ATOM 5216 C CA . ASN B 1 209 ? 8.596 -17.992 98.736 1.00 43.62 209 ASN A CA 1
ATOM 5217 C C . ASN B 1 209 ? 7.177 -17.459 98.602 1.00 41.74 209 ASN A C 1
ATOM 5218 O O . ASN B 1 209 ? 6.441 -17.461 99.595 1.00 42.89 209 ASN A O 1
ATOM 5223 N N . LEU B 1 210 ? 6.774 -17.021 97.405 1.00 41.74 210 LEU A N 1
ATOM 5224 C CA . LEU B 1 210 ? 5.567 -16.214 97.243 1.00 40.95 210 LEU A CA 1
ATOM 5225 C C . LEU B 1 210 ? 4.303 -16.913 97.725 1.00 41.62 210 LEU A C 1
ATOM 5226 O O . LEU B 1 210 ? 3.302 -16.238 97.993 1.00 43.52 210 LEU A O 1
ATOM 5231 N N . SER B 1 211 ? 4.321 -18.241 97.839 1.00 43.08 211 SER A N 1
ATOM 5232 C CA . SER B 1 211 ? 3.138 -18.957 98.303 1.00 42.76 211 SER A CA 1
ATOM 5233 C C . SER B 1 211 ? 2.800 -18.610 99.746 1.00 41.64 211 SER A C 1
ATOM 5234 O O . SER B 1 211 ? 1.628 -18.666 100.138 1.00 39.16 211 SER A O 1
ATOM 5237 N N . LYS B 1 212 ? 3.799 -18.241 100.544 1.00 39.43 212 LYS A N 1
ATOM 5238 C CA . LYS B 1 212 ? 3.578 -17.931 101.949 1.00 42.07 212 LYS A CA 1
ATOM 5239 C C . LYS B 1 212 ? 3.030 -16.527 102.175 1.00 41.53 212 LYS A C 1
ATOM 5240 O O . LYS B 1 212 ? 2.809 -16.145 103.329 1.00 43.05 212 LYS A O 1
ATOM 5246 N N . SER B 1 213 ? 2.806 -15.753 101.118 1.00 43.01 213 SER A N 1
ATOM 5247 C CA . SER B 1 213 ? 2.166 -14.447 101.218 1.00 40.04 213 SER A CA 1
ATOM 5248 C C . SER B 1 213 ? 0.796 -14.534 100.561 1.00 38.51 213 SER A C 1
ATOM 5249 O O . SER B 1 213 ? 0.696 -14.833 99.366 1.00 44.09 213 SER A O 1
ATOM 5252 N N . PHE B 1 214 ? -0.257 -14.281 101.342 1.00 38.32 214 PHE A N 1
ATOM 5253 C CA . PHE B 1 214 ? -1.612 -14.454 100.833 1.00 38.22 214 PHE A CA 1
ATOM 5254 C C . PHE B 1 214 ? -1.967 -13.432 99.763 1.00 40.71 214 PHE A C 1
ATOM 5255 O O . PHE B 1 214 ? -2.873 -13.682 98.962 1.00 44.00 214 PHE A O 1
ATOM 5263 N N . CYS B 1 215 ? -1.275 -12.297 99.720 1.00 40.14 215 CYS A N 1
ATOM 5264 C CA . CYS B 1 215 ? -1.539 -11.295 98.700 1.00 41.25 215 CYS A CA 1
ATOM 5265 C C . CYS B 1 215 ? -0.278 -10.473 98.483 1.00 39.10 215 CYS A C 1
ATOM 5266 O O . CYS B 1 215 ? 0.665 -10.515 99.278 1.00 37.19 215 CYS A O 1
ATOM 5269 N N . VAL B 1 216 ? -0.269 -9.726 97.382 1.00 35.31 216 VAL A N 1
ATOM 5270 C CA . VAL B 1 216 ? 0.846 -8.860 97.025 1.00 37.10 216 VAL A CA 1
ATOM 5271 C C . VAL B 1 216 ? 0.301 -7.458 96.801 1.00 34.79 216 VAL A C 1
ATOM 5272 O O . VAL B 1 216 ? -0.695 -7.281 96.091 1.00 33.65 216 VAL A O 1
ATOM 5276 N N . LEU B 1 217 ? 0.940 -6.472 97.421 1.00 34.90 217 LEU A N 1
ATOM 5277 C CA . LEU B 1 217 ? 0.551 -5.074 97.294 1.00 33.26 217 LEU A CA 1
ATOM 5278 C C . LEU B 1 217 ? 1.473 -4.406 96.284 1.00 33.26 217 LEU A C 1
ATOM 5279 O O . LEU B 1 217 ? 2.694 -4.375 96.477 1.00 33.64 2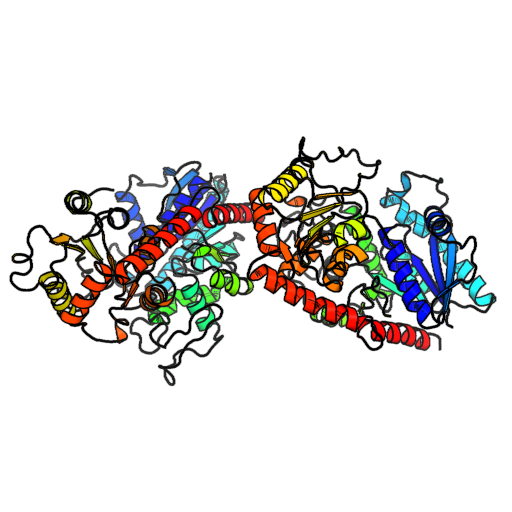17 LEU A O 1
ATOM 5284 N N . ALA B 1 218 ? 0.893 -3.883 95.208 1.00 30.48 218 ALA A N 1
ATOM 5285 C CA . ALA B 1 218 ? 1.655 -3.270 94.132 1.00 31.14 218 ALA A CA 1
ATOM 5286 C C . ALA B 1 218 ? 1.427 -1.766 94.113 1.00 28.53 218 ALA A C 1
ATOM 5287 O O . ALA B 1 218 ? 0.327 -1.281 94.395 1.00 30.40 218 ALA A O 1
ATOM 5289 N N . ASP B 1 219 ? 2.485 -1.031 93.775 1.00 28.53 219 ASP A N 1
ATOM 5290 C CA . ASP B 1 219 ? 2.433 0.430 93.728 1.00 32.19 219 ASP A CA 1
ATOM 5291 C C . ASP B 1 219 ? 1.949 0.882 92.349 1.00 27.77 219 ASP A C 1
ATOM 5292 O O . ASP B 1 219 ? 2.677 1.470 91.549 1.00 30.43 219 ASP A O 1
ATOM 5297 N N . THR B 1 220 ? 0.676 0.588 92.091 1.00 27.94 220 THR A N 1
ATOM 5298 C CA . THR B 1 220 ? 0.003 0.967 90.856 1.00 27.36 220 THR A CA 1
ATOM 5299 C C . THR B 1 220 ? -1.489 1.068 91.151 1.00 29.13 220 THR A C 1
ATOM 5300 O O . THR B 1 220 ? -1.924 0.896 92.292 1.00 30.40 220 THR A O 1
ATOM 5304 N N . PHE B 1 221 ? -2.280 1.358 90.117 1.00 29.80 221 PHE A N 1
ATOM 5305 C CA . PHE B 1 221 ? -3.727 1.442 90.267 1.00 30.82 221 PHE A CA 1
ATOM 5306 C C . PHE B 1 221 ? -4.412 0.614 89.186 1.00 34.34 221 PHE A C 1
ATOM 5307 O O . PHE B 1 221 ? -3.831 0.308 88.141 1.00 34.02 221 PHE A O 1
ATOM 5315 N N . ASP B 1 222 ? -5.670 0.253 89.462 1.00 37.48 222 ASP A N 1
ATOM 5316 C CA . ASP B 1 222 ? -6.369 -0.731 88.640 1.00 35.70 222 ASP A CA 1
ATOM 5317 C C . ASP B 1 222 ? -6.589 -0.233 87.216 1.00 38.53 222 ASP A C 1
ATOM 5318 O O . ASP B 1 222 ? -6.461 -1.005 86.260 1.00 39.53 222 ASP A O 1
ATOM 5323 N N . GLU B 1 223 ? -6.926 1.047 87.050 1.00 37.25 223 GLU A N 1
ATOM 5324 C CA . GLU B 1 223 ? -7.216 1.555 85.713 1.00 39.29 223 GLU A CA 1
ATOM 5325 C C . GLU B 1 223 ? -6.006 1.487 84.789 1.00 39.06 223 GLU A C 1
ATOM 5326 O O . GLU B 1 223 ? -6.176 1.410 83.568 1.00 36.52 223 GLU A O 1
ATOM 5332 N N . LEU B 1 224 ? -4.792 1.497 85.344 1.00 37.66 224 LEU A N 1
ATOM 5333 C CA . LEU B 1 224 ? -3.589 1.518 84.519 1.00 35.34 224 LEU A CA 1
ATOM 5334 C C . LEU B 1 224 ? -3.261 0.144 83.944 1.00 36.25 224 LEU A C 1
ATOM 5335 O O . LEU B 1 224 ? -2.866 0.038 82.778 1.00 35.23 224 LEU A O 1
ATOM 5340 N N . GLU B 1 225 ? -3.404 -0.914 84.738 1.00 36.63 225 GLU A N 1
ATOM 5341 C CA . GLU B 1 225 ? -2.987 -2.255 84.337 1.00 37.13 225 GLU A CA 1
ATOM 5342 C C . GLU B 1 225 ? -4.103 -3.262 84.561 1.00 39.85 225 GLU A C 1
ATOM 5343 O O . GLU B 1 225 ? -3.861 -4.398 84.981 1.00 38.20 225 GLU A O 1
ATOM 5349 N N . HIS B 1 226 ? -5.341 -2.864 84.251 1.00 39.58 226 HIS A N 1
ATOM 5350 C CA . HIS B 1 226 ? -6.505 -3.685 84.575 1.00 40.30 226 HIS A CA 1
ATOM 5351 C C . HIS B 1 226 ? -6.380 -5.095 84.008 1.00 44.30 226 HIS A C 1
ATOM 5352 O O . HIS B 1 226 ? -6.588 -6.081 84.724 1.00 41.83 226 HIS A O 1
ATOM 5359 N N . GLU B 1 227 ? -6.032 -5.212 82.723 1.00 45.27 227 GLU A N 1
ATOM 5360 C CA . GLU B 1 227 ? -5.964 -6.530 82.097 1.00 45.92 227 GLU A CA 1
ATOM 5361 C C . GLU B 1 227 ? -4.904 -7.408 82.755 1.00 43.40 227 GLU A C 1
ATOM 5362 O O . GLU B 1 227 ? -5.091 -8.623 82.890 1.00 43.54 227 GLU A O 1
ATOM 5368 N N . ILE B 1 228 ? -3.791 -6.810 83.185 1.00 39.65 228 ILE A N 1
ATOM 5369 C CA . ILE B 1 228 ? -2.730 -7.590 83.814 1.00 39.68 228 ILE A CA 1
ATOM 5370 C C . ILE B 1 228 ? -3.122 -7.991 85.231 1.00 39.83 228 ILE A C 1
ATOM 5371 O O . ILE B 1 228 ? -2.814 -9.099 85.684 1.00 38.95 228 ILE A O 1
ATOM 5376 N N . ILE B 1 229 ? -3.809 -7.103 85.952 1.00 42.10 229 ILE A N 1
ATOM 5377 C CA . ILE B 1 229 ? -4.221 -7.420 87.316 1.00 41.89 229 ILE A CA 1
ATOM 5378 C C . ILE B 1 229 ? -5.232 -8.560 87.325 1.00 42.43 229 ILE A C 1
ATOM 5379 O O . ILE B 1 229 ? -5.135 -9.486 88.139 1.00 47.26 229 ILE A O 1
ATOM 5384 N N . GLU B 1 230 ? -6.221 -8.517 86.426 1.00 43.21 230 GLU A N 1
ATOM 5385 C CA . GLU B 1 230 ? -7.175 -9.618 86.345 1.00 46.99 230 GLU A CA 1
ATOM 5386 C C . GLU B 1 230 ? -6.492 -10.914 85.935 1.00 46.44 230 GLU A C 1
ATOM 5387 O O . GLU B 1 230 ? -6.863 -11.992 86.416 1.00 51.63 230 GLU A O 1
ATOM 5393 N N . GLY B 1 231 ? -5.488 -10.831 85.061 1.00 43.42 231 GLY A N 1
ATOM 5394 C CA . GLY B 1 231 ? -4.787 -12.033 84.640 1.00 44.24 231 GLY A CA 1
ATOM 5395 C C . GLY B 1 231 ? -3.979 -12.664 85.758 1.00 44.68 231 GLY A C 1
ATOM 5396 O O . GLY B 1 231 ? -3.874 -13.890 85.843 1.00 42.53 231 GLY A O 1
ATOM 5397 N N . MET B 1 232 ? -3.405 -11.841 86.632 1.00 42.28 232 MET A N 1
ATOM 5398 C CA . MET B 1 232 ? -2.613 -12.354 87.742 1.00 41.93 232 MET A CA 1
ATOM 5399 C C . MET B 1 232 ? -3.464 -12.895 88.881 1.00 44.33 232 MET A C 1
ATOM 5400 O O . MET B 1 232 ? -2.901 -13.422 89.846 1.00 44.94 232 MET A O 1
ATOM 5405 N N . SER B 1 233 ? -4.792 -12.790 88.788 1.00 45.90 233 SER A N 1
ATOM 5406 C CA . SER B 1 233 ? -5.657 -13.214 89.887 1.00 45.06 233 SER A CA 1
ATOM 5407 C C . SER B 1 233 ? -5.424 -14.675 90.253 1.00 45.39 233 SER A C 1
ATOM 5408 O O . SER B 1 233 ? -5.326 -15.021 91.436 1.00 48.33 233 SER A O 1
ATOM 5411 N N . LYS B 1 234 ? -5.330 -15.551 89.250 1.00 41.38 234 LYS A N 1
ATOM 5412 C CA . LYS B 1 234 ? -5.167 -16.972 89.542 1.00 42.92 234 LYS A CA 1
ATOM 5413 C C . LYS B 1 234 ? -3.760 -17.280 90.036 1.00 43.49 234 LYS A C 1
ATOM 5414 O O . LYS B 1 234 ? -3.578 -18.132 90.913 1.00 47.33 234 LYS A O 1
ATOM 5420 N N . PHE B 1 235 ? -2.755 -16.593 89.496 1.00 43.72 235 PHE A N 1
ATOM 5421 C CA . PHE B 1 235 ? -1.381 -16.855 89.909 1.00 41.04 235 PHE A CA 1
ATOM 5422 C C . PHE B 1 235 ? -1.097 -16.289 91.298 1.00 42.80 235 PHE A C 1
ATOM 5423 O O . PHE B 1 235 ? -0.495 -16.970 92.136 1.00 45.14 235 PHE A O 1
ATOM 5431 N N . CYS B 1 236 ? -1.528 -15.056 91.567 1.00 42.30 236 CYS A N 1
ATOM 5432 C CA . CYS B 1 236 ? -1.181 -14.387 92.821 1.00 40.69 236 CYS A CA 1
ATOM 5433 C C . CYS B 1 236 ? -2.134 -13.227 93.061 1.00 41.81 236 CYS A C 1
ATOM 5434 O O . CYS B 1 236 ? -2.180 -12.290 92.257 1.00 39.11 236 CYS A O 1
ATOM 5437 N N . LYS B 1 237 ? -2.878 -13.277 94.170 1.00 42.10 237 LYS A N 1
ATOM 5438 C CA . LYS B 1 237 ? -3.792 -12.198 94.533 1.00 40.18 237 LYS A CA 1
ATOM 5439 C C . LYS B 1 237 ? -3.040 -10.883 94.688 1.00 39.32 237 LYS A C 1
ATOM 5440 O O . LYS B 1 237 ? -2.347 -10.674 95.689 1.00 39.53 237 LYS A O 1
ATOM 5446 N N . VAL B 1 238 ? -3.165 -9.994 93.708 1.00 34.84 238 VAL A N 1
ATOM 5447 C CA . VAL B 1 238 ? -2.445 -8.726 93.688 1.00 38.67 238 VAL A CA 1
ATOM 5448 C C . VAL B 1 238 ? -3.435 -7.607 93.981 1.00 37.00 238 VAL A C 1
ATOM 5449 O O . VAL B 1 238 ? -4.450 -7.467 93.288 1.00 36.51 238 VAL A O 1
ATOM 5453 N N . LYS B 1 239 ? -3.137 -6.809 95.001 1.00 33.15 239 LYS A N 1
ATOM 5454 C CA . LYS B 1 239 ? -3.973 -5.680 95.390 1.00 34.39 239 LYS A CA 1
ATOM 5455 C C . LYS B 1 239 ? -3.201 -4.390 95.142 1.00 31.93 239 LYS A C 1
ATOM 5456 O O . LYS B 1 239 ? -2.121 -4.187 95.708 1.00 29.72 239 LYS A O 1
ATOM 5462 N N . THR B 1 240 ? -3.750 -3.530 94.290 1.00 27.01 240 THR A N 1
ATOM 5463 C CA . THR B 1 240 ? -3.095 -2.286 93.913 1.00 30.51 240 THR A CA 1
ATOM 5464 C C . THR B 1 240 ? -3.442 -1.191 94.915 1.00 27.54 240 THR A C 1
ATOM 5465 O O . THR B 1 240 ? -4.619 -0.951 95.200 1.00 22.77 240 THR A O 1
ATOM 5469 N N . VAL B 1 241 ? -2.414 -0.533 95.451 1.00 25.97 241 VAL A N 1
ATOM 5470 C CA . VAL B 1 241 ? -2.604 0.447 96.516 1.00 33.00 241 VAL A CA 1
ATOM 5471 C C . VAL B 1 241 ? -1.957 1.775 96.144 1.00 31.21 241 VAL A C 1
ATOM 5472 O O . VAL B 1 241 ? -1.821 2.667 96.988 1.00 35.86 241 VAL A O 1
ATOM 5476 N N . GLY B 1 242 ? -1.554 1.918 94.886 1.00 32.18 242 GLY A N 1
ATOM 5477 C CA . GLY B 1 242 ? -0.850 3.098 94.447 1.00 33.29 242 GLY A CA 1
ATOM 5478 C C . GLY B 1 242 ? -1.735 4.060 93.682 1.00 31.91 242 GLY A C 1
ATOM 5479 O O . GLY B 1 242 ? -2.924 3.806 93.473 1.00 34.89 242 GLY A O 1
ATOM 5480 N N . PRO B 1 243 ? -1.173 5.200 93.247 1.00 29.86 243 PRO A N 1
ATOM 5481 C CA . PRO B 1 243 ? 0.192 5.675 93.519 1.00 33.35 243 PRO A CA 1
ATOM 5482 C C . PRO B 1 243 ? 0.430 6.012 94.991 1.00 32.54 243 PRO A C 1
ATOM 5483 O O . PRO B 1 243 ? -0.312 6.797 95.579 1.00 33.26 243 PRO A O 1
ATOM 5487 N N . LEU B 1 244 ? 1.465 5.403 95.574 1.00 35.06 244 LEU A N 1
ATOM 5488 C CA . LEU B 1 244 ? 1.712 5.542 97.005 1.00 35.25 244 LEU A CA 1
ATOM 5489 C C . LEU B 1 244 ? 2.263 6.911 97.379 1.00 37.39 244 LEU A C 1
ATOM 5490 O O . LEU B 1 244 ? 2.226 7.276 98.558 1.00 38.22 244 LEU A O 1
ATOM 5495 N N . PHE B 1 245 ? 2.775 7.673 96.411 1.00 39.10 245 PHE A N 1
ATOM 5496 C CA . PHE B 1 245 ? 3.334 8.983 96.722 1.00 36.76 245 PHE A CA 1
ATOM 5497 C C . PHE B 1 245 ? 2.258 10.057 96.803 1.00 38.11 245 PHE A C 1
ATOM 5498 O O . PHE B 1 245 ? 2.448 11.068 97.488 1.00 40.56 245 PHE A O 1
ATOM 5506 N N . LYS B 1 246 ? 1.134 9.856 96.123 1.00 39.30 246 LYS A N 1
ATOM 5507 C CA . LYS B 1 246 ? 0.075 10.855 96.063 1.00 39.18 246 LYS A CA 1
ATOM 5508 C C . LYS B 1 246 ? -0.760 10.796 97.336 1.00 43.21 246 LYS A C 1
ATOM 5509 O O . LYS B 1 246 ? -1.322 9.748 97.670 1.00 43.72 246 LYS A O 1
ATOM 5515 N N . ASN B 1 247 ? -0.837 11.915 98.045 1.00 48.19 247 ASN A N 1
ATOM 5516 C CA . ASN B 1 247 ? -1.674 11.986 99.235 1.00 48.16 247 ASN A CA 1
ATOM 5517 C C . ASN B 1 247 ? -3.139 12.084 98.825 1.00 52.65 247 ASN A C 1
ATOM 5518 O O . ASN B 1 247 ? -3.484 12.916 97.980 1.00 56.06 247 ASN A O 1
ATOM 5523 N N . PRO B 1 248 ? -4.021 11.258 99.395 1.00 54.38 248 PRO A N 1
ATOM 5524 C CA . PRO B 1 248 ? -5.409 11.225 98.906 1.00 55.72 248 PRO A CA 1
ATOM 5525 C C . PRO B 1 248 ? -6.174 12.516 99.143 1.00 64.08 248 PRO A C 1
ATOM 5526 O O . PRO B 1 248 ? -7.103 12.816 98.382 1.00 63.89 248 PRO A O 1
ATOM 5530 N N . LYS B 1 249 ? -5.817 13.288 100.164 1.00 66.58 249 LYS A N 1
ATOM 5531 C CA . LYS B 1 249 ? -6.540 14.517 100.476 1.00 68.53 249 LYS A CA 1
ATOM 5532 C C . LYS B 1 249 ? -6.266 15.605 99.441 1.00 71.52 249 LYS A C 1
ATOM 5533 O O . LYS B 1 249 ? -5.151 16.116 99.342 1.00 75.42 249 LYS A O 1
ATOM 5539 N N . LYS B 1 261 ? 10.039 20.944 100.907 1.00 101.36 261 LYS A N 1
ATOM 5540 C CA . LYS B 1 261 ? 8.884 21.159 100.044 1.00 100.55 261 LYS A CA 1
ATOM 5541 C C . LYS B 1 261 ? 9.176 22.233 98.997 1.00 99.56 261 LYS A C 1
ATOM 5542 O O . LYS B 1 261 ? 9.334 21.930 97.814 1.00 91.83 261 LYS A O 1
ATOM 5548 N N . ALA B 1 262 ? 9.249 23.486 99.441 1.00 102.94 262 ALA A N 1
ATOM 5549 C CA . ALA B 1 262 ? 9.520 24.599 98.541 1.00 97.84 262 ALA A CA 1
ATOM 5550 C C . ALA B 1 262 ? 11.009 24.689 98.232 1.00 94.40 262 ALA A C 1
ATOM 5551 O O . ALA B 1 262 ? 11.854 24.510 99.114 1.00 94.17 262 ALA A O 1
ATOM 5553 N N . ASP B 1 263 ? 11.326 24.975 96.970 1.00 87.36 263 ASP A N 1
ATOM 5554 C CA . ASP B 1 263 ? 12.709 25.024 96.516 1.00 83.18 263 ASP A CA 1
ATOM 5555 C C . ASP B 1 263 ? 12.846 26.116 95.464 1.00 77.62 263 ASP A C 1
ATOM 5556 O O . ASP B 1 263 ? 11.863 26.730 95.042 1.00 73.65 263 ASP A O 1
ATOM 5561 N N . ASP B 1 264 ? 14.089 26.360 95.046 1.00 76.33 264 ASP A N 1
ATOM 5562 C CA . ASP B 1 264 ? 14.347 27.291 93.957 1.00 71.19 264 ASP A CA 1
ATOM 5563 C C . ASP B 1 264 ? 14.048 26.693 92.588 1.00 70.14 264 ASP A C 1
ATOM 5564 O O . ASP B 1 264 ? 13.994 27.441 91.606 1.00 68.45 264 ASP A O 1
ATOM 5569 N N . CYS B 1 265 ? 13.869 25.372 92.493 1.00 69.66 265 CYS A N 1
ATOM 5570 C CA . CYS B 1 265 ? 13.371 24.789 91.250 1.00 64.25 265 CYS A CA 1
ATOM 5571 C C . CYS B 1 265 ? 11.997 25.351 90.911 1.00 59.76 265 CYS A C 1
ATOM 5572 O O . CYS B 1 265 ? 11.747 25.778 89.779 1.00 56.28 265 CYS A O 1
ATOM 5575 N N . LEU B 1 266 ? 11.096 25.372 91.896 1.00 60.21 266 LEU A N 1
ATOM 5576 C CA . LEU B 1 266 ? 9.749 25.881 91.664 1.00 54.85 266 LEU A CA 1
ATOM 5577 C C . LEU B 1 266 ? 9.760 27.382 91.400 1.00 59.41 266 LEU A C 1
ATOM 5578 O O . LEU B 1 266 ? 9.011 27.871 90.546 1.00 57.57 266 LEU A O 1
ATOM 5583 N N . ASP B 1 267 ? 10.602 28.128 92.121 1.00 60.51 267 ASP A N 1
ATOM 5584 C CA . ASP B 1 267 ? 10.652 29.575 91.934 1.00 63.91 267 ASP A CA 1
ATOM 5585 C C . ASP B 1 267 ? 11.083 29.942 90.520 1.00 59.22 267 ASP A C 1
ATOM 5586 O O . ASP B 1 267 ? 10.649 30.968 89.985 1.00 57.02 267 ASP A O 1
ATOM 5591 N N . TRP B 1 268 ? 11.925 29.117 89.898 1.00 58.84 268 TRP A N 1
ATOM 5592 C CA . TRP B 1 268 ? 12.322 29.361 88.518 1.00 55.97 268 TRP A CA 1
ATOM 5593 C C . TRP B 1 268 ? 11.250 28.918 87.530 1.00 57.31 268 TRP A C 1
ATOM 5594 O O . TRP B 1 268 ? 11.156 29.480 86.432 1.00 55.84 268 TRP A O 1
ATOM 5605 N N . LEU B 1 269 ? 10.440 27.921 87.895 1.00 56.86 269 LEU A N 1
ATOM 5606 C CA . LEU B 1 269 ? 9.360 27.479 87.021 1.00 54.37 269 LEU A CA 1
ATOM 5607 C C . LEU B 1 269 ? 8.190 28.458 87.014 1.00 54.08 269 LEU A C 1
ATOM 5608 O O . LEU B 1 269 ? 7.455 28.527 86.022 1.00 50.42 269 LEU A O 1
ATOM 5613 N N . ASP B 1 270 ? 8.007 29.221 88.097 1.00 55.16 270 ASP A N 1
ATOM 5614 C CA . ASP B 1 270 ? 6.904 30.177 88.151 1.00 52.94 270 ASP A CA 1
ATOM 5615 C C . ASP B 1 270 ? 7.057 31.280 87.111 1.00 49.31 270 ASP A C 1
ATOM 5616 O O . ASP B 1 270 ? 6.057 31.866 86.680 1.00 48.46 270 ASP A O 1
ATOM 5621 N N . SER B 1 271 ? 8.289 31.569 86.694 1.00 48.58 271 SER A N 1
ATOM 5622 C CA . SER B 1 271 ? 8.576 32.647 85.760 1.00 49.88 271 SER A CA 1
ATOM 5623 C C . SER B 1 271 ? 8.529 32.203 84.303 1.00 50.17 271 SER A C 1
ATOM 5624 O O . SER B 1 271 ? 9.080 32.895 83.439 1.00 51.50 271 SER A O 1
ATOM 5627 N N . LYS B 1 272 ? 7.891 31.073 84.009 1.00 51.44 272 LYS A N 1
ATOM 5628 C CA . LYS B 1 272 ? 7.848 30.530 82.660 1.00 48.56 272 LYS A CA 1
ATOM 5629 C C . LYS B 1 272 ? 6.406 30.380 82.193 1.00 49.56 272 LYS A C 1
ATOM 5630 O O . LYS B 1 272 ? 5.467 30.364 82.995 1.00 50.02 272 LYS A O 1
ATOM 5636 N N . SER B 1 273 ? 6.244 30.272 80.876 1.00 47.99 273 SER A N 1
ATOM 5637 C CA . SER B 1 273 ? 4.927 30.069 80.295 1.00 44.28 273 SER A CA 1
ATOM 5638 C C . SER B 1 273 ? 4.441 28.647 80.570 1.00 50.60 273 SER A C 1
ATOM 5639 O O . SER B 1 273 ? 5.247 27.720 80.691 1.00 50.17 273 SER A O 1
ATOM 5642 N N . PRO B 1 274 ? 3.128 28.446 80.673 1.00 48.69 274 PRO A N 1
ATOM 5643 C CA . PRO B 1 274 ? 2.612 27.093 80.918 1.00 48.57 274 PRO A CA 1
ATOM 5644 C C . PRO B 1 274 ? 2.907 26.160 79.752 1.00 49.36 274 PRO A C 1
ATOM 5645 O O . PRO B 1 274 ? 2.791 26.538 78.583 1.00 44.48 274 PRO A O 1
ATOM 5649 N N . GLY B 1 275 ? 3.298 24.930 80.087 1.00 45.30 275 GLY A N 1
ATOM 5650 C CA . GLY B 1 275 ? 3.605 23.924 79.090 1.00 42.91 275 GLY A CA 1
ATOM 5651 C C . GLY B 1 275 ? 4.766 24.301 78.195 1.00 42.75 275 GLY A C 1
ATOM 5652 O O . GLY B 1 275 ? 4.685 24.163 76.970 1.00 41.91 275 GLY A O 1
ATOM 5653 N N . SER B 1 276 ? 5.861 24.769 78.797 1.00 42.83 276 SER A N 1
ATOM 5654 C CA . SER B 1 276 ? 7.005 25.258 78.042 1.00 44.52 276 SER A CA 1
ATOM 5655 C C . SER B 1 276 ? 8.345 24.723 78.521 1.00 45.30 276 SER A C 1
ATOM 5656 O O . SER B 1 276 ? 9.341 24.894 77.809 1.00 45.23 276 SER A O 1
ATOM 5659 N N . VAL B 1 277 ? 8.411 24.096 79.688 1.00 44.30 277 VAL A N 1
ATOM 5660 C CA . VAL B 1 277 ? 9.668 23.617 80.250 1.00 46.75 277 VAL A CA 1
ATOM 5661 C C . VAL B 1 277 ? 9.769 22.114 80.036 1.00 46.35 277 VAL A C 1
ATOM 5662 O O . VAL B 1 277 ? 8.772 21.388 80.141 1.00 44.02 277 VAL A O 1
ATOM 5666 N N . VAL B 1 278 ? 10.974 21.647 79.728 1.00 45.73 278 VAL A N 1
ATOM 5667 C CA . VAL B 1 278 ? 11.263 20.228 79.562 1.00 42.20 278 VAL A CA 1
ATOM 5668 C C . VAL B 1 278 ? 12.074 19.787 80.772 1.00 42.94 278 VAL A C 1
ATOM 5669 O O . VAL B 1 278 ? 13.256 20.130 80.899 1.00 42.79 278 VAL A O 1
ATOM 5673 N N . TYR B 1 279 ? 11.441 19.037 81.669 1.00 40.11 279 TYR A N 1
ATOM 5674 C CA . TYR B 1 279 ? 12.130 18.506 82.835 1.00 39.28 279 TYR A CA 1
ATOM 5675 C C . TYR B 1 279 ? 12.951 17.287 82.430 1.00 39.04 279 TYR A C 1
ATOM 5676 O O . TYR B 1 279 ? 12.446 16.385 81.755 1.00 35.83 279 TYR A O 1
ATOM 5685 N N . ILE B 1 280 ? 14.221 17.267 82.831 1.00 39.60 280 ILE A N 1
ATOM 5686 C CA . ILE B 1 280 ? 15.154 16.199 82.489 1.00 37.90 280 ILE A CA 1
ATOM 5687 C C . ILE B 1 280 ? 15.717 15.618 83.778 1.00 39.81 280 ILE A C 1
ATOM 5688 O O . ILE B 1 280 ? 16.201 16.362 84.639 1.00 43.12 280 ILE A O 1
ATOM 5693 N N . SER B 1 281 ? 15.657 14.294 83.908 1.00 40.92 281 SER A N 1
ATOM 5694 C CA . SER B 1 281 ? 16.169 13.615 85.090 1.00 41.33 281 SER A CA 1
ATOM 5695 C C . SER B 1 281 ? 16.374 12.143 84.761 1.00 40.07 281 SER A C 1
ATOM 5696 O O . SER B 1 281 ? 15.584 11.552 84.021 1.00 41.13 281 SER A O 1
ATOM 5699 N N . PHE B 1 282 ? 17.434 11.558 85.316 1.00 41.01 282 PHE A N 1
ATOM 5700 C CA . PHE B 1 282 ? 17.755 10.154 85.088 1.00 39.98 282 PHE A CA 1
ATOM 5701 C C . PHE B 1 282 ? 17.797 9.366 86.393 1.00 38.94 282 PHE A C 1
ATOM 5702 O O . PHE B 1 282 ? 18.467 8.336 86.484 1.00 40.56 282 PHE A O 1
ATOM 5710 N N . GLY B 1 283 ? 17.081 9.838 87.407 1.00 39.06 283 GLY A N 1
ATOM 5711 C CA . GLY B 1 283 ? 17.010 9.131 88.665 1.00 41.89 283 GLY A CA 1
ATOM 5712 C C . GLY B 1 283 ? 18.251 9.318 89.518 1.00 44.36 283 GLY A C 1
ATOM 5713 O O . GLY B 1 283 ? 19.100 10.182 89.280 1.00 44.87 283 GLY A O 1
ATOM 5714 N N . THR B 1 284 ? 18.352 8.466 90.538 1.00 44.82 284 THR A N 1
ATOM 5715 C CA . THR B 1 284 ? 19.428 8.562 91.513 1.00 44.39 284 THR A CA 1
ATOM 5716 C C . THR B 1 284 ? 20.629 7.689 91.179 1.00 46.00 284 THR A C 1
ATOM 5717 O O . THR B 1 284 ? 21.702 7.893 91.757 1.00 48.07 284 THR A O 1
ATOM 5721 N N . ILE B 1 285 ? 20.482 6.731 90.261 1.00 47.36 285 ILE A N 1
ATOM 5722 C CA . ILE B 1 285 ? 21.510 5.738 89.977 1.00 45.52 285 ILE A CA 1
ATOM 5723 C C . ILE B 1 285 ? 22.029 5.860 88.549 1.00 46.62 285 ILE A C 1
ATOM 5724 O O . ILE B 1 285 ? 23.242 5.885 88.317 1.00 43.92 285 ILE A O 1
ATOM 5729 N N . ALA B 1 286 ? 21.122 5.930 87.576 1.00 48.61 286 ALA A N 1
ATOM 5730 C CA . ALA B 1 286 ? 21.516 5.909 86.173 1.00 44.03 286 ALA A CA 1
ATOM 5731 C C . ALA B 1 286 ? 22.392 7.109 85.831 1.00 44.18 286 ALA A C 1
ATOM 5732 O O . ALA B 1 286 ? 22.036 8.257 86.112 1.00 48.05 286 ALA A O 1
ATOM 5734 N N . TYR B 1 287 ? 23.545 6.834 85.223 1.00 45.15 287 TYR A N 1
ATOM 5735 C CA . TYR B 1 287 ? 24.496 7.862 84.800 1.00 48.44 287 TYR A CA 1
ATOM 5736 C C . TYR B 1 287 ? 24.849 7.596 83.340 1.00 47.09 287 TYR A C 1
ATOM 5737 O O . TYR B 1 287 ? 25.638 6.695 83.042 1.00 45.29 287 TYR A O 1
ATOM 5746 N N . ILE B 1 288 ? 24.273 8.384 82.433 1.00 45.05 288 ILE A N 1
ATOM 5747 C CA . ILE B 1 288 ? 24.431 8.150 81.001 1.00 48.04 288 ILE A CA 1
ATOM 5748 C C . ILE B 1 288 ? 25.829 8.546 80.545 1.00 51.09 288 ILE A C 1
ATOM 5749 O O . ILE B 1 288 ? 26.631 9.066 81.329 1.00 52.90 288 ILE A O 1
ATOM 5754 N N . LYS B 1 289 ? 26.125 8.301 79.271 1.00 50.93 289 LYS A N 1
ATOM 5755 C CA . LYS B 1 289 ? 27.457 8.540 78.740 1.00 53.67 289 LYS A CA 1
ATOM 5756 C C . LYS B 1 289 ? 27.740 10.035 78.626 1.00 56.15 289 LYS A C 1
ATOM 5757 O O . LYS B 1 289 ? 26.833 10.868 78.544 1.00 57.02 289 LYS A O 1
ATOM 5763 N N . GLN B 1 290 ? 29.034 10.368 78.624 1.00 56.43 290 GLN A N 1
ATOM 5764 C CA . GLN B 1 290 ? 29.446 11.754 78.427 1.00 57.90 290 GLN A CA 1
ATOM 5765 C C . GLN B 1 290 ? 29.088 12.246 77.031 1.00 58.16 290 GLN A C 1
ATOM 5766 O O . GLN B 1 290 ? 28.744 13.421 76.856 1.00 58.61 290 GLN A O 1
ATOM 5772 N N . GLU B 1 291 ? 29.149 11.364 76.031 1.00 57.10 291 GLU A N 1
ATOM 5773 C CA . GLU B 1 291 ? 28.793 11.758 74.673 1.00 54.54 291 GLU A CA 1
ATOM 5774 C C . GLU B 1 291 ? 27.299 12.022 74.538 1.00 53.83 291 GLU A C 1
ATOM 5775 O O . GLU B 1 291 ? 26.895 12.912 73.781 1.00 54.76 291 GLU A O 1
ATOM 5781 N N . GLN B 1 292 ? 26.467 11.266 75.257 1.00 54.88 292 GLN A N 1
ATOM 5782 C CA . GLN B 1 292 ? 25.026 11.485 75.181 1.00 54.49 292 GLN A CA 1
ATOM 5783 C C . GLN B 1 292 ? 24.625 12.799 75.835 1.00 52.48 292 GLN A C 1
ATOM 5784 O O . GLN B 1 292 ? 23.695 13.465 75.364 1.00 49.09 292 GLN A O 1
ATOM 5790 N N . VAL B 1 293 ? 25.310 13.186 76.915 1.00 54.94 293 VAL A N 1
ATOM 5791 C CA . VAL B 1 293 ? 25.038 14.472 77.552 1.00 53.74 293 VAL A CA 1
ATOM 5792 C C . VAL B 1 293 ? 25.300 15.612 76.577 1.00 53.88 293 VAL A C 1
ATOM 5793 O O . VAL B 1 293 ? 24.547 16.592 76.525 1.00 54.15 293 VAL A O 1
ATOM 5797 N N . GLU B 1 294 ? 26.365 15.496 75.780 1.00 54.08 294 GLU A N 1
ATOM 5798 C CA . GLU B 1 294 ? 26.665 16.524 74.792 1.00 53.55 294 GLU A CA 1
ATOM 5799 C C . GLU B 1 294 ? 25.569 16.616 73.738 1.00 54.72 294 GLU A C 1
ATOM 5800 O O . GLU B 1 294 ? 25.146 17.719 73.369 1.00 54.29 294 GLU A O 1
ATOM 5806 N N . GLU B 1 295 ? 25.091 15.469 73.248 1.00 52.38 295 GLU A N 1
ATOM 5807 C CA . GLU B 1 295 ? 24.058 15.486 72.218 1.00 52.19 295 GLU A CA 1
ATOM 5808 C C . GLU B 1 295 ? 22.724 15.977 72.763 1.00 51.59 295 GLU A C 1
ATOM 5809 O O . GLU B 1 295 ? 21.899 16.497 72.004 1.00 51.28 295 GLU A O 1
ATOM 5815 N N . ILE B 1 296 ? 22.491 15.817 74.066 1.00 54.17 296 ILE A N 1
ATOM 5816 C CA . ILE B 1 296 ? 21.278 16.357 74.670 1.00 53.94 296 ILE A CA 1
ATOM 5817 C C . ILE B 1 296 ? 21.371 17.875 74.777 1.00 53.84 296 ILE A C 1
ATOM 5818 O O . ILE B 1 296 ? 20.423 18.594 74.438 1.00 52.41 296 ILE A O 1
ATOM 5823 N N . ALA B 1 297 ? 22.518 18.386 75.233 1.00 54.72 297 ALA A N 1
ATOM 5824 C CA . ALA B 1 297 ? 22.695 19.829 75.373 1.00 55.04 297 ALA A CA 1
ATOM 5825 C C . ALA B 1 297 ? 22.554 20.535 74.029 1.00 56.11 297 ALA A C 1
ATOM 5826 O O . ALA B 1 297 ? 21.830 21.530 73.910 1.00 57.23 297 ALA A O 1
ATOM 5828 N N . TYR B 1 298 ? 23.244 20.033 73.004 1.00 57.33 298 TYR A N 1
ATOM 5829 C CA . TYR B 1 298 ? 23.133 20.630 71.678 1.00 55.04 298 TYR A CA 1
ATOM 5830 C C . TYR B 1 298 ? 21.731 20.466 71.106 1.00 54.42 298 TYR A C 1
ATOM 5831 O O . TYR B 1 298 ? 21.262 21.334 70.360 1.00 56.86 298 TYR A O 1
ATOM 5840 N N . GLY B 1 299 ? 21.046 19.374 71.448 1.00 54.81 299 GLY A N 1
ATOM 5841 C CA . GLY B 1 299 ? 19.670 19.211 71.008 1.00 53.32 299 GLY A CA 1
ATOM 5842 C C . GLY B 1 299 ? 18.734 20.222 71.643 1.00 50.82 299 GLY A C 1
ATOM 5843 O O . GLY B 1 299 ? 17.852 20.768 70.975 1.00 48.99 299 GLY A O 1
ATOM 5844 N N . LEU B 1 300 ? 18.912 20.485 72.940 1.00 54.30 300 LEU A N 1
ATOM 5845 C CA . LEU B 1 300 ? 18.112 21.509 73.604 1.00 52.18 300 LEU A CA 1
ATOM 5846 C C . LEU B 1 300 ? 18.406 22.891 73.036 1.00 52.44 300 LEU A C 1
ATOM 5847 O O . LEU B 1 300 ? 17.501 23.726 72.917 1.00 53.17 300 LEU A O 1
ATOM 5852 N N . LEU B 1 301 ? 19.665 23.148 72.680 1.00 52.74 301 LEU A N 1
ATOM 5853 C CA . LEU B 1 301 ? 20.034 24.454 72.146 1.00 56.38 301 LEU A CA 1
ATOM 5854 C C . LEU B 1 301 ? 19.399 24.692 70.783 1.00 54.50 301 LEU A C 1
ATOM 5855 O O . LEU B 1 301 ? 18.796 25.745 70.541 1.00 52.89 301 LEU A O 1
ATOM 5860 N N . ASN B 1 302 ? 19.519 23.720 69.878 1.00 54.56 302 ASN A N 1
ATOM 5861 C CA . ASN B 1 302 ? 19.006 23.884 68.524 1.00 52.43 302 ASN A CA 1
ATOM 5862 C C . ASN B 1 302 ? 17.490 23.776 68.445 1.00 52.16 302 ASN A C 1
ATOM 5863 O O . ASN B 1 302 ? 16.923 24.057 67.383 1.00 52.45 302 ASN A O 1
ATOM 5868 N N . SER B 1 303 ? 16.821 23.376 69.527 1.00 51.14 303 SER A N 1
ATOM 5869 C CA . SER B 1 303 ? 15.367 23.295 69.544 1.00 48.69 303 SER A CA 1
ATOM 5870 C C . SER B 1 303 ? 14.707 24.527 70.148 1.00 53.67 303 SER A C 1
ATOM 5871 O O . SER B 1 303 ? 13.516 24.751 69.905 1.00 54.73 303 SER A O 1
ATOM 5874 N N . GLY B 1 304 ? 15.443 25.319 70.924 1.00 52.25 304 GLY A N 1
ATOM 5875 C CA . GLY B 1 304 ? 14.915 26.564 71.447 1.00 52.44 304 GLY A CA 1
ATOM 5876 C C . GLY B 1 304 ? 13.824 26.414 72.483 1.00 55.94 304 GLY A C 1
ATOM 5877 O O . GLY B 1 304 ? 12.926 27.259 72.553 1.00 59.40 304 GLY A O 1
ATOM 5878 N N . VAL B 1 305 ? 13.877 25.365 73.296 1.00 59.11 305 VAL A N 1
ATOM 5879 C CA . VAL B 1 305 ? 12.868 25.123 74.315 1.00 54.70 305 VAL A CA 1
ATOM 5880 C C . VAL B 1 305 ? 13.463 25.420 75.685 1.00 50.91 305 VAL A C 1
ATOM 5881 O O . VAL B 1 305 ? 14.683 25.472 75.870 1.00 51.64 305 VAL A O 1
ATOM 5885 N N . SER B 1 306 ? 12.579 25.629 76.655 1.00 46.84 306 SER A N 1
ATOM 5886 C CA . SER B 1 306 ? 13.004 25.788 78.037 1.00 50.40 306 SER A CA 1
ATOM 5887 C C . SER B 1 306 ? 13.178 24.419 78.680 1.00 49.62 306 SER A C 1
ATOM 5888 O O . SER B 1 306 ? 12.425 23.484 78.396 1.00 48.99 306 SER A O 1
ATOM 5891 N N . PHE B 1 307 ? 14.183 24.297 79.544 1.00 49.06 307 PHE A N 1
ATOM 5892 C CA . PHE B 1 307 ? 14.488 23.003 80.134 1.00 46.88 307 PHE A CA 1
ATOM 5893 C C . PHE B 1 307 ? 15.054 23.176 81.535 1.00 48.56 307 PHE A C 1
ATOM 5894 O O . PHE B 1 307 ? 15.849 24.085 81.790 1.00 48.68 307 PHE A O 1
ATOM 5902 N N . LEU B 1 308 ? 14.624 22.295 82.435 1.00 46.47 308 LEU A N 1
ATOM 5903 C CA . LEU B 1 308 ? 15.196 22.151 83.768 1.00 47.70 308 LEU A CA 1
ATOM 5904 C C . LEU B 1 308 ? 15.890 20.795 83.798 1.00 45.23 308 LEU A C 1
ATOM 5905 O O . LEU B 1 308 ? 15.235 19.753 83.685 1.00 41.44 308 LEU A O 1
ATOM 5910 N N . TRP B 1 309 ? 17.210 20.809 83.938 1.00 45.68 309 TRP A N 1
ATOM 5911 C CA . TRP B 1 309 ? 18.031 19.612 83.806 1.00 44.79 309 TRP A CA 1
ATOM 5912 C C . TRP B 1 309 ? 18.616 19.263 85.170 1.00 46.92 309 TRP A C 1
ATOM 5913 O O . TRP B 1 309 ? 19.418 20.024 85.722 1.00 47.12 309 TRP A O 1
ATOM 5924 N N . VAL B 1 310 ? 18.210 18.116 85.707 1.00 46.37 310 VAL A N 1
ATOM 5925 C CA . VAL B 1 310 ? 18.815 17.579 86.921 1.00 46.77 310 VAL A CA 1
ATOM 5926 C C . VAL B 1 310 ? 20.056 16.791 86.525 1.00 44.94 310 VAL A C 1
ATOM 5927 O O . VAL B 1 310 ? 19.978 15.847 85.732 1.00 46.91 310 VAL A O 1
ATOM 5931 N N . MET B 1 311 ? 21.205 17.186 87.065 1.00 47.81 311 MET A N 1
ATOM 5932 C CA . MET B 1 311 ? 22.479 16.523 86.797 1.00 49.75 311 MET A CA 1
ATOM 5933 C C . MET B 1 311 ? 23.058 16.086 88.137 1.00 51.96 311 MET A C 1
ATOM 5934 O O . MET B 1 311 ? 23.914 16.758 88.716 1.00 57.03 311 MET A O 1
ATOM 5939 N N . LYS B 1 312 ? 22.578 14.952 88.629 1.00 56.29 312 LYS A N 1
ATOM 5940 C CA . LYS B 1 312 ? 23.008 14.460 89.930 1.00 61.00 312 LYS A CA 1
ATOM 5941 C C . LYS B 1 312 ? 24.426 13.908 89.837 1.00 62.13 312 LYS A C 1
ATOM 5942 O O . LYS B 1 312 ? 24.716 13.104 88.943 1.00 58.83 312 LYS A O 1
ATOM 5948 N N . PRO B 1 313 ? 25.333 14.319 90.717 1.00 65.37 313 PRO A N 1
ATOM 5949 C CA . PRO B 1 313 ? 26.671 13.717 90.747 1.00 64.89 313 PRO A CA 1
ATOM 5950 C C . PRO B 1 313 ? 26.588 12.246 91.109 1.00 66.19 313 PRO A C 1
ATOM 5951 O O . PRO B 1 313 ? 25.772 11.852 91.957 1.00 68.39 313 PRO A O 1
ATOM 5955 N N . PRO B 1 314 ? 27.412 11.402 90.496 1.00 65.23 314 PRO A N 1
ATOM 5956 C CA . PRO B 1 314 ? 27.329 9.966 90.768 1.00 67.00 314 PRO A CA 1
ATOM 5957 C C . PRO B 1 314 ? 27.952 9.615 92.111 1.00 72.17 314 PRO A C 1
ATOM 5958 O O . PRO B 1 314 ? 28.778 10.348 92.660 1.00 70.05 314 PRO A O 1
ATOM 5962 N N . ASP B 1 315 ? 27.524 8.471 92.641 1.00 77.86 315 ASP A N 1
ATOM 5963 C CA . ASP B 1 315 ? 28.070 7.990 93.902 1.00 83.53 315 ASP A CA 1
ATOM 5964 C C . ASP B 1 315 ? 29.554 7.681 93.741 1.00 84.68 315 ASP A C 1
ATOM 5965 O O . ASP B 1 315 ? 29.983 7.115 92.732 1.00 80.71 315 ASP A O 1
ATOM 5970 N N . VAL B 1 316 ? 30.341 8.070 94.748 1.00 85.78 316 VAL A N 1
ATOM 5971 C CA . VAL B 1 316 ? 31.795 7.978 94.664 1.00 85.55 316 VAL A CA 1
ATOM 5972 C C . VAL B 1 316 ? 32.309 6.549 94.589 1.00 87.72 316 VAL A C 1
ATOM 5973 O O . VAL B 1 316 ? 33.500 6.347 94.325 1.00 85.27 316 VAL A O 1
ATOM 5977 N N . ALA B 1 317 ? 31.451 5.551 94.817 1.00 88.72 317 ALA A N 1
ATOM 5978 C CA . ALA B 1 317 ? 31.893 4.164 94.719 1.00 88.65 317 ALA A CA 1
ATOM 5979 C C . ALA B 1 317 ? 32.304 3.820 93.293 1.00 90.45 317 ALA A C 1
ATOM 5980 O O . ALA B 1 317 ? 33.381 3.255 93.066 1.00 93.99 317 ALA A O 1
ATOM 5982 N N . PHE B 1 318 ? 31.462 4.152 92.318 1.00 86.30 318 PHE A N 1
ATOM 5983 C CA . PHE B 1 318 ? 31.832 3.932 90.931 1.00 86.17 318 PHE A CA 1
ATOM 5984 C C . PHE B 1 318 ? 32.956 4.882 90.525 1.00 86.37 318 PHE A C 1
ATOM 5985 O O . PHE B 1 318 ? 33.163 5.940 91.126 1.00 87.33 318 PHE A O 1
ATOM 5993 N N . GLY B 1 319 ? 33.690 4.485 89.490 1.00 85.92 319 GLY A N 1
ATOM 5994 C CA . GLY B 1 319 ? 34.745 5.323 88.957 1.00 86.76 319 GLY A CA 1
ATOM 5995 C C . GLY B 1 319 ? 34.274 6.148 87.778 1.00 84.39 319 GLY A C 1
ATOM 5996 O O . GLY B 1 319 ? 34.948 6.212 86.746 1.00 86.61 319 GLY A O 1
ATOM 5997 N N . TYR B 1 320 ? 33.115 6.783 87.922 1.00 81.70 320 TYR A N 1
ATOM 5998 C CA . TYR B 1 320 ? 32.537 7.562 86.838 1.00 81.67 320 TYR A CA 1
ATOM 5999 C C . TYR B 1 320 ? 33.252 8.897 86.681 1.00 78.15 320 TYR A C 1
ATOM 6000 O O . TYR B 1 320 ? 33.744 9.484 87.649 1.00 76.04 320 TYR A O 1
ATOM 6009 N N . ASP B 1 321 ? 33.301 9.374 85.442 1.00 78.04 321 ASP A N 1
ATOM 6010 C CA . ASP B 1 321 ? 33.751 10.727 85.151 1.00 76.14 321 ASP A CA 1
ATOM 6011 C C . ASP B 1 321 ? 32.560 11.670 85.252 1.00 71.00 321 ASP A C 1
ATOM 6012 O O . ASP B 1 321 ? 31.481 11.371 84.729 1.00 70.53 321 ASP A O 1
ATOM 6017 N N . LEU B 1 322 ? 32.754 12.798 85.931 1.00 69.15 322 LEU A N 1
ATOM 6018 C CA . LEU B 1 322 ? 31.666 13.748 86.113 1.00 66.31 322 LEU A CA 1
ATOM 6019 C C . LEU B 1 322 ? 31.201 14.289 84.766 1.00 66.56 322 LEU A C 1
ATOM 6020 O O . LEU B 1 322 ? 32.006 14.536 83.864 1.00 66.50 322 LEU A O 1
ATOM 6025 N N . HIS B 1 323 ? 29.887 14.457 84.631 1.00 63.66 323 HIS A N 1
ATOM 6026 C CA . HIS B 1 323 ? 29.320 14.969 83.391 1.00 61.74 323 HIS A CA 1
ATOM 6027 C C . HIS B 1 323 ? 29.765 16.409 83.172 1.00 62.22 323 HIS A C 1
ATOM 6028 O O . HIS B 1 323 ? 29.685 17.240 84.082 1.00 62.12 323 HIS A O 1
ATOM 6035 N N . VAL B 1 324 ? 30.245 16.701 81.967 1.00 57.22 324 VAL A N 1
ATOM 6036 C CA . VAL B 1 324 ? 30.760 18.019 81.617 1.00 59.20 324 VAL A CA 1
ATOM 6037 C C . VAL B 1 324 ? 29.890 18.577 80.500 1.00 61.37 324 VAL A C 1
ATOM 6038 O O . VAL B 1 324 ? 29.878 18.038 79.386 1.00 61.87 324 VAL A O 1
ATOM 6042 N N . LEU B 1 325 ? 29.165 19.652 80.793 1.00 63.61 325 LEU A N 1
ATOM 6043 C CA . LEU B 1 325 ? 28.392 20.326 79.767 1.00 58.42 325 LEU A CA 1
ATOM 6044 C C . LEU B 1 325 ? 29.332 20.964 78.745 1.00 58.85 325 LEU A C 1
ATOM 6045 O O . LEU B 1 325 ? 30.481 21.281 79.064 1.00 61.97 325 LEU A O 1
ATOM 6050 N N . PRO B 1 326 ? 28.874 21.149 77.506 1.00 59.80 326 PRO A N 1
ATOM 6051 C CA . PRO B 1 326 ? 29.730 21.775 76.492 1.00 59.70 326 PRO A CA 1
ATOM 6052 C C . PRO B 1 326 ? 30.187 23.159 76.927 1.00 62.63 326 PRO A C 1
ATOM 6053 O O . PRO B 1 326 ? 29.531 23.835 77.721 1.00 64.50 326 PRO A O 1
ATOM 6057 N N . ASP B 1 327 ? 31.333 23.574 76.395 1.00 65.66 327 ASP A N 1
ATOM 6058 C CA . ASP B 1 327 ? 31.935 24.837 76.801 1.00 66.76 327 ASP A CA 1
ATOM 6059 C C . ASP B 1 327 ? 31.056 26.011 76.388 1.00 64.97 327 ASP A C 1
ATOM 6060 O O . ASP B 1 327 ? 30.640 26.113 75.230 1.00 68.06 327 ASP A O 1
ATOM 6065 N N . GLY B 1 328 ? 30.776 26.896 77.341 1.00 64.49 328 GLY A N 1
ATOM 6066 C CA . GLY B 1 328 ? 29.939 28.053 77.069 1.00 65.43 328 GLY A CA 1
ATOM 6067 C C . GLY B 1 328 ? 28.521 27.707 76.678 1.00 66.33 328 GLY A C 1
ATOM 6068 O O . GLY B 1 328 ? 27.881 28.471 75.946 1.00 65.26 328 GLY A O 1
ATOM 6069 N N . PHE B 1 329 ? 28.006 26.571 77.153 1.00 64.93 329 PHE A N 1
ATOM 6070 C CA . PHE B 1 329 ? 26.669 26.139 76.761 1.00 61.58 329 PHE A CA 1
ATOM 6071 C C . PHE B 1 329 ? 25.589 26.844 77.573 1.00 61.65 329 PHE A C 1
ATOM 6072 O O . PHE B 1 329 ? 24.582 27.291 77.013 1.00 59.09 329 PHE A O 1
ATOM 6080 N N . MET B 1 330 ? 25.779 26.958 78.887 1.00 59.06 330 MET A N 1
ATOM 6081 C CA . MET B 1 330 ? 24.820 27.655 79.735 1.00 59.94 330 MET A CA 1
ATOM 6082 C C . MET B 1 330 ? 24.896 29.171 79.603 1.00 61.93 330 MET A C 1
ATOM 6083 O O . MET B 1 330 ? 24.154 29.874 80.297 1.00 61.78 330 MET A O 1
ATOM 6088 N N . GLU B 1 331 ? 25.775 29.690 78.748 1.00 62.04 331 GLU A N 1
ATOM 6089 C CA . GLU B 1 331 ? 25.829 31.116 78.457 1.00 58.86 331 GLU A CA 1
ATOM 6090 C C . GLU B 1 331 ? 25.034 31.485 77.213 1.00 57.47 331 GLU A C 1
ATOM 6091 O O . GLU B 1 331 ? 24.299 32.476 77.227 1.00 61.30 331 GLU A O 1
ATOM 6093 N N . LYS B 1 332 ? 25.171 30.708 76.135 1.00 58.82 332 LYS A N 1
ATOM 6094 C CA . LYS B 1 332 ? 24.301 30.891 74.978 1.00 57.93 332 LYS A CA 1
ATOM 6095 C C . LYS B 1 332 ? 22.842 30.696 75.363 1.00 58.15 332 LYS A C 1
ATOM 6096 O O . LYS B 1 332 ? 21.960 31.415 74.879 1.00 61.35 332 LYS A O 1
ATOM 6102 N N . ILE B 1 333 ? 22.570 29.722 76.229 1.00 58.38 333 ILE A N 1
ATOM 6103 C CA . ILE B 1 333 ? 21.244 29.545 76.816 1.00 56.18 333 ILE A CA 1
ATOM 6104 C C . ILE B 1 333 ? 21.292 30.271 78.157 1.00 60.23 333 ILE A C 1
ATOM 6105 O O . ILE B 1 333 ? 21.658 29.704 79.188 1.00 65.63 333 ILE A O 1
ATOM 6110 N N . GLY B 1 334 ? 20.954 31.557 78.136 1.00 54.80 334 GLY A N 1
ATOM 6111 C CA . GLY B 1 334 ? 20.928 32.338 79.358 1.00 56.93 334 GLY A CA 1
ATOM 6112 C C . GLY B 1 334 ? 19.755 31.936 80.222 1.00 55.86 334 GLY A C 1
ATOM 6113 O O . GLY B 1 334 ? 19.834 30.959 80.972 1.00 60.51 334 GLY A O 1
ATOM 6114 N N . THR B 1 335 ? 18.659 32.681 80.128 1.00 56.41 335 THR A N 1
ATOM 6115 C CA . THR B 1 335 ? 17.398 32.174 80.637 1.00 57.66 335 THR A CA 1
ATOM 6116 C C . THR B 1 335 ? 16.924 31.025 79.747 1.00 57.63 335 THR A C 1
ATOM 6117 O O . THR B 1 335 ? 17.529 30.720 78.716 1.00 61.58 335 THR A O 1
ATOM 6121 N N . ARG B 1 336 ? 15.832 30.383 80.165 1.00 56.79 336 ARG A N 1
ATOM 6122 C CA . ARG B 1 336 ? 15.207 29.187 79.579 1.00 60.13 336 ARG A CA 1
ATOM 6123 C C . ARG B 1 336 ? 15.993 27.916 79.911 1.00 55.68 336 ARG A C 1
ATOM 6124 O O . ARG B 1 336 ? 15.531 26.822 79.572 1.00 55.24 336 ARG A O 1
ATOM 6132 N N . GLY B 1 337 ? 17.134 28.013 80.583 1.00 54.70 337 GLY A N 1
ATOM 6133 C CA . GLY B 1 337 ? 17.870 26.838 81.002 1.00 51.92 337 GLY A CA 1
ATOM 6134 C C . GLY B 1 337 ? 18.255 26.925 82.464 1.00 55.82 337 GLY A C 1
ATOM 6135 O O . GLY B 1 337 ? 18.478 28.008 83.007 1.00 54.24 337 GLY A O 1
ATOM 6136 N N . LYS B 1 338 ? 18.325 25.756 83.101 1.00 52.54 338 LYS A N 1
ATOM 6137 C CA . LYS B 1 338 ? 18.714 25.657 84.502 1.00 50.60 338 LYS A CA 1
ATOM 6138 C C . LYS B 1 338 ? 19.332 24.291 84.762 1.00 53.13 338 LYS A C 1
ATOM 6139 O O . LYS B 1 338 ? 18.798 23.271 84.315 1.00 50.01 338 LYS A O 1
ATOM 6145 N N . ILE B 1 339 ? 20.448 24.279 85.489 1.00 51.72 339 ILE A N 1
ATOM 6146 C CA . ILE B 1 339 ? 21.135 23.055 85.883 1.00 52.18 339 ILE A CA 1
ATOM 6147 C C . ILE B 1 339 ? 21.100 22.958 87.400 1.00 51.68 339 ILE A C 1
ATOM 6148 O O . ILE B 1 339 ? 21.417 23.928 88.097 1.00 53.79 339 ILE A O 1
ATOM 6153 N N . VAL B 1 340 ? 20.712 21.791 87.908 1.00 52.09 340 VAL A N 1
ATOM 6154 C CA . VAL B 1 340 ? 20.589 21.537 89.335 1.00 51.53 340 VAL A CA 1
ATOM 6155 C C . VAL B 1 340 ? 21.159 20.155 89.632 1.00 52.93 340 VAL A C 1
ATOM 6156 O O . VAL B 1 340 ? 21.546 19.409 88.729 1.00 53.50 340 VAL A O 1
ATOM 6160 N N . GLN B 1 341 ? 21.211 19.815 90.918 1.00 57.86 341 GLN A N 1
ATOM 6161 C CA . GLN B 1 341 ? 21.570 18.474 91.356 1.00 54.21 341 GLN A CA 1
ATOM 6162 C C . GLN B 1 341 ? 20.402 17.710 91.953 1.00 52.86 341 GLN A C 1
ATOM 6163 O O . GLN B 1 341 ? 20.409 16.478 91.933 1.00 56.01 341 GLN A O 1
ATOM 6169 N N . TRP B 1 342 ? 19.403 18.418 92.476 1.00 51.61 342 TRP A N 1
ATOM 6170 C CA . TRP B 1 342 ? 18.198 17.810 93.017 1.00 49.78 342 TRP A CA 1
ATOM 6171 C C . TRP B 1 342 ? 17.055 18.803 92.877 1.00 53.11 342 TRP A C 1
ATOM 6172 O O . TRP B 1 342 ? 17.222 19.991 93.163 1.00 56.86 342 TRP A O 1
ATOM 6183 N N . CYS B 1 343 ? 15.903 18.317 92.419 1.00 53.41 343 CYS A N 1
ATOM 6184 C CA . CYS B 1 343 ? 14.689 19.115 92.367 1.00 52.68 343 CYS A CA 1
ATOM 6185 C C . CYS B 1 343 ? 13.556 18.332 93.015 1.00 51.03 343 CYS A C 1
ATOM 6186 O O . CYS B 1 343 ? 13.504 17.102 92.893 1.00 52.42 343 CYS A O 1
ATOM 6189 N N . PRO B 1 344 ? 12.639 19.003 93.718 1.00 49.77 344 PRO A N 1
ATOM 6190 C CA . PRO B 1 344 ? 11.447 18.302 94.215 1.00 48.16 344 PRO A CA 1
ATOM 6191 C C . PRO B 1 344 ? 10.607 17.787 93.059 1.00 46.95 344 PRO A C 1
ATOM 6192 O O . PRO B 1 344 ? 9.800 18.531 92.491 1.00 48.95 344 PRO A O 1
ATOM 6196 N N . GLN B 1 345 ? 10.795 16.514 92.700 1.00 42.77 345 GLN A N 1
ATOM 6197 C CA . GLN B 1 345 ? 10.237 16.009 91.450 1.00 43.59 345 GLN A CA 1
ATOM 6198 C C . GLN B 1 345 ? 8.711 16.042 91.454 1.00 45.71 345 GLN A C 1
ATOM 6199 O O . GLN B 1 345 ? 8.097 16.479 90.472 1.00 43.78 345 GLN A O 1
ATOM 6205 N N . GLU B 1 346 ? 8.082 15.595 92.546 1.00 40.89 346 GLU A N 1
ATOM 6206 C CA . GLU B 1 346 ? 6.622 15.537 92.578 1.00 40.58 346 GLU A CA 1
ATOM 6207 C C . GLU B 1 346 ? 6.005 16.914 92.375 1.00 44.97 346 GLU A C 1
ATOM 6208 O O . GLU B 1 346 ? 4.980 17.049 91.694 1.00 43.72 346 GLU A O 1
ATOM 6214 N N . GLN B 1 347 ? 6.618 17.950 92.949 1.00 47.18 347 GLN A N 1
ATOM 6215 C CA . GLN B 1 347 ? 6.112 19.308 92.785 1.00 44.56 347 GLN A CA 1
ATOM 6216 C C . GLN B 1 347 ? 6.518 19.911 91.446 1.00 45.14 347 GLN A C 1
ATOM 6217 O O . GLN B 1 347 ? 5.779 20.734 90.894 1.00 43.81 347 GLN A O 1
ATOM 6223 N N . VAL B 1 348 ? 7.674 19.516 90.910 1.00 44.91 348 VAL A N 1
ATOM 6224 C CA . VAL B 1 348 ? 8.085 19.995 89.595 1.00 40.87 348 VAL A CA 1
ATOM 6225 C C . VAL B 1 348 ? 7.162 19.443 88.515 1.00 45.13 348 VAL A C 1
ATOM 6226 O O . VAL B 1 348 ? 6.717 20.176 87.624 1.00 45.75 348 VAL A O 1
ATOM 6230 N N . LEU B 1 349 ? 6.855 18.144 88.578 1.00 43.85 349 LEU A N 1
ATOM 6231 C CA . LEU B 1 349 ? 5.968 17.548 87.584 1.00 39.67 349 LEU A CA 1
ATOM 6232 C C . LEU B 1 349 ? 4.567 18.142 87.657 1.00 40.35 349 LEU A C 1
ATOM 6233 O O . LEU B 1 349 ? 3.888 18.259 86.629 1.00 39.56 349 LEU A O 1
ATOM 6238 N N . ALA B 1 350 ? 4.120 18.528 88.852 1.00 41.54 350 ALA A N 1
ATOM 6239 C CA . ALA B 1 350 ? 2.806 19.134 89.019 1.00 42.23 350 ALA A CA 1
ATOM 6240 C C . ALA B 1 350 ? 2.753 20.585 88.563 1.00 41.48 350 ALA A C 1
ATOM 6241 O O . ALA B 1 350 ? 1.654 21.139 88.448 1.00 40.94 350 ALA A O 1
ATOM 6243 N N . HIS B 1 351 ? 3.896 21.206 88.303 1.00 41.01 351 HIS A N 1
ATOM 6244 C CA . HIS B 1 351 ? 3.916 22.612 87.917 1.00 46.38 351 HIS A CA 1
ATOM 6245 C C . HIS B 1 351 ? 3.329 22.785 86.519 1.00 47.59 351 HIS A C 1
ATOM 6246 O O . HIS B 1 351 ? 3.687 22.032 85.605 1.00 49.81 351 HIS A O 1
ATOM 6253 N N . PRO B 1 352 ? 2.431 23.752 86.311 1.00 49.63 352 PRO A N 1
ATOM 6254 C CA . PRO B 1 352 ? 1.815 23.902 84.982 1.00 48.58 352 PRO A CA 1
ATOM 6255 C C . PRO B 1 352 ? 2.784 24.349 83.904 1.00 46.84 352 PRO A C 1
ATOM 6256 O O . PRO B 1 352 ? 2.455 24.234 82.718 1.00 48.98 352 PRO A O 1
ATOM 6260 N N . SER B 1 353 ? 3.965 24.849 84.268 1.00 45.53 353 SER A N 1
ATOM 6261 C CA . SER B 1 353 ? 4.931 25.277 83.265 1.00 43.96 353 SER A CA 1
ATOM 6262 C C . SER B 1 353 ? 5.618 24.112 82.568 1.00 44.39 353 SER A C 1
ATOM 6263 O O . SER B 1 353 ? 6.191 24.304 81.491 1.00 42.85 353 SER A O 1
ATOM 6266 N N . VAL B 1 354 ? 5.574 22.916 83.156 1.00 46.62 354 VAL A N 1
ATOM 6267 C CA . VAL B 1 354 ? 6.279 21.774 82.587 1.00 41.06 354 VAL A CA 1
ATOM 6268 C C . VAL B 1 354 ? 5.517 21.259 81.374 1.00 40.65 354 VAL A C 1
ATOM 6269 O O . VAL B 1 354 ? 4.290 21.098 81.415 1.00 41.35 354 VAL A O 1
ATOM 6273 N N . ALA B 1 355 ? 6.242 21.015 80.280 1.00 41.43 355 ALA A N 1
ATOM 6274 C CA . ALA B 1 355 ? 5.620 20.505 79.065 1.00 42.07 355 ALA A CA 1
ATOM 6275 C C . ALA B 1 355 ? 5.730 18.987 78.967 1.00 38.13 355 ALA A C 1
ATOM 6276 O O . ALA B 1 355 ? 4.718 18.302 78.802 1.00 40.70 355 ALA A O 1
ATOM 6278 N N . CYS B 1 356 ? 6.947 18.449 79.067 1.00 39.01 356 CYS A N 1
ATOM 6279 C CA . CYS B 1 356 ? 7.170 17.008 79.019 1.00 39.74 356 CYS A CA 1
ATOM 6280 C C . CYS B 1 356 ? 8.273 16.641 80.006 1.00 38.46 356 CYS A C 1
ATOM 6281 O O . CYS B 1 356 ? 8.828 17.501 80.697 1.00 40.36 356 CYS A O 1
ATOM 6284 N N . PHE B 1 357 ? 8.597 15.348 80.055 1.00 37.14 357 PHE A N 1
ATOM 6285 C CA . PHE B 1 357 ? 9.526 14.795 81.042 1.00 36.15 357 PHE A CA 1
ATOM 6286 C C . PHE B 1 357 ? 10.462 13.820 80.336 1.00 34.37 357 PHE A C 1
ATOM 6287 O O . PHE B 1 357 ? 10.031 12.748 79.904 1.00 33.07 357 PHE A O 1
ATOM 6295 N N . LEU B 1 358 ? 11.739 14.186 80.224 1.00 32.60 358 LEU A N 1
ATOM 6296 C CA . LEU B 1 358 ? 12.763 13.296 79.675 1.00 32.37 358 LEU A CA 1
ATOM 6297 C C . LEU B 1 358 ? 13.291 12.439 80.819 1.00 35.13 358 LEU A C 1
ATOM 6298 O O . LEU B 1 358 ? 14.206 12.844 81.544 1.00 34.51 358 LEU A O 1
ATOM 6303 N N . THR B 1 359 ? 12.726 11.248 80.974 1.00 35.96 359 THR A N 1
ATOM 6304 C CA . THR B 1 359 ? 12.992 10.397 82.122 1.00 32.60 359 THR A CA 1
ATOM 6305 C C . THR B 1 359 ? 13.723 9.127 81.709 1.00 34.20 359 THR A C 1
ATOM 6306 O O . THR B 1 359 ? 13.672 8.695 80.555 1.00 32.33 359 THR A O 1
ATOM 6310 N N . HIS B 1 360 ? 14.413 8.533 82.680 1.00 32.74 360 HIS A N 1
ATOM 6311 C CA . HIS B 1 360 ? 15.015 7.219 82.504 1.00 34.99 360 HIS A CA 1
ATOM 6312 C C . HIS B 1 360 ? 13.995 6.095 82.619 1.00 33.77 360 HIS A C 1
ATOM 6313 O O . HIS B 1 360 ? 14.365 4.927 82.451 1.00 30.86 360 HIS A O 1
ATOM 6320 N N . CYS B 1 361 ? 12.734 6.427 82.909 1.00 31.21 361 CYS A N 1
ATOM 6321 C CA . CYS B 1 361 ? 11.624 5.477 82.968 1.00 32.39 361 CYS A CA 1
ATOM 6322 C C . CYS B 1 361 ? 11.733 4.519 84.150 1.00 30.41 361 CYS A C 1
ATOM 6323 O O . CYS B 1 361 ? 11.289 3.374 84.070 1.00 35.47 361 CYS A O 1
ATOM 6326 N N . GLY B 1 362 ? 12.323 4.969 85.254 1.00 31.56 362 GLY A N 1
ATOM 6327 C CA . GLY B 1 362 ? 12.139 4.270 86.508 1.00 31.03 362 GLY A CA 1
ATOM 6328 C C . GLY 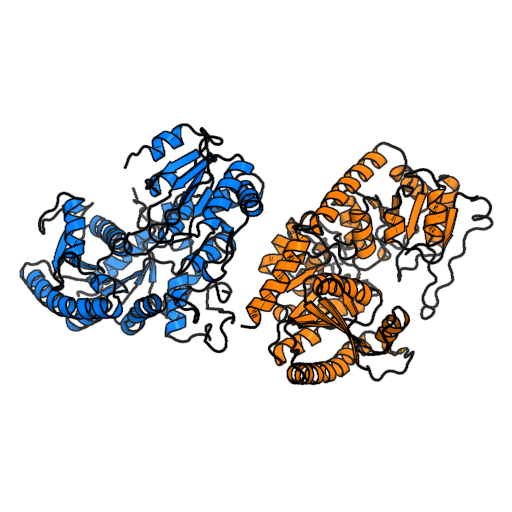B 1 362 ? 10.680 4.255 86.917 1.00 32.36 362 GLY A C 1
ATOM 6329 O O . GLY B 1 362 ? 9.883 5.099 86.502 1.00 32.66 362 GLY A O 1
ATOM 6330 N N . TRP B 1 363 ? 10.316 3.266 87.737 1.00 31.32 363 TRP A N 1
ATOM 6331 C CA . TRP B 1 363 ? 8.900 3.091 88.048 1.00 32.26 363 TRP A CA 1
ATOM 6332 C C . TRP B 1 363 ? 8.354 4.259 88.858 1.00 29.66 363 TRP A C 1
ATOM 6333 O O . TRP B 1 363 ? 7.195 4.651 88.679 1.00 30.14 363 TRP A O 1
ATOM 6344 N N . ASN B 1 364 ? 9.164 4.826 89.753 1.00 30.32 364 ASN A N 1
ATOM 6345 C CA . ASN B 1 364 ? 8.720 5.998 90.500 1.00 33.06 364 ASN A CA 1
ATOM 6346 C C . ASN B 1 364 ? 8.534 7.195 89.576 1.00 32.37 364 ASN A C 1
ATOM 6347 O O . ASN B 1 364 ? 7.538 7.920 89.674 1.00 33.43 364 ASN A O 1
ATOM 6352 N N . SER B 1 365 ? 9.487 7.418 88.667 1.00 31.83 365 SER A N 1
ATOM 6353 C CA . SER B 1 365 ? 9.332 8.504 87.707 1.00 33.93 365 SER A CA 1
ATOM 6354 C C . SER B 1 365 ? 8.218 8.212 86.712 1.00 33.08 365 SER A C 1
ATOM 6355 O O . SER B 1 365 ? 7.622 9.142 86.159 1.00 31.38 365 SER A O 1
ATOM 6358 N N . THR B 1 366 ? 7.918 6.932 86.484 1.00 29.36 366 THR A N 1
ATOM 6359 C CA . THR B 1 366 ? 6.823 6.563 85.593 1.00 30.10 366 THR A CA 1
ATOM 6360 C C . THR B 1 366 ? 5.473 6.879 86.225 1.00 31.08 366 THR A C 1
ATOM 6361 O O . THR B 1 366 ? 4.619 7.522 85.602 1.00 32.41 366 THR A O 1
ATOM 6365 N N . VAL B 1 367 ? 5.260 6.423 87.462 1.00 31.65 367 VAL A N 1
ATOM 6366 C CA . VAL B 1 367 ? 3.994 6.673 88.146 1.00 33.05 367 VAL A CA 1
ATOM 6367 C C . VAL B 1 367 ? 3.808 8.162 88.403 1.00 33.80 367 VAL A C 1
ATOM 6368 O O . VAL B 1 367 ? 2.697 8.693 88.282 1.00 34.34 367 VAL A O 1
ATOM 6372 N N . GLU B 1 368 ? 4.887 8.858 88.766 1.00 31.00 368 GLU A N 1
ATOM 6373 C CA . GLU B 1 368 ? 4.787 10.292 89.009 1.00 33.51 368 GLU A CA 1
ATOM 6374 C C . GLU B 1 368 ? 4.423 11.050 87.739 1.00 34.47 368 GLU A C 1
ATOM 6375 O O . GLU B 1 368 ? 3.746 12.081 87.803 1.00 32.69 368 GLU A O 1
ATOM 6381 N N . ALA B 1 369 ? 4.853 10.557 86.577 1.00 33.41 369 ALA A N 1
ATOM 6382 C CA . ALA B 1 369 ? 4.491 11.208 85.324 1.00 33.81 369 ALA A CA 1
ATOM 6383 C C . ALA B 1 369 ? 3.030 10.964 84.968 1.00 32.61 369 ALA A C 1
ATOM 6384 O O . ALA B 1 369 ? 2.340 11.883 84.512 1.00 32.83 369 ALA A O 1
ATOM 6386 N N . LEU B 1 370 ? 2.540 9.738 85.172 1.00 32.40 370 LEU A N 1
ATOM 6387 C CA . LEU B 1 370 ? 1.147 9.447 84.849 1.00 30.88 370 LEU A CA 1
ATOM 6388 C C . LEU B 1 370 ? 0.199 10.138 85.820 1.00 34.39 370 LEU A C 1
ATOM 6389 O O . LEU B 1 370 ? -0.875 10.608 85.425 1.00 37.35 370 LEU A O 1
ATOM 6394 N N . THR B 1 371 ? 0.581 10.210 87.096 1.00 33.68 371 THR A N 1
ATOM 6395 C CA . THR B 1 371 ? -0.260 10.874 88.084 1.00 32.92 371 THR A CA 1
ATOM 6396 C C . THR B 1 371 ? -0.290 12.383 87.872 1.00 33.42 371 THR A C 1
ATOM 6397 O O . THR B 1 371 ? -1.323 13.019 88.111 1.00 35.68 371 THR A O 1
ATOM 6401 N N . SER B 1 372 ? 0.816 12.968 87.410 1.00 31.51 372 SER A N 1
ATOM 6402 C CA . SER B 1 372 ? 0.892 14.404 87.172 1.00 32.40 372 SER A CA 1
ATOM 6403 C C . SER B 1 372 ? 0.385 14.814 85.796 1.00 36.18 372 SER A C 1
ATOM 6404 O O . SER B 1 372 ? 0.256 16.016 85.535 1.00 40.11 372 SER A O 1
ATOM 6407 N N . GLY B 1 373 ? 0.102 13.861 84.915 1.00 35.51 373 GLY A N 1
ATOM 6408 C CA . GLY B 1 373 ? -0.355 14.194 83.577 1.00 34.87 373 GLY A CA 1
ATOM 6409 C C . GLY B 1 373 ? 0.699 14.846 82.709 1.00 37.19 373 GLY A C 1
ATOM 6410 O O . GLY B 1 373 ? 0.400 15.815 81.998 1.00 39.53 373 GLY A O 1
ATOM 6411 N N . VAL B 1 374 ? 1.925 14.337 82.741 1.00 32.00 374 VAL A N 1
ATOM 6412 C CA . VAL B 1 374 ? 3.041 14.915 82.007 1.00 36.65 374 VAL A CA 1
ATOM 6413 C C . VAL B 1 374 ? 3.524 13.893 80.984 1.00 37.56 374 VAL A C 1
ATOM 6414 O O . VAL B 1 374 ? 3.979 12.810 81.363 1.00 37.76 374 VAL A O 1
ATOM 6418 N N . PRO B 1 375 ? 3.442 14.184 79.685 1.00 38.13 375 PRO A N 1
ATOM 6419 C CA . PRO B 1 375 ? 4.011 13.274 78.687 1.00 33.67 375 PRO A CA 1
ATOM 6420 C C . PRO B 1 375 ? 5.508 13.112 78.899 1.00 35.01 375 PRO A C 1
ATOM 6421 O O . PRO B 1 375 ? 6.173 13.956 79.503 1.00 34.35 375 PRO A O 1
ATOM 6425 N N . VAL B 1 376 ? 6.041 12.002 78.395 1.00 32.08 376 VAL A N 1
ATOM 6426 C CA . VAL B 1 376 ? 7.424 11.645 78.668 1.00 33.42 376 VAL A CA 1
ATOM 6427 C C . VAL B 1 376 ? 8.178 11.405 77.369 1.00 34.12 376 VAL A C 1
ATOM 6428 O O . VAL B 1 376 ? 7.593 11.082 76.331 1.00 35.67 376 VAL A O 1
ATOM 6432 N N . LEU B 1 377 ? 9.495 11.586 77.440 1.00 33.35 377 LEU A N 1
ATOM 6433 C CA . LEU B 1 377 ? 10.433 11.149 76.412 1.00 32.62 377 LEU A CA 1
ATOM 6434 C C . LEU B 1 377 ? 11.221 9.990 77.004 1.00 35.96 377 LEU A C 1
ATOM 6435 O O . LEU B 1 377 ? 12.052 10.190 77.897 1.00 34.59 377 LEU A O 1
ATOM 6440 N N . ALA B 1 378 ? 10.956 8.784 76.513 1.00 35.17 378 ALA A N 1
ATOM 6441 C CA . ALA B 1 378 ? 11.485 7.579 77.133 1.00 29.60 378 ALA A CA 1
ATOM 6442 C C . ALA B 1 378 ? 12.955 7.403 76.775 1.00 33.60 378 ALA A C 1
ATOM 6443 O O . ALA B 1 378 ? 13.297 7.227 75.601 1.00 37.98 378 ALA A O 1
ATOM 6445 N N . TYR B 1 379 ? 13.824 7.449 77.783 1.00 35.07 379 TYR A N 1
ATOM 6446 C CA . TYR B 1 379 ? 15.243 7.124 77.631 1.00 37.39 379 TYR A CA 1
ATOM 6447 C C . TYR B 1 379 ? 15.626 6.088 78.682 1.00 35.61 379 TYR A C 1
ATOM 6448 O O . TYR B 1 379 ? 16.311 6.400 79.665 1.00 34.78 379 TYR A O 1
ATOM 6457 N N . PRO B 1 380 ? 15.201 4.840 78.505 1.00 32.29 380 PRO A N 1
ATOM 6458 C CA . PRO B 1 380 ? 15.510 3.805 79.499 1.00 36.34 380 PRO A CA 1
ATOM 6459 C C . PRO B 1 380 ? 16.976 3.399 79.442 1.00 36.27 380 PRO A C 1
ATOM 6460 O O . PRO B 1 380 ? 17.724 3.757 78.530 1.00 39.20 380 PRO A O 1
ATOM 6464 N N . GLN B 1 381 ? 17.388 2.632 80.451 1.00 36.05 381 GLN A N 1
ATOM 6465 C CA . GLN B 1 381 ? 18.770 2.170 80.512 1.00 39.41 381 GLN A CA 1
ATOM 6466 C C . GLN B 1 381 ? 18.860 0.688 80.860 1.00 37.19 381 GLN A C 1
ATOM 6467 O O . GLN B 1 381 ? 19.405 -0.101 80.082 1.00 40.67 381 GLN A O 1
ATOM 6473 N N . TRP B 1 382 ? 18.326 0.299 82.017 1.00 35.53 382 TRP A N 1
ATOM 6474 C CA . TRP B 1 382 ? 18.437 -1.073 82.493 1.00 34.87 382 TRP A CA 1
ATOM 6475 C C . TRP B 1 382 ? 17.283 -1.364 83.441 1.00 35.35 382 TRP A C 1
ATOM 6476 O O . TRP B 1 382 ? 16.499 -0.479 83.789 1.00 33.42 382 TRP A O 1
ATOM 6487 N N . GLY B 1 383 ? 17.187 -2.625 83.861 1.00 35.27 383 GLY A N 1
ATOM 6488 C CA . GLY B 1 383 ? 16.152 -3.004 84.811 1.00 31.81 383 GLY A CA 1
ATOM 6489 C C . GLY B 1 383 ? 14.772 -2.964 84.182 1.00 33.06 383 GLY A C 1
ATOM 6490 O O . GLY B 1 383 ? 14.585 -3.303 83.008 1.00 33.23 383 GLY A O 1
ATOM 6491 N N . ASP B 1 384 ? 13.786 -2.545 84.973 1.00 32.12 384 ASP A N 1
ATOM 6492 C CA . ASP B 1 384 ? 12.415 -2.431 84.493 1.00 32.26 384 ASP A CA 1
ATOM 6493 C C . ASP B 1 384 ? 12.183 -1.187 83.647 1.00 33.45 384 ASP A C 1
ATOM 6494 O O . ASP B 1 384 ? 11.070 -1.006 83.137 1.00 31.22 384 ASP A O 1
ATOM 6499 N N . GLN B 1 385 ? 13.198 -0.333 83.489 1.00 31.90 385 GLN A N 1
ATOM 6500 C CA . GLN B 1 385 ? 13.020 0.904 82.734 1.00 30.77 385 GLN A CA 1
ATOM 6501 C C . GLN B 1 385 ? 12.646 0.622 81.284 1.00 32.49 385 GLN A C 1
ATOM 6502 O O . GLN B 1 385 ? 11.810 1.326 80.704 1.00 29.99 385 GLN A O 1
ATOM 6508 N N . VAL B 1 386 ? 13.251 -0.406 80.682 1.00 32.33 386 VAL A N 1
ATOM 6509 C CA . VAL B 1 386 ? 12.908 -0.755 79.307 1.00 30.13 386 VAL A CA 1
ATOM 6510 C C . VAL B 1 386 ? 11.472 -1.253 79.220 1.00 30.87 386 VAL A C 1
ATOM 6511 O O . VAL B 1 386 ? 10.787 -1.020 78.218 1.00 31.05 386 VAL A O 1
ATOM 6515 N N . THR B 1 387 ? 10.986 -1.937 80.260 1.00 34.36 387 THR A N 1
ATOM 6516 C CA . THR B 1 387 ? 9.591 -2.365 80.266 1.00 31.81 387 THR A CA 1
ATOM 6517 C C . THR B 1 387 ? 8.657 -1.179 80.472 1.00 28.99 387 THR A C 1
ATOM 6518 O O . THR B 1 387 ? 7.630 -1.067 79.794 1.00 31.28 387 THR A O 1
ATOM 6522 N N . ASN B 1 388 ? 9.004 -0.279 81.394 1.00 30.29 388 ASN A N 1
ATOM 6523 C CA . ASN B 1 388 ? 8.193 0.916 81.610 1.00 31.81 388 ASN A CA 1
ATOM 6524 C C . ASN B 1 388 ? 8.173 1.804 80.370 1.00 30.25 388 ASN A C 1
ATOM 6525 O O . ASN B 1 388 ? 7.134 2.385 80.034 1.00 32.36 388 ASN A O 1
ATOM 6530 N N . ALA B 1 389 ? 9.307 1.918 79.673 1.00 28.91 389 ALA A N 1
ATOM 6531 C CA . ALA B 1 389 ? 9.348 2.727 78.458 1.00 31.37 389 ALA A CA 1
ATOM 6532 C C . ALA B 1 389 ? 8.465 2.134 77.366 1.00 33.45 389 ALA A C 1
ATOM 6533 O O . ALA B 1 389 ? 7.809 2.874 76.621 1.00 34.04 389 ALA A O 1
ATOM 6535 N N . LYS B 1 390 ? 8.444 0.803 77.251 1.00 29.39 390 LYS A N 1
ATOM 6536 C CA . LYS B 1 390 ? 7.574 0.150 76.277 1.00 27.99 390 LYS A CA 1
ATOM 6537 C C . LYS B 1 390 ? 6.109 0.442 76.569 1.00 31.00 390 LYS A C 1
ATOM 6538 O O . LYS B 1 390 ? 5.325 0.707 75.650 1.00 33.13 390 LYS A O 1
ATOM 6544 N N . PHE B 1 391 ? 5.722 0.404 77.843 1.00 30.75 391 PHE A N 1
ATOM 6545 C CA . PHE B 1 391 ? 4.334 0.671 78.199 1.00 32.94 391 PHE A CA 1
ATOM 6546 C C . PHE B 1 391 ? 3.999 2.154 78.122 1.00 31.46 391 PHE A C 1
ATOM 6547 O O . PHE B 1 391 ? 2.852 2.509 77.830 1.00 33.56 391 PHE A O 1
ATOM 6555 N N . LEU B 1 392 ? 4.975 3.031 78.366 1.00 30.99 392 LEU A N 1
ATOM 6556 C CA . LEU B 1 392 ? 4.703 4.465 78.328 1.00 35.26 392 LEU A CA 1
ATOM 6557 C C . LEU B 1 392 ? 4.373 4.928 76.914 1.00 34.97 392 LEU A C 1
ATOM 6558 O O . LEU B 1 392 ? 3.506 5.789 76.722 1.00 33.29 392 LEU A O 1
ATOM 6563 N N . VAL B 1 393 ? 5.043 4.360 75.917 1.00 33.20 393 VAL A N 1
ATOM 6564 C CA . VAL B 1 393 ? 4.891 4.799 74.535 1.00 34.59 393 VAL A CA 1
ATOM 6565 C C . VAL B 1 393 ? 3.789 4.025 73.817 1.00 37.36 393 VAL A C 1
ATOM 6566 O O . VAL B 1 393 ? 2.902 4.619 73.197 1.00 34.04 393 VAL A O 1
ATOM 6570 N N . ASP B 1 394 ? 3.813 2.693 73.896 1.00 33.84 394 ASP A N 1
ATOM 6571 C CA . ASP B 1 394 ? 2.957 1.866 73.053 1.00 32.74 394 ASP A CA 1
ATOM 6572 C C . ASP B 1 394 ? 1.656 1.427 73.714 1.00 31.71 394 ASP A C 1
ATOM 6573 O O . ASP B 1 394 ? 0.755 0.964 73.007 1.00 31.63 394 ASP A O 1
ATOM 6578 N N . VAL B 1 395 ? 1.523 1.552 75.033 1.00 30.86 395 VAL A N 1
ATOM 6579 C CA . VAL B 1 395 ? 0.331 1.096 75.750 1.00 30.89 395 VAL A CA 1
ATOM 6580 C C . VAL B 1 395 ? -0.423 2.265 76.377 1.00 33.71 395 VAL A C 1
ATOM 6581 O O . VAL B 1 395 ? -1.595 2.495 76.071 1.00 32.17 395 VAL A O 1
ATOM 6585 N N . TYR B 1 396 ? 0.230 3.011 77.271 1.00 32.97 396 TYR A N 1
ATOM 6586 C CA . TYR B 1 396 ? -0.435 4.130 77.927 1.00 32.48 396 TYR A CA 1
ATOM 6587 C C . TYR B 1 396 ? -0.564 5.339 77.010 1.00 37.73 396 TYR A C 1
ATOM 6588 O O . TYR B 1 396 ? -1.423 6.194 77.249 1.00 39.22 396 TYR A O 1
ATOM 6597 N N . GLY B 1 397 ? 0.271 5.432 75.980 1.00 33.15 397 GLY A N 1
ATOM 6598 C CA . GLY B 1 397 ? 0.152 6.485 74.986 1.00 34.03 397 GLY A CA 1
ATOM 6599 C C . GLY B 1 397 ? 0.493 7.875 75.476 1.00 36.54 397 GLY A C 1
ATOM 6600 O O . GLY B 1 397 ? -0.231 8.830 75.166 1.00 39.15 397 GLY A O 1
ATOM 6601 N N . VAL B 1 398 ? 1.577 8.018 76.235 1.00 34.64 398 VAL A N 1
ATOM 6602 C CA . VAL B 1 398 ? 1.978 9.325 76.745 1.00 34.96 398 VAL A CA 1
ATOM 6603 C C . VAL B 1 398 ? 3.458 9.551 76.472 1.00 34.03 398 VAL A C 1
ATOM 6604 O O . VAL B 1 398 ? 4.028 10.563 76.894 1.00 35.62 398 VAL A O 1
ATOM 6608 N N . GLY B 1 399 ? 4.088 8.624 75.757 1.00 32.35 399 GLY A N 1
ATOM 6609 C CA . GLY B 1 399 ? 5.532 8.596 75.638 1.00 33.66 399 GLY A CA 1
ATOM 6610 C C . GLY B 1 399 ? 6.024 8.678 74.207 1.00 35.83 399 GLY A C 1
ATOM 6611 O O . GLY B 1 399 ? 5.357 8.229 73.273 1.00 36.79 399 GLY A O 1
ATOM 6612 N N . VAL B 1 400 ? 7.210 9.263 74.048 1.00 35.16 400 VAL A N 1
ATOM 6613 C CA . VAL B 1 400 ? 7.944 9.301 72.789 1.00 35.65 400 VAL A CA 1
ATOM 6614 C C . VAL B 1 400 ? 9.290 8.634 73.027 1.00 33.18 400 VAL A C 1
ATOM 6615 O O . VAL B 1 400 ? 10.024 9.022 73.945 1.00 33.74 400 VAL A O 1
ATOM 6619 N N . ARG B 1 401 ? 9.611 7.632 72.214 1.00 27.95 401 ARG A N 1
ATOM 6620 C CA . ARG B 1 401 ? 10.801 6.829 72.455 1.00 30.58 401 ARG A CA 1
ATOM 6621 C C . ARG B 1 401 ? 12.056 7.544 71.970 1.00 33.69 401 ARG A C 1
ATOM 6622 O O . ARG B 1 401 ? 12.077 8.128 70.883 1.00 34.71 401 ARG A O 1
ATOM 6630 N N . LEU B 1 402 ? 13.104 7.495 72.790 1.00 36.03 402 LEU A N 1
ATOM 6631 C CA . LEU B 1 402 ? 14.412 8.047 72.452 1.00 35.10 402 LEU A CA 1
ATOM 6632 C C . LEU B 1 402 ? 15.482 6.983 72.279 1.00 38.16 402 LEU A C 1
ATOM 6633 O O . LEU B 1 402 ? 16.317 7.095 71.379 1.00 38.71 402 LEU A O 1
ATOM 6638 N N . CYS B 1 403 ? 15.484 5.953 73.122 1.00 39.21 403 CYS A N 1
ATOM 6639 C CA . CYS B 1 403 ? 16.460 4.880 73.022 1.00 40.33 403 CYS A CA 1
ATOM 6640 C C . CYS B 1 403 ? 15.833 3.599 73.551 1.00 39.01 403 CYS A C 1
ATOM 6641 O O . CYS B 1 403 ? 14.739 3.606 74.121 1.00 39.35 403 CYS A O 1
ATOM 6644 N N . ARG B 1 404 ? 16.539 2.488 73.346 1.00 40.44 404 ARG A N 1
ATOM 6645 C CA . ARG B 1 404 ? 16.055 1.175 73.751 1.00 36.73 404 ARG A CA 1
ATOM 6646 C C . ARG B 1 404 ? 16.778 0.618 74.969 1.00 40.53 404 ARG A C 1
ATOM 6647 O O . ARG B 1 404 ? 16.497 -0.521 75.366 1.00 38.81 404 ARG A O 1
ATOM 6655 N N . GLY B 1 405 ? 17.687 1.374 75.565 1.00 36.97 405 GLY A N 1
ATOM 6656 C CA . GLY B 1 405 ? 18.360 0.966 76.782 1.00 35.84 405 GLY A CA 1
ATOM 6657 C C . GLY B 1 405 ? 19.867 0.990 76.637 1.00 35.90 405 GLY A C 1
ATOM 6658 O O . GLY B 1 405 ? 20.422 1.217 75.561 1.00 37.32 405 GLY A O 1
ATOM 6659 N N . GLU B 1 406 ? 20.533 0.733 77.767 1.00 36.91 406 GLU A N 1
ATOM 6660 C CA . GLU B 1 406 ? 21.991 0.754 77.790 1.00 38.30 406 GLU A CA 1
ATOM 6661 C C . GLU B 1 406 ? 22.587 -0.348 76.923 1.00 43.37 406 GLU A C 1
ATOM 6662 O O . GLU B 1 406 ? 23.613 -0.131 76.269 1.00 44.11 406 GLU A O 1
ATOM 6668 N N . ALA B 1 407 ? 21.956 -1.525 76.892 1.00 42.11 407 ALA A N 1
ATOM 6669 C CA . ALA B 1 407 ? 22.477 -2.636 76.102 1.00 42.20 407 ALA A CA 1
ATOM 6670 C C . ALA B 1 407 ? 22.508 -2.325 74.611 1.00 44.83 407 ALA A C 1
ATOM 6671 O O . ALA B 1 407 ? 23.303 -2.928 73.878 1.00 45.08 407 ALA A O 1
ATOM 6673 N N . GLU B 1 408 ? 21.664 -1.401 74.146 1.00 47.43 408 GLU A N 1
ATOM 6674 C CA . GLU B 1 408 ? 21.678 -1.037 72.733 1.00 42.86 408 GLU A CA 1
ATOM 6675 C C . GLU B 1 408 ? 23.005 -0.408 72.334 1.00 43.81 408 GLU A C 1
ATOM 6676 O O . GLU B 1 408 ? 23.430 -0.534 71.180 1.00 41.68 408 GLU A O 1
ATOM 6682 N N . ASN B 1 409 ? 23.673 0.258 73.275 1.00 49.39 409 ASN A N 1
ATOM 6683 C CA . ASN B 1 409 ? 24.965 0.906 73.052 1.00 50.59 409 ASN A CA 1
ATOM 6684 C C . ASN B 1 409 ? 24.897 1.869 71.867 1.00 53.81 409 ASN A C 1
ATOM 6685 O O . ASN B 1 409 ? 25.578 1.709 70.852 1.00 59.23 409 ASN A O 1
ATOM 6690 N N . LYS B 1 410 ? 24.052 2.886 72.016 1.00 47.79 410 LYS A N 1
ATOM 6691 C CA . LYS B 1 410 ? 23.856 3.884 70.977 1.00 52.52 410 LYS A CA 1
ATOM 6692 C C . LYS B 1 410 ? 23.754 5.262 71.608 1.00 51.00 410 LYS A C 1
ATOM 6693 O O . LYS B 1 410 ? 23.143 5.425 72.667 1.00 52.04 410 LYS A O 1
ATOM 6699 N N . VAL B 1 411 ? 24.358 6.249 70.955 1.00 47.76 411 VAL A N 1
ATOM 6700 C CA . VAL B 1 411 ? 24.250 7.643 71.365 1.00 49.83 411 VAL A CA 1
ATOM 6701 C C . VAL B 1 411 ? 23.251 8.322 70.439 1.00 50.64 411 VAL A C 1
ATOM 6702 O O . VAL B 1 411 ? 23.463 8.382 69.222 1.00 50.72 411 VAL A O 1
ATOM 6706 N N . ILE B 1 412 ? 22.160 8.824 71.009 1.00 51.06 412 ILE A N 1
ATOM 6707 C CA . ILE B 1 412 ? 21.120 9.487 70.224 1.00 52.88 412 ILE A CA 1
ATOM 6708 C C . ILE B 1 412 ? 21.636 10.852 69.781 1.00 48.58 412 ILE A C 1
ATOM 6709 O O . ILE B 1 412 ? 22.026 11.667 70.630 1.00 50.25 412 ILE A O 1
ATOM 6714 N N . PRO B 1 413 ? 21.651 11.149 68.484 1.00 49.68 413 PRO A N 1
ATOM 6715 C CA . PRO B 1 413 ? 22.241 12.409 68.017 1.00 50.05 413 PRO A CA 1
ATOM 6716 C C . PRO B 1 413 ? 21.375 13.602 68.391 1.00 51.56 413 PRO A C 1
ATOM 6717 O O . PRO B 1 413 ? 20.215 13.479 68.790 1.00 54.42 413 PRO A O 1
ATOM 6721 N N . ARG B 1 414 ? 21.969 14.789 68.237 1.00 50.22 414 ARG A N 1
ATOM 6722 C CA . ARG B 1 414 ? 21.305 16.018 68.663 1.00 50.37 414 ARG A CA 1
ATOM 6723 C C . ARG B 1 414 ? 20.087 16.339 67.805 1.00 49.65 414 ARG A C 1
ATOM 6724 O O . ARG B 1 414 ? 19.132 16.951 68.297 1.00 49.05 414 ARG A O 1
ATOM 6732 N N . ASP B 1 415 ? 20.096 15.939 66.532 1.00 49.56 415 ASP A N 1
ATOM 6733 C CA . ASP B 1 415 ? 18.976 16.262 65.655 1.00 47.89 415 ASP A CA 1
ATOM 6734 C C . ASP B 1 415 ? 17.758 15.401 65.968 1.00 50.06 415 ASP A C 1
ATOM 6735 O O . ASP B 1 415 ? 16.620 15.876 65.885 1.00 52.15 415 ASP A O 1
ATOM 6740 N N . VAL B 1 416 ? 17.975 14.133 66.323 1.00 50.37 416 VAL A N 1
ATOM 6741 C CA . VAL B 1 416 ? 16.861 13.270 66.702 1.00 48.53 416 VAL A CA 1
ATOM 6742 C C . VAL B 1 416 ? 16.282 13.711 68.041 1.00 47.46 416 VAL A C 1
ATOM 6743 O O . VAL B 1 416 ? 15.059 13.731 68.230 1.00 43.99 416 VAL A O 1
ATOM 6747 N N . ILE B 1 417 ? 17.150 14.073 68.988 1.00 48.20 417 ILE A N 1
ATOM 6748 C CA . ILE B 1 417 ? 16.686 14.594 70.271 1.00 46.72 417 ILE A CA 1
ATOM 6749 C C . ILE B 1 417 ? 15.902 15.885 70.067 1.00 48.87 417 ILE A C 1
ATOM 6750 O O . ILE B 1 417 ? 14.826 16.074 70.648 1.00 49.23 417 ILE A O 1
ATOM 6755 N N . GLY B 1 418 ? 16.423 16.788 69.234 1.00 51.09 418 GLY A N 1
ATOM 6756 C CA . GLY B 1 418 ? 15.717 18.031 68.973 1.00 48.96 418 GLY A CA 1
ATOM 6757 C C . GLY B 1 418 ? 14.382 17.813 68.287 1.00 46.54 418 GLY A C 1
ATOM 6758 O O . GLY B 1 418 ? 13.398 18.489 68.594 1.00 44.79 418 GLY A O 1
ATOM 6759 N N . LYS B 1 419 ? 14.329 16.861 67.351 1.00 48.46 419 LYS A N 1
ATOM 6760 C CA . LYS B 1 419 ? 13.073 16.564 66.671 1.00 48.64 419 LYS A CA 1
ATOM 6761 C C . LYS B 1 419 ? 12.062 15.920 67.612 1.00 48.41 419 LYS A C 1
ATOM 6762 O O . LYS B 1 419 ? 10.856 16.147 67.470 1.00 46.85 419 LYS A O 1
ATOM 6768 N N . ALA B 1 420 ? 12.529 15.116 68.570 1.00 51.92 420 ALA A N 1
ATOM 6769 C CA . ALA B 1 420 ? 11.616 14.536 69.549 1.00 49.88 420 ALA A CA 1
ATOM 6770 C C . ALA B 1 420 ? 11.149 15.573 70.562 1.00 49.92 420 ALA A C 1
ATOM 6771 O O . ALA B 1 420 ? 10.022 15.485 71.062 1.00 47.18 420 ALA A O 1
ATOM 6773 N N . LEU B 1 421 ? 11.997 16.556 70.878 1.00 50.17 421 LEU A N 1
ATOM 6774 C CA . LEU B 1 421 ? 11.595 17.623 71.789 1.00 48.22 421 LEU A CA 1
ATOM 6775 C C . LEU B 1 421 ? 10.440 18.427 71.205 1.00 49.23 421 LEU A C 1
ATOM 6776 O O . LEU B 1 421 ? 9.452 18.710 71.892 1.00 52.13 421 LEU A O 1
ATOM 6781 N N . VAL B 1 422 ? 10.549 18.804 69.930 1.00 48.86 422 VAL A N 1
ATOM 6782 C CA . VAL B 1 422 ? 9.450 19.495 69.267 1.00 46.33 422 VAL A CA 1
ATOM 6783 C C . VAL B 1 422 ? 8.244 18.572 69.142 1.00 48.82 422 VAL A C 1
ATOM 6784 O O . VAL B 1 422 ? 7.099 18.993 69.347 1.00 49.51 422 VAL A O 1
ATOM 6788 N N . GLU B 1 423 ? 8.482 17.294 68.831 1.00 49.47 423 GLU A N 1
ATOM 6789 C CA . GLU B 1 423 ? 7.394 16.343 68.632 1.00 51.19 423 GLU A CA 1
ATOM 6790 C C . GLU B 1 423 ? 6.558 16.134 69.889 1.00 53.40 423 GLU A C 1
ATOM 6791 O O . GLU B 1 423 ? 5.399 15.717 69.784 1.00 53.56 423 GLU A O 1
ATOM 6797 N N . ALA B 1 424 ? 7.110 16.415 71.069 1.00 51.71 424 ALA A N 1
ATOM 6798 C CA . ALA B 1 424 ? 6.394 16.222 72.322 1.00 48.43 424 ALA A CA 1
ATOM 6799 C C . ALA B 1 424 ? 5.907 17.523 72.944 1.00 50.08 424 ALA A C 1
ATOM 6800 O O . ALA B 1 424 ? 5.150 17.476 73.919 1.00 52.03 424 ALA A O 1
ATOM 6802 N N . THR B 1 425 ? 6.312 18.673 72.409 1.00 50.11 425 THR A N 1
ATOM 6803 C CA . THR B 1 425 ? 5.911 19.969 72.944 1.00 50.41 425 THR A CA 1
ATOM 6804 C C . THR B 1 425 ? 4.832 20.640 72.102 1.00 49.75 425 THR A C 1
ATOM 6805 O O . THR B 1 425 ? 3.827 21.110 72.643 1.00 52.90 425 THR A O 1
ATOM 6809 N N . VAL B 1 426 ? 5.017 20.693 70.784 1.00 50.82 426 VAL A N 1
ATOM 6810 C CA . VAL B 1 426 ? 4.046 21.295 69.882 1.00 52.60 426 VAL A CA 1
ATOM 6811 C C . VAL B 1 426 ? 3.706 20.291 68.789 1.00 46.94 426 VAL A C 1
ATOM 6812 O O . VAL B 1 426 ? 4.485 19.392 68.470 1.00 52.66 426 VAL A O 1
ATOM 6816 N N . GLY B 1 427 ? 2.523 20.454 68.218 1.00 45.78 427 GLY A N 1
ATOM 6817 C CA . GLY B 1 427 ? 2.068 19.612 67.131 1.00 46.70 427 GLY A CA 1
ATOM 6818 C C . GLY B 1 427 ? 0.848 18.794 67.520 1.00 47.35 427 GLY A C 1
ATOM 6819 O O . GLY B 1 427 ? 0.294 18.914 68.614 1.00 49.23 427 GLY A O 1
ATOM 6820 N N . LYS B 1 428 ? 0.441 17.940 66.580 1.00 48.04 428 LYS A N 1
ATOM 6821 C CA . LYS B 1 428 ? -0.746 17.122 66.797 1.00 45.20 428 LYS A CA 1
ATOM 6822 C C . LYS B 1 428 ? -0.490 16.033 67.831 1.00 51.89 428 LYS A C 1
ATOM 6823 O O . LYS B 1 428 ? -1.318 15.812 68.723 1.00 54.17 428 LYS A O 1
ATOM 6829 N N . ARG B 1 429 ? 0.646 15.339 67.734 1.00 49.87 429 ARG A N 1
ATOM 6830 C CA . ARG B 1 429 ? 0.919 14.274 68.693 1.00 48.84 429 ARG A CA 1
ATOM 6831 C C . ARG B 1 429 ? 1.189 14.838 70.080 1.00 47.06 429 ARG A C 1
ATOM 6832 O O . ARG B 1 429 ? 0.787 14.241 71.085 1.00 44.47 429 ARG A O 1
ATOM 6840 N N . ALA B 1 430 ? 1.859 15.993 70.156 1.00 48.70 430 ALA A N 1
ATOM 6841 C CA . ALA B 1 430 ? 2.115 16.616 71.450 1.00 47.07 430 ALA A CA 1
ATOM 6842 C C . ALA B 1 430 ? 0.816 16.887 72.196 1.00 46.50 430 ALA A C 1
ATOM 6843 O O . ALA B 1 430 ? 0.737 16.693 73.415 1.00 46.62 430 ALA A O 1
ATOM 6845 N N . VAL B 1 431 ? -0.219 17.326 71.478 1.00 49.51 431 VAL A N 1
ATOM 6846 C CA . VAL B 1 431 ? -1.511 17.552 72.115 1.00 45.48 431 VAL A CA 1
ATOM 6847 C C . VAL B 1 431 ? -2.270 16.247 72.312 1.00 45.12 431 VAL A C 1
ATOM 6848 O O . VAL B 1 431 ? -3.185 16.190 73.143 1.00 45.49 431 VAL A O 1
ATOM 6852 N N . GLU B 1 432 ? -1.909 15.189 71.581 1.00 46.58 432 GLU A N 1
ATOM 6853 C CA . GLU B 1 432 ? -2.529 13.887 71.807 1.00 45.18 432 GLU A CA 1
ATOM 6854 C C . GLU B 1 432 ? -1.900 13.177 72.999 1.00 43.21 432 GLU A C 1
ATOM 6855 O O . GLU B 1 432 ? -2.596 12.485 73.752 1.00 39.20 432 GLU A O 1
ATOM 6861 N N . LEU B 1 433 ? -0.587 13.335 73.187 1.00 41.54 433 LEU A N 1
ATOM 6862 C CA . LEU B 1 433 ? 0.050 12.813 74.389 1.00 39.13 433 LEU A CA 1
ATOM 6863 C C . LEU B 1 433 ? -0.435 13.541 75.634 1.00 40.93 433 LEU A C 1
ATOM 6864 O O . LEU B 1 433 ? -0.436 12.964 76.727 1.00 41.83 433 LEU A O 1
ATOM 6869 N N . LYS B 1 434 ? -0.851 14.802 75.491 1.00 37.95 434 LYS A N 1
ATOM 6870 C CA . LYS B 1 434 ? -1.302 15.563 76.649 1.00 33.94 434 LYS A CA 1
ATOM 6871 C C . LYS B 1 434 ? -2.655 15.069 77.144 1.00 34.25 434 LYS A C 1
ATOM 6872 O O . LYS B 1 434 ? -2.866 14.934 78.354 1.00 34.70 434 LYS A O 1
ATOM 6878 N N . GLU B 1 435 ? -3.584 14.793 76.226 1.00 33.82 435 GLU A N 1
ATOM 6879 C CA . GLU B 1 435 ? -4.898 14.306 76.632 1.00 35.02 435 GLU A CA 1
ATOM 6880 C C . GLU B 1 435 ? -4.792 12.957 77.332 1.00 39.93 435 GLU A C 1
ATOM 6881 O O . GLU B 1 435 ? -5.415 12.736 78.379 1.00 38.31 435 GLU A O 1
ATOM 6887 N N . ASN B 1 436 ? -4.008 12.037 76.763 1.00 35.89 436 ASN A N 1
ATOM 6888 C CA . ASN B 1 436 ? -3.809 10.743 77.405 1.00 38.20 436 ASN A CA 1
ATOM 6889 C C . ASN B 1 436 ? -3.171 10.906 78.779 1.00 35.32 436 ASN A C 1
ATOM 6890 O O . ASN B 1 436 ? -3.562 10.229 79.737 1.00 36.10 436 ASN A O 1
ATOM 6895 N N . ALA B 1 437 ? -2.196 11.811 78.896 1.00 35.95 437 ALA A N 1
ATOM 6896 C CA . ALA B 1 437 ? -1.589 12.081 80.195 1.00 35.51 437 ALA A CA 1
ATOM 6897 C C . ALA B 1 437 ? -2.604 12.670 81.167 1.00 34.55 437 ALA A C 1
ATOM 6898 O O . ALA B 1 437 ? -2.594 12.345 82.360 1.00 34.45 437 ALA A O 1
ATOM 6900 N N . THR B 1 438 ? -3.492 13.537 80.674 1.00 37.26 438 THR A N 1
ATOM 6901 C CA . THR B 1 438 ? -4.548 14.078 81.524 1.00 34.46 438 THR A CA 1
ATOM 6902 C C . THR B 1 438 ? -5.549 12.995 81.904 1.00 36.30 438 THR A C 1
ATOM 6903 O O . THR B 1 438 ? -6.069 12.987 83.026 1.00 36.22 438 THR A O 1
ATOM 6907 N N . ARG B 1 439 ? -5.818 12.064 80.985 1.00 35.98 439 ARG A N 1
ATOM 6908 C CA . ARG B 1 439 ? -6.722 10.959 81.284 1.00 36.51 439 ARG A CA 1
ATOM 6909 C C . ARG B 1 439 ? -6.181 10.104 82.426 1.00 37.36 439 ARG A C 1
ATOM 6910 O O . ARG B 1 439 ? -6.911 9.764 83.364 1.00 36.27 439 ARG A O 1
ATOM 6918 N N . TRP B 1 440 ? -4.893 9.756 82.370 1.00 35.47 440 TRP A N 1
ATOM 6919 C CA . TRP B 1 440 ? -4.311 8.943 83.432 1.00 37.43 440 TRP A CA 1
ATOM 6920 C C . TRP B 1 440 ? -4.228 9.710 84.744 1.00 38.25 440 TRP A C 1
ATOM 6921 O O . TRP B 1 440 ? -4.323 9.106 85.819 1.00 39.09 440 TRP A O 1
ATOM 6932 N N . LYS B 1 441 ? -4.060 11.034 84.679 1.00 36.29 441 LYS A N 1
ATOM 6933 C CA . LYS B 1 441 ? -3.996 11.831 85.900 1.00 34.86 441 LYS A CA 1
ATOM 6934 C C . LYS B 1 441 ? -5.313 11.776 86.664 1.00 37.23 441 LYS A C 1
ATOM 6935 O O . LYS B 1 441 ? -5.322 11.664 87.896 1.00 35.56 441 LYS A O 1
ATOM 6941 N N . LYS B 1 442 ? -6.439 11.846 85.948 1.00 37.87 442 LYS A N 1
ATOM 6942 C CA . LYS B 1 442 ? -7.736 11.736 86.608 1.00 37.42 442 LYS A CA 1
ATOM 6943 C C . LYS B 1 442 ? -7.927 10.354 87.221 1.00 37.48 442 LYS A C 1
ATOM 6944 O O . LYS B 1 442 ? -8.457 10.231 88.331 1.00 37.10 442 LYS A O 1
ATOM 6950 N N . ALA B 1 443 ? -7.496 9.304 86.516 1.00 36.36 443 ALA A N 1
ATOM 6951 C CA . ALA B 1 443 ? -7.652 7.951 87.040 1.00 34.46 443 ALA A CA 1
ATOM 6952 C C . ALA B 1 443 ? -6.781 7.730 88.271 1.00 34.64 443 ALA A C 1
ATOM 6953 O O . ALA B 1 443 ? -7.202 7.063 89.224 1.00 35.08 443 ALA A O 1
ATOM 6955 N N . ALA B 1 444 ? -5.568 8.289 88.273 1.00 33.65 444 ALA A N 1
ATOM 6956 C CA . ALA B 1 444 ? -4.678 8.119 89.418 1.00 33.61 444 ALA A CA 1
ATOM 6957 C C . ALA B 1 444 ? -5.212 8.841 90.650 1.00 37.52 444 ALA A C 1
ATOM 6958 O O . ALA B 1 444 ? -5.185 8.289 91.758 1.00 33.34 444 ALA A O 1
ATOM 6960 N N . GLU B 1 445 ? -5.699 10.075 90.479 1.00 35.56 445 GLU A N 1
ATOM 6961 C CA . GLU B 1 445 ? -6.263 10.814 91.606 1.00 35.66 445 GLU A CA 1
ATOM 6962 C C . GLU B 1 445 ? -7.538 10.152 92.115 1.00 35.05 445 GLU A C 1
ATOM 6963 O O . GLU B 1 445 ? -7.768 10.085 93.329 1.00 33.98 445 GLU A O 1
ATOM 6969 N N . GLU B 1 446 ? -8.378 9.661 91.200 1.00 37.88 446 GLU A N 1
ATOM 6970 C CA . GLU B 1 446 ? -9.597 8.969 91.604 1.00 38.99 446 GLU A CA 1
ATOM 6971 C C . GLU B 1 446 ? -9.291 7.665 92.329 1.00 38.99 446 GLU A C 1
ATOM 6972 O O . GLU B 1 446 ? -10.055 7.256 93.210 1.00 39.45 446 GLU A O 1
ATOM 6978 N N . ALA B 1 447 ? -8.180 7.009 91.984 1.00 36.04 447 ALA A N 1
ATOM 6979 C CA . ALA B 1 447 ? -7.866 5.716 92.584 1.00 36.35 447 ALA A CA 1
ATOM 6980 C C . ALA B 1 447 ? -7.506 5.858 94.058 1.00 36.94 447 ALA A C 1
ATOM 6981 O O . ALA B 1 447 ? -7.978 5.084 94.899 1.00 37.80 447 ALA A O 1
ATOM 6983 N N . VAL B 1 448 ? -6.669 6.842 94.393 1.00 37.35 448 VAL A N 1
ATOM 6984 C CA . VAL B 1 448 ? -6.216 6.989 95.773 1.00 38.32 448 VAL A CA 1
ATOM 6985 C C . VAL B 1 448 ? -7.223 7.728 96.644 1.00 40.55 448 VAL A C 1
ATOM 6986 O O . VAL B 1 448 ? -7.172 7.604 97.874 1.00 39.06 448 VAL A O 1
ATOM 6990 N N . ALA B 1 449 ? -8.135 8.493 96.049 1.00 42.52 449 ALA A N 1
ATOM 6991 C CA . ALA B 1 449 ? -9.125 9.214 96.832 1.00 41.30 449 ALA A CA 1
ATOM 6992 C C . ALA B 1 449 ? -10.094 8.236 97.494 1.00 38.90 449 ALA A C 1
ATOM 6993 O O . ALA B 1 449 ? -10.156 7.051 97.155 1.00 39.65 449 ALA A O 1
ATOM 6995 N N . GLU B 1 450 ? -10.856 8.752 98.456 1.00 41.77 450 GLU A N 1
ATOM 6996 C CA . GLU B 1 450 ? -11.809 7.933 99.196 1.00 43.45 450 GLU A CA 1
ATOM 6997 C C . GLU B 1 450 ? -12.834 7.320 98.252 1.00 45.85 450 GLU A C 1
ATOM 6998 O O . GLU B 1 450 ? -13.531 8.036 97.526 1.00 46.01 450 GLU A O 1
ATOM 7004 N N . GLY B 1 451 ? -12.923 5.992 98.260 1.00 40.73 451 GLY A N 1
ATOM 7005 C CA . GLY B 1 451 ? -13.829 5.269 97.396 1.00 41.33 451 GLY A CA 1
ATOM 7006 C C . GLY B 1 451 ? -13.214 4.775 96.104 1.00 45.21 451 GLY A C 1
ATOM 7007 O O . GLY B 1 451 ? -13.840 3.961 95.413 1.00 50.47 451 GLY A O 1
ATOM 7008 N N . GLY B 1 452 ? -12.015 5.232 95.762 1.00 44.37 452 GLY A N 1
ATOM 7009 C CA . GLY B 1 452 ? -11.359 4.802 94.547 1.00 42.11 452 GLY A CA 1
ATOM 7010 C C . GLY B 1 452 ? -10.834 3.381 94.641 1.00 44.60 452 GLY A C 1
ATOM 7011 O O . GLY B 1 452 ? -10.899 2.715 95.676 1.00 45.21 452 GLY A O 1
ATOM 7012 N N . SER B 1 453 ? -10.289 2.915 93.513 1.00 40.46 453 SER A N 1
ATOM 7013 C CA . SER B 1 453 ? -9.840 1.529 93.421 1.00 39.22 453 SER A CA 1
ATOM 7014 C C . SER B 1 453 ? -8.725 1.234 94.419 1.00 39.63 453 SER A C 1
ATOM 7015 O O . SER B 1 453 ? -8.740 0.194 95.088 1.00 41.04 453 SER A O 1
ATOM 7018 N N . SER B 1 454 ? -7.750 2.138 94.535 1.00 40.16 454 SER A N 1
ATOM 7019 C CA . SER B 1 454 ? -6.653 1.916 95.471 1.00 34.73 454 SER A CA 1
ATOM 7020 C C . SER B 1 454 ? -7.136 1.979 96.913 1.00 37.65 454 SER A C 1
ATOM 7021 O O . SER B 1 454 ? -6.715 1.173 97.750 1.00 38.46 454 SER A O 1
ATOM 7024 N N . ASP B 1 455 ? -8.023 2.929 97.220 1.00 38.77 455 ASP A N 1
ATOM 7025 C CA . ASP B 1 455 ? -8.533 3.052 98.580 1.00 39.11 455 ASP A CA 1
ATOM 7026 C C . ASP B 1 455 ? -9.369 1.838 98.970 1.00 38.88 455 ASP A C 1
ATOM 7027 O O . ASP B 1 455 ? -9.265 1.344 100.099 1.00 39.37 455 ASP A O 1
ATOM 7032 N N . ARG B 1 456 ? -10.198 1.340 98.049 1.00 38.82 456 ARG A N 1
ATOM 7033 C CA . ARG B 1 456 ? -10.982 0.142 98.335 1.00 38.25 456 ARG A CA 1
ATOM 7034 C C . ARG B 1 456 ? -10.095 -1.085 98.504 1.00 37.67 456 ARG A C 1
ATOM 7035 O O . ARG B 1 456 ? -10.423 -1.979 99.292 1.00 39.18 456 ARG A O 1
ATOM 7043 N N . ASN B 1 457 ? -8.975 -1.150 97.781 1.00 37.68 457 ASN A N 1
ATOM 7044 C CA . ASN B 1 457 ? -8.076 -2.290 97.927 1.00 39.02 457 ASN A CA 1
ATOM 7045 C C . ASN B 1 457 ? -7.382 -2.273 99.281 1.00 39.13 457 ASN A C 1
ATOM 7046 O O . ASN B 1 457 ? -7.156 -3.329 99.882 1.00 39.60 457 ASN A O 1
ATOM 7051 N N . ILE B 1 458 ? -7.027 -1.084 99.772 1.00 39.44 458 ILE A N 1
ATOM 7052 C CA . ILE B 1 458 ? -6.482 -0.979 101.120 1.00 36.15 458 ILE A CA 1
ATOM 7053 C C . ILE B 1 458 ? -7.542 -1.358 102.146 1.00 42.26 458 ILE A C 1
ATOM 7054 O O . ILE B 1 458 ? -7.243 -2.003 103.159 1.00 41.22 458 ILE A O 1
ATOM 7059 N N . GLN B 1 459 ? -8.798 -0.979 101.894 1.00 42.17 459 GLN A N 1
ATOM 7060 C CA . GLN B 1 459 ? -9.883 -1.364 102.790 1.00 41.47 459 GLN A CA 1
ATOM 7061 C C . GLN B 1 459 ? -10.018 -2.880 102.863 1.00 43.66 459 GLN A C 1
ATOM 7062 O O . GLN B 1 459 ? -10.145 -3.451 103.953 1.00 46.70 459 GLN A O 1
ATOM 7068 N N . ASP B 1 460 ? -9.987 -3.550 101.708 1.00 44.23 460 ASP A N 1
ATOM 7069 C CA . ASP B 1 460 ? -10.066 -5.009 101.687 1.00 40.96 460 ASP A CA 1
ATOM 7070 C C . ASP B 1 460 ? -8.874 -5.635 102.399 1.00 43.03 460 ASP A C 1
ATOM 7071 O O . ASP B 1 460 ? -9.039 -6.521 103.246 1.00 43.95 460 ASP A O 1
ATOM 7076 N N . PHE B 1 461 ? -7.661 -5.187 102.056 1.00 39.38 461 PHE A N 1
ATOM 7077 C CA . PHE B 1 461 ? -6.444 -5.734 102.652 1.00 37.43 461 PHE A CA 1
ATOM 7078 C C . PHE B 1 461 ? -6.535 -5.774 104.173 1.00 43.76 461 PHE A C 1
ATOM 7079 O O . PHE B 1 461 ? -6.193 -6.782 104.801 1.00 45.06 461 PHE A O 1
ATOM 7087 N N . VAL B 1 462 ? -7.007 -4.685 104.783 1.00 43.48 462 VAL A N 1
ATOM 7088 C CA . VAL B 1 462 ? -7.176 -4.670 106.231 1.00 43.98 462 VAL A CA 1
ATOM 7089 C C . VAL B 1 462 ? -8.260 -5.655 106.653 1.00 44.68 462 VAL A C 1
ATOM 7090 O O . VAL B 1 462 ? -8.127 -6.346 107.669 1.00 45.15 462 VAL A O 1
ATOM 7094 N N . GLU B 1 463 ? -9.338 -5.750 105.872 1.00 47.10 463 GLU A N 1
ATOM 7095 C CA . GLU B 1 463 ? -10.453 -6.617 106.240 1.00 46.98 463 GLU A CA 1
ATOM 7096 C C . GLU B 1 463 ? -10.043 -8.085 106.254 1.00 49.95 463 GLU A C 1
ATOM 7097 O O . GLU B 1 463 ? -10.454 -8.838 107.144 1.00 51.87 463 GLU A O 1
ATOM 7103 N N . GLU B 1 464 ? -9.245 -8.515 105.273 1.00 47.95 464 GLU A N 1
ATOM 7104 C CA . GLU B 1 464 ? -8.800 -9.907 105.258 1.00 51.30 464 GLU A CA 1
ATOM 7105 C C . GLU B 1 464 ? -7.870 -10.213 106.423 1.00 49.93 464 GLU A C 1
ATOM 7106 O O . GLU B 1 464 ? -7.829 -11.354 106.896 1.00 51.14 464 GLU A O 1
ATOM 7112 N N . ILE B 1 465 ? -7.114 -9.218 106.891 1.00 49.30 465 ILE A N 1
ATOM 7113 C CA . ILE B 1 465 ? -6.291 -9.414 108.078 1.00 49.10 465 ILE A CA 1
ATOM 7114 C C . ILE B 1 465 ? -7.172 -9.580 109.311 1.00 49.19 465 ILE A C 1
ATOM 7115 O O . ILE B 1 465 ? -6.873 -10.387 110.199 1.00 48.92 465 ILE A O 1
ATOM 7120 N N . ARG B 1 466 ? -8.277 -8.828 109.380 1.00 50.55 466 ARG A N 1
ATOM 7121 C CA . ARG B 1 466 ? -9.218 -8.984 110.485 1.00 54.84 466 ARG A CA 1
ATOM 7122 C C . ARG B 1 466 ? -9.786 -10.396 110.525 1.00 56.86 466 ARG A C 1
ATOM 7123 O O . ARG B 1 466 ? -9.904 -10.999 111.598 1.00 59.21 466 ARG A O 1
ATOM 7131 N N . LYS B 1 467 ? -10.139 -10.939 109.361 1.00 57.25 467 LYS A N 1
ATOM 7132 C CA . LYS B 1 467 ? -10.765 -12.250 109.265 1.00 56.65 467 LYS A CA 1
ATOM 7133 C C . LYS B 1 467 ? -9.776 -13.400 109.395 1.00 55.63 467 LYS A C 1
ATOM 7134 O O . LYS B 1 467 ? -10.204 -14.558 109.417 1.00 59.75 467 LYS A O 1
ATOM 7140 N N . ARG B 1 468 ? -8.476 -13.121 109.482 1.00 57.60 468 ARG A N 1
ATOM 7141 C CA . ARG B 1 468 ? -7.467 -14.157 109.655 1.00 59.30 468 ARG A CA 1
ATOM 7142 C C . ARG B 1 468 ? -6.953 -14.245 111.088 1.00 63.56 468 ARG A C 1
ATOM 7143 O O . ARG B 1 468 ? -6.002 -14.989 111.350 1.00 63.40 468 ARG A O 1
ATOM 7151 N N . SER B 1 469 ? -7.553 -13.499 112.017 1.00 61.92 469 SER A N 1
ATOM 7152 C CA . SER B 1 469 ? -7.178 -13.552 113.425 1.00 64.19 469 SER A CA 1
ATOM 7153 C C . SER B 1 469 ? -8.295 -14.118 114.294 1.00 67.42 469 SER A C 1
ATOM 7154 O O . SER B 1 469 ? -8.251 -13.983 115.521 1.00 71.43 469 SER A O 1
ATOM 7157 N N . GLY B 1 470 ? -9.294 -14.746 113.683 1.00 67.90 470 GLY A N 1
ATOM 7158 C CA . GLY B 1 470 ? -10.403 -15.319 114.421 1.00 72.20 470 GLY A CA 1
ATOM 7159 C C . GLY B 1 470 ? -11.738 -14.701 114.054 1.00 73.44 470 GLY A C 1
ATOM 7160 O O . GLY B 1 470 ? -11.819 -13.504 113.773 1.00 73.17 470 GLY A O 1
#

Organism: NCBI:txid714518

B-factor: mean 44.6, std 12.78, range [22.77, 112.07]